Protein AF-0000000068500311 (afdb_homodimer)

Secondary structure (DSSP, 8-state):
-EEEEE-SPP---TTSEEEEEE-TT-----S-HHHHHHHTTS---TT-EEEEEEEETTEEEEEEEEE---GGG--HHHHHHHHHHHHHHHHHHHHSTT-S---EEEE-----HHHHHHHHHHHHHHT----TT-S-----------EEEEE-SS--HHHHHHHHHHHHHHHHHHHHHHS-TTTS-HHHHHHHHHHHHHHHT-EEEEE-HHHHHHTT-HHHHHHHTT-SS--EEEEEEEE--TT---EEEEEEEEEEEE--TTSPPPHHHHTTGGGGGHHHHHHHHHHHHHHHTT-SSEEEEEEEEEEE--STTS--TT-EE--TT---EE-S-TT--HHHHHHHHHHHHHHTS--SEEEEEE---THHHHHHTTT-EEEEES-HHHHHHHHHHHHHHT--EEEPP--HHHHHTTB-SSSSEES---STTHHHHHHHHHHTTSTTS-EEEEE-TTTSEESS-BTTBPSEE--TTHHHHHHHHH-/-EEEEE-SPP---TTSEEEEEE-TT-----S-HHHHHHHTTS---TT-EEEEEEEETTEEEEEEEEE---GGG--HHHHHHHHHHHHHHHHHHHHSTT-S---EEEE-----HHHHHHHHHHHHHHT----TT-S-----------EEEEE-SS--HHHHHHHHHHHHHHHHHHHHHHS-TTTS-HHHHHHHHHHHHHHHT-EEEEE-HHHHHHTT-HHHHHHHTT-SS--EEEEEEEE--TT----EEEEEEEEEEE--TTSPPPHHHHTTGGGGGHHHHHHHHHHHHHHHTT-SSEEEEEEEEEEE--STTS--TT-EE--TT---EE-S-TT--HHHHHHHHHHHHHHTS--SEEEEEE---THHHHHHTTT-EEEEES-HHHHHHHHHHHHHHT--EEEPP--HHHHHTTB-SSSSEES---STTHHHHHHHHHHTTTTTS-EEEEE-TTTSEESS-BTTBPSEE--TTHHHHHHHHH-

pLDDT: mean 94.52, std 7.65, range [44.53, 98.94]

Structure (mmCIF, N/CA/C/O backbone):
data_AF-0000000068500311-model_v1
#
loop_
_entity.id
_entity.type
_entity.pdbx_description
1 polymer 'Probable cytosol aminopeptidase'
#
loop_
_atom_site.group_PDB
_atom_site.id
_atom_site.type_symbol
_atom_site.label_atom_id
_atom_site.label_alt_id
_atom_site.label_comp_id
_atom_site.label_asym_id
_atom_site.label_entity_id
_atom_site.label_seq_id
_atom_site.pdbx_PDB_ins_code
_atom_site.Cartn_x
_atom_site.Cartn_y
_atom_site.Cartn_z
_atom_site.occupancy
_atom_site.B_iso_or_equiv
_atom_site.auth_seq_id
_atom_site.auth_comp_id
_atom_site.auth_asym_id
_atom_site.auth_atom_id
_atom_site.pdbx_PDB_model_num
ATOM 1 N N . MET A 1 1 ? 1.966 36.469 16.531 1 90.31 1 MET A N 1
ATOM 2 C CA . MET A 1 1 ? 2.945 36.781 15.484 1 90.31 1 MET A CA 1
ATOM 3 C C . MET A 1 1 ? 2.275 37.438 14.281 1 90.31 1 MET A C 1
ATOM 5 O O . MET A 1 1 ? 1.303 36.875 13.742 1 90.31 1 MET A O 1
ATOM 9 N N . ASN A 1 2 ? 2.715 38.625 13.992 1 93.12 2 ASN A N 1
ATOM 10 C CA . ASN A 1 2 ? 2.193 39.375 12.859 1 93.12 2 ASN A CA 1
ATOM 11 C C . ASN A 1 2 ? 3.1 39.219 11.633 1 93.12 2 ASN A C 1
ATOM 13 O O . ASN A 1 2 ? 4.32 39.344 11.75 1 93.12 2 ASN A O 1
ATOM 17 N N . ILE A 1 3 ? 2.557 38.906 10.484 1 96.5 3 ILE A N 1
ATOM 18 C CA . ILE A 1 3 ? 3.32 38.812 9.242 1 96.5 3 ILE A CA 1
ATOM 19 C C . ILE A 1 3 ? 2.859 39.875 8.258 1 96.5 3 ILE A C 1
ATOM 21 O O . ILE A 1 3 ? 1.663 40 7.977 1 96.5 3 ILE A O 1
ATOM 25 N N . LYS A 1 4 ? 3.697 40.625 7.809 1 95.19 4 LYS A N 1
ATOM 26 C CA . LYS A 1 4 ? 3.398 41.656 6.801 1 95.19 4 LYS A CA 1
ATOM 27 C C . LYS A 1 4 ? 4.453 41.656 5.699 1 95.19 4 LYS A C 1
ATOM 29 O O . LYS A 1 4 ? 5.438 40.938 5.77 1 95.19 4 LYS A O 1
ATOM 34 N N . TYR A 1 5 ? 4.148 42.344 4.566 1 95.38 5 TYR A N 1
ATOM 35 C CA . TYR A 1 5 ? 5.148 42.531 3.52 1 95.38 5 TYR A CA 1
ATOM 36 C C . TYR A 1 5 ? 5.34 44 3.186 1 95.38 5 TYR A C 1
ATOM 38 O O . TYR A 1 5 ? 4.496 44.812 3.52 1 95.38 5 TYR A O 1
ATOM 46 N N . SER A 1 6 ? 6.469 44.312 2.734 1 95.44 6 SER A N 1
ATOM 47 C CA . SER A 1 6 ? 6.812 45.688 2.322 1 95.44 6 SER A CA 1
ATOM 48 C C . SER A 1 6 ? 7.496 45.688 0.958 1 95.44 6 SER A C 1
ATOM 50 O O . SER A 1 6 ? 8.367 44.844 0.69 1 95.44 6 SER A O 1
ATOM 52 N N . LYS A 1 7 ? 7.074 46.625 0.109 1 94.31 7 LYS A N 1
ATOM 53 C CA . LYS A 1 7 ? 7.715 46.812 -1.188 1 94.31 7 LYS A CA 1
ATOM 54 C C . LYS A 1 7 ? 8.883 47.812 -1.084 1 94.31 7 LYS A C 1
ATOM 56 O O . LYS A 1 7 ? 9.664 47.938 -2.029 1 94.31 7 LYS A O 1
ATOM 61 N N . GLU A 1 8 ? 9 48.344 0.074 1 91.56 8 GLU A N 1
ATOM 62 C CA . GLU A 1 8 ? 10.07 49.312 0.271 1 91.56 8 GLU A CA 1
ATOM 63 C C . GLU A 1 8 ? 11.414 48.625 0.5 1 91.56 8 GLU A C 1
ATOM 65 O O . GLU A 1 8 ? 11.453 47.438 0.812 1 91.56 8 GLU A O 1
ATOM 70 N N . ILE A 1 9 ? 12.398 49.406 0.248 1 90.19 9 ILE A N 1
ATOM 71 C CA . ILE A 1 9 ? 13.742 48.938 0.519 1 90.19 9 ILE A CA 1
ATOM 72 C C . ILE A 1 9 ? 14.094 49.156 1.99 1 90.19 9 ILE A C 1
ATOM 74 O O . ILE A 1 9 ? 13.859 50.219 2.531 1 90.19 9 ILE A O 1
ATOM 78 N N . LEU A 1 10 ? 14.555 48.094 2.617 1 90.44 10 LEU A N 1
ATOM 79 C CA . LEU A 1 10 ? 14.977 48.219 4.008 1 90.44 10 LEU A CA 1
ATOM 80 C C . LEU A 1 10 ? 16.141 49.219 4.125 1 90.44 10 LEU A C 1
ATOM 82 O O . LEU A 1 10 ? 17.156 49.062 3.438 1 90.44 10 LEU A O 1
ATOM 86 N N . LYS A 1 11 ? 16.047 50.094 5.012 1 86.25 11 LYS A N 1
ATOM 87 C CA . LYS A 1 11 ? 17.016 51.188 5.066 1 86.25 11 LYS A CA 1
ATOM 88 C C . LYS A 1 11 ? 18.062 50.938 6.148 1 86.25 11 LYS A C 1
ATOM 90 O O . LYS A 1 11 ? 19.172 51.469 6.066 1 86.25 11 LYS A O 1
ATOM 95 N N . SER A 1 12 ? 17.672 50.312 7.191 1 86.62 12 SER A N 1
ATOM 96 C CA . SER A 1 12 ? 18.609 50.062 8.297 1 86.62 12 SER A CA 1
ATOM 97 C C . SER A 1 12 ? 18.422 48.656 8.883 1 86.62 12 SER A C 1
ATOM 99 O O . SER A 1 12 ? 17.312 48.125 8.898 1 86.62 12 SER A O 1
ATOM 101 N N . LEU A 1 13 ? 19.484 48.125 9.305 1 85.69 13 LEU A N 1
ATOM 102 C CA . LEU A 1 13 ? 19.469 46.781 9.906 1 85.69 13 LEU A CA 1
ATOM 103 C C . LEU A 1 13 ? 19.188 46.875 11.406 1 85.69 13 LEU A C 1
ATOM 105 O O . LEU A 1 13 ? 19.047 45.844 12.078 1 85.69 13 LEU A O 1
ATOM 109 N N . GLU A 1 14 ? 19.078 48.062 11.82 1 77.44 14 GLU A N 1
ATOM 110 C CA . GLU A 1 14 ? 18.984 48.25 13.266 1 77.44 14 GLU A CA 1
ATOM 111 C C . GLU A 1 14 ? 17.594 47.875 13.781 1 77.44 14 GLU A C 1
ATOM 113 O O . GLU A 1 14 ? 16.625 47.844 13.016 1 77.44 14 GLU A O 1
ATOM 118 N N . ASN A 1 15 ? 17.438 47.219 14.898 1 75.06 15 ASN A N 1
ATOM 119 C CA . ASN A 1 15 ? 16.203 47.031 15.664 1 75.06 15 ASN A CA 1
ATOM 120 C C . ASN A 1 15 ? 15.5 45.719 15.32 1 75.06 15 ASN A C 1
ATOM 122 O O . ASN A 1 15 ? 14.352 45.5 15.719 1 75.06 15 ASN A O 1
ATOM 126 N N . ALA A 1 16 ? 16.094 45 14.414 1 85.06 16 ALA A N 1
ATOM 127 C CA . ALA A 1 16 ? 15.43 43.719 14.078 1 85.06 16 ALA A CA 1
ATOM 128 C C . ALA A 1 16 ? 16.453 42.656 13.68 1 85.06 16 ALA A C 1
ATOM 130 O O . ALA A 1 16 ? 17.578 43 13.32 1 85.06 16 ALA A O 1
ATOM 131 N N . ILE A 1 17 ? 16.031 41.406 13.93 1 90.88 17 ILE A N 1
ATOM 132 C CA . ILE A 1 17 ? 16.797 40.344 13.32 1 90.88 17 ILE A CA 1
ATOM 133 C C . ILE A 1 17 ? 16.562 40.344 11.812 1 90.88 17 ILE A C 1
ATOM 135 O O . ILE A 1 17 ? 15.43 40.438 11.352 1 90.88 17 ILE A O 1
ATOM 139 N N . THR A 1 18 ? 17.641 40.312 11.078 1 93.38 18 THR A N 1
ATOM 140 C CA . THR A 1 18 ? 17.516 40.281 9.625 1 93.38 18 THR A CA 1
ATOM 141 C C . THR A 1 18 ? 17.766 38.875 9.086 1 93.38 18 THR A C 1
ATOM 143 O O . THR A 1 18 ? 18.812 38.281 9.352 1 93.38 18 THR A O 1
ATOM 146 N N . VAL A 1 19 ? 16.766 38.312 8.391 1 95.56 19 VAL A N 1
ATOM 147 C CA . VAL A 1 19 ? 16.859 37 7.746 1 95.56 19 VAL A CA 1
ATOM 148 C C . VAL A 1 19 ? 17.156 37.188 6.258 1 95.56 19 VAL A C 1
ATOM 150 O O . VAL A 1 19 ? 16.531 38 5.586 1 95.56 19 VAL A O 1
ATOM 153 N N . VAL A 1 20 ? 18.141 36.469 5.77 1 95.75 20 VAL A N 1
ATOM 154 C CA . VAL A 1 20 ? 18.5 36.531 4.352 1 95.75 20 VAL A CA 1
ATOM 155 C C . VAL A 1 20 ? 18.422 35.125 3.756 1 95.75 20 VAL A C 1
ATOM 157 O O . VAL A 1 20 ? 19.109 34.188 4.219 1 95.75 20 VAL A O 1
ATOM 160 N N . ALA A 1 21 ? 17.578 34.969 2.777 1 96.25 21 ALA A N 1
ATOM 161 C CA . ALA A 1 21 ? 17.438 33.688 2.082 1 96.25 21 ALA A CA 1
ATOM 162 C C . ALA A 1 21 ? 18.469 33.562 0.97 1 96.25 21 ALA A C 1
ATOM 164 O O . ALA A 1 21 ? 18.688 34.5 0.203 1 96.25 21 ALA A O 1
ATOM 165 N N . LEU A 1 22 ? 19.125 32.406 0.907 1 95.94 22 LEU A N 1
ATOM 166 C CA . LEU A 1 22 ? 20.188 32.219 -0.063 1 95.94 22 LEU A CA 1
ATOM 167 C C . LEU A 1 22 ? 19.984 30.891 -0.819 1 95.94 22 LEU A C 1
ATOM 169 O O . LEU A 1 22 ? 19.562 29.891 -0.234 1 95.94 22 LEU A O 1
ATOM 173 N N . PHE A 1 23 ? 20.234 30.906 -2.139 1 96.12 23 PHE A N 1
ATOM 174 C CA . PHE A 1 23 ? 20.188 29.734 -3.004 1 96.12 23 PHE A CA 1
ATOM 175 C C . PHE A 1 23 ? 21.594 29.312 -3.404 1 96.12 23 PHE A C 1
ATOM 177 O O . PHE A 1 23 ? 22.469 30.156 -3.6 1 96.12 23 PHE A O 1
ATOM 184 N N . GLU A 1 24 ? 21.75 28 -3.428 1 94.94 24 GLU A N 1
ATOM 185 C CA . GLU A 1 24 ? 23.047 27.516 -3.896 1 94.94 24 GLU A CA 1
ATOM 186 C C . GLU A 1 24 ? 23.344 28.016 -5.305 1 94.94 24 GLU A C 1
ATOM 188 O O . GLU A 1 24 ? 22.531 27.859 -6.215 1 94.94 24 GLU A O 1
ATOM 193 N N . GLY A 1 25 ? 24.484 28.594 -5.457 1 90.88 25 GLY A N 1
ATOM 194 C CA . GLY A 1 25 ? 24.953 29.016 -6.77 1 90.88 25 GLY A CA 1
ATOM 195 C C . GLY A 1 25 ? 24.406 30.375 -7.188 1 90.88 25 GLY A C 1
ATOM 196 O O . GLY A 1 25 ? 24.672 30.828 -8.305 1 90.88 25 GLY A O 1
ATOM 197 N N . GLU A 1 26 ? 23.594 31.062 -6.363 1 91.31 26 GLU A N 1
ATOM 198 C CA . GLU A 1 26 ? 23.047 32.375 -6.684 1 91.31 26 GLU A CA 1
ATOM 199 C C . GLU A 1 26 ? 23.656 33.438 -5.781 1 91.31 26 GLU A C 1
ATOM 201 O O . GLU A 1 26 ? 23.906 33.219 -4.598 1 91.31 26 GLU A O 1
ATOM 206 N N . ASP A 1 27 ? 23.906 34.531 -6.316 1 85.38 27 ASP A N 1
ATOM 207 C CA . ASP A 1 27 ? 24.438 35.656 -5.543 1 85.38 27 ASP A CA 1
ATOM 208 C C . ASP A 1 27 ? 23.328 36.406 -4.809 1 85.38 27 ASP A C 1
ATOM 210 O O . ASP A 1 27 ? 22.172 36.375 -5.238 1 85.38 27 ASP A O 1
ATOM 214 N N . VAL A 1 28 ? 23.734 36.938 -3.662 1 86.81 28 VAL A N 1
ATOM 215 C CA . VAL A 1 28 ? 22.844 37.812 -2.896 1 86.81 28 VAL A CA 1
ATOM 216 C C . VAL A 1 28 ? 23.094 39.281 -3.271 1 86.81 28 VAL A C 1
ATOM 218 O O . VAL A 1 28 ? 24.234 39.656 -3.506 1 86.81 28 VAL A O 1
ATOM 221 N N . SER A 1 29 ? 22.062 39.969 -3.594 1 79 29 SER A N 1
ATOM 222 C CA . SER A 1 29 ? 22.203 41.406 -3.822 1 79 29 SER A CA 1
ATOM 223 C C . SER A 1 29 ? 21.297 42.188 -2.889 1 79 29 SER A C 1
ATOM 225 O O . SER A 1 29 ? 20.078 42.25 -3.08 1 79 29 SER A O 1
ATOM 227 N N . THR A 1 30 ? 21.844 42.688 -1.804 1 84.69 30 THR A N 1
ATOM 228 C CA . THR A 1 30 ? 21.125 43.594 -0.904 1 84.69 30 THR A CA 1
ATOM 229 C C . THR A 1 30 ? 21.781 44.969 -0.875 1 84.69 30 THR A C 1
ATOM 231 O O . THR A 1 30 ? 22.844 45.156 -1.448 1 84.69 30 THR A O 1
ATOM 234 N N . THR A 1 31 ? 21.141 45.906 -0.277 1 85.69 31 THR A N 1
ATOM 235 C CA . THR A 1 31 ? 21.688 47.25 -0.12 1 85.69 31 THR A CA 1
ATOM 236 C C . THR A 1 31 ? 22.766 47.281 0.966 1 85.69 31 THR A C 1
ATOM 238 O O . THR A 1 31 ? 23.453 48.281 1.136 1 85.69 31 THR A O 1
ATOM 241 N N . PHE A 1 32 ? 22.922 46.219 1.647 1 90.5 32 PHE A N 1
ATOM 242 C CA . PHE A 1 32 ? 23.875 46.188 2.752 1 90.5 32 PHE A CA 1
ATOM 243 C C . PHE A 1 32 ? 25.125 45.406 2.35 1 90.5 32 PHE A C 1
ATOM 245 O O . PHE A 1 32 ? 25.109 44.156 2.281 1 90.5 32 PHE A O 1
ATOM 252 N N . ASP A 1 33 ? 26.188 46.062 2.283 1 89.56 33 ASP A N 1
ATOM 253 C CA . ASP A 1 33 ? 27.453 45.469 1.821 1 89.56 33 ASP A CA 1
ATOM 254 C C . ASP A 1 33 ? 27.922 44.375 2.764 1 89.56 33 ASP A C 1
ATOM 256 O O . ASP A 1 33 ? 28.453 43.344 2.316 1 89.56 33 ASP A O 1
ATOM 260 N N . LYS A 1 34 ? 27.719 44.562 3.98 1 90.06 34 LYS A N 1
ATOM 261 C CA . LYS A 1 34 ? 28.172 43.562 4.957 1 90.06 34 LYS A CA 1
ATOM 262 C C . LYS A 1 34 ? 27.422 42.25 4.797 1 90.06 34 LYS A C 1
ATOM 264 O O . LYS A 1 34 ? 28 41.188 4.969 1 90.06 34 LYS A O 1
ATOM 269 N N . ILE A 1 35 ? 26.141 42.344 4.465 1 91.62 35 ILE A N 1
ATOM 270 C CA . ILE A 1 35 ? 25.344 41.125 4.254 1 91.62 35 ILE A CA 1
ATOM 271 C C . ILE A 1 35 ? 25.828 40.406 3 1 91.62 35 ILE A C 1
ATOM 273 O O . ILE A 1 35 ? 25.922 39.188 2.984 1 91.62 35 ILE A O 1
ATOM 277 N N . ASN A 1 36 ? 26.188 41.219 1.966 1 92.06 36 ASN A N 1
ATOM 278 C CA . ASN A 1 36 ? 26.734 40.594 0.749 1 92.06 36 ASN A CA 1
ATOM 279 C C . ASN A 1 36 ? 28.031 39.844 1.022 1 92.06 36 ASN A C 1
ATOM 281 O O . ASN A 1 36 ? 28.25 38.781 0.475 1 92.06 36 ASN A O 1
ATOM 285 N N . MET A 1 37 ? 28.812 40.406 1.924 1 90.31 37 MET A N 1
ATOM 286 C CA . MET A 1 37 ? 30.109 39.812 2.232 1 90.31 37 MET A CA 1
ATOM 287 C C . MET A 1 37 ? 29.938 38.5 3.004 1 90.31 37 MET A C 1
ATOM 289 O O . MET A 1 37 ? 30.562 37.5 2.664 1 90.31 37 MET A O 1
ATOM 293 N N . ILE A 1 38 ? 29.062 38.5 3.986 1 90.81 38 ILE A N 1
ATOM 294 C CA . ILE A 1 38 ? 28.953 37.312 4.836 1 90.81 38 ILE A CA 1
ATOM 295 C C . ILE A 1 38 ? 28.219 36.219 4.09 1 90.81 38 ILE A C 1
ATOM 297 O O . ILE A 1 38 ? 28.422 35.031 4.355 1 90.81 38 ILE A O 1
ATOM 301 N N . SER A 1 39 ? 27.375 36.531 3.156 1 91.81 39 SER A N 1
ATOM 302 C CA . SER A 1 39 ? 26.594 35.594 2.391 1 91.81 39 SER A CA 1
ATOM 303 C C . SER A 1 39 ? 27.5 34.75 1.485 1 91.81 39 SER A C 1
ATOM 305 O O . SER A 1 39 ? 27.172 33.594 1.181 1 91.81 39 SER A O 1
ATOM 307 N N . ARG A 1 40 ? 28.609 35.281 1.081 1 89.75 40 ARG A N 1
ATOM 308 C CA . ARG A 1 40 ? 29.516 34.594 0.177 1 89.75 40 ARG A CA 1
ATOM 309 C C . ARG A 1 40 ? 30.172 33.406 0.861 1 89.75 40 ARG A C 1
ATOM 311 O O . ARG A 1 40 ? 30.547 32.438 0.2 1 89.75 40 ARG A O 1
ATOM 318 N N . ASN A 1 41 ? 30.281 33.438 2.162 1 88.75 41 ASN A N 1
ATOM 319 C CA . ASN A 1 41 ? 30.938 32.375 2.906 1 88.75 41 ASN A CA 1
ATOM 320 C C . ASN A 1 41 ? 29.938 31.375 3.488 1 88.75 41 ASN A C 1
ATOM 322 O O . ASN A 1 41 ? 30.328 30.453 4.219 1 88.75 41 ASN A O 1
ATOM 326 N N . PHE A 1 42 ? 28.688 31.594 3.199 1 93.44 42 PHE A N 1
ATOM 327 C CA . PHE A 1 42 ? 27.641 30.75 3.766 1 93.44 42 PHE A CA 1
ATOM 328 C C . PHE A 1 42 ? 27.328 29.578 2.836 1 93.44 42 PHE A C 1
ATOM 330 O O . PHE A 1 42 ? 27.172 29.766 1.626 1 93.44 42 PHE A O 1
ATOM 337 N N . ASN A 1 43 ? 27.375 28.359 3.43 1 92.81 43 ASN A N 1
ATOM 338 C CA . ASN A 1 43 ? 26.875 27.188 2.707 1 92.81 43 ASN A CA 1
ATOM 339 C C . ASN A 1 43 ? 25.344 27.188 2.605 1 92.81 43 ASN A C 1
ATOM 341 O O . ASN A 1 43 ? 24.656 26.844 3.564 1 92.81 43 ASN A O 1
ATOM 345 N N . SER A 1 44 ? 24.797 27.469 1.438 1 94.94 44 SER A N 1
ATOM 346 C CA . SER A 1 44 ? 23.359 27.734 1.264 1 94.94 44 SER A CA 1
ATOM 347 C C . SER A 1 44 ? 22.594 26.438 0.995 1 94.94 44 SER A C 1
ATOM 349 O O . SER A 1 44 ? 21.578 26.453 0.293 1 94.94 44 SER A O 1
ATOM 351 N N . LYS A 1 45 ? 23.109 25.297 1.553 1 95.25 45 LYS A N 1
ATOM 352 C CA . LYS A 1 45 ? 22.391 24.047 1.43 1 95.25 45 LYS A CA 1
ATOM 353 C C . LYS A 1 45 ? 21.016 24.125 2.062 1 95.25 45 LYS A C 1
ATOM 355 O O . LYS A 1 45 ? 20.797 24.922 2.988 1 95.25 45 LYS A O 1
ATOM 360 N N . GLU A 1 46 ? 20.094 23.328 1.531 1 94.94 46 GLU A N 1
ATOM 361 C CA . GLU A 1 46 ? 18.719 23.328 2.006 1 94.94 46 GLU A CA 1
ATOM 362 C C . GLU A 1 46 ? 18.656 23.156 3.521 1 94.94 46 GLU A C 1
ATOM 364 O O . GLU A 1 46 ? 19.266 22.25 4.078 1 94.94 46 GLU A O 1
ATOM 369 N N . ASN A 1 47 ? 18 24.078 4.195 1 94.38 47 ASN A N 1
ATOM 370 C CA . ASN A 1 47 ? 17.688 24.062 5.621 1 94.38 47 ASN A CA 1
ATOM 371 C C . ASN A 1 47 ? 18.906 24.391 6.465 1 94.38 47 ASN A C 1
ATOM 373 O O . ASN A 1 47 ? 18.891 24.219 7.688 1 94.38 47 ASN A O 1
ATOM 377 N N . SER A 1 48 ? 20.016 24.797 5.801 1 95.94 48 SER A N 1
ATOM 378 C CA . SER A 1 48 ? 21.109 25.375 6.574 1 95.94 48 SER A CA 1
ATOM 379 C C . SER A 1 48 ? 20.734 26.734 7.148 1 95.94 48 SER A C 1
ATOM 381 O O . SER A 1 48 ? 20.297 27.625 6.414 1 95.94 48 SER A O 1
ATOM 383 N N . ILE A 1 49 ? 20.797 26.891 8.445 1 95.5 49 ILE A N 1
ATOM 384 C CA . ILE A 1 49 ? 20.469 28.156 9.094 1 95.5 49 ILE A CA 1
ATOM 385 C C . ILE A 1 49 ? 21.594 28.547 10.047 1 95.5 49 ILE A C 1
ATOM 387 O O . ILE A 1 49 ? 21.953 27.781 10.945 1 95.5 49 ILE A O 1
ATOM 391 N N . ASP A 1 50 ? 22.172 29.641 9.758 1 93.31 50 ASP A N 1
ATOM 392 C CA . ASP A 1 50 ? 23.266 30.141 10.594 1 93.31 50 ASP A CA 1
ATOM 393 C C . ASP A 1 50 ? 23.016 31.594 11.008 1 93.31 50 ASP A C 1
ATOM 395 O O . ASP A 1 50 ? 22.344 32.344 10.289 1 93.31 50 ASP A O 1
ATOM 399 N N . THR A 1 51 ? 23.484 32.031 12.148 1 91.12 51 THR A N 1
ATOM 400 C CA . THR A 1 51 ? 23.344 33.375 12.648 1 91.12 51 THR A CA 1
ATOM 401 C C . THR A 1 51 ? 24.719 34.062 12.758 1 91.12 51 THR A C 1
ATOM 403 O O . THR A 1 51 ? 25.656 33.469 13.281 1 91.12 51 THR A O 1
ATOM 406 N N . VAL A 1 52 ? 24.781 35.219 12.195 1 90.25 52 VAL A N 1
ATOM 407 C CA . VAL A 1 52 ? 26 36 12.258 1 90.25 52 VAL A CA 1
ATOM 408 C C . VAL A 1 52 ? 25.703 37.344 12.922 1 90.25 52 VAL A C 1
ATOM 410 O O . VAL A 1 52 ? 24.703 38 12.586 1 90.25 52 VAL A O 1
ATOM 413 N N . THR A 1 53 ? 26.516 37.719 13.844 1 88.31 53 THR A N 1
ATOM 414 C CA . THR A 1 53 ? 26.375 39.062 14.469 1 88.31 53 THR A CA 1
ATOM 415 C C . THR A 1 53 ? 27.328 40.062 13.805 1 88.31 53 THR A C 1
ATOM 417 O O . THR A 1 53 ? 28.516 39.781 13.672 1 88.31 53 THR A O 1
ATOM 420 N N . LEU A 1 54 ? 26.703 41.094 13.367 1 87.44 54 LEU A N 1
ATOM 421 C CA . LEU A 1 54 ? 27.469 42.188 12.727 1 87.44 54 LEU A CA 1
ATOM 422 C C . LEU A 1 54 ? 27.406 43.469 13.555 1 87.44 54 LEU A C 1
ATOM 424 O O . LEU A 1 54 ? 26.5 43.625 14.383 1 87.44 54 LEU A O 1
ATOM 428 N N . ILE A 1 55 ? 28.391 44.312 13.359 1 85.44 55 ILE A N 1
ATOM 429 C CA . ILE A 1 55 ? 28.375 45.625 13.938 1 85.44 55 ILE A CA 1
ATOM 430 C C . ILE A 1 55 ? 27.953 46.656 12.883 1 85.44 55 ILE A C 1
ATOM 432 O O . ILE A 1 55 ? 28.594 46.781 11.828 1 85.44 55 ILE A O 1
ATOM 436 N N . GLU A 1 56 ? 26.906 47.25 13.078 1 81.56 56 GLU A N 1
ATOM 437 C CA . GLU A 1 56 ? 26.391 48.312 12.211 1 81.56 56 GLU A CA 1
ATOM 438 C C . GLU A 1 56 ? 26.109 49.594 13.016 1 81.56 56 GLU A C 1
ATOM 440 O O . GLU A 1 56 ? 25.312 49.562 13.953 1 81.56 56 GLU A O 1
ATOM 445 N N . ASN A 1 57 ? 26.703 50.75 12.68 1 81.69 57 ASN A N 1
ATOM 446 C CA . ASN A 1 57 ? 26.547 52 13.375 1 81.69 57 ASN A CA 1
ATOM 447 C C . ASN A 1 57 ? 26.719 51.844 14.883 1 81.69 57 ASN A C 1
ATOM 449 O O . ASN A 1 57 ? 25.875 52.281 15.664 1 81.69 57 ASN A O 1
ATOM 453 N N . ASN A 1 58 ? 27.594 51.062 15.289 1 79.81 58 ASN A N 1
ATOM 454 C CA . ASN A 1 58 ? 28 50.812 16.672 1 79.81 58 ASN A CA 1
ATOM 455 C C . ASN A 1 58 ? 26.969 50 17.422 1 79.81 58 ASN A C 1
ATOM 457 O O . ASN A 1 58 ? 26.906 50.031 18.656 1 79.81 58 ASN A O 1
ATOM 461 N N . ASN A 1 59 ? 26.156 49.375 16.625 1 81.75 59 ASN A N 1
ATOM 462 C CA . ASN A 1 59 ? 25.188 48.469 17.219 1 81.75 59 ASN A CA 1
ATOM 463 C C . ASN A 1 59 ? 25.391 47.031 16.734 1 81.75 59 ASN A C 1
ATOM 465 O O . ASN A 1 59 ? 25.844 46.812 15.609 1 81.75 59 ASN A O 1
ATOM 469 N N . LEU A 1 60 ? 25.109 46.125 17.594 1 82.06 60 LEU A N 1
ATOM 470 C CA . LEU A 1 60 ? 25.125 44.719 17.219 1 82.06 60 LEU A CA 1
ATOM 471 C C . LEU A 1 60 ? 23.828 44.344 16.484 1 82.06 60 LEU A C 1
ATOM 473 O O . LEU A 1 60 ? 22.734 44.656 16.953 1 82.06 60 LEU A O 1
ATOM 477 N N . VAL A 1 61 ? 24.047 43.844 15.336 1 85.25 61 VAL A N 1
ATOM 478 C CA . VAL A 1 61 ? 22.891 43.406 14.555 1 85.25 61 VAL A CA 1
ATOM 479 C C . VAL A 1 61 ? 23.047 41.906 14.227 1 85.25 61 VAL A C 1
ATOM 481 O O . VAL A 1 61 ? 24.141 41.438 13.922 1 85.25 61 VAL A O 1
ATOM 484 N N . ASN A 1 62 ? 21.969 41.125 14.406 1 87.12 62 ASN A N 1
ATOM 485 C CA . ASN A 1 62 ? 21.969 39.719 14.086 1 87.12 62 ASN A CA 1
ATOM 486 C C . ASN A 1 62 ? 21.391 39.438 12.703 1 87.12 62 ASN A C 1
ATOM 488 O O . ASN A 1 62 ? 20.312 39.906 12.375 1 87.12 62 ASN A O 1
ATOM 492 N N . VAL A 1 63 ? 22.141 38.75 11.961 1 91.44 63 VAL A N 1
ATOM 493 C CA . VAL A 1 63 ? 21.734 38.344 10.625 1 91.44 63 VAL A CA 1
ATOM 494 C C . VAL A 1 63 ? 21.625 36.812 10.57 1 91.44 63 VAL A C 1
ATOM 496 O O . VAL A 1 63 ? 22.562 36.094 10.922 1 91.44 63 VAL A O 1
ATOM 499 N N . CYS A 1 64 ? 20.453 36.375 10.266 1 94.12 64 CYS A N 1
ATOM 500 C CA . CYS A 1 64 ? 20.219 34.938 10.086 1 94.12 64 CYS A CA 1
ATOM 501 C C . CYS A 1 64 ? 20.25 34.562 8.617 1 94.12 64 CYS A C 1
ATOM 503 O O . CYS A 1 64 ? 19.438 35 7.824 1 94.12 64 CYS A O 1
ATOM 505 N N . LEU A 1 65 ? 21.219 33.75 8.25 1 95.75 65 LEU A N 1
ATOM 506 C CA . LEU A 1 65 ? 21.359 33.25 6.891 1 95.75 65 LEU A CA 1
ATOM 507 C C . LEU A 1 65 ? 20.641 31.922 6.73 1 95.75 65 LEU A C 1
ATOM 509 O O . LEU A 1 65 ? 20.844 31 7.531 1 95.75 65 LEU A O 1
ATOM 513 N N . VAL A 1 66 ? 19.75 31.844 5.773 1 97.56 66 VAL A N 1
ATOM 514 C CA . VAL A 1 66 ? 18.938 30.641 5.574 1 97.56 66 VAL A CA 1
ATOM 515 C C . VAL A 1 66 ? 19.188 30.078 4.18 1 97.56 66 VAL A C 1
ATOM 517 O O . VAL A 1 66 ? 18.969 30.766 3.176 1 97.56 66 VAL A O 1
ATOM 520 N N . GLY A 1 67 ? 19.594 28.797 4.117 1 97.5 67 GLY A N 1
ATOM 521 C CA . GLY A 1 67 ? 19.844 28.125 2.848 1 97.5 67 GLY A CA 1
ATOM 522 C C . GLY A 1 67 ? 18.609 27.453 2.279 1 97.5 67 GLY A C 1
ATOM 523 O O . GLY A 1 67 ? 17.953 26.656 2.959 1 97.5 67 GLY A O 1
ATOM 524 N N . PHE A 1 68 ? 18.281 27.734 1 1 97.5 68 PHE A N 1
ATOM 525 C CA . PHE A 1 68 ? 17.141 27.156 0.303 1 97.5 68 PHE A CA 1
ATOM 526 C C . PHE A 1 68 ? 17.578 26.047 -0.642 1 97.5 68 PHE A C 1
ATOM 528 O O . PHE A 1 68 ? 16.75 25.375 -1.243 1 97.5 68 PHE A O 1
ATOM 535 N N . GLY A 1 69 ? 18.906 25.828 -0.726 1 96.94 69 GLY A N 1
ATOM 536 C CA . GLY A 1 69 ? 19.453 24.812 -1.601 1 96.94 69 GLY A CA 1
ATOM 537 C C . GLY A 1 69 ? 19.375 25.172 -3.072 1 96.94 69 GLY A C 1
ATOM 538 O O . GLY A 1 69 ? 19.391 26.344 -3.428 1 96.94 69 GLY A O 1
ATOM 539 N N . LYS A 1 70 ? 19.406 24.156 -3.957 1 95.88 70 LYS A N 1
ATOM 540 C CA . LYS A 1 70 ? 19.312 24.359 -5.402 1 95.88 70 LYS A CA 1
ATOM 541 C C . LYS A 1 70 ? 17.891 24.688 -5.824 1 95.88 70 LYS A C 1
ATOM 543 O O . LYS A 1 70 ? 16.953 23.969 -5.477 1 95.88 70 LYS A O 1
ATOM 548 N N . ARG A 1 71 ? 17.75 25.719 -6.598 1 94.38 71 ARG A N 1
ATOM 549 C CA . ARG A 1 71 ? 16.438 26.203 -7.016 1 94.38 71 ARG A CA 1
ATOM 550 C C . ARG A 1 71 ? 15.664 25.109 -7.738 1 94.38 71 ARG A C 1
ATOM 552 O O . ARG A 1 71 ? 14.453 24.984 -7.555 1 94.38 71 ARG A O 1
ATOM 559 N N . GLU A 1 72 ? 16.344 24.266 -8.516 1 93.69 72 GLU A N 1
ATOM 560 C CA . GLU A 1 72 ? 15.688 23.266 -9.352 1 93.69 72 GLU A CA 1
ATOM 561 C C . GLU A 1 72 ? 15.109 22.141 -8.5 1 93.69 72 GLU A C 1
ATOM 563 O O . GLU A 1 72 ? 14.25 21.375 -8.961 1 93.69 72 GLU A O 1
ATOM 568 N N . LEU A 1 73 ? 15.547 22.031 -7.273 1 93.12 73 LEU A N 1
ATOM 569 C CA . LEU A 1 73 ? 15.109 20.938 -6.402 1 93.12 73 LEU A CA 1
ATOM 570 C C . LEU A 1 73 ? 14.094 21.438 -5.383 1 93.12 73 LEU A C 1
ATOM 572 O O . LEU A 1 73 ? 13.516 20.641 -4.633 1 93.12 73 LEU A O 1
ATOM 576 N N . LEU A 1 74 ? 13.859 22.719 -5.375 1 94.31 74 LEU A N 1
ATOM 577 C CA . LEU A 1 74 ? 12.961 23.328 -4.402 1 94.31 74 LEU A CA 1
ATOM 578 C C . LEU A 1 74 ? 11.5 23.078 -4.77 1 94.31 74 LEU A C 1
ATOM 580 O O . LEU A 1 74 ? 11.148 23.031 -5.949 1 94.31 74 LEU A O 1
ATOM 584 N N . ASN A 1 75 ? 10.648 22.75 -3.822 1 94.06 75 ASN A N 1
ATOM 585 C CA . ASN A 1 75 ? 9.203 22.656 -3.998 1 94.06 75 ASN A CA 1
ATOM 586 C C . ASN A 1 75 ? 8.453 23.281 -2.822 1 94.06 75 ASN A C 1
ATOM 588 O O . ASN A 1 75 ? 9.07 23.719 -1.855 1 94.06 75 ASN A O 1
ATOM 592 N N . ARG A 1 76 ? 7.207 23.328 -2.928 1 95.75 76 ARG A N 1
ATOM 593 C CA . ARG A 1 76 ? 6.359 24 -1.953 1 95.75 76 ARG A CA 1
ATOM 594 C C . ARG A 1 76 ? 6.547 23.422 -0.559 1 95.75 76 ARG A C 1
ATOM 596 O O . ARG A 1 76 ? 6.625 24.156 0.426 1 95.75 76 ARG A O 1
ATOM 603 N N . GLU A 1 77 ? 6.629 22.125 -0.47 1 96.12 77 GLU A N 1
ATOM 604 C CA . GLU A 1 77 ? 6.75 21.469 0.83 1 96.12 77 GLU A CA 1
ATOM 605 C C . GLU A 1 77 ? 8.109 21.75 1.463 1 96.12 77 GLU A C 1
ATOM 607 O O . GLU A 1 77 ? 8.203 21.984 2.67 1 96.12 77 GLU A O 1
ATOM 612 N N . LYS A 1 78 ? 9.172 21.734 0.692 1 96.06 78 LYS A N 1
ATOM 613 C CA . LYS A 1 78 ? 10.5 22.078 1.198 1 96.06 78 LYS A CA 1
ATOM 614 C C . LYS A 1 78 ? 10.531 23.5 1.743 1 96.06 78 LYS A C 1
ATOM 616 O O . LYS A 1 78 ? 11.141 23.766 2.781 1 96.06 78 LYS A O 1
ATOM 621 N N . ILE A 1 79 ? 9.867 24.375 1.032 1 97.5 79 ILE A N 1
ATOM 622 C CA . ILE A 1 79 ? 9.82 25.766 1.438 1 97.5 79 ILE A CA 1
ATOM 623 C C . ILE A 1 79 ? 9.102 25.891 2.779 1 97.5 79 ILE A C 1
ATOM 625 O O . ILE A 1 79 ? 9.547 26.625 3.664 1 97.5 79 ILE A O 1
ATOM 629 N N . ARG A 1 80 ? 7.977 25.172 2.945 1 97.81 80 ARG A N 1
ATOM 630 C CA . ARG A 1 80 ? 7.25 25.172 4.211 1 97.81 80 ARG A CA 1
ATOM 631 C C . ARG A 1 80 ? 8.133 24.672 5.352 1 97.81 80 ARG A C 1
ATOM 633 O O . ARG A 1 80 ? 8.133 25.25 6.441 1 97.81 80 ARG A O 1
ATOM 640 N N . ILE A 1 81 ? 8.82 23.609 5.062 1 97.38 81 ILE A N 1
ATOM 641 C CA . ILE A 1 81 ? 9.711 23.016 6.059 1 97.38 81 ILE A CA 1
ATOM 642 C C . ILE A 1 81 ? 10.773 24.031 6.469 1 97.38 81 ILE A C 1
ATOM 644 O O . ILE A 1 81 ? 11.055 24.203 7.656 1 97.38 81 ILE A O 1
ATOM 648 N N . ILE A 1 82 ? 11.391 24.719 5.52 1 97.81 82 ILE A N 1
ATOM 649 C CA . ILE A 1 82 ? 12.398 25.734 5.789 1 97.81 82 ILE A CA 1
ATOM 650 C C . ILE A 1 82 ? 11.797 26.844 6.656 1 97.81 82 ILE A C 1
ATOM 652 O O . ILE A 1 82 ? 12.422 27.297 7.621 1 97.81 82 ILE A O 1
ATOM 656 N N . GLY A 1 83 ? 10.586 27.266 6.301 1 98.06 83 GLY A N 1
ATOM 657 C CA . GLY A 1 83 ? 9.914 28.266 7.113 1 98.06 83 GLY A CA 1
ATOM 658 C C . GLY A 1 83 ? 9.727 27.828 8.555 1 98.06 83 GLY A C 1
ATOM 659 O O . GLY A 1 83 ? 9.969 28.609 9.477 1 98.06 83 GLY A O 1
ATOM 660 N N . GLY A 1 84 ? 9.227 26.609 8.719 1 97.69 84 GLY A N 1
ATOM 661 C CA . GLY A 1 84 ? 9.062 26.062 10.055 1 97.69 84 GLY A CA 1
ATOM 662 C C . GLY A 1 84 ? 10.367 26.016 10.836 1 97.69 84 GLY A C 1
ATOM 663 O O . GLY A 1 84 ? 10.406 26.406 12.008 1 97.69 84 GLY A O 1
ATOM 664 N N . ASN A 1 85 ? 11.453 25.531 10.211 1 96.88 85 ASN A N 1
ATOM 665 C CA . ASN A 1 85 ? 12.758 25.453 10.852 1 96.88 85 ASN A CA 1
ATOM 666 C C . ASN A 1 85 ? 13.289 26.844 11.219 1 96.88 85 ASN A C 1
ATOM 668 O O . ASN A 1 85 ? 13.906 27.016 12.266 1 96.88 85 ASN A O 1
ATOM 672 N N . LEU A 1 86 ? 13.102 27.797 10.336 1 96.69 86 LEU A N 1
ATOM 673 C CA . LEU A 1 86 ? 13.516 29.172 10.609 1 96.69 86 LEU A CA 1
ATOM 674 C C . LEU A 1 86 ? 12.812 29.703 11.859 1 96.69 86 LEU A C 1
ATOM 676 O O . LEU A 1 86 ? 13.445 30.328 12.711 1 96.69 86 LEU A O 1
ATOM 680 N N . CYS A 1 87 ? 11.5 29.484 11.922 1 95.5 87 CYS A N 1
ATOM 681 C CA . CYS A 1 87 ? 10.742 29.953 13.078 1 95.5 87 CYS A CA 1
ATOM 682 C C . CYS A 1 87 ? 11.32 29.375 14.367 1 95.5 87 CYS A C 1
ATOM 684 O O . CYS A 1 87 ? 11.492 30.109 15.344 1 95.5 87 CYS A O 1
ATOM 686 N N . LYS A 1 88 ? 11.609 28.141 14.383 1 92.25 88 LYS A N 1
ATOM 687 C CA . LYS A 1 88 ? 12.18 27.5 15.562 1 92.25 88 LYS A CA 1
ATOM 688 C C . LYS A 1 88 ? 13.531 28.109 15.914 1 92.25 88 LYS A C 1
ATOM 690 O O . LYS A 1 88 ? 13.828 28.344 17.094 1 92.25 88 LYS A O 1
ATOM 695 N N . LYS A 1 89 ? 14.359 28.344 14.906 1 91.38 89 LYS A N 1
ATOM 696 C CA . LYS A 1 89 ? 15.672 28.953 15.117 1 91.38 89 LYS A CA 1
ATOM 697 C C . LYS A 1 89 ? 15.531 30.359 15.695 1 91.38 89 LYS A C 1
ATOM 699 O O . LYS A 1 89 ? 16.281 30.75 16.609 1 91.38 89 LYS A O 1
ATOM 704 N N . LEU A 1 90 ? 14.609 31.125 15.133 1 92.31 90 LEU A N 1
ATOM 705 C CA . LEU A 1 90 ? 14.383 32.5 15.594 1 92.31 90 LEU A CA 1
ATOM 706 C C . LEU A 1 90 ? 13.953 32.5 17.062 1 92.31 90 LEU A C 1
ATOM 708 O O . LEU A 1 90 ? 14.406 33.344 17.828 1 92.31 90 LEU A O 1
ATOM 712 N N . LYS A 1 91 ? 13.078 31.578 17.406 1 88.12 91 LYS A N 1
ATOM 713 C CA . LYS A 1 91 ? 12.656 31.469 18.797 1 88.12 91 LYS A CA 1
ATOM 714 C C . LYS A 1 91 ? 13.852 31.203 19.719 1 88.12 91 LYS A C 1
ATOM 716 O O . LYS A 1 91 ? 13.938 31.75 20.812 1 88.12 91 LYS A O 1
ATOM 721 N N . ASN A 1 92 ? 14.711 30.359 19.25 1 84.44 92 ASN A N 1
ATOM 722 C CA . ASN A 1 92 ? 15.906 30.031 20.016 1 84.44 92 ASN A CA 1
ATOM 723 C C . ASN A 1 92 ? 16.828 31.234 20.172 1 84.44 92 ASN A C 1
ATOM 725 O O . ASN A 1 92 ? 17.469 31.406 21.203 1 84.44 92 ASN A O 1
ATOM 729 N N . ILE A 1 93 ? 16.969 32 19.062 1 82.75 93 ILE A N 1
ATOM 730 C CA . ILE A 1 93 ? 17.797 33.219 19.078 1 82.75 93 ILE A CA 1
ATOM 731 C C . ILE A 1 93 ? 17.234 34.219 20.078 1 82.75 93 ILE A C 1
ATOM 733 O O . ILE A 1 93 ? 17.984 34.812 20.844 1 82.75 93 ILE A O 1
ATOM 737 N N . LEU A 1 94 ? 15.969 34.375 20.062 1 83 94 LEU A N 1
ATOM 738 C CA . LEU A 1 94 ? 15.312 35.375 20.891 1 83 94 LEU A CA 1
ATOM 739 C C . LEU A 1 94 ? 15.289 34.969 22.359 1 83 94 LEU A C 1
ATOM 741 O O . LEU A 1 94 ? 15.094 35.812 23.234 1 83 94 LEU A O 1
ATOM 745 N N . LYS A 1 95 ? 15.398 33.719 22.578 1 76.31 95 LYS A N 1
ATOM 746 C CA . LYS A 1 95 ? 15.5 33.281 23.953 1 76.31 95 LYS A CA 1
ATOM 747 C C . LYS A 1 95 ? 16.75 33.844 24.625 1 76.31 95 LYS A C 1
ATOM 749 O O . LYS A 1 95 ? 16.781 34 25.844 1 76.31 95 LYS A O 1
ATOM 754 N N . ASN A 1 96 ? 17.688 34.031 23.75 1 67.5 96 ASN A N 1
ATOM 755 C CA . ASN A 1 96 ? 18.922 34.594 24.297 1 67.5 96 ASN A CA 1
ATOM 756 C C . ASN A 1 96 ? 18.781 36.094 24.578 1 67.5 96 ASN A C 1
ATOM 758 O O . ASN A 1 96 ? 18.219 36.812 23.766 1 67.5 96 ASN A O 1
ATOM 762 N N . GLU A 1 97 ? 18.547 36.562 25.797 1 59.69 97 GLU A N 1
ATOM 763 C CA . GLU A 1 97 ? 18.172 37.844 26.438 1 59.69 97 GLU A CA 1
ATOM 764 C C . GLU A 1 97 ? 18.828 39.031 25.75 1 59.69 97 GLU A C 1
ATOM 766 O O . GLU A 1 97 ? 18.484 40.156 26.016 1 59.69 97 GLU A O 1
ATOM 771 N N . ALA A 1 98 ? 19.594 38.844 24.859 1 58.84 98 ALA A N 1
ATOM 772 C CA . ALA A 1 98 ? 20.375 40 24.391 1 58.84 98 ALA A CA 1
ATOM 773 C C . ALA A 1 98 ? 19.609 40.781 23.344 1 58.84 98 ALA A C 1
ATOM 775 O O . ALA A 1 98 ? 20.016 41.906 22.984 1 58.84 98 ALA A O 1
ATOM 776 N N . TYR A 1 99 ? 18.297 40.281 23.031 1 62.56 99 TYR A N 1
ATOM 777 C CA . TYR A 1 99 ? 17.688 40.938 21.875 1 62.56 99 TYR A CA 1
ATOM 778 C C . TYR A 1 99 ? 16.625 41.938 22.312 1 62.56 99 TYR A C 1
ATOM 780 O O . TYR A 1 99 ? 15.773 41.625 23.156 1 62.56 99 TYR A O 1
ATOM 788 N N . LYS A 1 100 ? 16.891 43.156 22.031 1 60.88 100 LYS A N 1
ATOM 789 C CA . LYS A 1 100 ? 16 44.25 22.375 1 60.88 100 LYS A CA 1
ATOM 790 C C . LYS A 1 100 ? 14.703 44.156 21.578 1 60.88 100 LYS A C 1
ATOM 792 O O . LYS A 1 100 ? 13.641 44.531 22.062 1 60.88 100 LYS A O 1
ATOM 797 N N . SER A 1 101 ? 14.844 43.75 20.266 1 69.38 101 SER A N 1
ATOM 798 C CA . SER A 1 101 ? 13.664 43.719 19.422 1 69.38 101 SER A CA 1
ATOM 799 C C . SER A 1 101 ? 13.336 42.281 19 1 69.38 101 SER A C 1
ATOM 801 O O . SER A 1 101 ? 14.242 41.469 18.812 1 69.38 101 SER A O 1
ATOM 803 N N . SER A 1 102 ? 11.984 42.031 18.984 1 86.06 102 SER A N 1
ATOM 804 C CA . SER A 1 102 ? 11.5 40.719 18.562 1 86.06 102 SER A CA 1
ATOM 805 C C . SER A 1 102 ? 10.969 40.75 17.141 1 86.06 102 SER A C 1
ATOM 807 O O . SER A 1 102 ? 10.273 39.812 16.703 1 86.06 102 SER A O 1
ATOM 809 N N . ASP A 1 103 ? 11.367 41.844 16.375 1 90.31 103 ASP A N 1
ATOM 810 C CA . ASP A 1 103 ? 10.969 41.969 14.984 1 90.31 103 ASP A CA 1
ATOM 811 C C . ASP A 1 103 ? 11.977 41.281 14.062 1 90.31 103 ASP A C 1
ATOM 813 O O . ASP A 1 103 ? 13.164 41.188 14.406 1 90.31 103 ASP A O 1
ATOM 817 N N . VAL A 1 104 ? 11.484 40.844 12.969 1 93.88 104 VAL A N 1
ATOM 818 C CA . VAL A 1 104 ? 12.32 40.125 12.008 1 93.88 104 VAL A CA 1
ATOM 819 C C . VAL A 1 104 ? 12.094 40.688 10.602 1 93.88 104 VAL A C 1
ATOM 821 O O . VAL A 1 104 ? 10.953 40.875 10.188 1 93.88 104 VAL A O 1
ATOM 824 N N . ASN A 1 105 ? 13.117 41.062 9.922 1 94.62 105 ASN A N 1
ATOM 825 C CA . ASN A 1 105 ? 13.078 41.438 8.508 1 94.62 105 ASN A CA 1
ATOM 826 C C . ASN A 1 105 ? 13.602 40.312 7.621 1 94.62 105 ASN A C 1
ATOM 828 O O . ASN A 1 105 ? 14.672 39.75 7.871 1 94.62 105 ASN A O 1
ATOM 832 N N . VAL A 1 106 ? 12.812 39.969 6.637 1 95.62 106 VAL A N 1
ATOM 833 C CA . VAL A 1 106 ? 13.219 38.906 5.715 1 95.62 106 VAL A CA 1
ATOM 834 C C . VAL A 1 106 ? 13.578 39.5 4.359 1 95.62 106 VAL A C 1
ATOM 836 O O . VAL A 1 106 ? 12.742 40.156 3.715 1 95.62 106 VAL A O 1
ATOM 839 N N . LEU A 1 107 ? 14.812 39.281 3.975 1 94.12 107 LEU A N 1
ATOM 840 C CA . LEU A 1 107 ? 15.336 39.812 2.727 1 94.12 107 LEU A CA 1
ATOM 841 C C . LEU A 1 107 ? 15.68 38.719 1.743 1 94.12 107 LEU A C 1
ATOM 843 O O . LEU A 1 107 ? 15.914 37.562 2.146 1 94.12 107 LEU A O 1
ATOM 847 N N 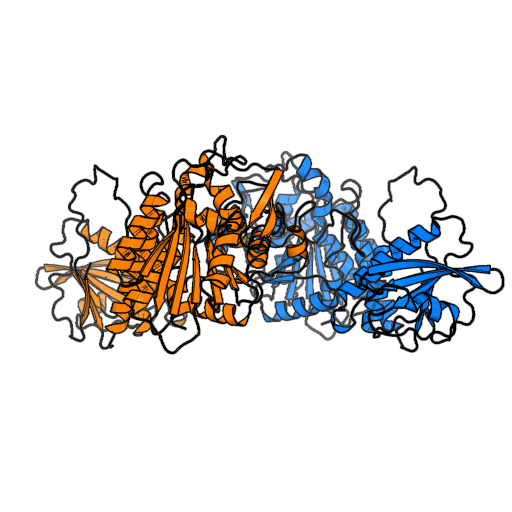. ASN A 1 108 ? 15.625 39 0.452 1 92.69 108 ASN A N 1
ATOM 848 C CA . ASN A 1 108 ? 16.141 38.188 -0.643 1 92.69 108 ASN A CA 1
ATOM 849 C C . ASN A 1 108 ? 15.461 36.844 -0.699 1 92.69 108 ASN A C 1
ATOM 851 O O . ASN A 1 108 ? 16.125 35.812 -0.898 1 92.69 108 ASN A O 1
ATOM 855 N N . LEU A 1 109 ? 14.203 36.781 -0.398 1 91.88 109 LEU A N 1
ATOM 856 C CA . LEU A 1 109 ? 13.5 35.5 -0.455 1 91.88 109 LEU A CA 1
ATOM 857 C C . LEU A 1 109 ? 13.484 34.938 -1.877 1 91.88 109 LEU A C 1
ATOM 859 O O . LEU A 1 109 ? 13.555 33.719 -2.078 1 91.88 109 LEU A O 1
ATOM 863 N N . ASN A 1 110 ? 13.406 35.75 -2.928 1 92.88 110 ASN A N 1
ATOM 864 C CA . ASN A 1 110 ? 13.469 35.406 -4.348 1 92.88 110 ASN A CA 1
ATOM 865 C C . ASN A 1 110 ? 12.578 34.219 -4.68 1 92.88 110 ASN A C 1
ATOM 867 O O . ASN A 1 110 ? 13.023 33.25 -5.32 1 92.88 110 ASN A O 1
ATOM 871 N N . LEU A 1 111 ? 11.406 34.094 -4.07 1 95.81 111 LEU A N 1
ATOM 872 C CA . LEU A 1 111 ? 10.359 33.094 -4.328 1 95.81 111 LEU A CA 1
ATOM 873 C C . LEU A 1 111 ? 9.195 33.75 -5.082 1 95.81 111 LEU A C 1
ATOM 875 O O . LEU A 1 111 ? 9.039 34.969 -5.078 1 95.81 111 LEU A O 1
ATOM 879 N N . ASN A 1 112 ? 8.445 32.938 -5.852 1 95.88 112 ASN A N 1
ATOM 880 C CA . ASN A 1 112 ? 7.211 33.469 -6.43 1 95.88 112 ASN A CA 1
ATOM 881 C C . ASN A 1 112 ? 6.133 33.656 -5.367 1 95.88 112 ASN A C 1
ATOM 883 O O . ASN A 1 112 ? 6.324 33.281 -4.207 1 95.88 112 ASN A O 1
ATOM 887 N N . SER A 1 113 ? 5.051 34.312 -5.727 1 96.56 113 SER A N 1
ATOM 888 C CA . SER A 1 113 ? 4.027 34.719 -4.766 1 96.56 113 SER A CA 1
ATOM 889 C C . SER A 1 113 ? 3.471 33.5 -4.02 1 96.56 113 SER A C 1
ATOM 891 O O . SER A 1 113 ? 3.318 33.531 -2.797 1 96.56 113 SER A O 1
ATOM 893 N N . ASP A 1 114 ? 3.176 32.375 -4.746 1 95.94 114 ASP A N 1
ATOM 894 C CA . ASP A 1 114 ? 2.646 31.188 -4.125 1 95.94 114 ASP A CA 1
ATOM 895 C C . ASP A 1 114 ? 3.658 30.578 -3.156 1 95.94 114 ASP A C 1
ATOM 897 O O . ASP A 1 114 ? 3.287 30.094 -2.08 1 95.94 114 ASP A O 1
ATOM 901 N N . GLU A 1 115 ? 4.883 30.594 -3.564 1 97.19 115 GLU A N 1
ATOM 902 C CA . GLU A 1 115 ? 5.957 30.047 -2.74 1 97.19 115 GLU A CA 1
ATOM 903 C C . GLU A 1 115 ? 6.137 30.859 -1.46 1 97.19 115 GLU A C 1
ATOM 905 O O . GLU A 1 115 ? 6.441 30.297 -0.403 1 97.19 115 GLU A O 1
ATOM 910 N N . ILE A 1 116 ? 5.973 32.188 -1.548 1 97.62 116 ILE A N 1
ATOM 911 C CA . ILE A 1 116 ? 6.059 33.031 -0.366 1 97.62 116 ILE A CA 1
ATOM 912 C C . ILE A 1 116 ? 4.945 32.656 0.612 1 97.62 116 ILE A C 1
ATOM 914 O O . ILE A 1 116 ? 5.16 32.625 1.826 1 97.62 116 ILE A O 1
ATOM 918 N N . GLY A 1 117 ? 3.773 32.375 0.054 1 97.75 117 GLY A N 1
ATOM 919 C CA . GLY A 1 117 ? 2.697 31.859 0.895 1 97.75 117 GLY A CA 1
ATOM 920 C C . GLY A 1 117 ? 3.066 30.609 1.653 1 97.75 117 GLY A C 1
ATOM 921 O O . GLY A 1 117 ? 2.779 30.484 2.846 1 97.75 117 GLY A O 1
ATOM 922 N N . CYS A 1 118 ? 3.717 29.703 0.986 1 98.06 118 CYS A N 1
ATOM 923 C CA . CYS A 1 118 ? 4.156 28.453 1.604 1 98.06 118 CYS A CA 1
ATOM 924 C C . CYS A 1 118 ? 5.176 28.734 2.707 1 98.06 118 CYS A C 1
ATOM 926 O O . CYS A 1 118 ? 5.145 28.078 3.754 1 98.06 118 CYS A O 1
ATOM 928 N N . PHE A 1 119 ? 6.098 29.656 2.457 1 98 119 PHE A N 1
ATOM 929 C CA . PHE A 1 119 ? 7.109 30.062 3.43 1 98 119 PHE A CA 1
ATOM 930 C C . PHE A 1 119 ? 6.461 30.609 4.695 1 98 119 PHE A C 1
ATOM 932 O O . PHE A 1 119 ? 6.824 30.219 5.805 1 98 119 PHE A O 1
ATOM 939 N N . VAL A 1 120 ? 5.461 31.422 4.508 1 98.25 120 VAL A N 1
ATOM 940 C CA . VAL A 1 120 ? 4.738 32.031 5.613 1 98.25 120 VAL A CA 1
ATOM 941 C C . VAL A 1 120 ? 3.969 30.969 6.391 1 98.25 120 VAL A C 1
ATOM 943 O O . VAL A 1 120 ? 3.977 30.969 7.625 1 98.25 120 VAL A O 1
ATOM 946 N N . GLU A 1 121 ? 3.285 30.094 5.652 1 98.19 121 GLU A N 1
ATOM 947 C CA . GLU A 1 121 ? 2.584 28.984 6.289 1 98.19 121 GLU A CA 1
ATOM 948 C C . GLU A 1 121 ? 3.518 28.188 7.203 1 98.19 121 GLU A C 1
ATOM 950 O O . GLU A 1 121 ? 3.16 27.875 8.336 1 98.19 121 GLU A O 1
ATOM 955 N N . GLY A 1 122 ? 4.715 27.906 6.652 1 98.38 122 GLY A N 1
ATOM 956 C CA . GLY A 1 122 ? 5.715 27.188 7.434 1 98.38 122 GLY A CA 1
ATOM 957 C C . GLY A 1 122 ? 6.105 27.906 8.703 1 98.38 122 GLY A C 1
ATOM 958 O O . GLY A 1 122 ? 6.211 27.297 9.766 1 98.38 122 GLY A O 1
ATOM 959 N N . ILE A 1 123 ? 6.305 29.188 8.625 1 97.94 123 ILE A N 1
ATOM 960 C CA . ILE A 1 123 ? 6.688 30 9.773 1 97.94 123 ILE A CA 1
ATOM 961 C C . ILE A 1 123 ? 5.586 29.953 10.828 1 97.94 123 ILE A C 1
ATOM 963 O O . ILE A 1 123 ? 5.855 29.703 12.008 1 97.94 123 ILE A O 1
ATOM 967 N N . LEU A 1 124 ? 4.363 30.172 10.391 1 97.88 124 LEU A N 1
ATOM 968 C CA . LEU A 1 124 ? 3.236 30.234 11.312 1 97.88 124 LEU A CA 1
ATOM 969 C C . LEU A 1 124 ? 3.016 28.891 11.992 1 97.88 124 LEU A C 1
ATOM 971 O O . LEU A 1 124 ? 2.83 28.828 13.211 1 97.88 124 LEU A O 1
ATOM 975 N N . LEU A 1 125 ? 3.033 27.828 11.266 1 98 125 LEU A N 1
ATOM 976 C CA . LEU A 1 125 ? 2.836 26.484 11.812 1 98 125 LEU A CA 1
ATOM 977 C C . LEU A 1 125 ? 4.012 26.078 12.695 1 98 125 LEU A C 1
ATOM 979 O O . LEU A 1 125 ? 3.838 25.375 13.688 1 98 125 LEU A O 1
ATOM 983 N N . GLY A 1 126 ? 5.215 26.5 12.281 1 96.62 126 GLY A N 1
ATOM 984 C CA . GLY A 1 126 ? 6.398 26.219 13.07 1 96.62 126 GLY A CA 1
ATOM 985 C C . GLY A 1 126 ? 6.391 26.891 14.43 1 96.62 126 GLY A C 1
ATOM 986 O O . GLY A 1 126 ? 7.109 26.469 15.336 1 96.62 126 GLY A O 1
ATOM 987 N N . ASN A 1 127 ? 5.633 27.922 14.578 1 95 127 ASN A N 1
ATOM 988 C CA . ASN A 1 127 ? 5.52 28.672 15.828 1 95 127 ASN A CA 1
ATOM 989 C C . ASN A 1 127 ? 4.633 27.938 16.844 1 95 127 ASN A C 1
ATOM 991 O O . ASN A 1 127 ? 4.613 28.297 18.016 1 95 127 ASN A O 1
ATOM 995 N N . TYR A 1 128 ? 3.934 26.938 16.422 1 94.88 128 TYR A N 1
ATOM 996 C CA . TYR A 1 128 ? 2.93 26.25 17.234 1 94.88 128 TYR A CA 1
ATOM 997 C C . TYR A 1 128 ? 3.578 25.5 18.391 1 94.88 128 TYR A C 1
ATOM 999 O O . TYR A 1 128 ? 4.629 24.875 18.219 1 94.88 128 TYR A O 1
ATOM 1007 N N . LYS A 1 129 ? 2.969 25.578 19.453 1 91 129 LYS A N 1
ATOM 1008 C CA . LYS A 1 129 ? 3.299 24.812 20.641 1 91 129 LYS A CA 1
ATOM 1009 C C . LYS A 1 129 ? 2.049 24.5 21.469 1 91 129 LYS A C 1
ATOM 1011 O O . LYS A 1 129 ? 1.17 25.359 21.609 1 91 129 LYS A O 1
ATOM 1016 N N . PHE A 1 130 ? 1.905 23.297 21.969 1 93.31 130 PHE A N 1
ATOM 1017 C CA . PHE A 1 130 ? 0.82 22.938 22.875 1 93.31 130 PHE A CA 1
ATOM 1018 C C . PHE A 1 130 ? 1.334 22.766 24.297 1 93.31 130 PHE A C 1
ATOM 1020 O O . PHE A 1 130 ? 1.861 21.703 24.641 1 93.31 130 PHE A O 1
ATOM 1027 N N . ASP A 1 131 ? 1.221 23.734 25.078 1 90.06 131 ASP A N 1
ATOM 1028 C CA . ASP A 1 131 ? 1.716 23.703 26.453 1 90.06 131 ASP A CA 1
ATOM 1029 C C . ASP A 1 131 ? 0.678 24.266 27.422 1 90.06 131 ASP A C 1
ATOM 1031 O O . ASP A 1 131 ? 1.031 24.812 28.469 1 90.06 131 ASP A O 1
ATOM 1035 N N . LYS A 1 132 ? -0.523 24.094 27.047 1 89.38 132 LYS A N 1
ATOM 1036 C CA . LYS A 1 132 ? -1.666 24.656 27.766 1 89.38 132 LYS A CA 1
ATOM 1037 C C . LYS A 1 132 ? -1.684 24.219 29.219 1 89.38 132 LYS A C 1
ATOM 1039 O O . LYS A 1 132 ? -2.143 24.953 30.094 1 89.38 132 LYS A O 1
ATOM 1044 N N . TYR A 1 133 ? -1.237 23.078 29.578 1 90.81 133 TYR A N 1
ATOM 1045 C CA . TYR A 1 133 ? -1.42 22.5 30.906 1 90.81 133 TYR A CA 1
ATOM 1046 C C . TYR A 1 133 ? -0.122 22.547 31.703 1 90.81 133 TYR A C 1
ATOM 1048 O O . TYR A 1 133 ? -0.061 22.031 32.844 1 90.81 133 TYR A O 1
ATOM 1056 N N . LYS A 1 134 ? 0.939 23.016 31.141 1 86.25 134 LYS A N 1
ATOM 1057 C CA . LYS A 1 134 ? 2.186 23.203 31.875 1 86.25 134 LYS A CA 1
ATOM 1058 C C . LYS A 1 134 ? 2.117 24.438 32.75 1 86.25 134 LYS A C 1
ATOM 1060 O O . LYS A 1 134 ? 1.695 25.516 32.312 1 86.25 134 LYS A O 1
ATOM 1065 N N . THR A 1 135 ? 2.172 24.172 34.219 1 80.25 135 THR A N 1
ATOM 1066 C CA . THR A 1 135 ? 2.137 25.281 35.188 1 80.25 135 THR A CA 1
ATOM 1067 C C . THR A 1 135 ? 3.395 26.141 35.062 1 80.25 135 THR A C 1
ATOM 1069 O O . THR A 1 135 ? 3.336 27.359 35.219 1 80.25 135 THR A O 1
ATOM 1072 N N . LYS A 1 136 ? 4.656 25.281 35.469 1 61.84 136 LYS A N 1
ATOM 1073 C CA . LYS A 1 136 ? 5.918 26 35.562 1 61.84 136 LYS A CA 1
ATOM 1074 C C . LYS A 1 136 ? 6.328 26.578 34.188 1 61.84 136 LYS A C 1
ATOM 1076 O O . LYS A 1 136 ? 6.977 25.891 33.406 1 61.84 136 LYS A O 1
ATOM 1081 N N . SER A 1 137 ? 5.445 26.812 33.469 1 54.84 137 SER A N 1
ATOM 1082 C CA . SER A 1 137 ? 6.133 27.531 32.375 1 54.84 137 SER A CA 1
ATOM 1083 C C . SER A 1 137 ? 7.016 28.641 32.938 1 54.84 137 SER A C 1
ATOM 1085 O O . SER A 1 137 ? 6.539 29.516 33.656 1 54.84 137 SER A O 1
ATOM 1087 N N . LYS A 1 138 ? 8.148 28.328 33.531 1 47.66 138 LYS A N 1
ATOM 1088 C CA . LYS A 1 138 ? 9.047 29.391 33.969 1 47.66 138 LYS A CA 1
ATOM 1089 C C . LYS A 1 138 ? 8.828 30.656 33.125 1 47.66 138 LYS A C 1
ATOM 1091 O O . LYS A 1 138 ? 8.688 30.562 31.891 1 47.66 138 LYS A O 1
ATOM 1096 N N . ASP A 1 139 ? 8.297 31.547 33.75 1 44.53 139 ASP A N 1
ATOM 1097 C CA . ASP A 1 139 ? 8.234 32.969 33.406 1 44.53 139 ASP A CA 1
ATOM 1098 C C . ASP A 1 139 ? 9.375 33.375 32.469 1 44.53 139 ASP A C 1
ATOM 1100 O O . ASP A 1 139 ? 9.695 34.562 32.344 1 44.53 139 ASP A O 1
ATOM 1104 N N . PHE A 1 140 ? 10.266 32.469 32.219 1 48.28 140 PHE A N 1
ATOM 1105 C CA . PHE A 1 140 ? 11.172 33.188 31.344 1 48.28 140 PHE A CA 1
ATOM 1106 C C . PHE A 1 140 ? 10.43 33.719 30.125 1 48.28 140 PHE A C 1
ATOM 1108 O O . PHE A 1 140 ? 9.672 33 29.484 1 48.28 140 PHE A O 1
ATOM 1115 N N . GLU A 1 141 ? 10.062 34.969 30.219 1 52 141 GLU A N 1
ATOM 1116 C CA . GLU A 1 141 ? 9.57 35.844 29.172 1 52 141 GLU A CA 1
ATOM 1117 C C . GLU A 1 141 ? 10 35.344 27.797 1 52 141 GLU A C 1
ATOM 1119 O O . GLU A 1 141 ? 11.117 35.625 27.344 1 52 141 GLU A O 1
ATOM 1124 N N . ARG A 1 142 ? 9.594 34.156 27.469 1 57.16 142 ARG A N 1
ATOM 1125 C CA . ARG A 1 142 ? 9.906 33.688 26.125 1 57.16 142 ARG A CA 1
ATOM 1126 C C . ARG A 1 142 ? 9.617 34.781 25.094 1 57.16 142 ARG A C 1
ATOM 1128 O O . ARG A 1 142 ? 8.477 35.219 24.953 1 57.16 142 ARG A O 1
ATOM 1135 N N . LYS A 1 143 ? 10.602 35.531 24.719 1 67.81 143 LYS A N 1
ATOM 1136 C CA . LYS A 1 143 ? 10.438 36.5 23.641 1 67.81 143 LYS A CA 1
ATOM 1137 C C . LYS A 1 143 ? 10.016 35.812 22.344 1 67.81 143 LYS A C 1
ATOM 1139 O O . LYS A 1 143 ? 10.602 34.812 21.953 1 67.81 143 LYS A O 1
ATOM 1144 N N . GLU A 1 144 ? 8.719 35.938 21.938 1 79.44 144 GLU A N 1
ATOM 1145 C CA . GLU A 1 144 ? 8.18 35.469 20.656 1 79.44 144 GLU A CA 1
ATOM 1146 C C . GLU A 1 144 ? 8.414 36.5 19.562 1 79.44 144 GLU A C 1
ATOM 1148 O O . GLU A 1 144 ? 8.633 37.688 19.844 1 79.44 144 GLU A O 1
ATOM 1153 N N . VAL A 1 145 ? 8.602 35.969 18.422 1 87.94 145 VAL A N 1
ATOM 1154 C CA . VAL A 1 145 ? 8.68 36.844 17.266 1 87.94 145 VAL A CA 1
ATOM 1155 C C . VAL A 1 145 ? 7.414 37.688 17.188 1 87.94 145 VAL A C 1
ATOM 1157 O O . VAL A 1 145 ? 6.301 37.156 17.188 1 87.94 145 VAL A O 1
ATOM 1160 N N . ASP A 1 146 ? 7.555 38.938 17.234 1 88.69 146 ASP A N 1
ATOM 1161 C CA . ASP A 1 146 ? 6.395 39.844 17.203 1 88.69 146 ASP A CA 1
ATOM 1162 C C . ASP A 1 146 ? 5.902 40.031 15.781 1 88.69 146 ASP A C 1
ATOM 1164 O O . ASP A 1 146 ? 4.754 39.719 15.461 1 88.69 146 ASP A O 1
ATOM 1168 N N . THR A 1 147 ? 6.812 40.656 15.016 1 93.5 147 THR A N 1
ATOM 1169 C CA . THR A 1 147 ? 6.441 40.938 13.641 1 93.5 147 THR A CA 1
ATOM 1170 C C . THR A 1 147 ? 7.512 40.469 12.672 1 93.5 147 THR A C 1
ATOM 1172 O O . THR A 1 147 ? 8.703 40.656 12.906 1 93.5 147 THR A O 1
ATOM 1175 N N . ILE A 1 148 ? 7.113 39.812 11.688 1 95.62 148 ILE A N 1
ATOM 1176 C CA . ILE A 1 148 ? 7.977 39.438 10.562 1 95.62 148 ILE A CA 1
ATOM 1177 C C . ILE A 1 148 ? 7.578 40.25 9.328 1 95.62 148 ILE A C 1
ATOM 1179 O O . ILE A 1 148 ? 6.426 40.219 8.898 1 95.62 148 ILE A O 1
ATOM 1183 N N . THR A 1 149 ? 8.477 41 8.812 1 96.06 149 THR A N 1
ATOM 1184 C CA . THR A 1 149 ? 8.25 41.781 7.598 1 96.06 149 THR A CA 1
ATOM 1185 C C . THR A 1 149 ? 9.023 41.188 6.426 1 96.06 149 THR A C 1
ATOM 1187 O O . THR A 1 149 ? 10.25 41.094 6.461 1 96.06 149 THR A O 1
ATOM 1190 N N . ILE A 1 150 ? 8.344 40.781 5.41 1 96.5 150 ILE A N 1
ATOM 1191 C CA . ILE A 1 150 ? 8.945 40.219 4.199 1 96.5 150 ILE A CA 1
ATOM 1192 C C . ILE A 1 150 ? 9.141 41.344 3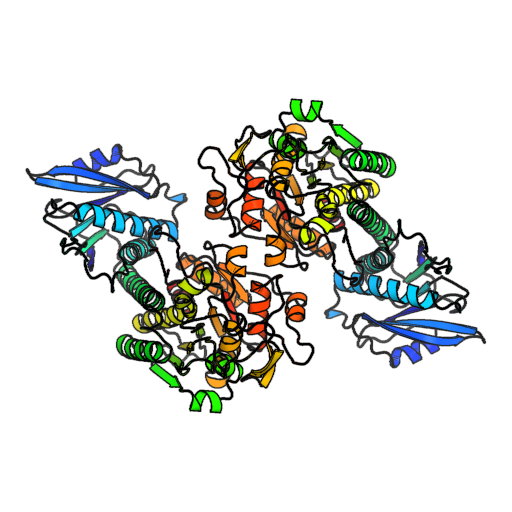.168 1 96.5 150 ILE A C 1
ATOM 1194 O O . ILE A 1 150 ? 8.172 41.938 2.688 1 96.5 150 ILE A O 1
ATOM 1198 N N . PHE A 1 151 ? 10.367 41.625 2.842 1 95.12 151 PHE A N 1
ATOM 1199 C CA . PHE A 1 151 ? 10.656 42.625 1.825 1 95.12 151 PHE A CA 1
ATOM 1200 C C . PHE A 1 151 ? 10.703 41.969 0.439 1 95.12 151 PHE A C 1
ATOM 1202 O O . PHE A 1 151 ? 11.555 41.125 0.165 1 95.12 151 PHE A O 1
ATOM 1209 N N . THR A 1 152 ? 9.766 42.344 -0.424 1 94.38 152 THR A N 1
ATOM 1210 C CA . THR A 1 152 ? 9.68 41.812 -1.775 1 94.38 152 THR A CA 1
ATOM 1211 C C . THR A 1 152 ? 8.93 42.781 -2.693 1 94.38 152 THR A C 1
ATOM 1213 O O . THR A 1 152 ? 8.039 43.5 -2.248 1 94.38 152 THR A O 1
ATOM 1216 N N . GLU A 1 153 ? 9.297 42.781 -3.973 1 93.06 153 GLU A N 1
ATOM 1217 C CA . GLU A 1 153 ? 8.625 43.625 -4.961 1 93.06 153 GLU A CA 1
ATOM 1218 C C . GLU A 1 153 ? 7.309 43 -5.41 1 93.06 153 GLU A C 1
ATOM 1220 O O . GLU A 1 153 ? 6.461 43.656 -5.996 1 93.06 153 GLU A O 1
ATOM 1225 N N . LYS A 1 154 ? 7.129 41.75 -5.117 1 93.81 154 LYS A N 1
ATOM 1226 C CA . LYS A 1 154 ? 5.945 41.031 -5.555 1 93.81 154 LYS A CA 1
ATOM 1227 C C . LYS A 1 154 ? 4.746 41.344 -4.668 1 93.81 154 LYS A C 1
ATOM 1229 O O . LYS A 1 154 ? 4.906 41.656 -3.482 1 93.81 154 LYS A O 1
ATOM 1234 N N . GLU A 1 155 ? 3.584 41.375 -5.379 1 94.75 155 GLU A N 1
ATOM 1235 C CA . GLU A 1 155 ? 2.35 41.469 -4.605 1 94.75 155 GLU A CA 1
ATOM 1236 C C . GLU A 1 155 ? 2.01 40.125 -3.957 1 94.75 155 GLU A C 1
ATOM 1238 O O . GLU A 1 155 ? 1.658 39.156 -4.648 1 94.75 155 GLU A O 1
ATOM 1243 N N . VAL A 1 156 ? 2.15 40.062 -2.592 1 96.94 156 VAL A N 1
ATOM 1244 C CA . VAL A 1 156 ? 2.023 38.75 -1.943 1 96.94 156 VAL A CA 1
ATOM 1245 C C . VAL A 1 156 ? 0.986 38.844 -0.826 1 96.94 156 VAL A C 1
ATOM 1247 O O . VAL A 1 156 ? 0.89 37.938 0.006 1 96.94 156 VAL A O 1
ATOM 1250 N N . GLU A 1 157 ? 0.19 39.938 -0.768 1 96 157 GLU A N 1
ATOM 1251 C CA . GLU A 1 157 ? -0.775 40.125 0.31 1 96 157 GLU A CA 1
ATOM 1252 C C . GLU A 1 157 ? -1.796 39 0.352 1 96 157 GLU A C 1
ATOM 1254 O O . GLU A 1 157 ? -2.086 38.469 1.421 1 96 157 GLU A O 1
ATOM 1259 N N . CYS A 1 158 ? -2.299 38.656 -0.82 1 96.56 158 CYS A N 1
ATOM 1260 C CA . CYS A 1 158 ? -3.311 37.625 -0.896 1 96.56 158 CYS A CA 1
ATOM 1261 C C . CYS A 1 158 ? -2.742 36.281 -0.448 1 96.56 158 CYS A C 1
ATOM 1263 O O . CYS A 1 158 ? -3.42 35.5 0.239 1 96.56 158 CYS A O 1
ATOM 1265 N N . GLN A 1 159 ? -1.49 35.969 -0.838 1 97.12 159 GLN A N 1
ATOM 1266 C CA . GLN A 1 159 ? -0.847 34.719 -0.475 1 97.12 159 GLN A CA 1
ATOM 1267 C C . GLN A 1 159 ? -0.557 34.656 1.021 1 97.12 159 GLN A C 1
ATOM 1269 O O . GLN A 1 159 ? -0.669 33.594 1.641 1 97.12 159 GLN A O 1
ATOM 1274 N N . ILE A 1 160 ? -0.238 35.781 1.608 1 97.81 160 ILE A N 1
ATOM 1275 C CA . ILE A 1 160 ? 0.041 35.844 3.037 1 97.81 160 ILE A CA 1
ATOM 1276 C C . ILE A 1 160 ? -1.249 35.656 3.828 1 97.81 160 ILE A C 1
ATOM 1278 O O . ILE A 1 160 ? -1.265 34.906 4.816 1 97.81 160 ILE A O 1
ATOM 1282 N N . GLU A 1 161 ? -2.285 36.312 3.393 1 97.75 161 GLU A N 1
ATOM 1283 C CA . GLU A 1 161 ? -3.566 36.125 4.074 1 97.75 161 GLU A CA 1
ATOM 1284 C C . GLU A 1 161 ? -4.055 34.688 3.992 1 97.75 161 GLU A C 1
ATOM 1286 O O . GLU A 1 161 ? -4.566 34.156 4.973 1 97.75 161 GLU A O 1
ATOM 1291 N N . LYS A 1 162 ? -3.943 34.125 2.859 1 98.06 162 LYS A N 1
ATOM 1292 C CA . LYS A 1 162 ? -4.312 32.719 2.701 1 98.06 162 LYS A CA 1
ATOM 1293 C C . LYS A 1 162 ? -3.482 31.812 3.619 1 98.06 162 LYS A C 1
ATOM 1295 O O . LYS A 1 162 ? -4.016 30.906 4.246 1 98.06 162 LYS A O 1
ATOM 1300 N N . ALA A 1 163 ? -2.211 32.062 3.668 1 98.38 163 ALA A N 1
ATOM 1301 C CA . ALA A 1 163 ? -1.32 31.312 4.543 1 98.38 163 ALA A CA 1
ATOM 1302 C C . ALA A 1 163 ? -1.758 31.422 6.004 1 98.38 163 ALA A C 1
ATOM 1304 O O . ALA A 1 163 ? -1.707 30.453 6.75 1 98.38 163 ALA A O 1
ATOM 1305 N N . LYS A 1 164 ? -2.162 32.625 6.402 1 98.44 164 LYS A N 1
ATOM 1306 C CA . LYS A 1 164 ? -2.645 32.844 7.762 1 98.44 164 LYS A CA 1
ATOM 1307 C C . LYS A 1 164 ? -3.896 32 8.039 1 98.44 164 LYS A C 1
ATOM 1309 O O . LYS A 1 164 ? -4.004 31.375 9.094 1 98.44 164 LYS A O 1
ATOM 1314 N N . ILE A 1 165 ? -4.809 32 7.109 1 98.62 165 ILE A N 1
ATOM 1315 C CA . ILE A 1 165 ? -6.062 31.266 7.258 1 98.62 165 ILE A CA 1
ATOM 1316 C C . ILE A 1 165 ? -5.773 29.781 7.371 1 98.62 165 ILE A C 1
ATOM 1318 O O . ILE A 1 165 ? -6.266 29.109 8.289 1 98.62 165 ILE A O 1
ATOM 1322 N N . LEU A 1 166 ? -4.949 29.266 6.512 1 98.75 166 LEU A N 1
ATOM 1323 C CA . LEU A 1 166 ? -4.648 27.844 6.48 1 98.75 166 LEU A CA 1
ATOM 1324 C C . LEU A 1 166 ? -3.867 27.422 7.723 1 98.75 166 LEU A C 1
ATOM 1326 O O . LEU A 1 166 ? -4.133 26.359 8.297 1 98.75 166 LEU A O 1
ATOM 1330 N N . ALA A 1 167 ? -2.918 28.234 8.102 1 98.69 167 ALA A N 1
ATOM 1331 C CA . ALA A 1 167 ? -2.146 27.922 9.305 1 98.69 167 ALA A CA 1
ATOM 1332 C C . ALA A 1 167 ? -3.039 27.938 10.547 1 98.69 167 ALA A C 1
ATOM 1334 O O . ALA A 1 167 ? -2.984 27.016 11.359 1 98.69 167 ALA A O 1
ATOM 1335 N N . ASN A 1 168 ? -3.836 28.969 10.656 1 98.62 168 ASN A N 1
ATOM 1336 C CA . ASN A 1 168 ? -4.723 29.078 11.812 1 98.62 168 ASN A CA 1
ATOM 1337 C C . ASN A 1 168 ? -5.699 27.906 11.867 1 98.62 168 ASN A C 1
ATOM 1339 O O . ASN A 1 168 ? -5.941 27.344 12.945 1 98.62 168 ASN A O 1
ATOM 1343 N N . SER A 1 169 ? -6.309 27.562 10.758 1 98.81 169 SER A N 1
ATOM 1344 C CA . SER A 1 169 ? -7.258 26.453 10.695 1 98.81 169 SER A CA 1
ATOM 1345 C C . SER A 1 169 ? -6.578 25.125 11.031 1 98.81 169 SER A C 1
ATOM 1347 O O . SER A 1 169 ? -7.172 24.266 11.672 1 98.81 169 SER A O 1
ATOM 1349 N N . THR A 1 170 ? -5.344 24.953 10.578 1 98.81 170 THR A N 1
ATOM 1350 C CA . THR A 1 170 ? -4.555 23.781 10.914 1 98.81 170 THR A CA 1
ATOM 1351 C C . THR A 1 170 ? -4.273 23.719 12.414 1 98.81 170 THR A C 1
ATOM 1353 O O . THR A 1 170 ? -4.359 22.656 13.023 1 98.81 170 THR A O 1
ATOM 1356 N N . ILE A 1 171 ? -3.967 24.844 12.992 1 98.69 171 ILE A N 1
ATOM 1357 C CA . ILE A 1 171 ? -3.674 24.953 14.422 1 98.69 171 ILE A CA 1
ATOM 1358 C C . ILE A 1 171 ? -4.93 24.641 15.227 1 98.69 171 ILE A C 1
ATOM 1360 O O . ILE A 1 171 ? -4.859 23.984 16.281 1 98.69 171 ILE A O 1
ATOM 1364 N N . ILE A 1 172 ? -6.098 25.094 14.758 1 98.81 172 ILE A N 1
ATOM 1365 C CA . ILE A 1 172 ? -7.359 24.766 15.406 1 98.81 172 ILE A CA 1
ATOM 1366 C C . ILE A 1 172 ? -7.512 23.25 15.492 1 98.81 172 ILE A C 1
ATOM 1368 O O . ILE A 1 172 ? -7.828 22.703 16.547 1 98.81 172 ILE A O 1
ATOM 1372 N N . ALA A 1 173 ? -7.258 22.562 14.391 1 98.88 173 ALA A N 1
ATOM 1373 C CA . ALA A 1 173 ? -7.336 21.109 14.367 1 98.88 173 ALA A CA 1
ATOM 1374 C C . ALA A 1 173 ? -6.328 20.484 15.328 1 98.88 173 ALA A C 1
ATOM 1376 O O . ALA A 1 173 ? -6.652 19.547 16.062 1 98.88 173 ALA A O 1
ATOM 1377 N N . ARG A 1 174 ? -5.051 21 15.312 1 98.75 174 ARG A N 1
ATOM 1378 C CA . ARG A 1 174 ? -4.023 20.516 16.219 1 98.75 174 ARG A CA 1
ATOM 1379 C C . ARG A 1 174 ? -4.477 20.641 17.672 1 98.75 174 ARG A C 1
ATOM 1381 O O . ARG A 1 174 ? -4.312 19.703 18.469 1 98.75 174 ARG A O 1
ATOM 1388 N N . ASN A 1 175 ? -5.039 21.766 17.984 1 98.5 175 ASN A N 1
ATOM 1389 C CA . ASN A 1 175 ? -5.469 22.016 19.359 1 98.5 175 ASN A CA 1
ATOM 1390 C C . ASN A 1 175 ? -6.566 21.047 19.797 1 98.5 175 ASN A C 1
ATOM 1392 O O . ASN A 1 175 ? -6.523 20.516 20.906 1 98.5 175 ASN A O 1
ATOM 1396 N N . LEU A 1 176 ? -7.559 20.859 18.938 1 98.62 176 LEU A N 1
ATOM 1397 C CA . LEU A 1 176 ? -8.633 19.938 19.266 1 98.62 176 LEU A CA 1
ATOM 1398 C C . LEU A 1 176 ? -8.086 18.547 19.562 1 98.62 176 LEU A C 1
ATOM 1400 O O . LEU A 1 176 ? -8.477 17.922 20.562 1 98.62 176 LEU A O 1
ATOM 1404 N N . VAL A 1 177 ? -7.148 18.047 18.797 1 98.62 177 VAL A N 1
ATOM 1405 C CA . VAL A 1 177 ? -6.621 16.688 18.891 1 98.62 177 VAL A CA 1
ATOM 1406 C C . VAL A 1 177 ? -5.711 16.578 20.109 1 98.62 177 VAL A C 1
ATOM 1408 O O . VAL A 1 177 ? -5.684 15.539 20.766 1 98.62 177 VAL A O 1
ATOM 1411 N N . ASN A 1 178 ? -4.934 17.641 20.344 1 97.62 178 ASN A N 1
ATOM 1412 C CA . ASN A 1 178 ? -3.943 17.594 21.422 1 97.62 178 ASN A CA 1
ATOM 1413 C C . ASN A 1 178 ? -4.598 17.734 22.797 1 97.62 178 ASN A C 1
ATOM 1415 O O . ASN A 1 178 ? -3.973 17.438 23.812 1 97.62 178 ASN A O 1
ATOM 1419 N N . GLU A 1 179 ? -5.828 18.219 22.875 1 97.06 179 GLU A N 1
ATOM 1420 C CA . GLU A 1 179 ? -6.527 18.281 24.156 1 97.06 179 GLU A CA 1
ATOM 1421 C C . GLU A 1 179 ? -6.727 16.891 24.75 1 97.06 179 GLU A C 1
ATOM 1423 O O . GLU A 1 179 ? -7.016 15.945 24.031 1 97.06 179 GLU A O 1
ATOM 1428 N N . PRO A 1 180 ? -6.57 16.75 26.062 1 94.62 180 PRO A N 1
ATOM 1429 C CA . PRO A 1 180 ? -6.855 15.438 26.672 1 94.62 180 PRO A CA 1
ATOM 1430 C C . PRO A 1 180 ? -8.336 15.07 26.594 1 94.62 180 PRO A C 1
ATOM 1432 O O . PRO A 1 180 ? -9.188 15.953 26.5 1 94.62 180 PRO A O 1
ATOM 1435 N N . SER A 1 181 ? -8.633 13.797 26.688 1 94.19 181 SER A N 1
ATOM 1436 C CA . SER A 1 181 ? -9.977 13.281 26.453 1 94.19 181 SER A CA 1
ATOM 1437 C C . SER A 1 181 ? -10.945 13.719 27.547 1 94.19 181 SER A C 1
ATOM 1439 O O . SER A 1 181 ? -12.164 13.664 27.375 1 94.19 181 SER A O 1
ATOM 1441 N N . ASN A 1 182 ? -10.438 14.094 28.703 1 95.19 182 ASN A N 1
ATOM 1442 C CA . ASN A 1 182 ? -11.305 14.602 29.766 1 95.19 182 ASN A CA 1
ATOM 1443 C C . ASN A 1 182 ? -11.711 16.047 29.516 1 95.19 182 ASN A C 1
ATOM 1445 O O . ASN A 1 182 ? -12.609 16.578 30.172 1 95.19 182 ASN A O 1
ATOM 1449 N N . VAL A 1 183 ? -11.055 16.719 28.531 1 96.12 183 VAL A N 1
ATOM 1450 C CA . VAL A 1 183 ? -11.398 18.094 28.156 1 96.12 183 VAL A CA 1
ATOM 1451 C C . VAL A 1 183 ? -12.211 18.078 26.859 1 96.12 183 VAL A C 1
ATOM 1453 O O . VAL A 1 183 ? -13.242 18.75 26.766 1 96.12 183 VAL A O 1
ATOM 1456 N N . ILE A 1 184 ? -11.742 17.359 25.875 1 98 184 ILE A N 1
ATOM 1457 C CA . ILE A 1 184 ? -12.508 17.203 24.641 1 98 184 ILE A CA 1
ATOM 1458 C C . ILE A 1 184 ? -13.141 15.812 24.609 1 98 184 ILE A C 1
ATOM 1460 O O . ILE A 1 184 ? -12.453 14.812 24.391 1 98 184 ILE A O 1
ATOM 1464 N N . TYR A 1 185 ? -14.32 15.711 24.906 1 97.69 185 TYR A N 1
ATOM 1465 C CA . TYR A 1 185 ? -15.227 14.57 24.781 1 97.69 185 TYR A CA 1
ATOM 1466 C C . TYR A 1 185 ? -16.438 14.93 23.922 1 97.69 185 TYR A C 1
ATOM 1468 O O . TYR A 1 185 ? -16.547 16.062 23.438 1 97.69 185 TYR A O 1
ATOM 1476 N N . PRO A 1 186 ? -17.344 14.008 23.578 1 98.56 186 PRO A N 1
ATOM 1477 C CA . PRO A 1 186 ? -18.328 14.281 22.531 1 98.56 186 PRO A CA 1
ATOM 1478 C C . PRO A 1 186 ? -19.078 15.594 22.75 1 98.56 186 PRO A C 1
ATOM 1480 O O . PRO A 1 186 ? -19.172 16.422 21.844 1 98.56 186 PRO A O 1
ATOM 1483 N N . LYS A 1 187 ? -19.531 15.828 23.906 1 98.62 187 LYS A N 1
ATOM 1484 C CA . LYS A 1 187 ? -20.281 17.047 24.203 1 98.62 187 LYS A CA 1
ATOM 1485 C C . LYS A 1 187 ? -19.406 18.281 24 1 98.62 187 LYS A C 1
ATOM 1487 O O . LYS A 1 187 ? -19.828 19.234 23.344 1 98.62 187 LYS A O 1
ATOM 1492 N N . THR A 1 188 ? -18.203 18.281 24.562 1 98.69 188 THR A N 1
ATOM 1493 C CA . THR A 1 188 ? -17.375 19.484 24.5 1 98.69 188 THR A CA 1
ATOM 1494 C C . THR A 1 188 ? -16.828 19.688 23.094 1 98.69 188 THR A C 1
ATOM 1496 O O . THR A 1 188 ? -16.594 20.812 22.656 1 98.69 188 THR A O 1
ATOM 1499 N N . LEU A 1 189 ? -16.625 18.609 22.328 1 98.81 189 LEU A N 1
ATOM 1500 C CA . LEU A 1 189 ? -16.266 18.766 20.922 1 98.81 189 LEU A CA 1
ATOM 1501 C C . LEU A 1 189 ? -17.359 19.484 20.156 1 98.81 189 LEU A C 1
ATOM 1503 O O . LEU A 1 189 ? -17.078 20.359 19.328 1 98.81 189 LEU A O 1
ATOM 1507 N N . ALA A 1 190 ? -18.625 19.109 20.422 1 98.88 190 ALA A N 1
ATOM 1508 C CA . ALA A 1 190 ? -19.766 19.766 19.797 1 98.88 190 ALA A CA 1
ATOM 1509 C C . ALA A 1 190 ? -19.812 21.25 20.172 1 98.88 190 ALA A C 1
ATOM 1511 O O . ALA A 1 190 ? -20.016 22.109 19.312 1 98.88 190 ALA A O 1
ATOM 1512 N N . VAL A 1 191 ? -19.594 21.516 21.406 1 98.88 191 VAL A N 1
ATOM 1513 C CA . VAL A 1 191 ? -19.609 22.891 21.906 1 98.88 191 VAL A CA 1
ATOM 1514 C C . VAL A 1 191 ? -18.531 23.719 21.203 1 98.88 191 VAL A C 1
ATOM 1516 O O . VAL A 1 191 ? -18.797 24.828 20.734 1 98.88 191 VAL A O 1
ATOM 1519 N N . GLU A 1 192 ? -17.328 23.156 21.156 1 98.81 192 GLU A N 1
ATOM 1520 C CA . GLU A 1 192 ? -16.234 23.844 20.469 1 98.81 192 GLU A CA 1
ATOM 1521 C C . GLU A 1 192 ? -16.578 24.078 19 1 98.81 192 GLU A C 1
ATOM 1523 O O . GLU A 1 192 ? -16.25 25.141 18.438 1 98.81 192 GLU A O 1
ATOM 1528 N N . THR A 1 193 ? -17.203 23.094 18.359 1 98.94 193 THR A N 1
ATOM 1529 C CA . THR A 1 193 ? -17.547 23.219 16.953 1 98.94 193 THR A CA 1
ATOM 1530 C C . THR A 1 193 ? -18.578 24.328 16.734 1 98.94 193 THR A C 1
ATOM 1532 O O . THR A 1 193 ? -18.484 25.094 15.766 1 98.94 193 THR A O 1
ATOM 1535 N N . VAL A 1 194 ? -19.562 24.391 17.609 1 98.88 194 VAL A N 1
ATOM 1536 C CA . VAL A 1 194 ? -20.562 25.453 17.531 1 98.88 194 VAL A CA 1
ATOM 1537 C C . VAL A 1 194 ? -19.891 26.812 17.656 1 98.88 194 VAL A C 1
ATOM 1539 O O . VAL A 1 194 ? -20.203 27.734 16.906 1 98.88 194 VAL A O 1
ATOM 1542 N N . LYS A 1 195 ? -18.984 26.953 18.625 1 98.81 195 LYS A N 1
ATOM 1543 C CA . LYS A 1 195 ? -18.25 28.203 18.797 1 98.81 195 LYS A CA 1
ATOM 1544 C C . LYS A 1 195 ? -17.5 28.578 17.531 1 98.81 195 LYS A C 1
ATOM 1546 O O . LYS A 1 195 ? -17.516 29.734 17.109 1 98.81 195 LYS A O 1
ATOM 1551 N N . LEU A 1 196 ? -16.828 27.625 16.953 1 98.88 196 LEU A N 1
ATOM 1552 C CA . LEU A 1 196 ? -16.062 27.859 15.734 1 98.88 196 LEU A CA 1
ATOM 1553 C C . LEU A 1 196 ? -16.984 28.234 14.578 1 98.88 196 LEU A C 1
ATOM 1555 O O . LEU A 1 196 ? -16.641 29.078 13.75 1 98.88 196 LEU A O 1
ATOM 1559 N N . GLY A 1 197 ? -18.172 27.547 14.508 1 98.81 197 GLY A N 1
ATOM 1560 C CA . GLY A 1 197 ? -19.141 27.938 13.492 1 98.81 197 GLY A CA 1
ATOM 1561 C C . GLY A 1 197 ? -19.547 29.391 13.562 1 98.81 197 GLY A C 1
ATOM 1562 O O . GLY A 1 197 ? -19.609 30.078 12.539 1 98.81 197 GLY A O 1
ATOM 1563 N N . ALA A 1 198 ? -19.75 29.844 14.766 1 98.62 198 ALA A N 1
ATOM 1564 C CA . ALA A 1 198 ? -20.125 31.234 14.984 1 98.62 198 ALA A CA 1
ATOM 1565 C C . ALA A 1 198 ? -18.984 32.188 14.625 1 98.62 198 ALA A C 1
ATOM 1567 O O . ALA A 1 198 ? -19.203 33.219 14.031 1 98.62 198 ALA A O 1
ATOM 1568 N N . GLU A 1 199 ? -17.844 31.781 14.984 1 98.56 199 GLU A N 1
ATOM 1569 C CA . GLU A 1 199 ? -16.672 32.625 14.789 1 98.56 199 GLU A CA 1
ATOM 1570 C C . GLU A 1 199 ? -16.297 32.719 13.312 1 98.56 199 GLU A C 1
ATOM 1572 O O . GLU A 1 199 ? -15.898 33.781 12.828 1 98.56 199 GLU A O 1
ATOM 1577 N N . PHE A 1 200 ? -16.391 31.656 12.57 1 98.56 200 PHE A N 1
ATOM 1578 C CA . PHE A 1 200 ? -15.812 31.609 11.234 1 98.56 200 PHE A CA 1
ATOM 1579 C C . PHE A 1 200 ? -16.906 31.656 10.164 1 98.56 200 PHE A C 1
ATOM 1581 O O . PHE A 1 200 ? -16.609 31.828 8.984 1 98.56 200 PHE A O 1
ATOM 1588 N N . GLY A 1 201 ? -18.156 31.438 10.539 1 98.12 201 GLY A N 1
ATOM 1589 C CA . GLY A 1 201 ? -19.234 31.75 9.617 1 98.12 201 GLY A CA 1
ATOM 1590 C C . GLY A 1 201 ? -19.797 30.516 8.938 1 98.12 201 GLY A C 1
ATOM 1591 O O . GLY A 1 201 ? -20.031 30.516 7.727 1 98.12 201 GLY A O 1
ATOM 1592 N N . PHE A 1 202 ? -19.969 29.391 9.562 1 98.56 202 PHE A N 1
ATOM 1593 C CA . PHE A 1 202 ? -20.719 28.25 9.062 1 98.56 202 PHE A CA 1
ATOM 1594 C C . PHE A 1 202 ? -21.734 27.766 10.094 1 98.56 202 PHE A C 1
ATOM 1596 O O . PHE A 1 202 ? -21.562 28.016 11.289 1 98.56 202 PHE A O 1
ATOM 1603 N N . ASN A 1 203 ? -22.797 27.156 9.648 1 98.75 203 ASN A N 1
ATOM 1604 C CA . ASN A 1 203 ? -23.875 26.688 10.523 1 98.75 203 ASN A CA 1
ATOM 1605 C C . ASN A 1 203 ? -23.547 25.344 11.148 1 98.75 203 ASN A C 1
ATOM 1607 O O . ASN A 1 203 ? -23.016 24.453 10.477 1 98.75 203 ASN A O 1
ATOM 1611 N N . VAL A 1 204 ? -23.938 25.172 12.438 1 98.94 204 VAL A N 1
ATOM 1612 C CA . VAL A 1 204 ? -23.688 23.906 13.133 1 98.94 204 VAL A CA 1
ATOM 1613 C C . VAL A 1 204 ? -24.969 23.422 13.797 1 98.94 204 VAL A C 1
ATOM 1615 O O . VAL A 1 204 ? -25.594 24.156 14.578 1 98.94 204 VAL A O 1
ATOM 1618 N N . ASP A 1 205 ? -25.406 22.25 13.438 1 98.88 205 ASP A N 1
ATOM 1619 C CA . ASP A 1 205 ? -26.469 21.531 14.141 1 98.88 205 ASP A CA 1
ATOM 1620 C C . ASP A 1 205 ? -25.891 20.344 14.914 1 98.88 205 ASP A C 1
ATOM 1622 O O . ASP A 1 205 ? -25.016 19.625 14.414 1 98.88 205 ASP A O 1
ATOM 1626 N N . VAL A 1 206 ? -26.328 20.234 16.125 1 98.88 206 VAL A N 1
ATOM 1627 C CA . VAL A 1 206 ? -25.875 19.125 16.953 1 98.88 206 VAL A CA 1
ATOM 1628 C C . VAL A 1 206 ? -27.062 18.219 17.297 1 98.88 206 VAL A C 1
ATOM 1630 O O . VAL A 1 206 ? -28.047 18.672 17.891 1 98.88 206 VAL A O 1
ATOM 1633 N N . TYR A 1 207 ? -27 16.984 16.828 1 98.81 207 TYR A N 1
ATOM 1634 C CA . TYR A 1 207 ? -27.984 15.984 17.203 1 98.81 207 TYR A CA 1
ATOM 1635 C C . TYR A 1 207 ? -27.531 15.188 18.406 1 98.81 207 TYR A C 1
ATOM 1637 O O . TYR A 1 207 ? -26.406 14.68 18.438 1 98.81 207 TYR A O 1
ATOM 1645 N N . GLU A 1 208 ? -28.422 15.133 19.391 1 98.19 208 GLU A N 1
ATOM 1646 C CA . GLU A 1 208 ? -28.141 14.359 20.594 1 98.19 208 GLU A CA 1
ATOM 1647 C C . GLU A 1 208 ? -28.688 12.938 20.484 1 98.19 208 GLU A C 1
ATOM 1649 O O . GLU A 1 208 ? -29.125 12.516 19.422 1 98.19 208 GLU A O 1
ATOM 1654 N N . GLU A 1 209 ? -28.516 12.203 21.531 1 97.5 209 GLU A N 1
ATOM 1655 C CA . GLU A 1 209 ? -28.734 10.758 21.562 1 97.5 209 GLU A CA 1
ATOM 1656 C C . GLU A 1 209 ? -30.125 10.406 21.016 1 97.5 209 GLU A C 1
ATOM 1658 O O . GLU A 1 209 ? -30.25 9.492 20.188 1 97.5 209 GLU A O 1
ATOM 1663 N N . GLU A 1 210 ? -31.188 11.078 21.406 1 97.5 210 GLU A N 1
ATOM 1664 C CA . GLU A 1 210 ? -32.531 10.773 20.984 1 97.5 210 GLU A CA 1
ATOM 1665 C C . GLU A 1 210 ? -32.719 10.93 19.484 1 97.5 210 GLU A C 1
ATOM 1667 O O . GLU A 1 210 ? -33.312 10.078 18.828 1 97.5 210 GLU A O 1
ATOM 1672 N N . LYS A 1 211 ? -32.219 11.977 18.984 1 98.38 211 LYS A N 1
ATOM 1673 C CA . LYS A 1 211 ? -32.281 12.211 17.531 1 98.38 211 LYS A CA 1
ATOM 1674 C C . LYS A 1 211 ? -31.453 11.195 16.766 1 98.38 211 LYS A C 1
ATOM 1676 O O . LYS A 1 211 ? -31.844 10.758 15.68 1 98.38 211 LYS A O 1
ATOM 1681 N N . ILE A 1 212 ? -30.312 10.844 17.266 1 98.5 212 ILE A N 1
ATOM 1682 C CA . ILE A 1 212 ? -29.438 9.844 16.656 1 98.5 212 ILE A CA 1
ATOM 1683 C C . ILE A 1 212 ? -30.188 8.516 16.547 1 98.5 212 ILE A C 1
ATOM 1685 O O . ILE A 1 212 ? -30.188 7.879 15.484 1 98.5 212 ILE A O 1
ATOM 1689 N N . LYS A 1 213 ? -30.875 8.133 17.594 1 97.62 213 LYS A N 1
ATOM 1690 C CA . LYS A 1 213 ? -31.672 6.906 17.609 1 97.62 213 LYS A CA 1
ATOM 1691 C C . LYS A 1 213 ? -32.844 7 16.641 1 97.62 213 LYS A C 1
ATOM 1693 O O . LYS A 1 213 ? -33.125 6.051 15.906 1 97.62 213 LYS A O 1
ATOM 1698 N N . ALA A 1 214 ? -33.438 8.141 16.625 1 98.5 214 ALA A N 1
ATOM 1699 C CA . ALA A 1 214 ? -34.594 8.352 15.758 1 98.5 214 ALA A CA 1
ATOM 1700 C C . ALA A 1 214 ? -34.219 8.266 14.289 1 98.5 214 ALA A C 1
ATOM 1702 O O . ALA A 1 214 ? -35 7.809 13.453 1 98.5 214 ALA A O 1
ATOM 1703 N N . LEU A 1 215 ? -33.031 8.625 13.984 1 98.5 215 LEU A N 1
ATOM 1704 C CA . LEU A 1 215 ? -32.5 8.586 12.625 1 98.5 215 LEU A CA 1
ATOM 1705 C C . LEU A 1 215 ? -32.094 7.176 12.234 1 98.5 215 LEU A C 1
ATOM 1707 O O . LEU A 1 215 ? -31.812 6.902 11.062 1 98.5 215 LEU A O 1
ATOM 1711 N N . GLY A 1 216 ? -32.062 6.277 13.203 1 98.5 216 GLY A N 1
ATOM 1712 C CA . GLY A 1 216 ? -31.703 4.895 12.938 1 98.5 216 GLY A CA 1
ATOM 1713 C C . GLY A 1 216 ? -30.203 4.699 12.734 1 98.5 216 GLY A C 1
ATOM 1714 O O . GLY A 1 216 ? -29.781 3.795 12.008 1 98.5 216 GLY A O 1
ATOM 1715 N N . MET A 1 217 ? -29.406 5.594 13.32 1 98.69 217 MET A N 1
ATOM 1716 C CA . MET A 1 217 ? -27.953 5.457 13.219 1 98.69 217 MET A CA 1
ATOM 1717 C C . MET A 1 217 ? -27.438 4.379 14.164 1 98.69 217 MET A C 1
ATOM 1719 O O . MET A 1 217 ? -26.625 4.656 15.047 1 98.69 217 MET A O 1
ATOM 1723 N N . ASP A 1 218 ? -27.797 3.154 13.875 1 98.38 218 ASP A N 1
ATOM 1724 C CA . ASP A 1 218 ? -27.641 2.043 14.812 1 98.38 218 ASP A CA 1
ATOM 1725 C C . ASP A 1 218 ? -26.172 1.665 14.977 1 98.38 218 ASP A C 1
ATOM 1727 O O . ASP A 1 218 ? -25.75 1.276 16.062 1 98.38 218 ASP A O 1
ATOM 1731 N N . ALA A 1 219 ? -25.438 1.719 13.922 1 98.69 219 ALA A N 1
ATOM 1732 C CA . ALA A 1 219 ? -24.016 1.371 14.016 1 98.69 219 ALA A CA 1
ATOM 1733 C C . ALA A 1 219 ? -23.25 2.385 14.867 1 98.69 219 ALA A C 1
ATOM 1735 O O . ALA A 1 219 ? -22.469 2.006 15.742 1 98.69 219 ALA A O 1
ATOM 1736 N N . PHE A 1 220 ? -23.562 3.658 14.625 1 98.69 220 PHE A N 1
ATOM 1737 C CA . PHE A 1 220 ? -22.984 4.742 15.398 1 98.69 220 PHE A CA 1
ATOM 1738 C C . PHE A 1 220 ? -23.375 4.633 16.859 1 98.69 220 PHE A C 1
ATOM 1740 O O . PHE A 1 220 ? -22.531 4.695 17.75 1 98.69 220 PHE A O 1
ATOM 1747 N N . PHE A 1 221 ? -24.578 4.395 17.062 1 98.38 221 PHE A N 1
ATOM 1748 C CA . PHE A 1 221 ? -25.094 4.332 18.422 1 98.38 221 PHE A CA 1
ATOM 1749 C C . PHE A 1 221 ? -24.516 3.135 19.172 1 98.38 221 PHE A C 1
ATOM 1751 O O . PHE A 1 221 ? -24.219 3.225 20.359 1 98.38 221 PHE A O 1
ATOM 1758 N N . ALA A 1 222 ? -24.375 2.008 18.5 1 97.81 222 ALA A N 1
ATOM 1759 C CA . ALA A 1 222 ? -23.812 0.811 19.125 1 97.81 222 ALA A CA 1
ATOM 1760 C C . ALA A 1 222 ? -22.438 1.09 19.703 1 97.81 222 ALA A C 1
ATOM 1762 O O . ALA A 1 222 ? -22.125 0.64 20.812 1 97.81 222 ALA A O 1
ATOM 1763 N N . VAL A 1 223 ? -21.609 1.844 19 1 98.31 223 VAL A N 1
ATOM 1764 C CA . VAL A 1 223 ? -20.266 2.17 19.438 1 98.31 223 VAL A CA 1
ATOM 1765 C C . VAL A 1 223 ? -20.328 3.078 20.672 1 98.31 223 VAL A C 1
ATOM 1767 O O . VAL A 1 223 ? -19.516 2.941 21.594 1 98.31 223 VAL A O 1
ATOM 1770 N N . SER A 1 224 ? -2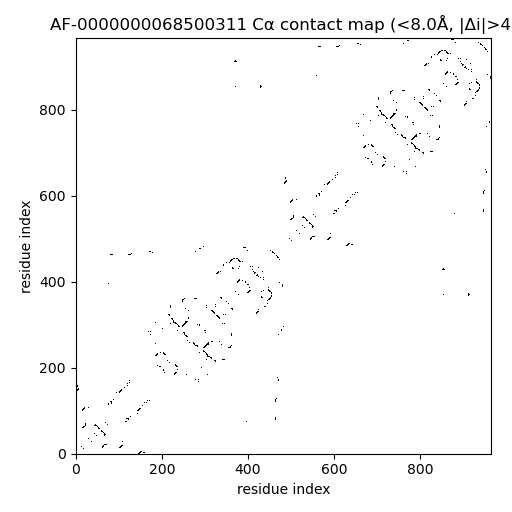1.297 3.941 20.734 1 97.81 224 SER A N 1
ATOM 1771 C CA . SER A 1 224 ? -21.328 5.031 21.719 1 97.81 224 SER A CA 1
ATOM 1772 C C . SER A 1 224 ? -21.953 4.574 23.031 1 97.81 224 SER A C 1
ATOM 1774 O O . SER A 1 224 ? -21.781 5.23 24.062 1 97.81 224 SER A O 1
ATOM 1776 N N . ARG A 1 225 ? -22.594 3.477 23.016 1 94.38 225 ARG A N 1
ATOM 1777 C CA . ARG A 1 225 ? -23.516 3.121 24.109 1 94.38 225 ARG A CA 1
ATOM 1778 C C . ARG A 1 225 ? -22.734 2.795 25.391 1 94.38 225 ARG A C 1
ATOM 1780 O O . ARG A 1 225 ? -23.281 2.891 26.484 1 94.38 225 ARG A O 1
ATOM 1787 N N . GLY A 1 226 ? -21.484 2.494 25.234 1 93.75 226 GLY A N 1
ATOM 1788 C CA . GLY A 1 226 ? -20.719 2.088 26.406 1 93.75 226 GLY A CA 1
ATOM 1789 C C . GLY A 1 226 ? -20.234 3.26 27.234 1 93.75 226 GLY A C 1
ATOM 1790 O O . GLY A 1 226 ? -19.812 3.084 28.391 1 93.75 226 GLY A O 1
ATOM 1791 N N . SER A 1 227 ? -20.297 4.422 26.734 1 95.56 227 SER A N 1
ATOM 1792 C CA . SER A 1 227 ? -19.719 5.586 27.406 1 95.56 227 SER A CA 1
ATOM 1793 C C . SER A 1 227 ? -20.766 6.375 28.156 1 95.56 227 SER A C 1
ATOM 1795 O O . SER A 1 227 ? -21.922 6.441 27.734 1 95.56 227 SER A O 1
ATOM 1797 N N . ILE A 1 228 ? -20.391 6.984 29.266 1 94.81 228 ILE A N 1
ATOM 1798 C CA . ILE A 1 228 ? -21.25 7.91 30 1 94.81 228 ILE A CA 1
ATOM 1799 C C . ILE A 1 228 ? -21.344 9.234 29.25 1 94.81 228 ILE A C 1
ATOM 1801 O O . ILE A 1 228 ? -22.297 9.992 29.422 1 94.81 228 ILE A O 1
ATOM 1805 N N . ASN A 1 229 ? -20.266 9.562 28.531 1 96.88 229 ASN A N 1
ATOM 1806 C CA . ASN A 1 229 ? -20.312 10.727 27.641 1 96.88 229 ASN A CA 1
ATOM 1807 C C . ASN A 1 229 ? -21.156 10.445 26.406 1 96.88 229 ASN A C 1
ATOM 1809 O O . ASN A 1 229 ? -20.672 9.859 25.438 1 96.88 229 ASN A O 1
ATOM 1813 N N . LYS A 1 230 ? -22.375 10.93 26.359 1 97.81 230 LYS A N 1
ATOM 1814 C CA . LYS A 1 230 ? -23.344 10.625 25.328 1 97.81 230 LYS A CA 1
ATOM 1815 C C . LYS A 1 230 ? -22.859 11.109 23.953 1 97.81 230 LYS A C 1
ATOM 1817 O O . LYS A 1 230 ? -22.141 12.102 23.859 1 97.81 230 LYS A O 1
ATOM 1822 N N . PRO A 1 231 ? -23.234 10.367 22.891 1 98.56 231 PRO A N 1
ATOM 1823 C CA . PRO A 1 231 ? -22.781 10.742 21.547 1 98.56 231 PRO A CA 1
ATOM 1824 C C . PRO A 1 231 ? -23.375 12.062 21.078 1 98.56 231 PRO A C 1
ATOM 1826 O O . PRO A 1 231 ? -24.422 12.492 21.578 1 98.56 231 PRO A O 1
ATOM 1829 N N . ARG A 1 232 ? -22.719 12.797 20.25 1 98.88 232 ARG A N 1
ATOM 1830 C CA . ARG A 1 232 ? -23.156 13.969 19.516 1 98.88 232 ARG A CA 1
ATOM 1831 C C . ARG A 1 232 ? -22.938 13.797 18.016 1 98.88 232 ARG A C 1
ATOM 1833 O O . ARG A 1 232 ? -21.844 13.398 17.594 1 98.88 232 ARG A O 1
ATOM 1840 N N . PHE A 1 233 ? -23.953 13.914 17.219 1 98.94 233 PHE A N 1
ATOM 1841 C CA . PHE A 1 233 ? -23.797 14 15.773 1 98.94 233 PHE A CA 1
ATOM 1842 C C . PHE A 1 233 ? -23.781 15.453 15.32 1 98.94 233 PHE A C 1
ATOM 1844 O O . PHE A 1 233 ? -24.766 16.172 15.461 1 98.94 233 PHE A O 1
ATOM 1851 N N . ILE A 1 234 ? -22.625 15.938 14.844 1 98.94 234 ILE A N 1
ATOM 1852 C CA . ILE A 1 234 ? -22.406 17.344 14.531 1 98.94 234 ILE A CA 1
ATOM 1853 C C . ILE A 1 234 ? -22.516 17.547 13.016 1 98.94 234 ILE A C 1
ATOM 1855 O O . ILE A 1 234 ? -21.797 16.922 12.25 1 98.94 234 ILE A O 1
ATOM 1859 N N . VAL A 1 235 ? -23.375 18.375 12.555 1 98.94 235 VAL A N 1
ATOM 1860 C CA . VAL A 1 235 ? -23.562 18.703 11.148 1 98.94 235 VAL A CA 1
ATOM 1861 C C . VAL A 1 235 ? -23.172 20.156 10.906 1 98.94 235 VAL A C 1
ATOM 1863 O O . VAL A 1 235 ? -23.703 21.078 11.539 1 98.94 235 VAL A O 1
ATOM 1866 N N . MET A 1 236 ? -22.203 20.375 10.039 1 98.94 236 MET A N 1
ATOM 1867 C CA . MET A 1 236 ? -21.719 21.703 9.672 1 98.94 236 MET A CA 1
ATOM 1868 C C . MET A 1 236 ? -22.062 22.031 8.219 1 98.94 236 MET A C 1
ATOM 1870 O O . MET A 1 236 ? -21.891 21.188 7.336 1 98.94 236 MET A O 1
ATOM 1874 N N . ARG A 1 237 ? -22.578 23.234 7.984 1 98.88 237 ARG A N 1
ATOM 1875 C CA . ARG A 1 237 ? -22.984 23.609 6.637 1 98.88 237 ARG A CA 1
ATOM 1876 C C . ARG A 1 237 ? -22.422 24.969 6.242 1 98.88 237 ARG A C 1
ATOM 1878 O O . ARG A 1 237 ? -22.5 25.922 7.02 1 98.88 237 ARG A O 1
ATOM 1885 N N . TYR A 1 238 ? -21.812 25.047 5.129 1 98.81 238 TYR A N 1
ATOM 1886 C CA . TYR A 1 238 ? -21.359 26.281 4.48 1 98.81 238 TYR A CA 1
ATOM 1887 C C . TYR A 1 238 ? -21.828 26.344 3.035 1 98.81 238 TYR A C 1
ATOM 1889 O O . TYR A 1 238 ? -21.484 25.484 2.223 1 98.81 238 TYR A O 1
ATOM 1897 N N . PHE A 1 239 ? -22.641 27.328 2.709 1 98.44 239 PHE A N 1
ATOM 1898 C CA . PHE A 1 239 ? -23.156 27.531 1.355 1 98.44 239 PHE A CA 1
ATOM 1899 C C . PHE A 1 239 ? -22.641 28.828 0.77 1 98.44 239 PHE A C 1
ATOM 1901 O O . PHE A 1 239 ? -23.281 29.875 0.919 1 98.44 239 PHE A O 1
ATOM 1908 N N . GLY A 1 240 ? -21.531 28.656 0.001 1 98.12 240 GLY A N 1
ATOM 1909 C CA . GLY A 1 240 ? -20.906 29.828 -0.591 1 98.12 240 GLY A CA 1
ATOM 1910 C C . GLY A 1 240 ? -21.328 30.062 -2.031 1 98.12 240 GLY A C 1
ATOM 1911 O O . GLY A 1 240 ? -21.078 31.141 -2.59 1 98.12 240 GLY A O 1
ATOM 1912 N N . ASP A 1 241 ? -21.953 29.078 -2.631 1 97.31 241 ASP A N 1
ATOM 1913 C CA . ASP A 1 241 ? -22.406 29.172 -4.016 1 97.31 241 ASP A CA 1
ATOM 1914 C C . ASP A 1 241 ? -23.859 28.766 -4.141 1 97.31 241 ASP A C 1
ATOM 1916 O O . ASP A 1 241 ? -24.172 27.625 -4.477 1 97.31 241 ASP A O 1
ATOM 1920 N N . LYS A 1 242 ? -24.734 29.641 -4.09 1 93.44 242 LYS A N 1
ATOM 1921 C CA . LYS A 1 242 ? -26.172 29.391 -4.059 1 93.44 242 LYS A CA 1
ATOM 1922 C C . LYS A 1 242 ? -26.672 28.875 -5.41 1 93.44 242 LYS A C 1
ATOM 1924 O O . LYS A 1 242 ? -27.719 28.234 -5.488 1 93.44 242 LYS A O 1
ATOM 1929 N N . GLU A 1 243 ? -25.906 29.109 -6.395 1 95.62 243 GLU A N 1
ATOM 1930 C CA . GLU A 1 243 ? -26.344 28.734 -7.738 1 95.62 243 GLU A CA 1
ATOM 1931 C C . GLU A 1 243 ? -25.875 27.328 -8.102 1 95.62 243 GLU A C 1
ATOM 1933 O O . GLU A 1 243 ? -26.344 26.75 -9.086 1 95.62 243 GLU A O 1
ATOM 1938 N N . SER A 1 244 ? -25.031 26.828 -7.375 1 96.56 244 SER A N 1
ATOM 1939 C CA . SER A 1 244 ? -24.5 25.5 -7.68 1 96.56 244 SER A CA 1
ATOM 1940 C C . SER A 1 244 ? -25.266 24.406 -6.938 1 96.56 244 SER A C 1
ATOM 1942 O O . SER A 1 244 ? -25.641 24.578 -5.773 1 96.56 244 SER A O 1
ATOM 1944 N N . THR A 1 245 ? -25.5 23.297 -7.637 1 96.69 245 THR A N 1
ATOM 1945 C CA . THR A 1 245 ? -26.109 22.125 -7 1 96.69 245 THR A CA 1
ATOM 1946 C C . THR A 1 245 ? -25.031 21.172 -6.477 1 96.69 245 THR A C 1
ATOM 1948 O O . THR A 1 245 ? -25.344 20.188 -5.805 1 96.69 245 THR A O 1
ATOM 1951 N N . ASP A 1 246 ? -23.781 21.516 -6.777 1 97.62 246 ASP A N 1
ATOM 1952 C CA . ASP A 1 246 ? -22.688 20.688 -6.309 1 97.62 246 ASP A CA 1
ATOM 1953 C C . ASP A 1 246 ? -22.391 20.953 -4.832 1 97.62 246 ASP A C 1
ATOM 1955 O O . ASP A 1 246 ? -22.219 22.094 -4.422 1 97.62 246 ASP A O 1
ATOM 1959 N N . ILE A 1 247 ? -22.391 19.938 -4.012 1 98.75 247 ILE A N 1
ATOM 1960 C CA . ILE A 1 247 ? -22.094 20.031 -2.59 1 98.75 247 ILE A CA 1
ATOM 1961 C C . ILE A 1 247 ? -21 19.031 -2.232 1 98.75 247 ILE A C 1
ATOM 1963 O O . ILE A 1 247 ? -21.188 17.812 -2.391 1 98.75 247 ILE A O 1
ATOM 1967 N N . LEU A 1 248 ? -19.844 19.5 -1.77 1 98.88 248 LEU A N 1
ATOM 1968 C CA . LEU A 1 248 ? -18.781 18.641 -1.259 1 98.88 248 LEU A CA 1
ATOM 1969 C C . LEU A 1 248 ? -19.078 18.203 0.172 1 98.88 248 LEU A C 1
ATOM 1971 O O . LEU A 1 248 ? -19.328 19.047 1.043 1 98.88 248 LEU A O 1
ATOM 1975 N N . GLY A 1 249 ? -19.141 16.938 0.353 1 98.94 249 GLY A N 1
ATOM 1976 C CA . GLY A 1 249 ? -19.297 16.391 1.69 1 98.94 249 GLY A CA 1
ATOM 1977 C C . GLY A 1 249 ? -17.969 16.047 2.344 1 98.94 249 GLY A C 1
ATOM 1978 O O . GLY A 1 249 ? -17.078 15.5 1.69 1 98.94 249 GLY A O 1
ATOM 1979 N N . LEU A 1 250 ? -17.766 16.406 3.588 1 98.94 250 LEU A N 1
ATOM 1980 C CA . LEU A 1 250 ? -16.641 16 4.414 1 98.94 250 LEU A CA 1
ATOM 1981 C C . LEU A 1 250 ? -17.109 15.258 5.66 1 98.94 250 LEU A C 1
ATOM 1983 O O . LEU A 1 250 ? -17.984 15.742 6.375 1 98.94 250 LEU A O 1
ATOM 1987 N N . VAL A 1 251 ? -16.578 14.055 5.879 1 98.94 251 VAL A N 1
ATOM 1988 C CA . VAL A 1 251 ? -16.922 13.273 7.055 1 98.94 251 VAL A CA 1
ATOM 1989 C C . VAL A 1 251 ? -15.68 12.977 7.879 1 98.94 251 VAL A C 1
ATOM 1991 O O . VAL A 1 251 ? -14.664 12.516 7.348 1 98.94 251 VAL A O 1
ATOM 1994 N N . GLY A 1 252 ? -15.688 13.352 9.141 1 98.94 252 GLY A N 1
ATOM 1995 C CA . GLY A 1 252 ? -14.547 13.102 10.008 1 98.94 252 GLY A CA 1
ATOM 1996 C C . GLY A 1 252 ? -14.852 12.102 11.109 1 98.94 252 GLY A C 1
ATOM 1997 O O . GLY A 1 252 ? -15.898 12.18 11.758 1 98.94 252 GLY A O 1
ATOM 1998 N N . LYS A 1 253 ? -13.906 11.047 11.281 1 98.69 253 LYS A N 1
ATOM 1999 C CA . LYS A 1 253 ? -14.016 10.148 12.43 1 98.69 253 LYS A CA 1
ATOM 2000 C C . LYS A 1 253 ? -13.922 10.922 13.742 1 98.69 253 LYS A C 1
ATOM 2002 O O . LYS A 1 253 ? -12.977 11.688 13.953 1 98.69 253 LYS A O 1
ATOM 2007 N N . GLY A 1 254 ? -14.922 10.734 14.656 1 98.69 254 GLY A N 1
ATOM 2008 C CA . GLY A 1 254 ? -15.039 11.609 15.812 1 98.69 254 GLY A CA 1
ATOM 2009 C C . GLY A 1 254 ? -14.891 10.867 17.125 1 98.69 254 GLY A C 1
ATOM 2010 O O . GLY A 1 254 ? -15.539 11.227 18.125 1 98.69 254 GLY A O 1
ATOM 2011 N N . LEU A 1 255 ? -14.086 9.773 17.203 1 98.69 255 LEU A N 1
ATOM 2012 C CA . LEU A 1 255 ? -13.812 9.102 18.469 1 98.69 255 LEU A CA 1
ATOM 2013 C C . LEU A 1 255 ? -12.922 9.953 19.359 1 98.69 255 LEU A C 1
ATOM 2015 O O . LEU A 1 255 ? -11.711 10.008 19.172 1 98.69 255 LEU A O 1
ATOM 2019 N N . THR A 1 256 ? -13.562 10.531 20.359 1 98.38 256 THR A N 1
ATOM 2020 C CA . THR A 1 256 ? -12.789 11.391 21.25 1 98.38 256 THR A CA 1
ATOM 2021 C C . THR A 1 256 ? -11.914 10.562 22.188 1 98.38 256 THR A C 1
ATOM 2023 O O . THR A 1 256 ? -10.961 11.078 22.781 1 98.38 256 THR A O 1
ATOM 2026 N N . TYR A 1 257 ? -12.234 9.352 22.359 1 97 257 TYR A N 1
ATOM 2027 C CA . TYR A 1 257 ? -11.367 8.383 23.016 1 97 257 TYR A CA 1
ATOM 2028 C C . TYR A 1 257 ? -11.758 6.957 22.641 1 97 257 TYR A C 1
ATOM 2030 O O . TYR A 1 257 ? -12.938 6.602 22.641 1 97 257 TYR A O 1
ATOM 2038 N N . ASP A 1 258 ? -10.789 6.121 22.344 1 97.31 258 ASP A N 1
ATOM 2039 C CA . ASP A 1 258 ? -11.023 4.746 21.922 1 97.31 258 ASP A CA 1
ATOM 2040 C C . ASP A 1 258 ? -10.266 3.758 22.797 1 97.31 258 ASP A C 1
ATOM 2042 O O . ASP A 1 258 ? -9.047 3.625 22.672 1 97.31 258 ASP A O 1
ATOM 2046 N N . THR A 1 259 ? -10.977 3.025 23.594 1 94.94 259 THR A N 1
ATOM 2047 C CA . THR A 1 259 ? -10.344 2.016 24.438 1 94.94 259 THR A CA 1
ATOM 2048 C C . THR A 1 259 ? -10.227 0.688 23.703 1 94.94 259 THR A C 1
ATOM 2050 O O . THR A 1 259 ? -9.492 -0.204 24.125 1 94.94 259 THR A O 1
ATOM 2053 N N . GLY A 1 260 ? -10.914 0.551 22.609 1 95.38 260 GLY A N 1
ATOM 2054 C CA . GLY A 1 260 ? -11.047 -0.718 21.922 1 95.38 260 GLY A CA 1
ATOM 2055 C C . GLY A 1 260 ? -12.297 -1.48 22.297 1 95.38 260 GLY A C 1
ATOM 2056 O O . GLY A 1 260 ? -12.641 -2.479 21.672 1 95.38 260 GLY A O 1
ATOM 2057 N N . GLY A 1 261 ? -13.047 -0.995 23.297 1 94.44 261 GLY A N 1
ATOM 2058 C CA . GLY A 1 261 ? -14.18 -1.746 23.812 1 94.44 261 GLY A CA 1
ATOM 2059 C C . GLY A 1 261 ? -13.789 -3.09 24.391 1 94.44 261 GLY A C 1
ATOM 2060 O O . GLY A 1 261 ? -12.82 -3.186 25.156 1 94.44 261 GLY A O 1
ATOM 2061 N N . TYR A 1 262 ? -14.594 -4.102 24.094 1 93.31 262 TYR A N 1
ATOM 2062 C CA . TYR A 1 262 ? -14.312 -5.426 24.641 1 93.31 262 TYR A CA 1
ATOM 2063 C C . TYR A 1 262 ? -13.102 -6.055 23.953 1 93.31 262 TYR A C 1
ATOM 2065 O O . TYR A 1 262 ? -12.57 -7.062 24.422 1 93.31 262 TYR A O 1
ATOM 2073 N N . SER A 1 263 ? -12.719 -5.559 22.844 1 94.12 263 SER A N 1
ATOM 2074 C CA . SER A 1 263 ? -11.391 -5.797 22.297 1 94.12 263 SER A CA 1
ATOM 2075 C C . SER A 1 263 ? -10.398 -4.746 22.781 1 94.12 263 SER A C 1
ATOM 2077 O O . SER A 1 263 ? -9.844 -3.986 21.984 1 94.12 263 SER A O 1
ATOM 2079 N N . LEU A 1 264 ? -10.07 -4.816 24 1 90.88 264 LEU A N 1
ATOM 2080 C CA . LEU A 1 264 ? -9.406 -3.756 24.75 1 90.88 264 LEU A CA 1
ATOM 2081 C C . LEU A 1 264 ? -7.973 -3.572 24.266 1 90.88 264 LEU A C 1
ATOM 2083 O O . LEU A 1 264 ? -7.246 -4.551 24.078 1 90.88 264 LEU A O 1
ATOM 2087 N N . LYS A 1 265 ? -7.59 -2.256 24.094 1 92.12 265 LYS A N 1
ATOM 2088 C CA . LYS A 1 265 ? -6.207 -1.944 23.75 1 92.12 265 LYS A CA 1
ATOM 2089 C C . LYS A 1 265 ? -5.285 -2.123 24.953 1 92.12 265 LYS A C 1
ATOM 2091 O O . LYS A 1 265 ? -5.73 -2.047 26.094 1 92.12 265 LYS A O 1
ATOM 2096 N N . SER A 1 266 ? -3.949 -2.373 24.703 1 90.44 266 SER A N 1
ATOM 2097 C CA . SER A 1 266 ? -2.955 -2.359 25.781 1 90.44 266 SER A CA 1
ATOM 2098 C C . SER A 1 266 ? -2.822 -0.968 26.391 1 90.44 266 SER A C 1
ATOM 2100 O O . SER A 1 266 ? -3.27 0.019 25.797 1 90.44 266 SER A O 1
ATOM 2102 N N . ASN A 1 267 ? -2.291 -0.901 27.578 1 87.75 267 ASN A N 1
ATOM 2103 C CA . ASN A 1 267 ? -2.066 0.384 28.234 1 87.75 267 ASN A CA 1
ATOM 2104 C C . ASN A 1 267 ? -1.263 1.331 27.344 1 87.75 267 ASN A C 1
ATOM 2106 O O . ASN A 1 267 ? -1.613 2.504 27.219 1 87.75 267 ASN A O 1
ATOM 2110 N N . ALA A 1 268 ? -0.176 0.783 26.766 1 88.19 268 ALA A N 1
ATOM 2111 C CA . ALA A 1 268 ? 0.705 1.59 25.922 1 88.19 268 ALA A CA 1
ATOM 2112 C C . ALA A 1 268 ? -0.039 2.127 24.703 1 88.19 268 ALA A C 1
ATOM 2114 O O . ALA A 1 268 ? 0.177 3.268 24.297 1 88.19 268 ALA A O 1
ATOM 2115 N N . SER A 1 269 ? -0.988 1.354 24.172 1 89.56 269 SER A N 1
ATOM 2116 C CA . SER A 1 269 ? -1.714 1.724 22.969 1 89.56 269 SER A CA 1
ATOM 2117 C C . SER A 1 269 ? -2.852 2.689 23.281 1 89.56 269 SER A C 1
ATOM 2119 O O . SER A 1 269 ? -3.348 3.381 22.391 1 89.56 269 SER A O 1
ATOM 2121 N N . MET A 1 270 ? -3.26 2.791 24.5 1 90.81 270 MET A N 1
ATOM 2122 C CA . MET A 1 270 ? -4.402 3.615 24.875 1 90.81 270 MET A CA 1
ATOM 2123 C C . MET A 1 270 ? -3.975 5.051 25.156 1 90.81 270 MET A C 1
ATOM 2125 O O . MET A 1 270 ? -4.793 5.973 25.094 1 90.81 270 MET A O 1
ATOM 2129 N N . LEU A 1 271 ? -2.699 5.234 25.438 1 87.81 271 LEU A N 1
ATOM 2130 C CA . LEU A 1 271 ? -2.197 6.527 25.891 1 87.81 271 LEU A CA 1
ATOM 2131 C C . LEU A 1 271 ? -2.533 7.625 24.875 1 87.81 271 LEU A C 1
ATOM 2133 O O . LEU A 1 271 ? -2.91 8.734 25.266 1 87.81 271 LEU A O 1
ATOM 2137 N N . ASP A 1 272 ? -2.506 7.316 23.594 1 90.88 272 ASP A N 1
ATOM 2138 C CA . ASP A 1 272 ? -2.643 8.359 22.578 1 90.88 272 ASP A CA 1
ATOM 2139 C C . ASP A 1 272 ? -3.994 8.266 21.875 1 90.88 272 ASP A C 1
ATOM 2141 O O . ASP A 1 272 ? -4.195 8.875 20.828 1 90.88 272 ASP A O 1
ATOM 2145 N N . MET A 1 273 ? -4.945 7.59 22.422 1 94.56 273 MET A N 1
ATOM 2146 C CA . MET A 1 273 ? -6.203 7.348 21.719 1 94.56 273 MET A CA 1
ATOM 2147 C C . MET A 1 273 ? -7.098 8.578 21.781 1 94.56 273 MET A C 1
ATOM 2149 O O . MET A 1 273 ? -8.133 8.625 21.109 1 94.56 273 MET A O 1
ATOM 2153 N N . LYS A 1 274 ? -6.703 9.648 22.547 1 93.12 274 LYS A N 1
ATOM 2154 C CA . LYS A 1 274 ? -7.359 10.953 22.406 1 93.12 274 LYS A CA 1
ATOM 2155 C C . LYS A 1 274 ? -7.234 11.477 20.984 1 93.12 274 LYS A C 1
ATOM 2157 O O . LYS A 1 274 ? -8.031 12.312 20.547 1 93.12 274 LYS A O 1
ATOM 2162 N N . THR A 1 275 ? -6.191 10.969 20.219 1 96.31 275 THR A N 1
ATOM 2163 C CA . THR A 1 275 ? -5.922 11.461 18.875 1 96.31 275 THR A CA 1
ATOM 2164 C C . THR A 1 275 ? -6.836 10.789 17.859 1 96.31 275 THR A C 1
ATOM 2166 O O . THR A 1 275 ? -6.816 11.133 16.672 1 96.31 275 THR A O 1
ATOM 2169 N N . ASP A 1 276 ? -7.723 9.867 18.375 1 97.75 276 ASP A N 1
ATOM 2170 C CA . ASP A 1 276 ? -8.586 9.086 17.5 1 97.75 276 ASP A CA 1
ATOM 2171 C C . ASP A 1 276 ? -9.703 9.945 16.922 1 97.75 276 ASP A C 1
ATOM 2173 O O . ASP A 1 276 ? -10.516 9.477 16.125 1 97.75 276 ASP A O 1
ATOM 2177 N N . MET A 1 277 ? -9.758 11.25 17.203 1 98.44 277 MET A N 1
ATOM 2178 C CA . MET A 1 277 ? -10.703 12.211 16.656 1 98.44 277 MET A CA 1
ATOM 2179 C C . MET A 1 277 ? -10.016 13.148 15.664 1 98.44 277 MET A C 1
ATOM 2181 O O . MET A 1 277 ? -10.57 14.188 15.297 1 98.44 277 MET A O 1
ATOM 2185 N N . ALA A 1 278 ? -8.805 12.82 15.188 1 98.81 278 ALA A N 1
ATOM 2186 C CA . ALA A 1 278 ? -8.062 13.68 14.266 1 98.81 278 ALA A CA 1
ATOM 2187 C C . ALA A 1 278 ? -8.844 13.898 12.969 1 98.81 278 ALA A C 1
ATOM 2189 O O . ALA A 1 278 ? -8.773 14.977 12.367 1 98.81 278 ALA A O 1
ATOM 2190 N N . GLY A 1 279 ? -9.586 12.883 12.492 1 98.88 279 GLY A N 1
ATOM 2191 C CA . GLY A 1 279 ? -10.453 13.07 11.344 1 98.88 279 GLY A CA 1
ATOM 2192 C C . GLY A 1 279 ? -11.492 14.156 11.547 1 98.88 279 GLY A C 1
ATOM 2193 O O . GLY A 1 279 ? -11.68 15.016 10.688 1 98.88 279 GLY A O 1
ATOM 2194 N N . ALA A 1 280 ? -12.148 14.117 12.695 1 98.94 280 ALA A N 1
ATOM 2195 C CA . ALA A 1 280 ? -13.125 15.141 13.047 1 98.94 280 ALA A CA 1
ATOM 2196 C C . ALA A 1 280 ? -12.477 16.531 13.102 1 98.94 280 ALA A C 1
ATOM 2198 O O . ALA A 1 280 ? -13.008 17.484 12.547 1 98.94 280 ALA A O 1
ATOM 2199 N N . ALA A 1 281 ? -11.336 16.594 13.773 1 98.94 281 ALA A N 1
ATOM 2200 C CA . ALA A 1 281 ? -10.633 17.859 13.898 1 98.94 281 ALA A CA 1
ATOM 2201 C C . ALA A 1 281 ? -10.258 18.422 12.531 1 98.94 281 ALA A C 1
ATOM 2203 O O . ALA A 1 281 ? -10.344 19.625 12.305 1 98.94 281 ALA A O 1
ATOM 2204 N N . SER A 1 282 ? -9.852 17.547 11.633 1 98.81 282 SER A N 1
ATOM 2205 C CA . SER A 1 282 ? -9.422 18 10.312 1 98.81 282 SER A CA 1
ATOM 2206 C C . SER A 1 282 ? -10.586 18.578 9.516 1 98.81 282 SER A C 1
ATOM 2208 O O . SER A 1 282 ? -10.438 19.594 8.852 1 98.81 282 SER A O 1
ATOM 2210 N N . VAL A 1 283 ? -11.766 17.922 9.539 1 98.94 283 VAL A N 1
ATOM 2211 C CA . VAL A 1 283 ? -12.875 18.453 8.75 1 98.94 283 VAL A CA 1
ATOM 2212 C C . VAL A 1 283 ? -13.406 19.734 9.398 1 98.94 283 VAL A C 1
ATOM 2214 O O . VAL A 1 283 ? -13.852 20.656 8.703 1 98.94 283 VAL A O 1
ATOM 2217 N N . ILE A 1 284 ? -13.391 19.797 10.766 1 98.94 284 ILE A N 1
ATOM 2218 C CA . ILE A 1 284 ? -13.766 21.031 11.453 1 98.94 284 ILE A CA 1
ATOM 2219 C C . ILE A 1 284 ? -12.82 22.156 11.055 1 98.94 284 ILE A C 1
ATOM 2221 O O . ILE A 1 284 ? -13.266 23.25 10.688 1 98.94 284 ILE A O 1
ATOM 2225 N N . GLY A 1 285 ? -11.508 21.875 11.117 1 98.94 285 GLY A N 1
ATOM 2226 C CA . GLY A 1 285 ? -10.531 22.859 10.672 1 98.94 285 GLY A CA 1
ATOM 2227 C C . GLY A 1 285 ? -10.719 23.281 9.227 1 98.94 285 GLY A C 1
ATOM 2228 O O . GLY A 1 285 ? -10.617 24.469 8.898 1 98.94 285 GLY A O 1
ATOM 2229 N N . ALA A 1 286 ? -11 22.328 8.367 1 98.94 286 ALA A N 1
ATOM 2230 C CA . ALA A 1 286 ? -11.227 22.641 6.961 1 98.94 286 ALA A CA 1
ATOM 2231 C C . ALA A 1 286 ? -12.43 23.562 6.789 1 98.94 286 ALA A C 1
ATOM 2233 O O . ALA A 1 286 ? -12.398 24.5 5.98 1 98.94 286 ALA A O 1
ATOM 2234 N N . MET A 1 287 ? -13.508 23.312 7.535 1 98.94 287 MET A N 1
ATOM 2235 C CA . MET A 1 287 ? -14.695 24.156 7.469 1 98.94 287 MET A CA 1
ATOM 2236 C C . MET A 1 287 ? -14.359 25.594 7.875 1 98.94 287 MET A C 1
ATOM 2238 O O . MET A 1 287 ? -14.852 26.547 7.266 1 98.94 287 MET A O 1
ATOM 2242 N N . CYS A 1 288 ? -13.523 25.75 8.938 1 98.94 288 CYS A N 1
ATOM 2243 C CA . CYS A 1 288 ? -13.086 27.078 9.352 1 98.94 288 CYS A CA 1
ATOM 2244 C C . CYS A 1 288 ? -12.383 27.797 8.211 1 98.94 288 CYS A C 1
ATOM 2246 O O . CYS A 1 288 ? -12.703 28.953 7.906 1 98.94 288 CYS A O 1
ATOM 2248 N N . ALA A 1 289 ? -11.453 27.141 7.539 1 98.88 289 ALA A N 1
ATOM 2249 C CA . ALA A 1 289 ? -10.68 27.75 6.457 1 98.88 289 ALA A CA 1
ATOM 2250 C C . ALA A 1 289 ? -11.57 28.094 5.266 1 98.88 289 ALA A C 1
ATOM 2252 O O . ALA A 1 289 ? -11.469 29.172 4.691 1 98.88 289 ALA A O 1
ATOM 2253 N N . ILE A 1 290 ? -12.43 27.141 4.887 1 98.88 290 ILE A N 1
ATOM 2254 C CA . ILE A 1 290 ? -13.297 27.281 3.719 1 98.88 290 ILE A CA 1
ATOM 2255 C C . ILE A 1 290 ? -14.234 28.469 3.912 1 98.88 290 ILE A C 1
ATOM 2257 O O . ILE A 1 290 ? -14.352 29.328 3.035 1 98.88 290 ILE A O 1
ATOM 2261 N N . SER A 1 291 ? -14.852 28.516 5.066 1 98.81 291 SER A N 1
ATOM 2262 C CA . SER A 1 291 ? -15.82 29.578 5.352 1 98.81 291 SER A CA 1
ATOM 2263 C C . SER A 1 291 ? -15.133 30.922 5.508 1 98.81 291 SER A C 1
ATOM 2265 O O . SER A 1 291 ? -15.594 31.938 4.961 1 98.81 291 SER A O 1
ATOM 2267 N N . GLN A 1 292 ? -14.055 30.953 6.242 1 98.56 292 GLN A N 1
ATOM 2268 C CA . GLN A 1 292 ? -13.32 32.188 6.438 1 98.56 292 GLN A CA 1
ATOM 2269 C C . GLN A 1 292 ? -12.852 32.781 5.102 1 98.56 292 GLN A C 1
ATOM 2271 O O . GLN A 1 292 ? -12.812 34 4.93 1 98.56 292 GLN A O 1
ATOM 2276 N N . SER A 1 293 ? -12.508 31.938 4.148 1 98.44 293 SER A N 1
ATOM 2277 C CA . SER A 1 293 ? -12.016 32.344 2.84 1 98.44 293 SER A CA 1
ATOM 2278 C C . SER A 1 293 ? -13.172 32.719 1.904 1 98.44 293 SER A C 1
ATOM 2280 O O . SER A 1 293 ? -12.945 33.156 0.776 1 98.44 293 SER A O 1
ATOM 2282 N N . LYS A 1 294 ? -14.383 32.438 2.316 1 98.12 294 LYS A N 1
ATOM 2283 C CA . LYS A 1 294 ? -15.586 32.719 1.529 1 98.12 294 LYS A CA 1
ATOM 2284 C C . LYS A 1 294 ? -15.5 32.062 0.156 1 98.12 294 LYS A C 1
ATOM 2286 O O . LYS A 1 294 ? -15.766 32.719 -0.863 1 98.12 294 LYS A O 1
ATOM 2291 N N . LEU A 1 295 ? -15.008 30.812 0.145 1 98.31 295 LEU A N 1
ATOM 2292 C CA . LEU A 1 295 ? -14.93 30.078 -1.116 1 98.31 295 LEU A CA 1
ATOM 2293 C C . LEU A 1 295 ? -16.312 30 -1.772 1 98.31 295 LEU A C 1
ATOM 2295 O O . LEU A 1 295 ? -17.312 29.812 -1.088 1 98.31 295 LEU A O 1
ATOM 2299 N N . LYS A 1 296 ? -16.344 30.156 -3.082 1 98.25 296 LYS A N 1
ATOM 2300 C CA . LYS A 1 296 ? -17.578 29.984 -3.83 1 98.25 296 LYS A CA 1
ATOM 2301 C C . LYS A 1 296 ? -17.906 28.516 -4.043 1 98.25 296 LYS A C 1
ATOM 2303 O O . LYS A 1 296 ? -17.969 28.047 -5.184 1 98.25 296 LYS A O 1
ATOM 2308 N N . LYS A 1 297 ? -18.109 27.781 -2.957 1 98.44 297 LYS A N 1
ATOM 2309 C CA . LYS A 1 297 ? -18.391 26.344 -2.918 1 98.44 297 LYS A CA 1
ATOM 2310 C C . LYS A 1 297 ? -19.422 26.016 -1.832 1 98.44 297 LYS A C 1
ATOM 2312 O O . LYS A 1 297 ? -19.562 26.766 -0.869 1 98.44 297 LYS A O 1
ATOM 2317 N N . ASN A 1 298 ? -20.188 25.016 -2.09 1 98.81 298 ASN A N 1
ATOM 2318 C CA . ASN A 1 298 ? -21.031 24.453 -1.048 1 98.81 298 ASN A CA 1
ATOM 2319 C C . ASN A 1 298 ? -20.391 23.219 -0.397 1 98.81 298 ASN A C 1
ATOM 2321 O O . ASN A 1 298 ? -19.969 22.297 -1.088 1 98.81 298 ASN A O 1
ATOM 2325 N N . VAL A 1 299 ? -20.234 23.312 0.955 1 98.94 299 VAL A N 1
ATOM 2326 C CA . VAL A 1 299 ? -19.578 22.234 1.683 1 98.94 299 VAL A CA 1
ATOM 2327 C C . VAL A 1 299 ? -20.406 21.875 2.92 1 98.94 299 VAL A C 1
ATOM 2329 O O . VAL A 1 299 ? -20.859 22.75 3.652 1 98.94 299 VAL A O 1
ATOM 2332 N N . ILE A 1 300 ? -20.688 20.609 3.094 1 98.94 300 ILE A N 1
ATOM 2333 C CA . ILE A 1 300 ? -21.297 20.078 4.309 1 98.94 300 ILE A CA 1
ATOM 2334 C C . ILE A 1 300 ? -20.359 19.078 4.969 1 98.94 300 ILE A C 1
ATOM 2336 O O . ILE A 1 300 ? -19.797 18.203 4.293 1 98.94 300 ILE A O 1
ATOM 2340 N N . ALA A 1 301 ? -20.125 19.234 6.25 1 98.94 301 ALA A N 1
ATOM 2341 C CA . ALA A 1 301 ? -19.266 18.312 7.004 1 98.94 301 ALA A CA 1
ATOM 2342 C C . ALA A 1 301 ? -20.031 17.703 8.172 1 98.94 301 ALA A C 1
ATOM 2344 O O . ALA A 1 301 ? -20.891 18.359 8.781 1 98.94 301 ALA A O 1
ATOM 2345 N N . VAL A 1 302 ? -19.75 16.453 8.469 1 98.94 302 VAL A N 1
ATOM 2346 C CA . VAL A 1 302 ? -20.391 15.82 9.625 1 98.94 302 VAL A CA 1
ATOM 2347 C C . VAL A 1 302 ? -19.359 15.062 10.445 1 98.94 302 VAL A C 1
ATOM 2349 O O . VAL A 1 302 ? -18.344 14.617 9.914 1 98.94 302 VAL A O 1
ATOM 2352 N N . VAL A 1 303 ? -19.578 15 11.734 1 98.94 303 VAL A N 1
ATOM 2353 C CA . VAL A 1 303 ? -18.766 14.273 12.703 1 98.94 303 VAL A CA 1
ATOM 2354 C C . VAL A 1 303 ? -19.672 13.438 13.609 1 98.94 303 VAL A C 1
ATOM 2356 O O . VAL A 1 303 ? -20.594 13.969 14.242 1 98.94 303 VAL A O 1
ATOM 2359 N N . ALA A 1 304 ? -19.469 12.156 13.586 1 98.81 304 ALA A N 1
ATOM 2360 C CA . ALA A 1 304 ? -20.094 11.289 14.578 1 98.81 304 ALA A CA 1
ATOM 2361 C C . ALA A 1 304 ? -19.234 11.172 15.828 1 98.81 304 ALA A C 1
ATOM 2363 O O . ALA A 1 304 ? -18.422 10.25 15.953 1 98.81 304 ALA A O 1
ATOM 2364 N N . ALA A 1 305 ? -19.453 12.078 16.766 1 98.88 305 ALA A N 1
ATOM 2365 C CA . ALA A 1 305 ? -18.594 12.18 17.938 1 98.88 305 ALA A CA 1
ATOM 2366 C C . ALA A 1 305 ? -19.062 11.227 19.047 1 98.88 305 ALA A C 1
ATOM 2368 O O . ALA A 1 305 ? -20.234 11.25 19.438 1 98.88 305 ALA A O 1
ATOM 2369 N N . CYS A 1 306 ? -18.188 10.375 19.516 1 98.62 306 CYS A N 1
ATOM 2370 C CA . CYS A 1 306 ? -18.484 9.469 20.609 1 98.62 306 CYS A CA 1
ATOM 2371 C C . CYS A 1 306 ? -17.203 8.914 21.219 1 98.62 306 CYS A C 1
ATOM 2373 O O . CYS A 1 306 ? -16.109 9.297 20.828 1 98.62 306 CYS A O 1
ATOM 2375 N N . GLU A 1 307 ? -17.328 8.141 22.25 1 97.88 307 GLU A N 1
ATOM 2376 C CA . GLU A 1 307 ? -16.266 7.352 22.859 1 97.88 307 GLU A CA 1
ATOM 2377 C C . GLU A 1 307 ? -16.547 5.859 22.75 1 97.88 307 GLU A C 1
ATOM 2379 O O . GLU A 1 307 ? -17.703 5.43 22.859 1 97.88 307 GLU A O 1
ATOM 2384 N N . ASN A 1 308 ? -15.516 5.137 22.375 1 97.88 308 ASN A N 1
ATOM 2385 C CA . ASN A 1 308 ? -15.578 3.682 22.5 1 97.88 308 ASN A CA 1
ATOM 2386 C C . ASN A 1 308 ? -15.062 3.207 23.859 1 97.88 308 ASN A C 1
ATOM 2388 O O . ASN A 1 308 ? -13.867 2.936 24.016 1 97.88 308 ASN A O 1
ATOM 2392 N N . ALA A 1 309 ? -15.984 3.127 24.734 1 94.94 309 ALA A N 1
ATOM 2393 C CA . ALA A 1 309 ? -15.648 2.789 26.125 1 94.94 309 ALA A CA 1
ATOM 2394 C C . ALA A 1 309 ? -16.25 1.44 26.516 1 94.94 309 ALA A C 1
ATOM 2396 O O . ALA A 1 309 ? -17.172 0.949 25.859 1 94.94 309 ALA A O 1
ATOM 2397 N N . LEU A 1 310 ? -15.664 0.877 27.516 1 92.44 310 LEU A N 1
ATOM 2398 C CA . LEU A 1 310 ? -16.125 -0.41 28.016 1 92.44 310 LEU A CA 1
ATOM 2399 C C . LEU A 1 310 ? -17.141 -0.221 29.141 1 92.44 310 LEU A C 1
ATOM 2401 O O . LEU A 1 310 ? -16.922 0.596 30.047 1 92.44 310 LEU A O 1
ATOM 2405 N N . SER A 1 311 ? -18.25 -0.849 29.031 1 93 311 SER A N 1
ATOM 2406 C CA . SER A 1 311 ? -19.266 -0.911 30.078 1 93 311 SER A CA 1
ATOM 2407 C C . SER A 1 311 ? -20.219 -2.076 29.844 1 93 311 SER A C 1
ATOM 2409 O O . SER A 1 311 ? -20.016 -2.881 28.938 1 93 311 SER A O 1
ATOM 2411 N N . GLY A 1 312 ? -21.203 -2.236 30.75 1 88.25 312 GLY A N 1
ATOM 2412 C CA . GLY A 1 312 ? -22.219 -3.27 30.594 1 88.25 312 GLY A CA 1
ATOM 2413 C C . GLY A 1 312 ? -23.078 -3.078 29.359 1 88.25 312 GLY A C 1
ATOM 2414 O O . GLY A 1 312 ? -23.672 -4.035 28.859 1 88.25 312 GLY A O 1
ATOM 2415 N N . GLY A 1 313 ? -23.109 -1.9 28.828 1 91 313 GLY A N 1
ATOM 2416 C CA . GLY A 1 313 ? -23.938 -1.591 27.672 1 91 313 GLY A CA 1
ATOM 2417 C C . GLY A 1 313 ? -23.172 -1.592 26.375 1 91 313 GLY A C 1
ATOM 2418 O O . GLY A 1 313 ? -23.75 -1.406 25.297 1 91 313 GLY A O 1
ATOM 2419 N N . SER A 1 314 ? -21.906 -1.904 26.453 1 93.88 314 SER A N 1
ATOM 2420 C CA . SER A 1 314 ? -21.047 -1.872 25.281 1 93.88 314 SER A CA 1
ATOM 2421 C C . SER A 1 314 ? -21.391 -3.01 24.312 1 93.88 314 SER A C 1
ATOM 2423 O O . SER A 1 314 ? -21.828 -4.074 24.734 1 93.88 314 SER A O 1
ATOM 2425 N N . TYR A 1 315 ? -21.281 -2.742 23 1 94 315 TYR A N 1
ATOM 2426 C CA . TYR A 1 315 ? -21.375 -3.836 22.047 1 94 315 TYR A CA 1
ATOM 2427 C C . TYR A 1 315 ? -20.188 -4.789 22.188 1 94 315 TYR A C 1
ATOM 2429 O O . TYR A 1 315 ? -19.156 -4.43 22.766 1 94 315 TYR A O 1
ATOM 2437 N N . LYS A 1 316 ? -20.438 -6.062 21.766 1 94.5 316 LYS A N 1
ATOM 2438 C CA . LYS A 1 316 ? -19.469 -7.137 21.984 1 94.5 316 LYS A CA 1
ATOM 2439 C C . LYS A 1 316 ? -19.156 -7.867 20.688 1 94.5 316 LYS A C 1
ATOM 2441 O O . LYS A 1 316 ? -19.984 -7.926 19.781 1 94.5 316 LYS A O 1
ATOM 2446 N N . PRO A 1 317 ? -17.875 -8.367 20.688 1 94.12 317 PRO A N 1
ATOM 2447 C CA . PRO A 1 317 ? -17.656 -9.312 19.594 1 94.12 317 PRO A CA 1
ATOM 2448 C C . PRO A 1 317 ? -18.719 -10.414 19.547 1 94.12 317 PRO A C 1
ATOM 2450 O O . PRO A 1 317 ? -19.062 -10.977 20.594 1 94.12 317 PRO A O 1
ATOM 2453 N N . GLY A 1 318 ? -19.281 -10.617 18.359 1 93.81 318 GLY A N 1
ATOM 2454 C CA . GLY A 1 318 ? -20.344 -11.609 18.203 1 93.81 318 GLY A CA 1
ATOM 2455 C C . GLY A 1 318 ? -21.703 -10.992 18.016 1 93.81 318 GLY A C 1
ATOM 2456 O O . GLY A 1 318 ? -22.641 -11.656 17.547 1 93.81 318 GLY A O 1
ATOM 2457 N N . ASP A 1 319 ? -21.828 -9.727 18.391 1 95.06 319 ASP A N 1
ATOM 2458 C CA . ASP A 1 319 ? -23.094 -9.023 18.172 1 95.06 319 ASP A CA 1
ATOM 2459 C C . ASP A 1 319 ? -23.359 -8.844 16.672 1 95.06 319 ASP A C 1
ATOM 2461 O O . ASP A 1 319 ? -22.438 -8.859 15.867 1 95.06 319 ASP A O 1
ATOM 2465 N N . ILE A 1 320 ? -24.562 -8.883 16.281 1 97.31 320 ILE A N 1
ATOM 2466 C CA . ILE A 1 320 ? -25.016 -8.391 14.984 1 97.31 320 ILE A CA 1
ATOM 2467 C C . ILE A 1 320 ? -25.797 -7.098 15.172 1 97.31 320 ILE A C 1
ATOM 2469 O O . ILE A 1 320 ? -26.781 -7.059 15.906 1 97.31 320 ILE A O 1
ATOM 2473 N N . ILE A 1 321 ? -25.328 -6.047 14.594 1 97.81 321 ILE A N 1
ATOM 2474 C CA . ILE A 1 321 ? -25.984 -4.75 14.75 1 97.81 321 ILE A CA 1
ATOM 2475 C C . ILE A 1 321 ? -26.516 -4.277 13.398 1 97.81 321 ILE A C 1
ATOM 2477 O O . ILE A 1 321 ? -26.156 -4.82 12.352 1 97.81 321 ILE A O 1
ATOM 2481 N N . SER A 1 322 ? -27.375 -3.334 13.445 1 98 322 SER A N 1
ATOM 2482 C CA . SER A 1 322 ? -27.906 -2.705 12.234 1 98 322 SER A CA 1
ATOM 2483 C C . SER A 1 322 ? -27.156 -1.418 11.906 1 98 322 SER A C 1
ATOM 2485 O O . SER A 1 322 ? -26.141 -1.118 12.523 1 98 322 SER A O 1
ATOM 2487 N N . SER A 1 323 ? -27.531 -0.707 10.867 1 98.5 323 SER A N 1
ATOM 2488 C CA . SER A 1 323 ? -27.016 0.583 10.43 1 98.5 323 SER A CA 1
ATOM 2489 C C . SER A 1 323 ? -28.125 1.478 9.898 1 98.5 323 SER A C 1
ATOM 2491 O O . SER A 1 323 ? -29.266 1.024 9.719 1 98.5 323 SER A O 1
ATOM 2493 N N . MET A 1 324 ? -27.766 2.691 9.734 1 98.62 324 MET A N 1
ATOM 2494 C CA . MET A 1 324 ? -28.75 3.619 9.164 1 98.62 324 MET A CA 1
ATOM 2495 C C . MET A 1 324 ? -29.188 3.16 7.781 1 98.62 324 MET A C 1
ATOM 2497 O O . MET A 1 324 ? -30.344 3.393 7.391 1 98.62 324 MET A O 1
ATOM 2501 N N . ALA A 1 325 ? -28.359 2.523 7.031 1 98.31 325 ALA A N 1
ATOM 2502 C CA . ALA A 1 325 ? -28.656 2.012 5.695 1 98.31 325 ALA A CA 1
ATOM 2503 C C . ALA A 1 325 ? -29.422 0.69 5.77 1 98.31 325 ALA A C 1
ATOM 2505 O O . ALA A 1 325 ? -29.719 0.085 4.738 1 98.31 325 ALA A O 1
ATOM 2506 N N . LYS A 1 326 ? -29.672 0.179 6.938 1 97.75 326 LYS A N 1
ATOM 2507 C CA . LYS A 1 326 ? -30.422 -1.051 7.211 1 97.75 326 LYS A CA 1
ATOM 2508 C C . LYS A 1 326 ? -29.594 -2.279 6.848 1 97.75 326 LYS A C 1
ATOM 2510 O O . LYS A 1 326 ? -30.109 -3.391 6.773 1 97.75 326 LYS A O 1
ATOM 2515 N N . LYS A 1 327 ? -28.297 -2.143 6.598 1 97.88 327 LYS A N 1
ATOM 2516 C CA . LYS A 1 327 ? -27.391 -3.273 6.477 1 97.88 327 LYS A CA 1
ATOM 2517 C C . LYS A 1 327 ? -27 -3.818 7.848 1 97.88 327 LYS A C 1
ATOM 2519 O O . LYS A 1 327 ? -26.719 -3.051 8.773 1 97.88 327 LYS A O 1
ATOM 2524 N N . THR A 1 328 ? -27.047 -5.121 7.941 1 97.88 328 THR A N 1
ATOM 2525 C CA . THR A 1 328 ? -26.656 -5.762 9.195 1 97.88 328 THR A CA 1
ATOM 2526 C C . THR A 1 328 ? -25.156 -6.078 9.203 1 97.88 328 THR A C 1
ATOM 2528 O O . THR A 1 328 ? -24.578 -6.379 8.156 1 97.88 328 THR A O 1
ATOM 2531 N N . ILE A 1 329 ? -24.578 -5.934 10.422 1 98.38 329 ILE A N 1
ATOM 2532 C CA . ILE A 1 329 ? -23.125 -6.031 10.531 1 98.38 329 ILE A CA 1
ATOM 2533 C C . ILE A 1 329 ? -22.75 -6.98 11.672 1 98.38 329 ILE A C 1
ATOM 2535 O O . ILE A 1 329 ? -23.156 -6.77 12.82 1 98.38 329 ILE A O 1
ATOM 2539 N N . GLU A 1 330 ? -22.016 -8.031 11.359 1 98 330 GLU A N 1
ATOM 2540 C CA . GLU A 1 330 ? -21.375 -8.828 12.398 1 98 330 GLU A CA 1
ATOM 2541 C C . GLU A 1 330 ? -20.188 -8.086 13.023 1 98 330 GLU A C 1
ATOM 2543 O O . GLU A 1 330 ? -19.281 -7.652 12.32 1 98 330 GLU A O 1
ATOM 2548 N N . VAL A 1 331 ? -20.25 -7.961 14.336 1 97 331 VAL A N 1
ATOM 2549 C CA . VAL A 1 331 ? -19.141 -7.34 15.047 1 97 331 VAL A CA 1
ATOM 2550 C C . VAL A 1 331 ? -18.125 -8.406 15.43 1 97 331 VAL A C 1
ATOM 2552 O O . VAL A 1 331 ? -18.344 -9.188 16.359 1 97 331 VAL A O 1
ATOM 2555 N N . LEU A 1 332 ? -16.984 -8.375 14.797 1 96.62 332 LEU A N 1
ATOM 2556 C CA . LEU A 1 332 ? -15.938 -9.344 15.109 1 96.62 332 LEU A CA 1
ATOM 2557 C C . LEU A 1 332 ? -14.859 -8.719 15.984 1 96.62 332 LEU A C 1
ATOM 2559 O O . LEU A 1 332 ? -14.133 -9.438 16.688 1 96.62 332 LEU A O 1
ATOM 2563 N N . ASN A 1 333 ? -14.703 -7.426 15.945 1 96.94 333 ASN A N 1
ATOM 2564 C CA . ASN A 1 333 ? -13.695 -6.672 16.688 1 96.94 333 ASN A CA 1
ATOM 2565 C C . ASN A 1 333 ? -14.219 -5.297 17.094 1 96.94 333 ASN A C 1
ATOM 2567 O O . ASN A 1 333 ? -14.461 -4.438 16.25 1 96.94 333 ASN A O 1
ATOM 2571 N N . THR A 1 334 ? -14.383 -5.027 18.375 1 96.94 334 THR A N 1
ATOM 2572 C CA . THR A 1 334 ? -14.953 -3.777 18.859 1 96.94 334 THR A CA 1
ATOM 2573 C C . THR A 1 334 ? -13.93 -2.65 18.797 1 96.94 334 THR A C 1
ATOM 2575 O O . THR A 1 334 ? -14.266 -1.483 19.016 1 96.94 334 THR A O 1
ATOM 2578 N N . ASP A 1 335 ? -12.602 -3.006 18.469 1 96 335 ASP A N 1
ATOM 2579 C CA . ASP A 1 335 ? -11.57 -2.006 18.219 1 96 335 ASP A CA 1
ATOM 2580 C C . ASP A 1 335 ? -11.586 -1.553 16.766 1 96 335 ASP A C 1
ATOM 2582 O O . ASP A 1 335 ? -10.75 -0.75 16.344 1 96 335 ASP A O 1
ATOM 2586 N N . ALA A 1 336 ? -12.461 -2.098 15.984 1 97.19 336 ALA A N 1
ATOM 2587 C CA . ALA A 1 336 ? -12.773 -1.6 14.648 1 97.19 336 ALA A CA 1
ATOM 2588 C C . ALA A 1 336 ? -14.039 -0.742 14.656 1 97.19 336 ALA A C 1
ATOM 2590 O O . ALA A 1 336 ? -14.953 -0.963 13.859 1 97.19 336 ALA A O 1
ATOM 2591 N N . GLU A 1 337 ? -14.094 0.234 15.547 1 97.06 337 GLU A N 1
ATOM 2592 C CA . GLU A 1 337 ? -15.273 1.035 15.867 1 97.06 337 GLU A CA 1
ATOM 2593 C C . GLU A 1 337 ? -15.453 2.174 14.867 1 97.06 337 GLU A C 1
ATOM 2595 O O . GLU A 1 337 ? -16.578 2.586 14.578 1 97.06 337 GLU A O 1
ATOM 2600 N N . GLY A 1 338 ? -14.344 2.793 14.352 1 98.06 338 GLY A N 1
ATOM 2601 C CA . GLY A 1 338 ? -14.398 3.963 13.484 1 98.06 338 GLY A CA 1
ATOM 2602 C C . GLY A 1 338 ? -15.219 3.742 12.227 1 98.06 338 GLY A C 1
ATOM 2603 O O . GLY A 1 338 ? -16 4.609 11.836 1 98.06 338 GLY A O 1
ATOM 2604 N N . ARG A 1 339 ? -14.977 2.561 11.586 1 98.12 339 ARG A N 1
ATOM 2605 C CA . ARG A 1 339 ? -15.688 2.297 10.344 1 98.12 339 ARG A CA 1
ATOM 2606 C C . ARG A 1 339 ? -17.188 2.152 10.586 1 98.12 339 ARG A C 1
ATOM 2608 O O . ARG A 1 339 ? -18 2.453 9.703 1 98.12 339 ARG A O 1
ATOM 2615 N N . LEU A 1 340 ? -17.641 1.75 11.805 1 98.56 340 LEU A N 1
ATOM 2616 C CA . LEU A 1 340 ? -19.062 1.665 12.148 1 98.56 340 LEU A CA 1
ATOM 2617 C C . LEU A 1 340 ? -19.672 3.055 12.266 1 98.56 340 LEU A C 1
ATOM 2619 O O . LEU A 1 340 ? -20.766 3.303 11.75 1 98.56 340 LEU A O 1
ATOM 2623 N N . THR A 1 341 ? -18.953 3.975 12.953 1 98.81 341 THR A N 1
ATOM 2624 C CA . THR A 1 341 ? -19.453 5.336 13.07 1 98.81 341 THR A CA 1
ATOM 2625 C C . THR A 1 341 ? -19.5 6.02 11.711 1 98.81 341 THR A C 1
ATOM 2627 O O . THR A 1 341 ? -20.453 6.734 11.391 1 98.81 341 THR A O 1
ATOM 2630 N N . LEU A 1 342 ? -18.484 5.785 10.898 1 98.88 342 LEU A N 1
ATOM 2631 C CA . LEU A 1 342 ? -18.406 6.398 9.586 1 98.88 342 LEU A CA 1
ATOM 2632 C C . LEU A 1 342 ? -19.484 5.859 8.664 1 98.88 342 LEU A C 1
ATOM 2634 O O . LEU A 1 342 ? -20 6.582 7.801 1 98.88 342 LEU A O 1
ATOM 2638 N N . ALA A 1 343 ? -19.891 4.559 8.844 1 98.69 343 ALA A N 1
ATOM 2639 C CA . ALA A 1 343 ? -20.938 3.967 8.031 1 98.69 343 ALA A CA 1
ATOM 2640 C C . ALA A 1 343 ? -22.219 4.805 8.094 1 98.69 343 ALA A C 1
ATOM 2642 O O . ALA A 1 343 ? -22.766 5.188 7.059 1 98.69 343 ALA A O 1
ATOM 2643 N N . ASP A 1 344 ? -22.641 5.117 9.289 1 98.88 344 ASP A N 1
ATOM 2644 C CA . ASP A 1 344 ? -23.875 5.879 9.461 1 98.88 344 ASP A CA 1
ATOM 2645 C C . ASP A 1 344 ? -23.672 7.34 9.062 1 98.88 344 ASP A C 1
ATOM 2647 O O . ASP A 1 344 ? -24.562 7.957 8.469 1 98.88 344 ASP A O 1
ATOM 2651 N N . ALA A 1 345 ? -22.516 7.93 9.391 1 98.94 345 ALA A N 1
ATOM 2652 C CA . ALA A 1 345 ? -22.25 9.328 9.055 1 98.94 345 ALA A CA 1
ATOM 2653 C C . ALA A 1 345 ? -22.234 9.531 7.543 1 98.94 345 ALA A C 1
ATOM 2655 O O . ALA A 1 345 ? -22.812 10.508 7.039 1 98.94 345 ALA A O 1
ATOM 2656 N N . ILE A 1 346 ? -21.609 8.625 6.836 1 98.88 346 ILE A N 1
ATOM 2657 C CA . ILE A 1 346 ? -21.5 8.719 5.383 1 98.88 346 ILE A CA 1
ATOM 2658 C C . ILE A 1 346 ? -22.875 8.539 4.758 1 98.88 346 ILE A C 1
ATOM 2660 O O . ILE A 1 346 ? -23.25 9.273 3.84 1 98.88 346 ILE A O 1
ATOM 2664 N N . TYR A 1 347 ? -23.578 7.551 5.227 1 98.88 347 TYR A N 1
ATOM 2665 C CA . TYR A 1 347 ? -24.922 7.336 4.711 1 98.88 347 TYR A CA 1
ATOM 2666 C C . TYR A 1 347 ? -25.797 8.57 4.922 1 98.88 347 TYR A C 1
ATOM 2668 O O . TYR A 1 347 ? -26.516 8.992 4.016 1 98.88 347 TYR A O 1
ATOM 2676 N N . TYR A 1 348 ? -25.766 9.18 6.09 1 98.88 348 TYR A N 1
ATOM 2677 C CA . TYR A 1 348 ? -26.547 10.367 6.418 1 98.88 348 TYR A CA 1
ATOM 2678 C C . TYR A 1 348 ? -26.219 11.516 5.469 1 98.88 348 TYR A C 1
ATOM 2680 O O . TYR A 1 348 ? -27.125 12.133 4.91 1 98.88 348 TYR A O 1
ATOM 2688 N N . ILE A 1 349 ? -24.891 11.773 5.32 1 98.94 349 ILE A N 1
ATOM 2689 C CA . ILE A 1 349 ? -24.531 12.992 4.605 1 98.94 349 ILE A CA 1
ATOM 2690 C C . ILE A 1 349 ? -24.922 12.875 3.137 1 98.94 349 ILE A C 1
ATOM 2692 O O . ILE A 1 349 ? -25.281 13.867 2.5 1 98.94 349 ILE A O 1
ATOM 2696 N N . ILE A 1 350 ? -24.891 11.68 2.613 1 98.88 350 ILE A N 1
ATOM 2697 C CA . ILE A 1 350 ? -25.266 11.445 1.224 1 98.88 350 ILE A CA 1
ATOM 2698 C C . ILE A 1 350 ? -26.797 11.492 1.082 1 98.88 350 ILE A C 1
ATOM 2700 O O . ILE A 1 350 ? -27.312 12.18 0.198 1 98.88 350 ILE A O 1
ATOM 2704 N N . ASN A 1 351 ? -27.531 10.859 1.968 1 98.69 351 ASN A N 1
ATOM 2705 C CA . ASN A 1 351 ? -28.953 10.641 1.753 1 98.69 351 ASN A CA 1
ATOM 2706 C C . ASN A 1 351 ? -29.781 11.742 2.391 1 98.69 351 ASN A C 1
ATOM 2708 O O . ASN A 1 351 ? -30.875 12.062 1.907 1 98.69 351 ASN A O 1
ATOM 2712 N N . ASN A 1 352 ? -29.344 12.273 3.486 1 98.69 352 ASN A N 1
ATOM 2713 C CA . ASN A 1 352 ? -30.109 13.312 4.172 1 98.69 352 ASN A CA 1
ATOM 2714 C C . ASN A 1 352 ? -29.672 14.703 3.73 1 98.69 352 ASN A C 1
ATOM 2716 O O . ASN A 1 352 ? -30.516 15.602 3.57 1 98.69 352 ASN A O 1
ATOM 2720 N N . GLU A 1 353 ? -28.344 14.906 3.496 1 98.69 353 GLU A N 1
ATOM 2721 C CA . GLU A 1 353 ? -27.828 16.219 3.129 1 98.69 353 GLU A CA 1
ATOM 2722 C C . GLU A 1 353 ? -27.609 16.328 1.622 1 98.69 353 GLU A C 1
ATOM 2724 O O . GLU A 1 353 ? -27.344 17.422 1.105 1 98.69 353 GLU A O 1
ATOM 2729 N N . LYS A 1 354 ? -27.688 15.258 0.898 1 98.31 354 LYS A N 1
ATOM 2730 C CA . LYS A 1 354 ? -27.688 15.18 -0.56 1 98.31 354 LYS A CA 1
ATOM 2731 C C . LYS A 1 354 ? -26.391 15.719 -1.139 1 98.31 354 LYS A C 1
ATOM 2733 O O . LYS A 1 354 ? -26.406 16.484 -2.113 1 98.31 354 LYS A O 1
ATOM 2738 N N . VAL A 1 355 ? -25.234 15.453 -0.492 1 98.81 355 VAL A N 1
ATOM 2739 C CA . VAL A 1 355 ? -23.953 15.844 -1.048 1 98.81 355 VAL A CA 1
ATOM 2740 C C . VAL A 1 355 ? -23.703 15.109 -2.363 1 98.81 355 VAL A C 1
ATOM 2742 O O . VAL A 1 355 ? -24.188 13.984 -2.549 1 98.81 355 VAL A O 1
ATOM 2745 N N . THR A 1 356 ? -22.953 15.711 -3.252 1 98.69 356 THR A N 1
ATOM 2746 C CA . THR A 1 356 ? -22.781 15.156 -4.59 1 98.69 356 THR A CA 1
ATOM 2747 C C . THR A 1 356 ? -21.469 14.383 -4.688 1 98.69 356 THR A C 1
ATOM 2749 O O . THR A 1 356 ? -21.281 13.578 -5.605 1 98.69 356 THR A O 1
ATOM 2752 N N . LYS A 1 357 ? -20.516 14.602 -3.861 1 98.69 357 LYS A N 1
ATOM 2753 C CA . LYS A 1 357 ? -19.281 13.859 -3.631 1 98.69 357 LYS A CA 1
ATOM 2754 C C . LYS A 1 357 ? -18.859 13.93 -2.166 1 98.69 357 LYS A C 1
ATOM 2756 O O . LYS A 1 357 ? -19.188 14.891 -1.466 1 98.69 357 LYS A O 1
ATOM 2761 N N . VAL A 1 358 ? -18.156 12.93 -1.714 1 98.88 358 VAL A N 1
ATOM 2762 C CA . VAL A 1 358 ? -17.891 12.906 -0.278 1 98.88 358 VAL A CA 1
ATOM 2763 C C . VAL A 1 358 ? -16.484 12.375 -0.014 1 98.88 358 VAL A C 1
ATOM 2765 O O . VAL A 1 358 ? -16.016 11.469 -0.708 1 98.88 358 VAL A O 1
ATOM 2768 N N . VAL A 1 359 ? -15.758 13.023 0.924 1 98.94 359 VAL A N 1
ATOM 2769 C CA . VAL A 1 359 ? -14.477 12.578 1.467 1 98.94 359 VAL A CA 1
ATOM 2770 C C . VAL A 1 359 ? -14.633 12.25 2.949 1 98.94 359 VAL A C 1
ATOM 2772 O O . VAL A 1 359 ? -15.164 13.055 3.719 1 98.94 359 VAL A O 1
ATOM 2775 N N . ASP A 1 360 ? -14.266 11.086 3.322 1 98.88 360 ASP A N 1
ATOM 2776 C CA . ASP A 1 360 ? -14.156 10.844 4.758 1 98.88 360 ASP A CA 1
ATOM 2777 C C . ASP A 1 360 ? -12.695 10.711 5.184 1 98.88 360 ASP A C 1
ATOM 2779 O O . ASP A 1 360 ? -11.867 10.211 4.43 1 98.88 360 ASP A O 1
ATOM 2783 N N . VAL A 1 361 ? -12.391 11.266 6.336 1 98.88 361 VAL A N 1
ATOM 2784 C CA . VAL A 1 361 ? -11.062 11.32 6.93 1 98.88 361 VAL A CA 1
ATOM 2785 C C . VAL A 1 361 ? -11.07 10.625 8.289 1 98.88 361 VAL A C 1
ATOM 2787 O O . VAL A 1 361 ? -11.906 10.938 9.148 1 98.88 361 VAL A O 1
ATOM 2790 N N . ALA A 1 362 ? -10.117 9.656 8.453 1 98.81 362 ALA A N 1
ATOM 2791 C CA . ALA A 1 362 ? -10.188 8.898 9.703 1 98.81 362 ALA A CA 1
ATOM 2792 C C . ALA A 1 362 ? -8.82 8.336 10.078 1 98.81 362 ALA A C 1
ATOM 2794 O O . ALA A 1 362 ? -8.07 7.887 9.211 1 98.81 362 ALA A O 1
ATOM 2795 N N . THR A 1 363 ? -8.477 8.461 11.359 1 98.31 363 THR A N 1
ATOM 2796 C CA . THR A 1 363 ? -7.48 7.543 11.898 1 98.31 363 THR A CA 1
ATOM 2797 C C . THR A 1 363 ? -8.062 6.133 12.016 1 98.31 363 THR A C 1
ATOM 2799 O O . THR A 1 363 ? -8.516 5.734 13.094 1 98.31 363 THR A O 1
ATOM 2802 N N . LEU A 1 364 ? -7.984 5.383 10.961 1 97.62 364 LEU A N 1
ATOM 2803 C CA . LEU A 1 364 ? -8.859 4.223 10.867 1 97.62 364 LEU A CA 1
ATOM 2804 C C . LEU A 1 364 ? -8.102 2.941 11.188 1 97.62 364 LEU A C 1
ATOM 2806 O O . LEU A 1 364 ? -8.633 2.061 11.875 1 97.62 364 LEU A O 1
ATOM 2810 N N . THR A 1 365 ? -6.91 2.812 10.672 1 96 365 THR A N 1
ATOM 2811 C CA . THR A 1 365 ? -6.277 1.506 10.812 1 96 365 THR A CA 1
ATOM 2812 C C . THR A 1 365 ? -4.793 1.655 11.125 1 96 365 THR A C 1
ATOM 2814 O O . THR A 1 365 ? -4.121 2.529 10.57 1 96 365 THR A O 1
ATOM 2817 N N . GLY A 1 366 ? -4.316 0.811 12.086 1 93.75 366 GLY A N 1
ATOM 2818 C CA . GLY A 1 366 ? -2.879 0.673 12.242 1 93.75 366 GLY A CA 1
ATOM 2819 C C . GLY A 1 366 ? -2.18 0.219 10.977 1 93.75 366 GLY A C 1
ATOM 2820 O O . GLY A 1 366 ? -1.015 0.554 10.75 1 93.75 366 GLY A O 1
ATOM 2821 N N . ALA A 1 367 ? -2.883 -0.444 10.141 1 94.12 367 ALA A N 1
ATOM 2822 C CA . ALA A 1 367 ? -2.354 -0.942 8.875 1 94.12 367 ALA A CA 1
ATOM 2823 C C . ALA A 1 367 ? -1.866 0.206 7.996 1 94.12 367 ALA A C 1
ATOM 2825 O O . ALA A 1 367 ? -0.954 0.031 7.188 1 94.12 367 ALA A O 1
ATOM 2826 N N . ALA A 1 368 ? -2.443 1.369 8.109 1 96.06 368 ALA A N 1
ATOM 2827 C CA . ALA A 1 368 ? -2.002 2.529 7.336 1 96.06 368 ALA A CA 1
ATOM 2828 C C . ALA A 1 368 ? -0.54 2.855 7.625 1 96.06 368 ALA A C 1
ATOM 2830 O O . ALA A 1 368 ? 0.2 3.268 6.73 1 96.06 368 ALA A O 1
ATOM 2831 N N . LEU A 1 369 ? -0.115 2.721 8.859 1 94.88 369 LEU A N 1
ATOM 2832 C CA . LEU A 1 369 ? 1.273 2.961 9.234 1 94.88 369 LEU A CA 1
ATOM 2833 C C . LEU A 1 369 ? 2.191 1.908 8.617 1 94.88 369 LEU A C 1
ATOM 2835 O O . LEU A 1 369 ? 3.297 2.227 8.172 1 94.88 369 LEU A O 1
ATOM 2839 N N . THR A 1 370 ? 1.732 0.682 8.656 1 93.5 370 THR A N 1
ATOM 2840 C CA . THR A 1 370 ? 2.514 -0.397 8.055 1 93.5 370 THR A CA 1
ATOM 2841 C C . THR A 1 370 ? 2.672 -0.182 6.555 1 93.5 370 THR A C 1
ATOM 2843 O O . THR A 1 370 ? 3.688 -0.569 5.973 1 93.5 370 THR A O 1
ATOM 2846 N N . LEU A 1 371 ? 1.704 0.443 5.973 1 94 371 LEU A N 1
ATOM 2847 C CA . LEU A 1 371 ? 1.685 0.681 4.535 1 94 371 LEU A CA 1
ATOM 2848 C C . LEU A 1 371 ? 2.648 1.801 4.156 1 94 371 LEU A C 1
ATOM 2850 O O . LEU A 1 371 ? 3.551 1.601 3.34 1 94 371 LEU A O 1
ATOM 2854 N N . LEU A 1 372 ? 2.385 3.014 4.766 1 96.44 372 LEU A N 1
ATOM 2855 C CA . LEU A 1 372 ? 3.059 4.199 4.246 1 96.44 372 LEU A CA 1
ATOM 2856 C C . LEU A 1 372 ? 3.715 4.988 5.375 1 96.44 372 LEU A C 1
ATOM 2858 O O . LEU A 1 372 ? 4.246 6.078 5.145 1 96.44 372 LEU A O 1
ATOM 2862 N N . GLY A 1 373 ? 3.711 4.445 6.598 1 95.69 373 GLY A N 1
ATOM 2863 C CA . GLY A 1 373 ? 4.258 5.195 7.715 1 95.69 373 GLY A CA 1
ATOM 2864 C C . GLY A 1 373 ? 3.594 6.543 7.91 1 95.69 373 GLY A C 1
ATOM 2865 O O . GLY A 1 373 ? 2.373 6.664 7.793 1 95.69 373 GLY A O 1
ATOM 2866 N N . ASN A 1 374 ? 4.383 7.516 8.312 1 95.5 374 ASN A N 1
ATOM 2867 C CA . ASN A 1 374 ? 3.881 8.875 8.484 1 95.5 374 ASN A CA 1
ATOM 2868 C C . ASN A 1 374 ? 4.188 9.742 7.266 1 95.5 374 ASN A C 1
ATOM 2870 O O . ASN A 1 374 ? 4.16 10.969 7.352 1 95.5 374 ASN A O 1
ATOM 2874 N N . VAL A 1 375 ? 4.5 9.102 6.164 1 95.44 375 VAL A N 1
ATOM 2875 C CA . VAL A 1 375 ? 5.043 9.805 5 1 95.44 375 VAL A CA 1
ATOM 2876 C C . VAL A 1 375 ? 3.904 10.203 4.066 1 95.44 375 VAL A C 1
ATOM 2878 O O . VAL A 1 375 ? 3.941 11.281 3.461 1 95.44 375 VAL A O 1
ATOM 2881 N N . ALA A 1 376 ? 2.916 9.328 3.936 1 97.56 376 ALA A N 1
ATOM 2882 C CA . ALA A 1 376 ? 1.799 9.578 3.029 1 97.56 376 ALA A CA 1
ATOM 2883 C C . ALA A 1 376 ? 0.505 8.984 3.574 1 97.56 376 ALA A C 1
ATOM 2885 O O . ALA A 1 376 ? 0.534 8.141 4.477 1 97.56 376 ALA A O 1
ATOM 2886 N N . THR A 1 377 ? -0.591 9.477 3.061 1 98.62 377 THR A N 1
ATOM 2887 C CA . THR A 1 377 ? -1.913 9 3.449 1 98.62 377 THR A CA 1
ATOM 2888 C C . THR A 1 377 ? -2.471 8.039 2.402 1 98.62 377 THR A C 1
ATOM 2890 O O . THR A 1 377 ? -2.633 8.406 1.237 1 98.62 377 THR A O 1
ATOM 2893 N N . PRO A 1 378 ? -2.707 6.746 2.805 1 98.56 378 PRO A N 1
ATOM 2894 C CA . PRO A 1 378 ? -3.352 5.848 1.843 1 98.56 378 PRO A CA 1
ATOM 2895 C C . PRO A 1 378 ? -4.797 6.242 1.545 1 98.56 378 PRO A C 1
ATOM 2897 O O . PRO A 1 378 ? -5.523 6.664 2.447 1 98.56 378 PRO A O 1
ATOM 2900 N N . ILE A 1 379 ? -5.215 6.074 0.235 1 98.75 379 ILE A N 1
ATOM 2901 C CA . ILE A 1 379 ? -6.531 6.48 -0.251 1 98.75 379 ILE A CA 1
ATOM 2902 C C . ILE A 1 379 ? -7.262 5.273 -0.838 1 98.75 379 ILE A C 1
ATOM 2904 O O . ILE A 1 379 ? -6.691 4.523 -1.635 1 98.75 379 ILE A O 1
ATOM 2908 N N . VAL A 1 380 ? -8.445 5.043 -0.404 1 98.56 380 VAL A N 1
ATOM 2909 C CA . VAL A 1 380 ? -9.375 4.133 -1.066 1 98.56 380 VAL A CA 1
ATOM 2910 C C . VAL A 1 380 ? -10.516 4.926 -1.698 1 98.56 380 VAL A C 1
ATOM 2912 O O . VAL A 1 380 ? -11.102 5.797 -1.055 1 98.56 380 VAL A O 1
ATOM 2915 N N . THR A 1 381 ? -10.812 4.695 -2.996 1 98.69 381 THR A N 1
ATOM 2916 C CA . THR A 1 381 ? -11.805 5.512 -3.691 1 98.69 381 THR A CA 1
ATOM 2917 C C . THR A 1 381 ? -12.555 4.684 -4.73 1 98.69 381 THR A C 1
ATOM 2919 O O . THR A 1 381 ? -12.078 3.627 -5.152 1 98.69 381 THR A O 1
ATOM 2922 N N . ASN A 1 382 ? -13.773 5.078 -5.043 1 98.06 382 ASN A N 1
ATOM 2923 C CA . ASN A 1 382 ? -14.531 4.461 -6.125 1 98.06 382 ASN A CA 1
ATOM 2924 C C . ASN A 1 382 ? -14.547 5.332 -7.375 1 98.06 382 ASN A C 1
ATOM 2926 O O . ASN A 1 382 ? -15.289 5.062 -8.32 1 98.06 382 ASN A O 1
ATOM 2930 N N . ASN A 1 383 ? -13.75 6.453 -7.32 1 98.5 383 ASN A N 1
ATOM 2931 C CA . ASN A 1 383 ? -13.844 7.422 -8.406 1 98.5 383 ASN A CA 1
ATOM 2932 C C . ASN A 1 383 ? -12.477 8.016 -8.75 1 98.5 383 ASN A C 1
ATOM 2934 O O . ASN A 1 383 ? -11.953 8.844 -8.008 1 98.5 383 ASN A O 1
ATOM 2938 N N . ASP A 1 384 ? -11.914 7.676 -9.945 1 97.56 384 ASP A N 1
ATOM 2939 C CA . ASP A 1 384 ? -10.57 8.078 -10.352 1 97.56 384 ASP A CA 1
ATOM 2940 C C . ASP A 1 384 ? -10.492 9.578 -10.594 1 97.56 384 ASP A C 1
ATOM 2942 O O . ASP A 1 384 ? -9.477 10.211 -10.297 1 97.56 384 ASP A O 1
ATOM 2946 N N . ASP A 1 385 ? -11.547 10.141 -11.164 1 98.25 385 ASP A N 1
ATOM 2947 C CA . ASP A 1 385 ? -11.547 11.578 -11.43 1 98.25 385 ASP A CA 1
ATOM 2948 C C . ASP A 1 385 ? -11.516 12.375 -10.125 1 98.25 385 ASP A C 1
ATOM 2950 O O . ASP A 1 385 ? -10.789 13.375 -10.023 1 98.25 385 ASP A O 1
ATOM 2954 N N . PHE A 1 386 ? -12.367 11.984 -9.203 1 98.62 386 PHE A N 1
ATOM 2955 C CA . PHE A 1 386 ? -12.383 12.641 -7.906 1 98.62 386 PHE A CA 1
ATOM 2956 C C . PHE A 1 386 ? -11.031 12.508 -7.215 1 98.62 386 PHE A C 1
ATOM 2958 O O . PHE A 1 386 ? -10.555 13.453 -6.578 1 98.62 386 PHE A O 1
ATOM 2965 N N . TYR A 1 387 ? -10.352 11.344 -7.375 1 98.56 387 TYR A N 1
ATOM 2966 C CA . TYR A 1 387 ? -9.008 11.156 -6.836 1 98.56 387 TYR A CA 1
ATOM 2967 C C . TYR A 1 387 ? -8.016 12.117 -7.48 1 98.56 387 TYR A C 1
ATOM 2969 O O . TYR A 1 387 ? -7.129 12.648 -6.809 1 98.56 387 TYR A O 1
ATOM 2977 N N . CYS A 1 388 ? -8.102 12.305 -8.766 1 98.56 388 CYS A N 1
ATOM 2978 C CA . CYS A 1 388 ? -7.211 13.242 -9.445 1 98.56 388 CYS A CA 1
ATOM 2979 C C . CYS A 1 388 ? -7.328 14.641 -8.859 1 98.56 388 CYS A C 1
ATOM 2981 O O . CYS A 1 388 ? -6.324 15.336 -8.703 1 98.56 388 CYS A O 1
ATOM 2983 N N . GLU A 1 389 ? -8.539 15.055 -8.516 1 98.62 389 GLU A N 1
ATOM 2984 C CA . GLU A 1 389 ? -8.742 16.328 -7.848 1 98.62 389 GLU A CA 1
ATOM 2985 C C . GLU A 1 389 ? -8.047 16.359 -6.488 1 98.62 389 GLU A C 1
ATOM 2987 O O . GLU A 1 389 ? -7.41 17.359 -6.129 1 98.62 389 GLU A O 1
ATOM 2992 N N . LEU A 1 390 ? -8.203 15.234 -5.754 1 98.75 390 LEU A N 1
ATOM 2993 C CA . LEU A 1 390 ? -7.559 15.148 -4.449 1 98.75 390 LEU A CA 1
ATOM 2994 C C . LEU A 1 390 ? -6.039 15.211 -4.582 1 98.75 390 LEU A C 1
ATOM 2996 O O . LEU A 1 390 ? -5.367 15.844 -3.771 1 98.75 390 LEU A O 1
ATOM 3000 N N . GLU A 1 391 ? -5.512 14.508 -5.523 1 98.12 391 GLU A N 1
ATOM 3001 C CA . GLU A 1 391 ? -4.066 14.492 -5.738 1 98.12 391 GLU A CA 1
ATOM 3002 C C . GLU A 1 391 ? -3.541 15.891 -6.039 1 98.12 391 GLU A C 1
ATOM 3004 O O . GLU A 1 391 ? -2.471 16.281 -5.559 1 98.12 391 GLU A O 1
ATOM 3009 N N . LYS A 1 392 ? -4.27 16.625 -6.871 1 97.94 392 LYS A N 1
ATOM 3010 C CA . LYS A 1 392 ? -3.91 18.016 -7.141 1 97.94 392 LYS A CA 1
ATOM 3011 C C . LYS A 1 392 ? -3.928 18.844 -5.863 1 97.94 392 LYS A C 1
ATOM 3013 O O . LYS A 1 392 ? -3.012 19.641 -5.613 1 97.94 392 LYS A O 1
ATOM 3018 N N . ALA A 1 393 ? -4.949 18.672 -5.07 1 98.62 393 ALA A N 1
ATOM 3019 C CA . ALA A 1 393 ? -5.066 19.391 -3.801 1 98.62 393 ALA A CA 1
ATOM 3020 C C . ALA A 1 393 ? -3.912 19.047 -2.867 1 98.62 393 ALA A C 1
ATOM 3022 O O . ALA A 1 393 ? -3.35 19.922 -2.211 1 98.62 393 ALA A O 1
ATOM 3023 N N . ALA A 1 394 ? -3.582 17.766 -2.803 1 98.25 394 ALA A N 1
ATOM 3024 C CA . ALA A 1 394 ? -2.492 17.281 -1.958 1 98.25 394 ALA A CA 1
ATOM 3025 C C . ALA A 1 394 ? -1.154 17.859 -2.404 1 98.25 394 ALA A C 1
ATOM 3027 O O . ALA A 1 394 ? -0.297 18.172 -1.574 1 98.25 394 ALA A O 1
ATOM 3028 N N . THR A 1 395 ? -0.987 18.016 -3.705 1 96.56 395 THR A N 1
ATOM 3029 C CA . THR A 1 395 ? 0.228 18.609 -4.242 1 96.56 395 THR A CA 1
ATOM 3030 C C . THR A 1 395 ? 0.353 20.062 -3.799 1 96.56 395 THR A C 1
ATOM 3032 O O . THR A 1 395 ? 1.439 20.516 -3.434 1 96.56 395 THR A O 1
ATOM 3035 N N . LEU A 1 396 ? -0.727 20.766 -3.768 1 96.5 396 LEU A N 1
ATOM 3036 C CA . LEU A 1 396 ? -0.729 22.156 -3.365 1 96.5 396 LEU A CA 1
ATOM 3037 C C . LEU A 1 396 ? -0.433 22.297 -1.876 1 96.5 396 LEU A C 1
ATOM 3039 O O . LEU A 1 396 ? 0.267 23.234 -1.462 1 96.5 396 LEU A O 1
ATOM 3043 N N . SER A 1 397 ? -0.928 21.391 -1.102 1 97.31 397 SER A N 1
ATOM 3044 C CA . SER A 1 397 ? -0.76 21.469 0.346 1 97.31 397 SER A CA 1
ATOM 3045 C C . SER A 1 397 ? 0.578 20.891 0.78 1 97.31 397 SER A C 1
ATOM 3047 O O . SER A 1 397 ? 1.068 21.188 1.871 1 97.31 397 SER A O 1
ATOM 3049 N N . GLY A 1 398 ? 1.146 20.031 -0.028 1 95.88 398 GLY A N 1
ATOM 3050 C CA . GLY A 1 398 ? 2.361 19.312 0.341 1 95.88 398 GLY A CA 1
ATOM 3051 C C . GLY A 1 398 ? 2.102 18.078 1.168 1 95.88 398 GLY A C 1
ATOM 3052 O O . GLY A 1 398 ? 3.037 17.453 1.677 1 95.88 398 GLY A O 1
ATOM 3053 N N . GLU A 1 399 ? 0.822 17.672 1.401 1 97.38 399 GLU A N 1
ATOM 3054 C CA . GLU A 1 399 ? 0.424 16.484 2.152 1 97.38 399 GLU A CA 1
ATOM 3055 C C . GLU A 1 399 ? 0.187 15.297 1.225 1 97.38 399 GLU A C 1
ATOM 3057 O O . GLU A 1 399 ? -0.874 15.188 0.604 1 97.38 399 GLU A O 1
ATOM 3062 N N . ARG A 1 400 ? 1.096 14.336 1.21 1 96.94 400 ARG A N 1
ATOM 3063 C CA . ARG A 1 400 ? 1.146 13.289 0.191 1 96.94 400 ARG A CA 1
ATOM 3064 C C . ARG A 1 400 ? 0.023 12.281 0.389 1 96.94 400 ARG A C 1
ATOM 3066 O O . ARG A 1 400 ? -0.287 11.898 1.521 1 96.94 400 ARG A O 1
ATOM 3073 N N . VAL A 1 401 ? -0.588 11.883 -0.71 1 98.44 401 VAL A N 1
ATOM 3074 C CA . VAL A 1 401 ? -1.601 10.828 -0.732 1 98.44 401 VAL A CA 1
ATOM 3075 C C . VAL A 1 401 ? -1.176 9.719 -1.695 1 98.44 401 VAL A C 1
ATOM 3077 O O . VAL A 1 401 ? -0.396 9.961 -2.621 1 98.44 401 VAL A O 1
ATOM 3080 N N . TRP A 1 402 ? -1.593 8.516 -1.455 1 98.19 402 TRP A N 1
ATOM 3081 C CA . TRP A 1 402 ? -1.283 7.395 -2.338 1 98.19 402 TRP A CA 1
ATOM 3082 C C . TRP A 1 402 ? -2.492 6.48 -2.502 1 98.19 402 TRP A C 1
ATOM 3084 O O . TRP A 1 402 ? -3.004 5.934 -1.521 1 98.19 402 TRP A O 1
ATOM 3094 N N . LYS A 1 403 ? -2.943 6.27 -3.764 1 97.94 403 LYS A N 1
ATOM 3095 C CA . LYS A 1 403 ? -4.141 5.484 -4.055 1 97.94 403 LYS A CA 1
ATOM 3096 C C . LYS A 1 403 ? -3.865 3.992 -3.906 1 97.94 403 LYS A C 1
ATOM 3098 O O . LYS A 1 403 ? -2.875 3.48 -4.434 1 97.94 403 LYS A O 1
ATOM 3103 N N . MET A 1 404 ? -4.703 3.307 -3.141 1 97.88 404 MET A N 1
ATOM 3104 C CA . MET A 1 404 ? -4.664 1.854 -2.99 1 97.88 404 MET A CA 1
ATOM 3105 C C . MET A 1 404 ? -5.691 1.188 -3.9 1 97.88 404 MET A C 1
ATOM 3107 O O . MET A 1 404 ? -6.719 1.784 -4.227 1 97.88 404 MET A O 1
ATOM 3111 N N . PRO A 1 405 ? -5.426 -0.099 -4.293 1 94.88 405 PRO A N 1
ATOM 3112 C CA . PRO A 1 405 ? -6.414 -0.803 -5.113 1 94.88 405 PRO A CA 1
ATOM 3113 C C . PRO A 1 405 ? -7.621 -1.276 -4.309 1 94.88 405 PRO A C 1
ATOM 3115 O O . PRO A 1 405 ? -7.504 -1.527 -3.105 1 94.88 405 PRO A O 1
ATOM 3118 N N . ILE A 1 406 ? -8.719 -1.36 -4.914 1 94 406 ILE A N 1
ATOM 3119 C CA . ILE A 1 406 ? -9.898 -1.969 -4.309 1 94 406 ILE A CA 1
ATOM 3120 C C . ILE A 1 406 ? -10.492 -3 -5.266 1 94 406 ILE A C 1
ATOM 3122 O O . ILE A 1 406 ? -11.43 -2.699 -6.008 1 94 406 ILE A O 1
ATOM 3126 N N . TYR A 1 407 ? -10.031 -4.266 -5.199 1 93.75 407 TYR A N 1
ATOM 3127 C CA . TYR A 1 407 ? -10.516 -5.379 -6.012 1 93.75 407 TYR A CA 1
ATOM 3128 C C . TYR A 1 407 ? -11.688 -6.078 -5.332 1 93.75 407 TYR A C 1
ATOM 3130 O O . TYR A 1 407 ? -11.914 -5.906 -4.133 1 93.75 407 TYR A O 1
ATOM 3138 N N . ASP A 1 408 ? -12.438 -6.875 -6.09 1 92.56 408 ASP A N 1
ATOM 3139 C CA . ASP A 1 408 ? -13.602 -7.586 -5.574 1 92.56 408 ASP A CA 1
ATOM 3140 C C . ASP A 1 408 ? -13.211 -8.539 -4.445 1 92.56 408 ASP A C 1
ATOM 3142 O O . ASP A 1 408 ? -13.984 -8.742 -3.508 1 92.56 408 ASP A O 1
ATOM 3146 N N . GLU A 1 409 ? -12.055 -9.07 -4.551 1 93.12 409 GLU A N 1
ATOM 3147 C CA . GLU A 1 409 ? -11.578 -9.992 -3.527 1 93.12 409 GLU A CA 1
ATOM 3148 C C . GLU A 1 409 ? -11.523 -9.32 -2.158 1 93.12 409 GLU A C 1
ATOM 3150 O O . GLU A 1 409 ? -11.805 -9.953 -1.139 1 93.12 409 GLU A O 1
ATOM 3155 N N . PHE A 1 410 ? -11.172 -8.047 -2.113 1 95.75 410 PHE A N 1
ATOM 3156 C CA . PHE A 1 410 ? -11.117 -7.32 -0.848 1 95.75 410 PHE A CA 1
ATOM 3157 C C . PHE A 1 410 ? -12.523 -7.125 -0.283 1 95.75 410 PHE A C 1
ATOM 3159 O O . PHE A 1 410 ? -12.727 -7.195 0.931 1 95.75 410 PHE A O 1
ATOM 3166 N N . LYS A 1 411 ? -13.492 -6.859 -1.17 1 94.88 411 LYS A N 1
ATOM 3167 C CA . LYS A 1 411 ? -14.883 -6.734 -0.743 1 94.88 411 LYS A CA 1
ATOM 3168 C C . LYS A 1 411 ? -15.398 -8.055 -0.176 1 94.88 411 LYS A C 1
ATOM 3170 O O . LYS A 1 411 ? -16.156 -8.062 0.798 1 94.88 411 LYS A O 1
ATOM 3175 N N . ASP A 1 412 ? -14.945 -9.133 -0.733 1 94.25 412 ASP A N 1
ATOM 3176 C CA . ASP A 1 412 ? -15.359 -10.461 -0.275 1 94.25 412 ASP A CA 1
ATOM 3177 C C . ASP A 1 412 ? -14.875 -10.727 1.149 1 94.25 412 ASP A C 1
ATOM 3179 O O . ASP A 1 412 ? -15.523 -11.453 1.903 1 94.25 412 ASP A O 1
ATOM 3183 N N . MET A 1 413 ? -13.812 -10.133 1.506 1 95.44 413 MET A N 1
ATOM 3184 C CA . MET A 1 413 ? -13.219 -10.352 2.82 1 95.44 413 MET A CA 1
ATOM 3185 C C . MET A 1 413 ? -14.094 -9.773 3.922 1 95.44 413 MET A C 1
ATOM 3187 O O . MET A 1 413 ? -13.961 -10.133 5.09 1 95.44 413 MET A O 1
ATOM 3191 N N . ILE A 1 414 ? -15.039 -8.844 3.588 1 96.81 414 ILE A N 1
ATOM 3192 C CA . ILE A 1 414 ? -15.852 -8.211 4.621 1 96.81 414 ILE A CA 1
ATOM 3193 C C . ILE A 1 414 ? -17.297 -8.672 4.496 1 96.81 414 ILE A C 1
ATOM 3195 O O . ILE A 1 414 ? -18.203 -8.125 5.141 1 96.81 414 ILE A O 1
ATOM 3199 N N . LYS A 1 415 ? -17.547 -9.648 3.635 1 96.06 415 LYS A N 1
ATOM 3200 C CA . LYS A 1 415 ? -18.875 -10.234 3.559 1 96.06 415 LYS A CA 1
ATOM 3201 C C . LYS A 1 415 ? -19.203 -11.039 4.816 1 96.06 415 LYS A C 1
ATOM 3203 O O . LYS A 1 415 ? -18.359 -11.789 5.309 1 96.06 415 LYS A O 1
ATOM 3208 N N . GLY A 1 416 ? -20.469 -10.773 5.285 1 93.88 416 GLY A N 1
ATOM 3209 C CA . GLY A 1 416 ? -20.875 -11.469 6.492 1 93.88 416 GLY A CA 1
ATOM 3210 C C . GLY A 1 416 ? -21.219 -12.93 6.246 1 93.88 416 GLY A C 1
ATOM 3211 O O . GLY A 1 416 ? -21.484 -13.328 5.105 1 93.88 416 GLY A O 1
ATOM 3212 N N . GLU A 1 417 ? -21.125 -13.695 7.273 1 90.81 417 GLU A N 1
ATOM 3213 C CA . GLU A 1 417 ? -21.594 -15.07 7.238 1 90.81 417 GLU A CA 1
ATOM 3214 C C . GLU A 1 417 ? -23.062 -15.164 7.645 1 90.81 417 GLU A C 1
ATOM 3216 O O . GLU A 1 417 ? -23.844 -15.883 7.008 1 90.81 417 GLU A O 1
ATOM 3221 N N . GLU A 1 418 ? -23.391 -14.445 8.703 1 93.56 418 GLU A N 1
ATOM 3222 C CA . GLU A 1 418 ? -24.75 -14.461 9.242 1 93.56 418 GLU A CA 1
ATOM 3223 C C . GLU A 1 418 ? -25.438 -13.117 9.031 1 93.56 418 GLU A C 1
ATOM 3225 O O . GLU A 1 418 ? -26.609 -12.945 9.391 1 93.56 418 GLU A O 1
ATOM 3230 N N . ALA A 1 419 ? -24.734 -12.094 8.648 1 95.12 419 ALA A N 1
ATOM 3231 C CA . ALA A 1 419 ? -25.219 -10.742 8.367 1 95.12 419 ALA A CA 1
ATOM 3232 C C . ALA A 1 419 ? -24.719 -10.266 7 1 95.12 419 ALA A C 1
ATOM 3234 O O . ALA A 1 419 ? -24.062 -11.008 6.273 1 95.12 419 ALA A O 1
ATOM 3235 N N . ASP A 1 420 ? -25.109 -9.062 6.672 1 96.88 420 ASP A N 1
ATOM 3236 C CA . ASP A 1 420 ? -24.688 -8.539 5.371 1 96.88 420 ASP A CA 1
ATOM 3237 C C . ASP A 1 420 ? -23.188 -8.336 5.32 1 96.88 420 ASP A C 1
ATOM 3239 O O . ASP A 1 420 ? -22.547 -8.648 4.312 1 96.88 420 ASP A O 1
ATOM 3243 N N . LEU A 1 421 ? -22.641 -7.824 6.375 1 98.12 421 LEU A N 1
ATOM 3244 C CA . LEU A 1 421 ? -21.219 -7.473 6.434 1 98.12 421 LEU A CA 1
ATOM 3245 C C . LEU A 1 421 ? -20.594 -7.926 7.75 1 98.12 421 LEU A C 1
ATOM 3247 O O . LEU A 1 421 ? -21.312 -8.242 8.703 1 98.12 421 LEU A O 1
ATOM 3251 N N . LYS A 1 422 ? -19.375 -8.055 7.812 1 97.19 422 LYS A N 1
ATOM 3252 C CA . LYS A 1 422 ? -18.609 -8.078 9.055 1 97.19 422 LYS A CA 1
ATOM 3253 C C . LYS A 1 422 ? -17.672 -6.875 9.148 1 97.19 422 LYS A C 1
ATOM 3255 O O . LYS A 1 422 ? -17.172 -6.398 8.133 1 97.19 422 LYS A O 1
ATOM 3260 N N . ASN A 1 423 ? -17.406 -6.371 10.336 1 96.88 423 ASN A N 1
ATOM 3261 C CA . ASN A 1 423 ? -16.766 -5.066 10.469 1 96.88 423 ASN A CA 1
ATOM 3262 C C . ASN A 1 423 ? -15.242 -5.172 10.352 1 96.88 423 ASN A C 1
ATOM 3264 O O . ASN A 1 423 ? -14.531 -4.184 10.523 1 96.88 423 ASN A O 1
ATOM 3268 N N . THR A 1 424 ? -14.711 -6.352 10.102 1 95.56 424 THR A N 1
ATOM 3269 C CA . THR A 1 424 ? -13.289 -6.504 9.812 1 95.56 424 THR A CA 1
ATOM 3270 C C . THR A 1 424 ? -13.055 -7.691 8.883 1 95.56 424 THR A C 1
ATOM 3272 O O . THR A 1 424 ? -13.719 -8.719 9 1 95.56 424 THR A O 1
ATOM 3275 N N . GLY A 1 425 ? -12.141 -7.473 7.973 1 92.75 425 GLY A N 1
ATOM 3276 C CA . GLY A 1 425 ? -11.773 -8.523 7.043 1 92.75 425 GLY A CA 1
ATOM 3277 C C . GLY A 1 425 ? -10.617 -9.383 7.531 1 92.75 425 GLY A C 1
ATOM 3278 O O . GLY A 1 425 ? -10.141 -10.258 6.809 1 92.75 425 GLY A O 1
ATOM 3279 N N . GLY A 1 426 ? -10.156 -9.148 8.766 1 90.94 426 GLY A N 1
ATOM 3280 C CA . GLY A 1 426 ? -9.008 -9.891 9.273 1 90.94 426 GLY A CA 1
ATOM 3281 C C . GLY A 1 426 ? -7.711 -9.102 9.203 1 90.94 426 GLY A C 1
ATOM 3282 O O . GLY A 1 426 ? -7.73 -7.879 9.07 1 90.94 426 GLY A O 1
ATOM 3283 N N . LYS A 1 427 ? -6.559 -9.82 9.328 1 88.38 427 LYS A N 1
ATOM 3284 C CA . LYS A 1 427 ? -5.246 -9.203 9.492 1 88.38 427 LYS A CA 1
ATOM 3285 C C . LYS A 1 427 ? -4.699 -8.711 8.156 1 88.38 427 LYS A C 1
ATOM 3287 O O . LYS A 1 427 ? -3.904 -7.773 8.109 1 88.38 427 LYS A O 1
ATOM 3292 N N . ASN A 1 428 ? -5.098 -9.305 7.156 1 93.19 428 ASN A N 1
ATOM 3293 C CA . ASN A 1 428 ? -4.531 -8.992 5.852 1 93.19 428 ASN A CA 1
ATOM 3294 C C . ASN A 1 428 ? -5.293 -7.863 5.16 1 93.19 428 ASN A C 1
ATOM 3296 O O . ASN A 1 428 ? -6.516 -7.777 5.277 1 93.19 428 ASN A O 1
ATOM 3300 N N . ALA A 1 429 ? -4.562 -6.988 4.406 1 95.81 429 ALA A N 1
ATOM 3301 C CA . ALA A 1 429 ? -5.125 -5.887 3.625 1 95.81 429 ALA A CA 1
ATOM 3302 C C . ALA A 1 429 ? -6.043 -5.02 4.48 1 95.81 429 ALA A C 1
ATOM 3304 O O . ALA A 1 429 ? -7.105 -4.59 4.023 1 95.81 429 ALA A O 1
ATOM 3305 N N . GLY A 1 430 ? -5.641 -4.781 5.727 1 96 430 GLY A N 1
ATOM 3306 C CA . GLY A 1 430 ? -6.496 -4.145 6.715 1 96 430 GLY A CA 1
ATOM 3307 C C . GLY A 1 430 ? -6.961 -2.76 6.301 1 96 430 GLY A C 1
ATOM 3308 O O . GLY A 1 430 ? -8.125 -2.408 6.48 1 96 430 GLY A O 1
ATOM 3309 N N . CYS A 1 431 ? -6.074 -1.947 5.777 1 96.75 431 CYS A N 1
ATOM 3310 C CA . CYS A 1 431 ? -6.41 -0.59 5.363 1 96.75 431 CYS A CA 1
ATOM 3311 C C . CYS A 1 431 ? -7.422 -0.603 4.223 1 96.75 431 CYS A C 1
ATOM 3313 O O . CYS A 1 431 ? -8.398 0.152 4.242 1 96.75 431 CYS A O 1
ATOM 3315 N N . ILE A 1 432 ? -7.23 -1.489 3.279 1 98 432 ILE A N 1
ATOM 3316 C CA . ILE A 1 432 ? -8.07 -1.562 2.088 1 98 432 ILE A CA 1
ATOM 3317 C C . ILE A 1 432 ? -9.453 -2.088 2.465 1 98 432 ILE A C 1
ATOM 3319 O O . ILE A 1 432 ? -10.469 -1.542 2.031 1 98 432 ILE A O 1
ATOM 3323 N N . THR A 1 433 ? -9.508 -3.141 3.277 1 97.75 433 THR A N 1
ATOM 3324 C CA . THR A 1 433 ? -10.789 -3.734 3.639 1 97.75 433 THR A CA 1
ATOM 3325 C C . THR A 1 433 ? -11.602 -2.783 4.52 1 97.75 433 THR A C 1
ATOM 3327 O O . THR A 1 433 ? -12.828 -2.756 4.449 1 97.75 433 THR A O 1
ATOM 3330 N N . ALA A 1 434 ? -10.906 -2.018 5.363 1 98.12 434 ALA A N 1
ATOM 3331 C CA . ALA A 1 434 ? -11.602 -1.005 6.152 1 98.12 434 ALA A CA 1
ATOM 3332 C C . ALA A 1 434 ? -12.258 0.036 5.246 1 98.12 434 ALA A C 1
ATOM 3334 O O . ALA A 1 434 ? -13.414 0.413 5.457 1 98.12 434 ALA A O 1
ATOM 3335 N N . GLY A 1 435 ? -11.516 0.516 4.27 1 98.12 435 GLY A N 1
ATOM 3336 C CA . GLY A 1 435 ? -12.094 1.417 3.285 1 98.12 435 GLY A CA 1
ATOM 3337 C C . GLY A 1 435 ? -13.242 0.799 2.512 1 98.12 435 GLY A C 1
ATOM 3338 O O . GLY A 1 435 ? -14.258 1.45 2.277 1 98.12 435 GLY A O 1
ATOM 3339 N N . ALA A 1 436 ? -13.047 -0.481 2.125 1 97.88 436 ALA A N 1
ATOM 3340 C CA . ALA A 1 436 ? -14.102 -1.186 1.396 1 97.88 436 ALA A CA 1
ATOM 3341 C C . ALA A 1 436 ? -15.383 -1.253 2.215 1 97.88 436 ALA A C 1
ATOM 3343 O O . ALA A 1 436 ? -16.484 -1.146 1.666 1 97.88 436 ALA A O 1
ATOM 3344 N N . PHE A 1 437 ? -15.266 -1.488 3.486 1 98.5 437 PHE A N 1
ATOM 3345 C CA . PHE A 1 437 ? -16.422 -1.518 4.383 1 98.5 437 PHE A CA 1
ATOM 3346 C C . PHE A 1 437 ? -17.188 -0.207 4.309 1 98.5 437 PHE A C 1
ATOM 3348 O O . PHE A 1 437 ? -18.406 -0.21 4.152 1 98.5 437 PHE A O 1
ATOM 3355 N N . ILE A 1 438 ? -16.469 0.941 4.438 1 98.62 438 ILE A N 1
ATOM 3356 C CA . ILE A 1 438 ? -17.109 2.25 4.359 1 98.62 438 ILE A CA 1
ATOM 3357 C C . ILE A 1 438 ? -17.766 2.42 2.998 1 98.62 438 ILE A C 1
ATOM 3359 O O . ILE A 1 438 ? -18.875 2.951 2.904 1 98.62 438 ILE A O 1
ATOM 3363 N N . GLY A 1 439 ? -17.109 1.924 1.977 1 98.31 439 GLY A N 1
ATOM 3364 C CA . GLY A 1 439 ? -17.609 2.023 0.615 1 98.31 439 GLY A CA 1
ATOM 3365 C C . GLY A 1 439 ? -18.984 1.399 0.438 1 98.31 439 GLY A C 1
ATOM 3366 O O . GLY A 1 439 ? -19.734 1.796 -0.449 1 98.31 439 GLY A O 1
ATOM 3367 N N . GLU A 1 440 ? -19.328 0.449 1.276 1 97.88 440 GLU A N 1
ATOM 3368 C CA . GLU A 1 440 ? -20.609 -0.239 1.197 1 97.88 440 GLU A CA 1
ATOM 3369 C C . GLU A 1 440 ? -21.766 0.708 1.517 1 97.88 440 GLU A C 1
ATOM 3371 O O . GLU A 1 440 ? -22.922 0.4 1.231 1 97.88 440 GLU A O 1
ATOM 3376 N N . PHE A 1 441 ? -21.469 1.857 2.018 1 98.62 441 PHE A N 1
ATOM 3377 C CA . PHE A 1 441 ? -22.531 2.75 2.49 1 98.62 441 PHE A CA 1
ATOM 3378 C C . PHE A 1 441 ? -22.578 4.02 1.649 1 98.62 441 PHE A C 1
ATOM 3380 O O . PHE A 1 441 ? -23.281 4.969 1.988 1 98.62 441 PHE A O 1
ATOM 3387 N N . VAL A 1 442 ? -21.828 4.117 0.534 1 98.38 442 VAL A N 1
ATOM 3388 C CA . VAL A 1 442 ? -21.688 5.344 -0.247 1 98.38 442 VAL A CA 1
ATOM 3389 C C . VAL A 1 442 ? -22.609 5.293 -1.463 1 98.38 442 VAL A C 1
ATOM 3391 O O . VAL A 1 442 ? -22.906 6.328 -2.062 1 98.38 442 VAL A O 1
ATOM 3394 N N . GLY A 1 443 ? -23.109 4.055 -1.869 1 96.75 443 GLY A N 1
ATOM 3395 C CA . GLY A 1 443 ? -23.859 3.914 -3.107 1 96.75 443 GLY A CA 1
ATOM 3396 C C . GLY A 1 443 ? -23.047 4.277 -4.34 1 96.75 443 GLY A C 1
ATOM 3397 O O . GLY A 1 443 ? -21.938 3.793 -4.52 1 96.75 443 GLY A O 1
ATOM 3398 N N . ASN A 1 444 ? -23.547 5.086 -5.199 1 96.81 444 ASN A N 1
ATOM 3399 C CA . ASN A 1 444 ? -22.875 5.465 -6.438 1 96.81 444 ASN A CA 1
ATOM 3400 C C . ASN A 1 444 ? -22.234 6.844 -6.328 1 96.81 444 ASN A C 1
ATOM 3402 O O . ASN A 1 444 ? -21.703 7.367 -7.309 1 96.81 444 ASN A O 1
ATOM 3406 N N . THR A 1 445 ? -22.25 7.461 -5.18 1 98.62 445 THR A N 1
ATOM 3407 C CA . THR A 1 445 ? -21.688 8.789 -4.977 1 98.62 445 THR A CA 1
ATOM 3408 C C . THR A 1 445 ? -20.172 8.758 -5.066 1 98.62 445 THR A C 1
ATOM 3410 O O . THR A 1 445 ? -19.516 7.891 -4.469 1 98.62 445 THR A O 1
ATOM 3413 N N . PRO A 1 446 ? -19.531 9.68 -5.871 1 98.81 446 PRO A N 1
ATOM 3414 C CA . PRO A 1 446 ? -18.062 9.758 -5.828 1 98.81 446 PRO A CA 1
ATOM 3415 C C . PRO A 1 446 ? -17.531 9.898 -4.406 1 98.81 446 PRO A C 1
ATOM 3417 O O . PRO A 1 446 ? -18 10.75 -3.648 1 98.81 446 PRO A O 1
ATOM 3420 N N . TRP A 1 447 ? -16.578 9.023 -4.129 1 98.81 447 TRP A N 1
ATOM 3421 C CA . TRP A 1 447 ? -16.188 8.883 -2.73 1 98.81 447 TRP A CA 1
ATOM 3422 C C . TRP A 1 447 ? -14.68 8.672 -2.604 1 98.81 447 TRP A C 1
ATOM 3424 O O . TRP A 1 447 ? -14.07 8.008 -3.445 1 98.81 447 TRP A O 1
ATOM 3434 N N . ILE A 1 448 ? -14.07 9.305 -1.543 1 98.88 448 ILE A N 1
ATOM 3435 C CA . ILE A 1 448 ? -12.672 9.117 -1.16 1 98.88 448 ILE A CA 1
ATOM 3436 C C . ILE A 1 448 ? -12.586 8.844 0.339 1 98.88 448 ILE A C 1
ATOM 3438 O O . ILE A 1 448 ? -13.172 9.57 1.145 1 98.88 448 ILE A O 1
ATOM 3442 N N . HIS A 1 449 ? -11.945 7.777 0.677 1 98.88 449 HIS A N 1
ATOM 3443 C CA . HIS A 1 449 ? -11.562 7.527 2.061 1 98.88 449 HIS A CA 1
ATOM 3444 C C . HIS A 1 449 ? -10.078 7.816 2.279 1 98.88 449 HIS A C 1
ATOM 3446 O O . HIS A 1 449 ? -9.227 7.266 1.585 1 98.88 449 HIS A O 1
ATOM 3452 N N . MET A 1 450 ? -9.797 8.695 3.246 1 98.88 450 MET A N 1
ATOM 3453 C CA . MET A 1 450 ? -8.438 9.016 3.656 1 98.88 450 MET A CA 1
ATOM 3454 C C . MET A 1 450 ? -8.117 8.398 5.016 1 98.88 450 MET A C 1
ATOM 3456 O O . MET A 1 450 ? -8.664 8.82 6.035 1 98.88 450 MET A O 1
ATOM 3460 N N . ASP A 1 451 ? -7.262 7.449 5.074 1 98.75 451 ASP A N 1
ATOM 3461 C CA . ASP A 1 451 ? -6.789 6.914 6.348 1 98.75 451 ASP A CA 1
ATOM 3462 C C . ASP A 1 451 ? -5.562 7.676 6.84 1 98.75 451 ASP A C 1
ATOM 3464 O O . ASP A 1 451 ? -4.434 7.355 6.461 1 98.75 451 ASP A O 1
ATOM 3468 N N . ILE A 1 452 ? -5.758 8.562 7.801 1 98.75 452 ILE A N 1
ATOM 3469 C CA . ILE A 1 452 ? -4.691 9.477 8.195 1 98.75 452 ILE A CA 1
ATOM 3470 C C . ILE A 1 452 ? -4.031 8.977 9.477 1 98.75 452 ILE A C 1
ATOM 3472 O O . ILE A 1 452 ? -3.396 9.758 10.195 1 98.75 452 ILE A O 1
ATOM 3476 N N . ALA A 1 453 ? -4.207 7.684 9.812 1 97.88 453 ALA A N 1
ATOM 3477 C CA . ALA A 1 453 ? -3.627 7.141 11.031 1 97.88 453 ALA A CA 1
ATOM 3478 C C . ALA A 1 453 ? -2.131 7.426 11.109 1 97.88 453 ALA A C 1
ATOM 3480 O O . ALA A 1 453 ? -1.597 7.707 12.18 1 97.88 453 ALA A O 1
ATOM 3481 N N . GLY A 1 454 ? -1.46 7.391 10.039 1 97.06 454 GLY A N 1
ATOM 3482 C CA . GLY A 1 454 ? -0.024 7.617 10.008 1 97.06 454 GLY A CA 1
ATOM 3483 C C . GLY A 1 454 ? 0.347 9.086 9.969 1 97.06 454 GLY A C 1
ATOM 3484 O O . GLY A 1 454 ? 1.345 9.5 10.57 1 97.06 454 GLY A O 1
ATOM 3485 N N . THR A 1 455 ? -0.455 9.93 9.352 1 97.81 455 THR A N 1
ATOM 3486 C CA . THR A 1 455 ? -0.041 11.289 9.031 1 97.81 455 THR A CA 1
ATOM 3487 C C . THR A 1 455 ? -0.673 12.297 9.992 1 97.81 455 THR A C 1
ATOM 3489 O O . THR A 1 455 ? -0.306 13.469 10 1 97.81 455 THR A O 1
ATOM 3492 N N . SER A 1 456 ? -1.531 11.859 10.859 1 98.06 456 SER A N 1
ATOM 3493 C CA . SER A 1 456 ? -2.285 12.773 11.711 1 98.06 456 SER A CA 1
ATOM 3494 C C . SER A 1 456 ? -1.484 13.164 12.945 1 98.06 456 SER A C 1
ATOM 3496 O O . SER A 1 456 ? -1.84 14.117 13.641 1 98.06 456 SER A O 1
ATOM 3498 N N . THR A 1 457 ? -0.375 12.484 13.242 1 96.81 457 THR A N 1
ATOM 3499 C CA . THR A 1 457 ? 0.476 12.805 14.375 1 96.81 457 THR A CA 1
ATOM 3500 C C . THR A 1 457 ? 1.95 12.672 14.008 1 96.81 457 THR A C 1
ATOM 3502 O O . THR A 1 457 ? 2.295 11.977 13.047 1 96.81 457 THR A O 1
ATOM 3505 N N . SER A 1 458 ? 2.709 13.422 14.672 1 95.25 458 SER A N 1
ATOM 3506 C CA . SER A 1 458 ? 4.16 13.312 14.555 1 95.25 458 SER A CA 1
ATOM 3507 C C . SER A 1 458 ? 4.797 12.953 15.891 1 95.25 458 SER A C 1
ATOM 3509 O O . SER A 1 458 ? 4.438 13.508 16.922 1 95.25 458 SER A O 1
ATOM 3511 N N . SER A 1 459 ? 5.738 12.039 15.875 1 91.5 459 SER A N 1
ATOM 3512 C CA . SER A 1 459 ? 6.375 11.586 17.109 1 91.5 459 SER A CA 1
ATOM 3513 C C . SER A 1 459 ? 7.465 12.562 17.547 1 91.5 459 SER A C 1
ATOM 3515 O O . SER A 1 459 ? 7.898 12.531 18.703 1 91.5 459 SER A O 1
ATOM 3517 N N . LYS A 1 460 ? 7.965 13.367 16.641 1 91.06 460 LYS A N 1
ATOM 3518 C CA . LYS A 1 460 ? 8.977 14.383 16.922 1 91.06 460 LYS A CA 1
ATOM 3519 C C . LYS A 1 460 ? 8.711 15.664 16.141 1 91.06 460 LYS A C 1
ATOM 3521 O O . LYS A 1 460 ? 7.832 15.695 15.273 1 91.06 460 LYS A O 1
ATOM 3526 N N . SER A 1 461 ? 9.352 16.703 16.578 1 91.94 461 SER A N 1
ATOM 3527 C CA . SER A 1 461 ? 9.266 17.969 15.859 1 91.94 461 SER A CA 1
ATOM 3528 C C . SER A 1 461 ? 10.102 17.938 14.586 1 91.94 461 SER A C 1
ATOM 3530 O O . SER A 1 461 ? 11.305 17.656 14.625 1 91.94 461 SER A O 1
ATOM 3532 N N . ILE A 1 462 ? 9.422 18.172 13.461 1 90.25 462 ILE A N 1
ATOM 3533 C CA . ILE A 1 462 ? 10.102 18.188 12.172 1 90.25 462 ILE A CA 1
ATOM 3534 C C . ILE A 1 462 ? 9.547 19.312 11.305 1 90.25 462 ILE A C 1
ATOM 3536 O O . ILE A 1 462 ? 8.367 19.297 10.938 1 90.25 462 ILE A O 1
ATOM 3540 N N . GLY A 1 463 ? 10.453 20.266 10.93 1 94.56 463 GLY A N 1
ATOM 3541 C CA . GLY A 1 463 ? 9.984 21.391 10.133 1 94.56 463 GLY A CA 1
ATOM 3542 C C . GLY A 1 463 ? 8.914 22.203 10.836 1 94.56 463 GLY A C 1
ATOM 3543 O O . GLY A 1 463 ? 9.141 22.719 11.938 1 94.56 463 GLY A O 1
ATOM 3544 N N . TYR A 1 464 ? 7.746 22.219 10.141 1 96.94 464 TYR A N 1
ATOM 3545 C CA . TYR A 1 464 ? 6.66 23 10.711 1 96.94 464 TYR A CA 1
ATOM 3546 C C . TYR A 1 464 ? 5.719 22.125 11.523 1 96.94 464 TYR A C 1
ATOM 3548 O O . TYR A 1 464 ? 4.727 22.609 12.078 1 96.94 464 TYR A O 1
ATOM 3556 N N . LYS A 1 465 ? 6.012 20.828 11.617 1 95.5 465 LYS A N 1
ATOM 3557 C CA . LYS A 1 465 ? 5.219 19.906 12.414 1 95.5 465 LYS A CA 1
ATOM 3558 C C . LYS A 1 465 ? 5.777 19.781 13.836 1 95.5 465 LYS A C 1
ATOM 3560 O O . LYS A 1 465 ? 6.98 19.594 14.016 1 95.5 465 LYS A O 1
ATOM 3565 N N . ALA A 1 466 ? 4.957 20 14.797 1 93.56 466 ALA A N 1
ATOM 3566 C CA . ALA A 1 466 ? 5.309 19.781 16.203 1 93.56 466 ALA A CA 1
ATOM 3567 C C . ALA A 1 466 ? 4.953 18.359 16.641 1 93.56 466 ALA A C 1
ATOM 3569 O O . ALA A 1 466 ? 4.145 17.688 16 1 93.56 466 ALA A O 1
ATOM 3570 N N . LYS A 1 467 ? 5.648 17.938 17.719 1 94.5 467 LYS A N 1
ATOM 3571 C CA . LYS A 1 467 ? 5.211 16.672 18.312 1 94.5 467 LYS A CA 1
ATOM 3572 C C . LYS A 1 467 ? 3.729 16.719 18.672 1 94.5 467 LYS A C 1
ATOM 3574 O O . LYS A 1 467 ? 3.242 17.719 19.203 1 94.5 467 LYS A O 1
ATOM 3579 N N . GLY A 1 468 ? 3.012 15.625 18.328 1 96.25 468 GLY A N 1
ATOM 3580 C CA . GLY A 1 468 ? 1.572 15.602 18.531 1 96.25 468 GLY A CA 1
ATOM 3581 C C . GLY A 1 468 ? 0.787 15.719 17.234 1 96.25 468 GLY A C 1
ATOM 3582 O O . GLY A 1 468 ? 1.212 15.219 16.188 1 96.25 468 GLY A O 1
ATOM 3583 N N . ALA A 1 469 ? -0.322 16.328 17.297 1 98.06 469 ALA A N 1
ATOM 3584 C CA . ALA A 1 469 ? -1.235 16.422 16.172 1 98.06 469 ALA A CA 1
ATOM 3585 C C . ALA A 1 469 ? -0.626 17.25 15.039 1 98.06 469 ALA A C 1
ATOM 3587 O O . ALA A 1 469 ? -0.062 18.328 15.289 1 98.06 469 ALA A O 1
ATOM 3588 N N . THR A 1 470 ? -0.765 16.797 13.812 1 98 470 THR A N 1
ATOM 3589 C CA . THR A 1 470 ? -0.195 17.5 12.672 1 98 470 THR A CA 1
ATOM 3590 C C . THR A 1 470 ? -1.209 18.484 12.07 1 98 470 THR A C 1
ATOM 3592 O O . THR A 1 470 ? -0.831 19.453 11.414 1 98 470 THR A O 1
ATOM 3595 N N . GLY A 1 471 ? -2.477 18.172 12.258 1 98.38 471 GLY A N 1
ATOM 3596 C CA . GLY A 1 471 ? -3.527 18.953 11.625 1 98.38 471 GLY A CA 1
ATOM 3597 C C . GLY A 1 471 ? -3.854 18.484 10.219 1 98.38 471 GLY A C 1
ATOM 3598 O O . GLY A 1 471 ? -4.773 19 9.578 1 98.38 471 GLY A O 1
ATOM 3599 N N . GLU A 1 472 ? -3.076 17.5 9.68 1 97.94 472 GLU A N 1
ATOM 3600 C CA . GLU A 1 472 ? -3.43 16.922 8.391 1 97.94 472 GLU A CA 1
ATOM 3601 C C . GLU A 1 472 ? -4.785 16.219 8.461 1 97.94 472 GLU A C 1
ATOM 3603 O O . GLU A 1 472 ? -5.148 15.656 9.492 1 97.94 472 GLU A O 1
ATOM 3608 N N . PRO A 1 473 ? -5.656 16.391 7.383 1 98.75 473 PRO A N 1
ATOM 3609 C CA . PRO A 1 473 ? -5.371 17.047 6.105 1 98.75 473 PRO A CA 1
ATOM 3610 C C . PRO A 1 473 ? -6.184 18.312 5.906 1 98.75 473 PRO A C 1
ATOM 3612 O O . PRO A 1 473 ? -6.738 18.531 4.828 1 98.75 473 PRO A O 1
ATOM 3615 N N . VAL A 1 474 ? -6.199 19.219 6.898 1 98.88 474 VAL A N 1
ATOM 3616 C CA . VAL A 1 474 ? -6.965 20.469 6.836 1 98.88 474 VAL A CA 1
ATOM 3617 C C . VAL A 1 474 ? -6.66 21.188 5.527 1 98.88 474 VAL A C 1
ATOM 3619 O O . VAL A 1 474 ? -7.578 21.562 4.793 1 98.88 474 VAL A O 1
ATOM 3622 N N . ARG A 1 475 ? -5.418 21.422 5.199 1 98.75 475 ARG A N 1
ATOM 3623 C CA . ARG A 1 475 ? -5.023 22.219 4.035 1 98.75 475 ARG A CA 1
ATOM 3624 C C . ARG A 1 475 ? -5.395 21.5 2.742 1 98.75 475 ARG A C 1
ATOM 3626 O O . ARG A 1 475 ? -5.852 22.125 1.784 1 98.75 475 ARG A O 1
ATOM 3633 N N . THR A 1 476 ? -5.176 20.172 2.74 1 98.88 476 THR A N 1
ATOM 3634 C CA . THR A 1 476 ? -5.57 19.391 1.568 1 98.88 476 THR A CA 1
ATOM 3635 C C . THR A 1 476 ? -7.074 19.516 1.323 1 98.88 476 THR A C 1
ATOM 3637 O O . THR A 1 476 ? -7.508 19.688 0.182 1 98.88 476 THR A O 1
ATOM 3640 N N . LEU A 1 477 ? -7.871 19.406 2.352 1 98.94 477 LEU A N 1
ATOM 3641 C CA . LEU A 1 477 ? -9.32 19.516 2.217 1 98.94 477 LEU A CA 1
ATOM 3642 C C . LEU A 1 477 ? -9.727 20.906 1.737 1 98.94 477 LEU A C 1
ATOM 3644 O O . LEU A 1 477 ? -10.656 21.047 0.934 1 98.94 477 LEU A O 1
ATOM 3648 N N . TYR A 1 478 ? -9.078 21.938 2.188 1 98.88 478 TYR A N 1
ATOM 3649 C CA . TYR A 1 478 ? -9.328 23.297 1.719 1 98.88 478 TYR A CA 1
ATOM 3650 C C . TYR A 1 478 ? -9.094 23.406 0.217 1 98.88 478 TYR A C 1
ATOM 3652 O O . TYR A 1 478 ? -9.938 23.922 -0.515 1 98.88 478 TYR A O 1
ATOM 3660 N N . TYR A 1 479 ? -7.891 22.922 -0.211 1 98.75 479 TYR A N 1
ATOM 3661 C CA . TYR A 1 479 ? -7.555 23.031 -1.627 1 98.75 479 TYR A CA 1
ATOM 3662 C C . TYR A 1 479 ? -8.508 22.203 -2.479 1 98.75 479 TYR A C 1
ATOM 3664 O O . TYR A 1 479 ? -8.828 22.578 -3.607 1 98.75 479 TYR A O 1
ATOM 3672 N N . LEU A 1 480 ? -8.906 21.062 -1.912 1 98.81 480 LEU A N 1
ATOM 3673 C CA . LEU A 1 480 ? -9.875 20.25 -2.635 1 98.81 480 LEU A CA 1
ATOM 3674 C C . LEU A 1 480 ? -11.172 21.016 -2.854 1 98.81 480 LEU A C 1
ATOM 3676 O O . LEU A 1 480 ? -11.766 20.953 -3.936 1 98.81 480 LEU A O 1
ATOM 3680 N N . ALA A 1 481 ? -11.648 21.719 -1.831 1 98.69 481 ALA A N 1
ATOM 3681 C CA . ALA A 1 481 ? -12.852 22.547 -1.955 1 98.69 481 ALA A CA 1
ATOM 3682 C C . ALA A 1 481 ? -12.633 23.672 -2.961 1 98.69 481 ALA A C 1
ATOM 3684 O O . ALA A 1 481 ? -13.555 24.031 -3.703 1 98.69 481 ALA A O 1
ATOM 3685 N N . GLU A 1 482 ? -11.445 24.188 -2.971 1 97.38 482 GLU A N 1
ATOM 3686 C CA . GLU A 1 482 ? -11.133 25.312 -3.846 1 97.38 482 GLU A CA 1
ATOM 3687 C C . GLU A 1 482 ? -11.125 24.891 -5.312 1 97.38 482 GLU A C 1
ATOM 3689 O O . GLU A 1 482 ? -11.477 25.672 -6.191 1 97.38 482 GLU A O 1
ATOM 3694 N N . ILE A 1 483 ? -10.719 23.672 -5.625 1 95.06 483 ILE A N 1
ATOM 3695 C CA . ILE A 1 483 ? -10.648 23.125 -6.977 1 95.06 483 ILE A CA 1
ATOM 3696 C C . ILE A 1 483 ? -12.062 22.906 -7.516 1 95.06 483 ILE A C 1
ATOM 3698 O O . ILE A 1 483 ? -12.344 23.203 -8.68 1 95.06 483 ILE A O 1
ATOM 3702 N N . MET B 1 1 ? -1.751 -35.969 -18.016 1 90.31 1 MET B N 1
ATOM 3703 C CA . MET B 1 1 ? -2.91 -35.438 -18.719 1 90.31 1 MET B CA 1
ATOM 3704 C C . MET B 1 1 ? -2.508 -34.844 -20.062 1 90.31 1 MET B C 1
ATOM 3706 O O . MET B 1 1 ? -1.598 -34 -20.141 1 90.31 1 MET B O 1
ATOM 3710 N N . ASN B 1 2 ? -3.074 -35.375 -21.094 1 93.06 2 ASN B N 1
ATOM 3711 C CA . ASN B 1 2 ? -2.814 -34.938 -22.453 1 93.06 2 ASN B CA 1
ATOM 37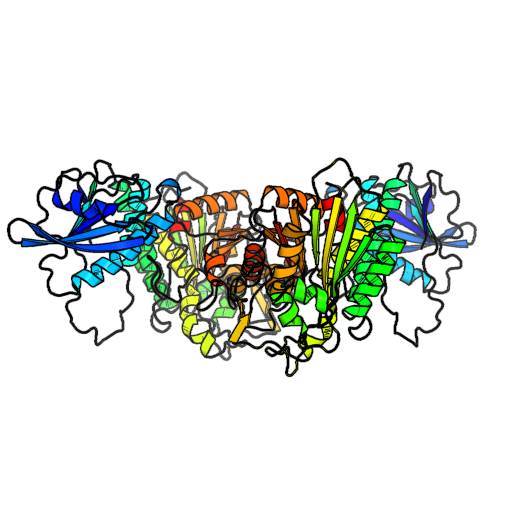12 C C . ASN B 1 2 ? -3.904 -33.969 -22.938 1 93.06 2 ASN B C 1
ATOM 3714 O O . ASN B 1 2 ? -5.094 -34.25 -22.75 1 93.06 2 ASN B O 1
ATOM 3718 N N . ILE B 1 3 ? -3.553 -32.844 -23.484 1 96.56 3 ILE B N 1
ATOM 3719 C CA . ILE B 1 3 ? -4.508 -31.891 -24.031 1 96.56 3 ILE B CA 1
ATOM 3720 C C . ILE B 1 3 ? -4.301 -31.734 -25.531 1 96.56 3 ILE B C 1
ATOM 3722 O O . ILE B 1 3 ? -3.18 -31.484 -25.984 1 96.56 3 ILE B O 1
ATOM 3726 N N . LYS B 1 4 ? -5.254 -31.938 -26.266 1 95.25 4 LYS B N 1
ATOM 3727 C CA . LYS B 1 4 ? -5.203 -31.75 -27.719 1 95.25 4 LYS B CA 1
ATOM 3728 C C . LYS B 1 4 ? -6.434 -30.984 -28.219 1 95.25 4 LYS B C 1
ATOM 3730 O O . LYS B 1 4 ? -7.34 -30.688 -27.438 1 95.25 4 LYS B O 1
ATOM 3735 N N . TYR B 1 5 ? -6.383 -30.516 -29.484 1 95.62 5 TYR B N 1
ATOM 3736 C CA . TYR B 1 5 ? -7.559 -29.906 -30.094 1 95.62 5 TYR B CA 1
ATOM 3737 C C . TYR B 1 5 ? -7.914 -30.594 -31.406 1 95.62 5 TYR B C 1
ATOM 3739 O O . TYR B 1 5 ? -7.09 -31.297 -31.984 1 95.62 5 TYR B O 1
ATOM 3747 N N . SER B 1 6 ? -9.133 -30.531 -31.75 1 95.62 6 SER B N 1
ATOM 3748 C CA . SER B 1 6 ? -9.633 -31.094 -33 1 95.62 6 SER B CA 1
ATOM 3749 C C . SER B 1 6 ? -10.539 -30.109 -33.719 1 95.62 6 SER B C 1
ATOM 3751 O O . SER B 1 6 ? -11.383 -29.453 -33.094 1 95.62 6 SER B O 1
ATOM 3753 N N . LYS B 1 7 ? -10.344 -30 -35.031 1 94.38 7 LYS B N 1
ATOM 3754 C CA . LYS B 1 7 ? -11.211 -29.172 -35.875 1 94.38 7 LYS B CA 1
ATOM 3755 C C . LYS B 1 7 ? -12.414 -29.969 -36.375 1 94.38 7 LYS B C 1
ATOM 3757 O O . LYS B 1 7 ? -13.344 -29.406 -36.938 1 94.38 7 LYS B O 1
ATOM 3762 N N . GLU B 1 8 ? -12.359 -31.219 -36.094 1 92.06 8 GLU B N 1
ATOM 3763 C CA . GLU B 1 8 ? -13.453 -32.094 -36.531 1 92.06 8 GLU B CA 1
ATOM 3764 C C . GLU B 1 8 ? -14.68 -31.938 -35.656 1 92.06 8 GLU B C 1
ATOM 3766 O O . GLU B 1 8 ? -14.586 -31.422 -34.531 1 92.06 8 GLU B O 1
ATOM 3771 N N . ILE B 1 9 ? -15.758 -32.312 -36.25 1 90.62 9 ILE B N 1
ATOM 3772 C CA . ILE B 1 9 ? -17 -32.344 -35.469 1 90.62 9 ILE B CA 1
ATOM 3773 C C . ILE B 1 9 ? -17.109 -33.656 -34.688 1 90.62 9 ILE B C 1
ATOM 3775 O O . ILE B 1 9 ? -16.875 -34.719 -35.219 1 90.62 9 ILE B O 1
ATOM 3779 N N . LEU B 1 10 ? -17.375 -33.531 -33.406 1 90.75 10 LEU B N 1
ATOM 3780 C CA . LEU B 1 10 ? -17.578 -34.719 -32.594 1 90.75 10 LEU B CA 1
ATOM 3781 C C . LEU B 1 10 ? -18.766 -35.531 -33.094 1 90.75 10 LEU B C 1
ATOM 3783 O O . LEU B 1 10 ? -19.875 -35 -33.25 1 90.75 10 LEU B O 1
ATOM 3787 N N . LYS B 1 11 ? -18.609 -36.781 -33.25 1 87.06 11 LYS B N 1
ATOM 3788 C CA . LYS B 1 11 ? -19.625 -37.594 -33.906 1 87.06 11 LYS B CA 1
ATOM 3789 C C . LYS B 1 11 ? -20.453 -38.375 -32.875 1 87.06 11 LYS B C 1
ATOM 3791 O O . LYS B 1 11 ? -21.609 -38.719 -33.156 1 87.06 11 LYS B O 1
ATOM 3796 N N . SER B 1 12 ? -19.859 -38.719 -31.797 1 87.25 12 SER B N 1
ATOM 3797 C CA . SER B 1 12 ? -20.562 -39.5 -30.797 1 87.25 12 SER B CA 1
ATOM 3798 C C . SER B 1 12 ? -20.188 -39.062 -29.391 1 87.25 12 SER B C 1
ATOM 3800 O O . SER B 1 12 ? -19.047 -38.625 -29.141 1 87.25 12 SER B O 1
ATOM 3802 N N . LEU B 1 13 ? -21.094 -39.125 -28.531 1 86.31 13 LEU B N 1
ATOM 3803 C CA . LEU B 1 13 ? -20.891 -38.781 -27.125 1 86.31 13 LEU B CA 1
ATOM 3804 C C . LEU B 1 13 ? -20.375 -39.969 -26.328 1 86.31 13 LEU B C 1
ATOM 3806 O O . LEU B 1 13 ? -20.047 -39.812 -25.156 1 86.31 13 LEU B O 1
ATOM 3810 N N . GLU B 1 14 ? -20.266 -41.031 -27.047 1 77.5 14 GLU B N 1
ATOM 3811 C CA . GLU B 1 14 ? -19.953 -42.25 -26.328 1 77.5 14 GLU B CA 1
ATOM 3812 C C . GLU B 1 14 ? -18.469 -42.312 -25.953 1 77.5 14 GLU B C 1
ATOM 3814 O O . GLU B 1 14 ? -17.656 -41.594 -26.531 1 77.5 14 GLU B O 1
ATOM 3819 N N . ASN B 1 15 ? -18.078 -42.719 -24.75 1 75.5 15 ASN B N 1
ATOM 3820 C CA . ASN B 1 15 ? -16.719 -43.094 -24.375 1 75.5 15 ASN B CA 1
ATOM 3821 C C . ASN B 1 15 ? -15.984 -41.938 -23.688 1 75.5 15 ASN B C 1
ATOM 3823 O O . ASN B 1 15 ? -14.773 -42 -23.5 1 75.5 15 ASN B O 1
ATOM 3827 N N . ALA B 1 16 ? -16.672 -40.812 -23.547 1 85.62 16 ALA B N 1
ATOM 3828 C CA . ALA B 1 16 ? -15.977 -39.719 -22.891 1 85.62 16 ALA B CA 1
ATOM 3829 C C . ALA B 1 16 ? -16.969 -38.812 -22.125 1 85.62 16 ALA B C 1
ATOM 3831 O O . ALA B 1 16 ? -18.172 -38.844 -22.406 1 85.62 16 ALA B O 1
ATOM 3832 N N . ILE B 1 17 ? -16.406 -38.219 -21.078 1 90.88 17 ILE B N 1
ATOM 3833 C CA . ILE B 1 17 ? -17.188 -37.125 -20.484 1 90.88 17 ILE B CA 1
ATOM 3834 C C . ILE B 1 17 ? -17.219 -35.938 -21.438 1 90.88 17 ILE B C 1
ATOM 3836 O O . ILE B 1 17 ? -16.172 -35.531 -22 1 90.88 17 ILE B O 1
ATOM 3840 N N . THR B 1 18 ? -18.391 -35.438 -21.688 1 93.56 18 THR B N 1
ATOM 3841 C CA . THR B 1 18 ? -18.516 -34.281 -22.578 1 93.56 18 THR B CA 1
ATOM 3842 C C . THR B 1 18 ? -18.734 -33 -21.766 1 93.56 18 THR B C 1
ATOM 3844 O O . THR B 1 18 ? -19.672 -32.906 -20.969 1 93.56 18 THR B O 1
ATOM 3847 N N . VAL B 1 19 ? -17.812 -32.031 -21.922 1 95.69 19 VAL B N 1
ATOM 3848 C CA . VAL B 1 19 ? -17.922 -30.719 -21.297 1 95.69 19 VAL B CA 1
ATOM 3849 C C . VAL B 1 19 ? -18.484 -29.703 -22.297 1 95.69 19 VAL B C 1
ATOM 3851 O O . VAL B 1 19 ? -18.031 -29.656 -23.438 1 95.69 19 VAL B O 1
ATOM 3854 N N . VAL B 1 20 ? -19.469 -28.938 -21.859 1 96.06 20 VAL B N 1
ATOM 3855 C CA . VAL B 1 20 ? -20.047 -27.906 -22.703 1 96.06 20 VAL B CA 1
ATOM 3856 C C . VAL B 1 20 ? -19.969 -26.547 -21.984 1 96.06 20 VAL B C 1
ATOM 3858 O O . VAL B 1 20 ? -20.484 -26.406 -20.875 1 96.06 20 VAL B O 1
ATOM 3861 N N . ALA B 1 21 ? -19.281 -25.641 -22.594 1 96.5 21 ALA B N 1
ATOM 3862 C CA . ALA B 1 21 ? -19.156 -24.281 -22.047 1 96.5 21 ALA B CA 1
ATOM 3863 C C . ALA B 1 21 ? -20.344 -23.422 -22.453 1 96.5 21 ALA B C 1
ATOM 3865 O O . ALA B 1 21 ? -20.766 -23.438 -23.625 1 96.5 21 ALA B O 1
ATOM 3866 N N . LEU B 1 22 ? -20.906 -22.703 -21.516 1 96.19 22 LEU B N 1
ATOM 3867 C CA . LEU B 1 22 ? -22.094 -21.906 -21.766 1 96.19 22 LEU B CA 1
ATOM 3868 C C . LEU B 1 22 ? -21.906 -20.484 -21.25 1 96.19 22 LEU B C 1
ATOM 3870 O O . LEU B 1 22 ? -21.328 -20.266 -20.188 1 96.19 22 LEU B O 1
ATOM 3874 N N . PHE B 1 23 ? -22.375 -19.484 -22.031 1 96.31 23 PHE B N 1
ATOM 3875 C CA . PHE B 1 23 ? -22.391 -18.078 -21.641 1 96.31 23 PHE B CA 1
ATOM 3876 C C . PHE B 1 23 ? -23.797 -17.609 -21.328 1 96.31 23 PHE B C 1
ATOM 3878 O O . PHE B 1 23 ? -24.766 -18.062 -21.938 1 96.31 23 PHE B O 1
ATOM 3885 N N . GLU B 1 24 ? -23.859 -16.797 -20.281 1 95.06 24 GLU B N 1
ATOM 3886 C CA . GLU B 1 24 ? -25.156 -16.219 -19.969 1 95.06 24 GLU B CA 1
ATOM 3887 C C . GLU B 1 24 ? -25.734 -15.469 -21.156 1 95.06 24 GLU B C 1
ATOM 3889 O O . GLU B 1 24 ? -25.078 -14.594 -21.734 1 95.06 24 GLU B O 1
ATOM 3894 N N . GLY B 1 25 ? -26.922 -15.812 -21.516 1 91.19 25 GLY B N 1
ATOM 3895 C CA . GLY B 1 25 ? -27.641 -15.086 -22.562 1 91.19 25 GLY B CA 1
ATOM 3896 C C . GLY B 1 25 ? -27.281 -15.555 -23.969 1 91.19 25 GLY B C 1
ATOM 3897 O O . GLY B 1 25 ? -27.75 -14.992 -24.953 1 91.19 25 GLY B O 1
ATOM 3898 N N . GLU B 1 26 ? -26.391 -16.562 -24.156 1 91.81 26 GLU B N 1
ATOM 3899 C CA . GLU B 1 26 ? -26.016 -17.078 -25.453 1 91.81 26 GLU B CA 1
ATOM 3900 C C . GLU B 1 26 ? -26.547 -18.5 -25.672 1 91.81 26 GLU B C 1
ATOM 3902 O O . GLU B 1 26 ? -26.578 -19.297 -24.719 1 91.81 26 GLU B O 1
ATOM 3907 N N . ASP B 1 27 ? -26.938 -18.781 -26.797 1 86.62 27 ASP B N 1
ATOM 3908 C CA . ASP B 1 27 ? -27.438 -20.125 -27.125 1 86.62 27 ASP B CA 1
ATOM 3909 C C . ASP B 1 27 ? -26.281 -21.078 -27.391 1 86.62 27 ASP B C 1
ATOM 3911 O O . ASP B 1 27 ? -25.188 -20.656 -27.797 1 86.62 27 ASP B O 1
ATOM 3915 N N . VAL B 1 28 ? -26.562 -22.328 -27.047 1 88.31 28 VAL B N 1
ATOM 3916 C CA . VAL B 1 28 ? -25.625 -23.406 -27.359 1 88.31 28 VAL B CA 1
ATOM 3917 C C . VAL B 1 28 ? -26.016 -24.062 -28.688 1 88.31 28 VAL B C 1
ATOM 3919 O O . VAL B 1 28 ? -27.203 -24.234 -28.984 1 88.31 28 VAL B O 1
ATOM 3922 N N . SER B 1 29 ? -25.078 -24.203 -29.547 1 80.5 29 SER B N 1
ATOM 3923 C CA . SER B 1 29 ? -25.328 -24.922 -30.797 1 80.5 29 SER B CA 1
ATOM 3924 C C . SER B 1 29 ? -24.359 -26.078 -30.984 1 80.5 29 SER B C 1
ATOM 3926 O O . SER B 1 29 ? -23.203 -25.859 -31.359 1 80.5 29 SER B O 1
ATOM 3928 N N . THR B 1 30 ? -24.766 -27.281 -30.625 1 86.75 30 THR B N 1
ATOM 3929 C CA . THR B 1 30 ? -23.984 -28.484 -30.875 1 86.75 30 THR B CA 1
ATOM 3930 C C . THR B 1 30 ? -24.719 -29.422 -31.844 1 86.75 30 THR B C 1
ATOM 3932 O O . THR B 1 30 ? -25.859 -29.172 -32.219 1 86.75 30 THR B O 1
ATOM 3935 N N . THR B 1 31 ? -24.062 -30.438 -32.312 1 86.69 31 THR B N 1
ATOM 3936 C CA . THR B 1 31 ? -24.672 -31.438 -33.188 1 86.69 31 THR B CA 1
ATOM 3937 C C . THR B 1 31 ? -25.562 -32.375 -32.375 1 86.69 31 THR B C 1
ATOM 3939 O O . THR B 1 31 ? -26.281 -33.188 -32.969 1 86.69 31 THR B O 1
ATOM 3942 N N . PHE B 1 32 ? -25.578 -32.281 -31.141 1 91.38 32 PHE B N 1
ATOM 3943 C CA . PHE B 1 32 ? -26.344 -33.156 -30.281 1 91.38 32 PHE B CA 1
ATOM 3944 C C . PHE B 1 32 ? -27.578 -32.438 -29.719 1 91.38 32 PHE B C 1
ATOM 3946 O O . PHE B 1 32 ? -27.469 -31.641 -28.797 1 91.38 32 PHE B O 1
ATOM 3953 N N . ASP B 1 33 ? -28.672 -32.875 -30.109 1 90.31 33 ASP B N 1
ATOM 3954 C CA . ASP B 1 33 ? -29.938 -32.219 -29.75 1 90.31 33 ASP B CA 1
ATOM 3955 C C . ASP B 1 33 ? -30.172 -32.312 -28.234 1 90.31 33 ASP B C 1
ATOM 3957 O O . ASP B 1 33 ? -30.672 -31.375 -27.625 1 90.31 33 ASP B O 1
ATOM 3961 N N . LYS B 1 34 ? -29.797 -33.375 -27.672 1 90.69 34 LYS B N 1
ATOM 3962 C CA . LYS B 1 34 ? -30.031 -33.562 -26.234 1 90.69 34 LYS B CA 1
ATOM 3963 C C . LYS B 1 34 ? -29.203 -32.562 -25.422 1 90.69 34 LYS B C 1
ATOM 3965 O O . LYS B 1 34 ? -29.672 -32.062 -24.391 1 90.69 34 LYS B O 1
ATOM 3970 N N . ILE B 1 35 ? -28 -32.281 -25.891 1 92.12 35 ILE B N 1
ATOM 3971 C CA . ILE B 1 35 ? -27.141 -31.297 -25.219 1 92.12 35 ILE B CA 1
ATOM 3972 C C . ILE B 1 35 ? -27.75 -29.906 -25.344 1 92.12 35 ILE B C 1
ATOM 3974 O O . ILE B 1 35 ? -27.766 -29.141 -24.375 1 92.12 35 ILE B O 1
ATOM 3978 N N . ASN B 1 36 ? -28.328 -29.609 -26.516 1 92.75 36 ASN B N 1
ATOM 3979 C CA . ASN B 1 36 ? -28.984 -28.328 -26.719 1 92.75 36 ASN B CA 1
ATOM 3980 C C . ASN B 1 36 ? -30.172 -28.156 -25.781 1 92.75 36 ASN B C 1
ATOM 3982 O O . ASN B 1 36 ? -30.406 -27.062 -25.25 1 92.75 36 ASN B O 1
ATOM 3986 N N . MET B 1 37 ? -30.844 -29.266 -25.531 1 90.94 37 MET B N 1
ATOM 3987 C CA . MET B 1 37 ? -32.031 -29.219 -24.688 1 90.94 37 MET B CA 1
ATOM 3988 C C . MET B 1 37 ? -31.672 -29 -23.219 1 90.94 37 MET B C 1
ATOM 3990 O O . MET B 1 37 ? -32.25 -28.141 -22.547 1 90.94 37 MET B O 1
ATOM 3994 N N . ILE B 1 38 ? -30.672 -29.703 -22.734 1 91.44 38 ILE B N 1
ATOM 3995 C CA . ILE B 1 38 ? -30.344 -29.625 -21.312 1 91.44 38 ILE B CA 1
ATOM 3996 C C . ILE B 1 38 ? -29.641 -28.297 -21.031 1 91.44 38 ILE B C 1
ATOM 3998 O O . ILE B 1 38 ? -29.719 -27.781 -19.906 1 91.44 38 ILE B O 1
ATOM 4002 N N . SER B 1 39 ? -28.984 -27.719 -21.984 1 92.19 39 SER B N 1
ATOM 4003 C CA . SER B 1 39 ? -28.266 -26.453 -21.812 1 92.19 39 SER B CA 1
ATOM 4004 C C . SER B 1 39 ? -29.219 -25.297 -21.578 1 92.19 39 SER B C 1
ATOM 4006 O O . SER B 1 39 ? -28.859 -24.312 -20.922 1 92.19 39 SER B O 1
ATOM 4008 N N . ARG B 1 40 ? -30.422 -25.391 -22.047 1 90.31 40 ARG B N 1
ATOM 4009 C CA . ARG B 1 40 ? -31.406 -24.328 -21.922 1 90.31 40 ARG B CA 1
ATOM 4010 C C . ARG B 1 40 ? -31.844 -24.156 -20.469 1 90.31 40 ARG B C 1
ATOM 4012 O O . ARG B 1 40 ? -32.219 -23.062 -20.062 1 90.31 40 ARG B O 1
ATOM 4019 N N . ASN B 1 41 ? -31.734 -25.188 -19.688 1 89 41 ASN B N 1
ATOM 4020 C CA . ASN B 1 41 ? -32.188 -25.141 -18.297 1 89 41 ASN B CA 1
ATOM 4021 C C . ASN B 1 41 ? -31.031 -24.906 -17.344 1 89 41 ASN B C 1
ATOM 4023 O O . ASN B 1 41 ? -31.219 -24.906 -16.125 1 89 41 ASN B O 1
ATOM 4027 N N . PHE B 1 42 ? -29.859 -24.719 -17.891 1 93.62 42 PHE B N 1
ATOM 4028 C CA . PHE B 1 42 ? -28.672 -24.562 -17.062 1 93.62 42 PHE B CA 1
ATOM 4029 C C . PHE B 1 42 ? -28.406 -23.078 -16.781 1 93.62 42 PHE B C 1
ATOM 4031 O O . PHE B 1 42 ? -28.484 -22.25 -17.672 1 93.62 42 PHE B O 1
ATOM 4038 N N . ASN B 1 43 ? -28.25 -22.797 -15.453 1 92.94 43 ASN B N 1
ATOM 4039 C CA . ASN B 1 43 ? -27.797 -21.453 -15.062 1 92.94 43 ASN B CA 1
ATOM 4040 C C . ASN B 1 43 ? -26.312 -21.266 -15.391 1 92.94 43 ASN B C 1
ATOM 4042 O O . ASN B 1 43 ? -25.438 -21.734 -14.656 1 92.94 43 ASN B O 1
ATOM 4046 N N . SER B 1 44 ? -26 -20.5 -16.422 1 95.06 44 SER B N 1
ATOM 4047 C CA . SER B 1 44 ? -24.641 -20.406 -16.969 1 95.06 44 SER B CA 1
ATOM 4048 C C . SER B 1 44 ? -23.844 -19.312 -16.25 1 95.06 44 SER B C 1
ATOM 4050 O O . SER B 1 44 ? -22.953 -18.703 -16.859 1 95.06 44 SER B O 1
ATOM 4052 N N . LYS B 1 45 ? -24.156 -19.078 -14.945 1 95.31 45 LYS B N 1
ATOM 4053 C CA . LYS B 1 45 ? -23.375 -18.125 -14.164 1 95.31 45 LYS B CA 1
ATOM 4054 C C . LYS B 1 45 ? -21.922 -18.562 -14.078 1 95.31 45 LYS B C 1
ATOM 4056 O O . LYS B 1 45 ? -21.609 -19.75 -14.156 1 95.31 45 LYS B O 1
ATOM 4061 N N . GLU B 1 46 ? -21.047 -17.578 -13.93 1 95.06 46 GLU B N 1
ATOM 4062 C CA . GLU B 1 46 ? -19.609 -17.828 -13.867 1 95.06 46 GLU B CA 1
ATOM 4063 C C . GLU B 1 46 ? -19.266 -18.891 -12.828 1 95.06 46 GLU B C 1
ATOM 4065 O O . GLU B 1 46 ? -19.719 -18.797 -11.68 1 95.06 46 GLU B O 1
ATOM 4070 N N . ASN B 1 47 ? -18.578 -19.938 -13.234 1 94.44 47 ASN B N 1
ATOM 4071 C CA . ASN B 1 47 ? -18.031 -21 -12.398 1 94.44 47 ASN B CA 1
ATOM 4072 C C . ASN B 1 47 ? -19.125 -21.969 -11.945 1 94.44 47 ASN B C 1
ATOM 4074 O O . ASN B 1 47 ? -18.891 -22.797 -11.07 1 94.44 47 ASN B O 1
ATOM 4078 N N . SER B 1 48 ? -20.359 -21.797 -12.469 1 96 48 SER B N 1
ATOM 4079 C CA . SER B 1 48 ? -21.359 -22.844 -12.258 1 96 48 SER B CA 1
ATOM 4080 C C . SER B 1 48 ? -20.984 -24.109 -13.031 1 96 48 SER B C 1
ATOM 4082 O O . SER B 1 48 ? -20.766 -24.062 -14.242 1 96 48 SER B O 1
ATOM 4084 N N . ILE B 1 49 ? -20.844 -25.219 -12.367 1 95.5 49 ILE B N 1
ATOM 4085 C CA . ILE B 1 49 ? -20.516 -26.5 -13 1 95.5 49 ILE B CA 1
ATOM 4086 C C . ILE B 1 49 ? -21.5 -27.562 -12.531 1 95.5 49 ILE B C 1
ATOM 4088 O O . ILE B 1 49 ? -21.625 -27.828 -11.336 1 95.5 49 ILE B O 1
ATOM 4092 N N . ASP B 1 50 ? -22.203 -28.078 -13.453 1 93.44 50 ASP B N 1
ATOM 4093 C CA . ASP B 1 50 ? -23.172 -29.125 -13.148 1 93.44 50 ASP B CA 1
ATOM 4094 C C . ASP B 1 50 ? -22.984 -30.328 -14.07 1 93.44 50 ASP B C 1
ATOM 4096 O O . ASP B 1 50 ? -22.5 -30.188 -15.195 1 93.44 50 ASP B O 1
ATOM 4100 N N . THR B 1 51 ? -23.297 -31.516 -13.625 1 91.25 51 THR B N 1
ATOM 4101 C CA . THR B 1 51 ? -23.188 -32.75 -14.406 1 91.25 51 THR B CA 1
ATOM 4102 C C . THR B 1 51 ? -24.578 -33.375 -14.633 1 91.25 51 THR B C 1
ATOM 4104 O O . THR B 1 51 ? -25.375 -33.469 -13.703 1 91.25 51 THR B O 1
ATOM 4107 N N . VAL B 1 52 ? -24.828 -33.656 -15.859 1 90.31 52 VAL B N 1
ATOM 4108 C CA . VAL B 1 52 ? -26.078 -34.312 -16.25 1 90.31 52 VAL B CA 1
ATOM 4109 C C . VAL B 1 52 ? -25.781 -35.656 -16.938 1 90.31 52 VAL B C 1
ATOM 4111 O O . VAL B 1 52 ? -24.891 -35.719 -17.797 1 90.31 52 VAL B O 1
ATOM 4114 N N . THR B 1 53 ? -26.469 -36.656 -16.531 1 88.31 53 THR B N 1
ATOM 4115 C CA . THR B 1 53 ? -26.344 -37.938 -17.203 1 88.31 53 THR B CA 1
ATOM 4116 C C . THR B 1 53 ? -27.453 -38.156 -18.234 1 88.31 53 THR B C 1
ATOM 4118 O O . THR B 1 53 ? -28.625 -37.969 -17.922 1 88.31 53 THR B O 1
ATOM 4121 N N . LEU B 1 54 ? -27 -38.406 -19.422 1 87.44 54 LEU B N 1
ATOM 4122 C CA . LEU B 1 54 ? -27.938 -38.656 -20.516 1 87.44 54 LEU B CA 1
ATOM 4123 C C . LEU B 1 54 ? -27.844 -40.094 -21 1 87.44 54 LEU B C 1
ATOM 4125 O O . LEU B 1 54 ? -26.844 -40.781 -20.766 1 87.44 54 LEU B O 1
ATOM 4129 N N . ILE B 1 55 ? -28.891 -40.562 -21.625 1 85.56 55 ILE B N 1
ATOM 4130 C CA . ILE B 1 55 ? -28.891 -41.844 -22.297 1 85.56 55 ILE B CA 1
ATOM 4131 C C . ILE B 1 55 ? -28.734 -41.625 -23.797 1 85.56 55 ILE B C 1
ATOM 4133 O O . ILE B 1 55 ? -29.547 -40.938 -24.422 1 85.56 55 ILE B O 1
ATOM 4137 N N . GLU B 1 56 ? -27.734 -42.094 -24.328 1 81.75 56 GLU B N 1
ATOM 4138 C CA . GLU B 1 56 ? -27.469 -42.062 -25.766 1 81.75 56 GLU B CA 1
ATOM 4139 C C . GLU B 1 56 ? -27.156 -43.469 -26.297 1 81.75 56 GLU B C 1
ATOM 4141 O O . GLU B 1 56 ? -26.219 -44.094 -25.844 1 81.75 56 GLU B O 1
ATOM 4146 N N . ASN B 1 57 ? -27.875 -43.969 -27.297 1 81.88 57 ASN B N 1
ATOM 4147 C CA . ASN B 1 57 ? -27.719 -45.312 -27.875 1 81.88 57 ASN B CA 1
ATOM 4148 C C . ASN B 1 57 ? -27.609 -46.375 -26.781 1 81.88 57 ASN B C 1
ATOM 4150 O O . ASN B 1 57 ? -26.688 -47.188 -26.797 1 81.88 57 ASN B O 1
ATOM 4154 N N . ASN B 1 58 ? -28.344 -46.25 -25.781 1 80.25 58 ASN B N 1
ATOM 4155 C CA . ASN B 1 58 ? -28.5 -47.219 -24.688 1 80.25 58 ASN B CA 1
ATOM 4156 C C . ASN B 1 58 ? -27.281 -47.188 -23.75 1 80.25 58 ASN B C 1
ATOM 4158 O O . ASN B 1 58 ? -27.031 -48.156 -23.031 1 80.25 58 ASN B O 1
ATOM 4162 N N . ASN B 1 59 ? -26.562 -46.094 -23.922 1 82.06 59 ASN B N 1
ATOM 4163 C CA . ASN B 1 59 ? -25.453 -45.906 -23 1 82.06 59 ASN B CA 1
ATOM 4164 C C . ASN B 1 59 ? -25.609 -44.656 -22.156 1 82.06 59 ASN B C 1
ATOM 4166 O O . ASN B 1 59 ? -26.219 -43.688 -22.609 1 82.06 59 ASN B O 1
ATOM 4170 N N . LEU B 1 60 ? -25.109 -44.719 -20.969 1 82.44 60 LEU B N 1
ATOM 4171 C CA . LEU B 1 60 ? -25.078 -43.531 -20.125 1 82.44 60 LEU B CA 1
ATOM 4172 C C . LEU B 1 60 ? -23.906 -42.656 -20.484 1 82.44 60 LEU B C 1
ATOM 4174 O O . LEU B 1 60 ? -22.781 -43.125 -20.641 1 82.44 60 LEU B O 1
ATOM 4178 N N . VAL B 1 61 ? -24.266 -41.438 -20.781 1 85.19 61 VAL B N 1
ATOM 4179 C CA . VAL B 1 61 ? -23.25 -40.469 -21.109 1 85.19 61 VAL B CA 1
ATOM 4180 C C . VAL B 1 61 ? -23.312 -39.281 -20.125 1 85.19 61 VAL B C 1
ATOM 4182 O O . VAL B 1 61 ? -24.406 -38.844 -19.75 1 85.19 61 VAL B O 1
ATOM 4185 N N . ASN B 1 62 ? -22.188 -38.875 -19.594 1 87.12 62 ASN B N 1
ATOM 4186 C CA . ASN B 1 62 ? -22.109 -37.75 -18.688 1 87.12 62 ASN B CA 1
ATOM 4187 C C . ASN B 1 62 ? -21.75 -36.438 -19.406 1 87.12 62 ASN B C 1
ATOM 4189 O O . ASN B 1 62 ? -20.781 -36.406 -20.172 1 87.12 62 ASN B O 1
ATOM 4193 N N . VAL B 1 63 ? -22.547 -35.5 -19.188 1 91.62 63 VAL B N 1
ATOM 4194 C CA . VAL B 1 63 ? -22.328 -34.156 -19.75 1 91.62 63 VAL B CA 1
ATOM 4195 C C . VAL B 1 63 ? -22.094 -33.156 -18.625 1 91.62 63 VAL B C 1
ATOM 4197 O O . VAL B 1 63 ? -22.906 -33.062 -17.703 1 91.62 63 VAL B O 1
ATOM 4200 N N . CYS B 1 64 ? -20.953 -32.531 -18.656 1 94.31 64 CYS B N 1
ATOM 4201 C CA . CYS B 1 64 ? -20.641 -31.484 -17.688 1 94.31 64 CYS B CA 1
ATOM 4202 C C . CYS B 1 64 ? -20.906 -30.109 -18.281 1 94.31 64 CYS B C 1
ATOM 4204 O O . CYS B 1 64 ? -20.266 -29.719 -19.266 1 94.31 64 CYS B O 1
ATOM 4206 N N . LEU B 1 65 ? -21.844 -29.406 -17.734 1 96 65 LEU B N 1
ATOM 4207 C CA . LEU B 1 65 ? -22.172 -28.047 -18.156 1 96 65 LEU B CA 1
ATOM 4208 C C . LEU B 1 65 ? -21.391 -27.031 -17.328 1 96 65 LEU B C 1
ATOM 4210 O O . LEU B 1 65 ? -21.375 -27.094 -16.094 1 96 65 LEU B O 1
ATOM 4214 N N . VAL B 1 66 ? -20.656 -26.172 -17.984 1 97.69 66 VAL B N 1
ATOM 4215 C CA . VAL B 1 66 ? -19.797 -25.203 -17.312 1 97.69 66 VAL B CA 1
ATOM 4216 C C . VAL B 1 66 ? -20.234 -23.781 -17.688 1 97.69 66 VAL B C 1
ATOM 4218 O O . VAL B 1 66 ? -20.234 -23.422 -18.859 1 97.69 66 VAL B O 1
ATOM 4221 N N . GLY B 1 67 ? -20.547 -22.969 -16.672 1 97.56 67 GLY B N 1
ATOM 4222 C CA . GLY B 1 67 ? -20.938 -21.578 -16.891 1 97.56 67 GLY B CA 1
ATOM 4223 C C . GLY B 1 67 ? -19.766 -20.625 -16.922 1 97.56 67 GLY B C 1
ATOM 4224 O O . GLY B 1 67 ? -18.969 -20.594 -15.992 1 97.56 67 GLY B O 1
ATOM 4225 N N . PHE B 1 68 ? -19.672 -19.797 -17.984 1 97.56 68 PHE B N 1
ATOM 4226 C CA . PHE B 1 68 ? -18.625 -18.797 -18.141 1 97.56 68 PHE B CA 1
ATOM 4227 C C . PHE B 1 68 ? -19.141 -17.406 -17.781 1 97.56 68 PHE B C 1
ATOM 4229 O O . PHE B 1 68 ? -18.359 -16.453 -17.766 1 97.56 68 PHE B O 1
ATOM 4236 N N . GLY B 1 69 ? -20.438 -17.312 -17.453 1 97.06 69 GLY B N 1
ATOM 4237 C CA . GLY B 1 69 ? -21.031 -16.031 -17.094 1 97.06 69 GLY B CA 1
ATOM 4238 C C . GLY B 1 69 ? -21.219 -15.117 -18.281 1 97.06 69 GLY B C 1
ATOM 4239 O O . GLY B 1 69 ? -21.406 -15.586 -19.406 1 97.06 69 GLY B O 1
ATOM 4240 N N . LYS B 1 70 ? -21.328 -13.805 -18.031 1 96 70 LYS B N 1
ATOM 4241 C CA . LYS B 1 70 ? -21.5 -12.797 -19.078 1 96 70 LYS B CA 1
ATOM 4242 C C . LYS B 1 70 ? -20.203 -12.562 -19.828 1 96 70 LYS B C 1
ATOM 4244 O O . LYS B 1 70 ? -19.156 -12.297 -19.219 1 96 70 LYS B O 1
ATOM 4249 N N . ARG B 1 71 ? -20.281 -12.602 -21.141 1 94.44 71 ARG B N 1
ATOM 4250 C CA . ARG B 1 71 ? -19.094 -12.477 -21.984 1 94.44 71 ARG B CA 1
ATOM 4251 C C . ARG B 1 71 ? -18.359 -11.164 -21.703 1 94.44 71 ARG B C 1
ATOM 4253 O O . ARG B 1 71 ? -17.125 -11.133 -21.688 1 94.44 71 ARG B O 1
ATOM 4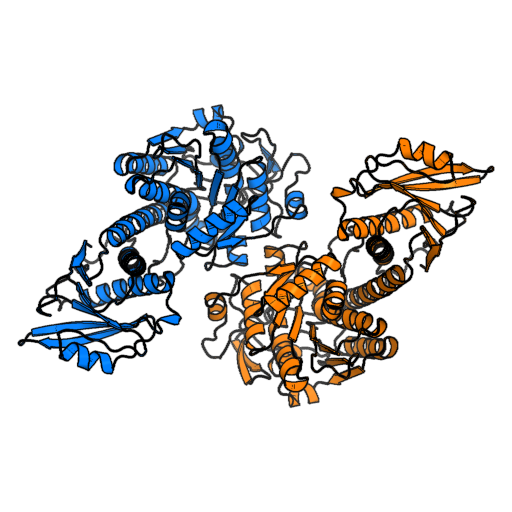260 N N . GLU B 1 72 ? -19.094 -10.086 -21.406 1 93.88 72 GLU B N 1
ATOM 4261 C CA . GLU B 1 72 ? -18.5 -8.758 -21.25 1 93.88 72 GLU B CA 1
ATOM 4262 C C . GLU B 1 72 ? -17.719 -8.656 -19.953 1 93.88 72 GLU B C 1
ATOM 4264 O O . GLU B 1 72 ? -16.891 -7.754 -19.781 1 93.88 72 GLU B O 1
ATOM 4269 N N . LEU B 1 73 ? -17.938 -9.578 -19.047 1 93.12 73 LEU B N 1
ATOM 4270 C CA . LEU B 1 73 ? -17.281 -9.531 -17.75 1 93.12 73 LEU B CA 1
ATOM 4271 C C . LEU B 1 73 ? -16.141 -10.555 -17.672 1 93.12 73 LEU B C 1
ATOM 4273 O O . LEU B 1 73 ? -15.398 -10.586 -16.688 1 93.12 73 LEU B O 1
ATOM 4277 N N . LEU B 1 74 ? -16.016 -11.352 -18.703 1 94.38 74 LEU B N 1
ATOM 4278 C CA . LEU B 1 74 ? -15.016 -12.414 -18.734 1 94.38 74 LEU B CA 1
ATOM 4279 C C . LEU B 1 74 ? -13.625 -11.844 -19 1 94.38 74 LEU B C 1
ATOM 4281 O O . LEU B 1 74 ? -13.469 -10.883 -19.75 1 94.38 74 LEU B O 1
ATOM 4285 N N . ASN B 1 75 ? -12.602 -12.297 -18.312 1 94.06 75 ASN B N 1
ATOM 4286 C CA . ASN B 1 75 ? -11.203 -11.984 -18.578 1 94.06 75 ASN B CA 1
ATOM 4287 C C . ASN B 1 75 ? -10.32 -13.227 -18.469 1 94.06 75 ASN B C 1
ATOM 4289 O O . ASN B 1 75 ? -10.797 -14.305 -18.125 1 94.06 75 ASN B O 1
ATOM 4293 N N . ARG B 1 76 ? -9.109 -13.078 -18.797 1 95.75 76 ARG B N 1
ATOM 4294 C CA . ARG B 1 76 ? -8.164 -14.195 -18.875 1 95.75 76 ARG B CA 1
ATOM 4295 C C . ARG B 1 76 ? -8.062 -14.922 -17.531 1 95.75 76 ARG B C 1
ATOM 4297 O O . ARG B 1 76 ? -8.031 -16.156 -17.5 1 95.75 76 ARG B O 1
ATOM 4304 N N . GLU B 1 77 ? -8.031 -14.188 -16.469 1 96.19 77 GLU B N 1
ATOM 4305 C CA . GLU B 1 77 ? -7.879 -14.797 -15.141 1 96.19 77 GLU B CA 1
ATOM 4306 C C . GLU B 1 77 ? -9.133 -15.57 -14.75 1 96.19 77 GLU B C 1
ATOM 4308 O O . GLU B 1 77 ? -9.039 -16.656 -14.18 1 96.19 77 GLU B O 1
ATOM 4313 N N . LYS B 1 78 ? -10.312 -15.039 -15.016 1 96.06 78 LYS B N 1
ATOM 4314 C CA . LYS B 1 78 ? -11.555 -15.758 -14.75 1 96.06 78 LYS B CA 1
ATOM 4315 C C . LYS B 1 78 ? -11.609 -17.078 -15.523 1 96.06 78 LYS B C 1
ATOM 4317 O O . LYS B 1 78 ? -12.055 -18.094 -14.992 1 96.06 78 LYS B O 1
ATOM 4322 N N . ILE B 1 79 ? -11.141 -17.016 -16.734 1 97.56 79 ILE B N 1
ATOM 4323 C CA . ILE B 1 79 ? -11.141 -18.203 -17.594 1 97.56 79 ILE B CA 1
ATOM 4324 C C . ILE B 1 79 ? -10.219 -19.266 -16.984 1 97.56 79 ILE B C 1
ATOM 4326 O O . ILE B 1 79 ? -10.562 -20.453 -16.938 1 97.56 79 ILE B O 1
ATOM 4330 N N . ARG B 1 80 ? -9.023 -18.859 -16.516 1 97.88 80 ARG B N 1
ATOM 4331 C CA . ARG B 1 80 ? -8.094 -19.781 -15.875 1 97.88 80 ARG B CA 1
ATOM 4332 C C . ARG B 1 80 ? -8.734 -20.422 -14.648 1 97.88 80 ARG B C 1
ATOM 4334 O O . ARG B 1 80 ? -8.594 -21.625 -14.43 1 97.88 80 ARG B O 1
ATOM 4341 N N . ILE B 1 81 ? -9.375 -19.578 -13.875 1 97.38 81 ILE B N 1
ATOM 4342 C CA . ILE B 1 81 ? -10.031 -20.062 -12.656 1 97.38 81 ILE B CA 1
ATOM 4343 C C . ILE B 1 81 ? -11.094 -21.094 -13.016 1 97.38 81 ILE B C 1
ATOM 4345 O O . ILE B 1 81 ? -11.18 -22.156 -12.383 1 97.38 81 ILE B O 1
ATOM 4349 N N . ILE B 1 82 ? -11.914 -20.844 -14.031 1 97.81 82 ILE B N 1
ATOM 4350 C CA . ILE B 1 82 ? -12.938 -21.766 -14.484 1 97.81 82 ILE B CA 1
ATOM 4351 C C . ILE B 1 82 ? -12.297 -23.078 -14.922 1 97.81 82 ILE B C 1
ATOM 4353 O O . ILE B 1 82 ? -12.781 -24.172 -14.57 1 97.81 82 ILE B O 1
ATOM 4357 N N . GLY B 1 83 ? -11.195 -22.984 -15.672 1 98.06 83 GLY B N 1
ATOM 4358 C CA . GLY B 1 83 ? -10.477 -24.172 -16.062 1 98.06 83 GLY B CA 1
ATOM 4359 C C . GLY B 1 83 ? -10.016 -25.016 -14.883 1 98.06 83 GLY B C 1
ATOM 4360 O O . GLY B 1 83 ? -10.164 -26.234 -14.883 1 98.06 83 GLY B O 1
ATOM 4361 N N . GLY B 1 84 ? -9.406 -24.312 -13.914 1 97.69 84 GLY B N 1
ATOM 4362 C CA . GLY B 1 84 ? -8.977 -25 -12.711 1 97.69 84 GLY B CA 1
ATOM 4363 C C . GLY B 1 84 ? -10.117 -25.688 -11.977 1 97.69 84 GLY B C 1
ATOM 4364 O O . GLY B 1 84 ? -9.992 -26.844 -11.555 1 97.69 84 GLY B O 1
ATOM 4365 N N . ASN B 1 85 ? -11.25 -24.984 -11.797 1 96.88 85 ASN B N 1
ATOM 4366 C CA . ASN B 1 85 ? -12.422 -25.547 -11.125 1 96.88 85 ASN B CA 1
ATOM 4367 C C . ASN B 1 85 ? -12.992 -26.734 -11.891 1 96.88 85 ASN B C 1
ATOM 4369 O O . ASN B 1 85 ? -13.43 -27.719 -11.281 1 96.88 85 ASN B O 1
ATOM 4373 N N . LEU B 1 86 ? -13.039 -26.641 -13.195 1 96.69 86 LEU B N 1
ATOM 4374 C CA . LEU B 1 86 ? -13.508 -27.75 -14.031 1 96.69 86 LEU B CA 1
ATOM 4375 C C . LEU B 1 86 ? -12.648 -29 -13.805 1 96.69 86 LEU B C 1
ATOM 4377 O O . LEU B 1 86 ? -13.18 -30.094 -13.656 1 96.69 86 LEU B O 1
ATOM 4381 N N . CYS B 1 87 ? -11.328 -28.797 -13.812 1 95.44 87 CYS B N 1
ATOM 4382 C CA . CYS B 1 87 ? -10.43 -29.922 -13.602 1 95.44 87 CYS B CA 1
ATOM 4383 C C . CYS B 1 87 ? -10.727 -30.625 -12.281 1 95.44 87 CYS B C 1
ATOM 4385 O O . CYS B 1 87 ? -10.789 -31.859 -12.227 1 95.44 87 CYS B O 1
ATOM 4387 N N . LYS B 1 88 ? -10.906 -29.875 -11.258 1 92.19 88 LYS B N 1
ATOM 4388 C CA . LYS B 1 88 ? -11.219 -30.422 -9.945 1 92.19 88 LYS B CA 1
ATOM 4389 C C . LYS B 1 88 ? -12.539 -31.188 -9.977 1 92.19 88 LYS B C 1
ATOM 4391 O O . LYS B 1 88 ? -12.648 -32.281 -9.391 1 92.19 88 LYS B O 1
ATOM 4396 N N . LYS B 1 89 ? -13.547 -30.625 -10.633 1 91.38 89 LYS B N 1
ATOM 4397 C CA . LYS B 1 89 ? -14.844 -31.281 -10.758 1 91.38 89 LYS B CA 1
ATOM 4398 C C . LYS B 1 89 ? -14.719 -32.594 -11.523 1 91.38 89 LYS B C 1
ATOM 4400 O O . LYS B 1 89 ? -15.328 -33.594 -11.141 1 91.38 89 LYS B O 1
ATOM 4405 N N . LEU B 1 90 ? -13.977 -32.562 -12.617 1 92.19 90 LEU B N 1
ATOM 4406 C CA . LEU B 1 90 ? -13.789 -33.781 -13.43 1 92.19 90 LEU B CA 1
ATOM 4407 C C . LEU B 1 90 ? -13.117 -34.875 -12.625 1 92.19 90 LEU B C 1
ATOM 4409 O O . LEU B 1 90 ? -13.5 -36.031 -12.734 1 92.19 90 LEU B O 1
ATOM 4413 N N . LYS B 1 91 ? -12.125 -34.5 -11.844 1 88 91 LYS B N 1
ATOM 4414 C CA . LYS B 1 91 ? -11.469 -35.469 -10.984 1 88 91 LYS B CA 1
ATOM 4415 C C . LYS B 1 91 ? -12.469 -36.125 -10.016 1 88 91 LYS B C 1
ATOM 4417 O O . LYS B 1 91 ? -12.406 -37.312 -9.766 1 88 91 LYS B O 1
ATOM 4422 N N . ASN B 1 92 ? -13.336 -35.281 -9.516 1 84.38 92 ASN B N 1
ATOM 4423 C CA . ASN B 1 92 ? -14.344 -35.781 -8.586 1 84.38 92 ASN B CA 1
ATOM 4424 C C . ASN B 1 92 ? -15.328 -36.719 -9.273 1 84.38 92 ASN B C 1
ATOM 4426 O O . ASN B 1 92 ? -15.789 -37.719 -8.68 1 84.38 92 ASN B O 1
ATOM 4430 N N . ILE B 1 93 ? -15.703 -36.375 -10.516 1 82.75 93 ILE B N 1
ATOM 4431 C CA . ILE B 1 93 ? -16.609 -37.188 -11.297 1 82.75 93 ILE B CA 1
ATOM 4432 C C . ILE B 1 93 ? -15.969 -38.562 -11.562 1 82.75 93 ILE B C 1
ATOM 4434 O O . ILE B 1 93 ? -16.625 -39.594 -11.445 1 82.75 93 ILE B O 1
ATOM 4438 N N . LEU B 1 94 ? -14.75 -38.562 -11.922 1 82.62 94 LEU B N 1
ATOM 4439 C CA . LEU B 1 94 ? -14.047 -39.75 -12.32 1 82.62 94 LEU B CA 1
ATOM 4440 C C . LEU B 1 94 ? -13.75 -40.625 -11.109 1 82.62 94 LEU B C 1
ATOM 4442 O O . LEU B 1 94 ? -13.477 -41.844 -11.25 1 82.62 94 LEU B O 1
ATOM 4446 N N . LYS B 1 95 ? -13.703 -40.031 -9.992 1 76 95 LYS B N 1
ATOM 4447 C CA . LYS B 1 95 ? -13.539 -40.844 -8.781 1 76 95 LYS B CA 1
ATOM 4448 C C . LYS B 1 95 ? -14.711 -41.781 -8.586 1 76 95 LYS B C 1
ATOM 4450 O O . LYS B 1 95 ? -14.555 -42.844 -7.977 1 76 95 LYS B O 1
ATOM 4455 N N . ASN B 1 96 ? -15.797 -41.281 -9.117 1 67.62 96 ASN B N 1
ATOM 4456 C CA . ASN B 1 96 ? -16.969 -42.156 -8.977 1 67.62 96 ASN B CA 1
ATOM 4457 C C . ASN B 1 96 ? -16.953 -43.281 -9.984 1 67.62 96 ASN B C 1
ATOM 4459 O O . ASN B 1 96 ? -16.594 -43.094 -11.148 1 67.62 96 ASN B O 1
ATOM 4463 N N . GLU B 1 97 ? -16.5 -44.5 -9.672 1 59.72 97 GLU B N 1
ATOM 4464 C CA . GLU B 1 97 ? -16.141 -45.781 -10.305 1 59.72 97 GLU B CA 1
ATOM 4465 C C . GLU B 1 97 ? -17.016 -46.031 -11.531 1 59.72 97 GLU B C 1
ATOM 4467 O O . GLU B 1 97 ? -16.719 -46.938 -12.32 1 59.72 97 GLU B O 1
ATOM 4472 N N . ALA B 1 98 ? -17.875 -45.281 -11.844 1 58.59 98 ALA B N 1
ATOM 4473 C CA . ALA B 1 98 ? -18.812 -45.719 -12.875 1 58.59 98 ALA B CA 1
ATOM 4474 C C . ALA B 1 98 ? -18.297 -45.344 -14.266 1 58.59 98 ALA B C 1
ATOM 4476 O O . ALA B 1 98 ? -18.859 -45.781 -15.273 1 58.59 98 ALA B O 1
ATOM 4477 N N . TYR B 1 99 ? -17.031 -44.688 -14.273 1 62.41 99 TYR B N 1
ATOM 4478 C CA . TYR B 1 99 ? -16.688 -44.156 -15.586 1 62.41 99 TYR B CA 1
ATOM 4479 C C . TYR B 1 99 ? -15.648 -45.031 -16.266 1 62.41 99 TYR B C 1
ATOM 4481 O O . TYR B 1 99 ? -14.648 -45.406 -15.664 1 62.41 99 TYR B O 1
ATOM 4489 N N . LYS B 1 100 ? -16.062 -45.594 -17.344 1 60.75 100 LYS B N 1
ATOM 4490 C CA . LYS B 1 100 ? -15.227 -46.469 -18.141 1 60.75 100 LYS B CA 1
ATOM 4491 C C . LYS B 1 100 ? -14.078 -45.719 -18.797 1 60.75 100 LYS B C 1
ATOM 4493 O O . LYS B 1 100 ? -12.984 -46.25 -18.984 1 60.75 100 LYS B O 1
ATOM 4498 N N . SER B 1 101 ? -14.398 -44.438 -19.219 1 69.12 101 SER B N 1
ATOM 4499 C CA . SER B 1 101 ? -13.367 -43.656 -19.906 1 69.12 101 SER B CA 1
ATOM 4500 C C . SER B 1 101 ? -12.984 -42.406 -19.109 1 69.12 101 SER B C 1
ATOM 4502 O O . SER B 1 101 ? -13.82 -41.812 -18.438 1 69.12 101 SER B O 1
ATOM 4504 N N . SER B 1 102 ? -11.633 -42.156 -19.172 1 85.88 102 SER B N 1
ATOM 4505 C CA . SER B 1 102 ? -11.094 -41 -18.484 1 85.88 102 SER B CA 1
ATOM 4506 C C . SER B 1 102 ? -10.82 -39.844 -19.469 1 85.88 102 SER B C 1
ATOM 4508 O O . SER B 1 102 ? -10.141 -38.875 -19.141 1 85.88 102 SER B O 1
ATOM 4510 N N . ASP B 1 103 ? -11.453 -40 -20.719 1 90.38 103 ASP B N 1
ATOM 4511 C CA . ASP B 1 103 ? -11.305 -38.969 -21.719 1 90.38 103 ASP B CA 1
ATOM 4512 C C . ASP B 1 103 ? -12.406 -37.906 -21.578 1 90.38 103 ASP B C 1
ATOM 4514 O O . ASP B 1 103 ? -13.5 -38.188 -21.109 1 90.38 103 ASP B O 1
ATOM 4518 N N . VAL B 1 104 ? -12.062 -36.719 -21.984 1 94 104 VAL B N 1
ATOM 4519 C CA . VAL B 1 104 ? -12.992 -35.594 -21.875 1 94 104 VAL B CA 1
ATOM 4520 C C . VAL B 1 104 ? -13.047 -34.844 -23.203 1 94 104 VAL B C 1
ATOM 4522 O O . VAL B 1 104 ? -12.008 -34.531 -23.797 1 94 104 VAL B O 1
ATOM 4525 N N . ASN B 1 105 ? -14.203 -34.625 -23.75 1 94.75 105 ASN B N 1
ATOM 4526 C CA . ASN B 1 105 ? -14.43 -33.781 -24.906 1 94.75 105 ASN B CA 1
ATOM 4527 C C . ASN B 1 105 ? -15 -32.406 -24.484 1 94.75 105 ASN B C 1
ATOM 4529 O O . ASN B 1 105 ? -15.977 -32.344 -23.734 1 94.75 105 ASN B O 1
ATOM 4533 N N . VAL B 1 106 ? -14.375 -31.359 -24.938 1 95.88 106 VAL B N 1
ATOM 4534 C CA . VAL B 1 106 ? -14.852 -30.031 -24.609 1 95.88 106 VAL B CA 1
ATOM 4535 C C . VAL B 1 106 ? -15.484 -29.391 -25.859 1 95.88 106 VAL B C 1
ATOM 4537 O O . VAL B 1 106 ? -14.82 -29.219 -26.875 1 95.88 106 VAL B O 1
ATOM 4540 N N . LEU B 1 107 ? -16.734 -29.047 -25.703 1 94.56 107 LEU B N 1
ATOM 4541 C CA . LEU B 1 107 ? -17.516 -28.469 -26.812 1 94.56 107 LEU B CA 1
ATOM 4542 C C . LEU B 1 107 ? -17.938 -27.047 -26.484 1 94.56 107 LEU B C 1
ATOM 4544 O O . LEU B 1 107 ? -18 -26.656 -25.312 1 94.56 107 LEU B O 1
ATOM 4548 N N . ASN B 1 108 ? -18.109 -26.219 -27.516 1 93.56 108 ASN B N 1
ATOM 4549 C CA . ASN B 1 108 ? -18.734 -24.906 -27.453 1 93.56 108 ASN B CA 1
ATOM 4550 C C . ASN B 1 108 ? -17.969 -23.953 -26.547 1 93.56 108 ASN B C 1
ATOM 4552 O O . ASN B 1 108 ? -18.562 -23.203 -25.766 1 93.56 108 ASN B O 1
ATOM 4556 N N . LEU B 1 109 ? -16.672 -24.047 -26.531 1 92.75 109 LEU B N 1
ATOM 4557 C CA . LEU B 1 109 ? -15.883 -23.172 -25.688 1 92.75 109 LEU B CA 1
ATOM 4558 C C . LEU B 1 109 ? -16.062 -21.719 -26.109 1 92.75 109 LEU B C 1
ATOM 4560 O O . LEU B 1 109 ? -16.047 -20.812 -25.266 1 92.75 109 LEU B O 1
ATOM 4564 N N . ASN B 1 110 ? -16.203 -21.375 -27.375 1 93.25 110 ASN B N 1
ATOM 4565 C CA . ASN B 1 110 ? -16.469 -20.062 -27.969 1 93.25 110 ASN B CA 1
ATOM 4566 C C . ASN B 1 110 ? -15.555 -18.984 -27.375 1 93.25 110 ASN B C 1
ATOM 4568 O O . ASN B 1 110 ? -16.031 -17.938 -26.953 1 93.25 110 ASN B O 1
ATOM 4572 N N . LEU B 1 111 ? -14.305 -19.281 -27.125 1 95.94 111 LEU B N 1
ATOM 4573 C CA . LEU B 1 111 ? -13.242 -18.375 -26.688 1 95.94 111 LEU B CA 1
ATOM 4574 C C . LEU B 1 111 ? -12.273 -18.094 -27.828 1 95.94 111 LEU B C 1
ATOM 4576 O O . LEU B 1 111 ? -12.211 -18.844 -28.812 1 95.94 111 LEU B O 1
ATOM 4580 N N . ASN B 1 112 ? -11.602 -16.922 -27.812 1 95.94 112 ASN B N 1
ATOM 4581 C CA . ASN B 1 112 ? -10.531 -16.703 -28.781 1 95.94 112 ASN B CA 1
ATOM 4582 C C . ASN B 1 112 ? -9.312 -17.562 -28.469 1 95.94 112 ASN B C 1
ATOM 4584 O O . ASN B 1 112 ? -9.273 -18.25 -27.438 1 95.94 112 ASN B O 1
ATOM 4588 N N . SER B 1 113 ? -8.359 -17.609 -29.375 1 96.56 113 SER B N 1
ATOM 4589 C CA . SER B 1 113 ? -7.219 -18.516 -29.266 1 96.56 113 SER B CA 1
ATOM 4590 C C . SER B 1 113 ? -6.445 -18.281 -27.969 1 96.56 113 SER B C 1
ATOM 4592 O O . SER B 1 113 ? -6.09 -19.25 -27.281 1 96.56 113 SER B O 1
ATOM 4594 N N . ASP B 1 114 ? -6.188 -17 -27.594 1 95.94 114 ASP B N 1
ATOM 4595 C CA . ASP B 1 114 ? -5.465 -16.688 -26.375 1 95.94 114 ASP B CA 1
ATOM 4596 C C . ASP B 1 114 ? -6.246 -17.141 -25.141 1 95.94 114 ASP B C 1
ATOM 4598 O O . ASP B 1 114 ? -5.66 -17.656 -24.188 1 95.94 114 ASP B O 1
ATOM 4602 N N . GLU B 1 115 ? -7.523 -16.938 -25.203 1 97.19 115 GLU B N 1
ATOM 4603 C CA . GLU B 1 115 ? -8.391 -17.328 -24.094 1 97.19 115 GLU B CA 1
ATOM 4604 C C . GLU B 1 115 ? -8.422 -18.844 -23.922 1 97.19 115 GLU B C 1
ATOM 4606 O O . GLU B 1 115 ? -8.5 -19.344 -22.797 1 97.19 115 GLU B O 1
ATOM 4611 N N . ILE B 1 116 ? -8.375 -19.578 -25.016 1 97.62 116 ILE B N 1
ATOM 4612 C CA . ILE B 1 116 ? -8.328 -21.031 -24.938 1 97.62 116 ILE B CA 1
ATOM 4613 C C . ILE B 1 116 ? -7.039 -21.469 -24.25 1 97.62 116 ILE B C 1
ATOM 4615 O O . ILE B 1 116 ? -7.043 -22.422 -23.453 1 97.62 116 ILE B O 1
ATOM 4619 N N . GLY B 1 117 ? -5.957 -20.766 -24.562 1 97.75 117 GLY B N 1
ATOM 4620 C CA . GLY B 1 117 ? -4.719 -21.016 -23.844 1 97.75 117 GLY B CA 1
ATOM 4621 C C . GLY B 1 117 ? -4.855 -20.844 -22.344 1 97.75 117 GLY B C 1
ATOM 4622 O O . GLY B 1 117 ? -4.359 -21.672 -21.562 1 97.75 117 GLY B O 1
ATOM 4623 N N . CYS B 1 118 ? -5.535 -19.828 -21.938 1 98.12 118 CYS B N 1
ATOM 4624 C CA . CYS B 1 118 ? -5.766 -19.562 -20.516 1 98.12 118 CYS B CA 1
ATOM 4625 C C . CYS B 1 118 ? -6.602 -20.656 -19.891 1 98.12 118 CYS B C 1
ATOM 4627 O O . CYS B 1 118 ? -6.344 -21.078 -18.75 1 98.12 118 CYS B O 1
ATOM 4629 N N . PHE B 1 119 ? -7.621 -21.125 -20.609 1 98.06 119 PHE B N 1
ATOM 4630 C CA . PHE B 1 119 ? -8.484 -22.203 -20.156 1 98.06 119 PHE B CA 1
ATOM 4631 C C . PHE B 1 119 ? -7.68 -23.484 -19.922 1 98.06 119 PHE B C 1
ATOM 4633 O O . PHE B 1 119 ? -7.816 -24.125 -18.891 1 98.06 119 PHE B O 1
ATOM 4640 N N . VAL B 1 120 ? -6.801 -23.766 -20.828 1 98.25 120 VAL B N 1
ATOM 4641 C CA . VAL B 1 120 ? -5.953 -24.953 -20.766 1 98.25 120 VAL B CA 1
ATOM 4642 C C . VAL B 1 120 ? -4.98 -24.828 -19.594 1 98.25 120 VAL B C 1
ATOM 4644 O O . VAL B 1 120 ? -4.781 -25.781 -18.844 1 98.25 120 VAL B O 1
ATOM 4647 N N . GLU B 1 121 ? -4.363 -23.641 -19.469 1 98.25 121 GLU B N 1
ATOM 4648 C CA . GLU B 1 121 ? -3.48 -23.391 -18.344 1 98.25 121 GLU B CA 1
ATOM 4649 C C . GLU B 1 121 ? -4.18 -23.672 -17.016 1 98.25 121 GLU B C 1
ATOM 4651 O O . GLU B 1 121 ? -3.613 -24.328 -16.141 1 98.25 121 GLU B O 1
ATOM 4656 N N . GLY B 1 122 ? -5.422 -23.156 -16.922 1 98.38 122 GLY B N 1
ATOM 4657 C CA . GLY B 1 122 ? -6.215 -23.406 -15.727 1 98.38 122 GLY B CA 1
ATOM 4658 C C . GLY B 1 122 ? -6.441 -24.875 -15.453 1 98.38 122 GLY B C 1
ATOM 4659 O O . GLY B 1 122 ? -6.316 -25.328 -14.312 1 98.38 122 GLY B O 1
ATOM 4660 N N . ILE B 1 123 ? -6.758 -25.625 -16.453 1 97.94 123 ILE B N 1
ATOM 4661 C CA . ILE B 1 123 ? -7.004 -27.062 -16.328 1 97.94 123 ILE B CA 1
ATOM 4662 C C . ILE B 1 123 ? -5.742 -27.766 -15.844 1 97.94 123 ILE B C 1
ATOM 4664 O O . ILE B 1 123 ? -5.789 -28.547 -14.891 1 97.94 123 ILE B O 1
ATOM 4668 N N . LEU B 1 124 ? -4.633 -27.469 -16.484 1 97.88 124 LEU B N 1
ATOM 4669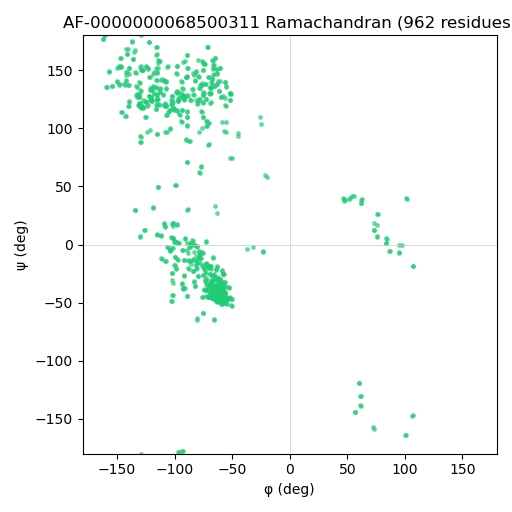 C CA . LEU B 1 124 ? -3.377 -28.125 -16.156 1 97.88 124 LEU B CA 1
ATOM 4670 C C . LEU B 1 124 ? -2.938 -27.797 -14.734 1 97.88 124 LEU B C 1
ATOM 4672 O O . LEU B 1 124 ? -2.551 -28.688 -13.977 1 97.88 124 LEU B O 1
ATOM 4676 N N . LEU B 1 125 ? -2.988 -26.562 -14.352 1 97.94 125 LEU B N 1
ATOM 4677 C CA . LEU B 1 125 ? -2.598 -26.141 -13.008 1 97.94 125 LEU B CA 1
ATOM 4678 C C . LEU B 1 125 ? -3.574 -26.672 -11.969 1 97.94 125 LEU B C 1
ATOM 4680 O O . LEU B 1 125 ? -3.178 -26.984 -10.836 1 97.94 125 LEU B O 1
ATOM 4684 N N . GLY B 1 126 ? -4.852 -26.703 -12.344 1 96.56 126 GLY B N 1
ATOM 4685 C CA . GLY B 1 126 ? -5.863 -27.234 -11.438 1 96.56 126 GLY B CA 1
ATOM 4686 C C . GLY B 1 126 ? -5.68 -28.703 -11.133 1 96.56 126 GLY B C 1
ATOM 4687 O O . GLY B 1 126 ? -6.211 -29.203 -10.141 1 96.56 126 GLY B O 1
ATOM 4688 N N . ASN B 1 127 ? -4.988 -29.391 -11.961 1 94.94 127 ASN B N 1
ATOM 4689 C CA . ASN B 1 127 ? -4.734 -30.828 -11.805 1 94.94 127 ASN B CA 1
ATOM 4690 C C . ASN B 1 127 ? -3.633 -31.094 -10.781 1 94.94 127 ASN B C 1
ATOM 4692 O O . ASN B 1 127 ? -3.441 -32.219 -10.352 1 94.94 127 ASN B O 1
ATOM 4696 N N . TYR B 1 128 ? -2.943 -30.078 -10.367 1 94.81 128 TYR B N 1
ATOM 4697 C CA . TYR B 1 128 ? -1.765 -30.203 -9.516 1 94.81 128 TYR B CA 1
ATOM 4698 C C . TYR B 1 128 ? -2.145 -30.688 -8.117 1 94.81 128 TYR B C 1
ATOM 4700 O O . TYR B 1 128 ? -3.154 -30.25 -7.559 1 94.81 128 TYR B O 1
ATOM 4708 N N . LYS B 1 129 ? -1.37 -31.516 -7.625 1 90.94 129 LYS B N 1
ATOM 4709 C CA . LYS B 1 129 ? -1.424 -31.984 -6.242 1 90.94 129 LYS B CA 1
ATOM 4710 C C . LYS B 1 129 ? -0.031 -32.312 -5.723 1 90.94 129 LYS B C 1
ATOM 4712 O O . LYS B 1 129 ? 0.783 -32.906 -6.449 1 90.94 129 LYS B O 1
ATOM 4717 N N . PHE B 1 130 ? 0.29 -31.953 -4.508 1 93.25 130 PHE B N 1
ATOM 4718 C CA . PHE B 1 130 ? 1.539 -32.344 -3.857 1 93.25 130 PHE B CA 1
ATOM 4719 C C . PHE B 1 130 ? 1.29 -33.375 -2.771 1 93.25 130 PHE B C 1
ATOM 4721 O O . PHE B 1 130 ? 0.92 -33.031 -1.646 1 93.25 130 PHE B O 1
ATOM 4728 N N . ASP B 1 131 ? 1.453 -34.562 -3.082 1 90.12 131 ASP B N 1
ATOM 4729 C CA . ASP B 1 131 ? 1.198 -35.656 -2.143 1 90.12 131 ASP B CA 1
ATOM 4730 C C . ASP B 1 131 ? 2.332 -36.688 -2.164 1 90.12 131 ASP B C 1
ATOM 4732 O O . ASP B 1 131 ? 2.115 -37.875 -1.899 1 90.12 131 ASP B O 1
ATOM 4736 N N . LYS B 1 132 ? 3.465 -36.219 -2.451 1 89.25 132 LYS B N 1
ATOM 4737 C CA . LYS B 1 132 ? 4.66 -37.031 -2.65 1 89.25 132 LYS B CA 1
ATOM 4738 C C . LYS B 1 132 ? 4.953 -37.875 -1.42 1 89.25 132 LYS B C 1
ATOM 4740 O O . LYS B 1 132 ? 5.488 -38.969 -1.538 1 89.25 132 LYS B O 1
ATOM 4745 N N . TYR B 1 133 ? 4.672 -37.469 -0.234 1 90.69 133 TYR B N 1
ATOM 4746 C CA . TYR B 1 133 ? 5.117 -38.125 0.99 1 90.69 133 TYR B CA 1
ATOM 4747 C C . TYR B 1 133 ? 3.969 -38.875 1.651 1 90.69 133 TYR B C 1
ATOM 4749 O O . TYR B 1 133 ? 4.137 -39.469 2.732 1 90.69 133 TYR B O 1
ATOM 4757 N N . LYS B 1 134 ? 2.797 -38.812 1.109 1 86.25 134 LYS B N 1
ATOM 4758 C CA . LYS B 1 134 ? 1.68 -39.625 1.616 1 86.25 134 LYS B CA 1
ATOM 4759 C C . LYS B 1 134 ? 1.801 -41.094 1.188 1 86.25 134 LYS B C 1
ATOM 4761 O O . LYS B 1 134 ? 2.062 -41.375 0.018 1 86.25 134 LYS B O 1
ATOM 4766 N N . THR B 1 135 ? 2.018 -42.031 2.301 1 80.19 135 THR B N 1
ATOM 4767 C CA . THR B 1 135 ? 2.127 -43.469 2.023 1 80.19 135 THR B CA 1
ATOM 4768 C C . THR B 1 135 ? 0.807 -44.031 1.492 1 80.19 135 THR B C 1
ATOM 4770 O O . THR B 1 135 ? 0.798 -44.906 0.629 1 80.19 135 THR B O 1
ATOM 4773 N N . LYS B 1 136 ? -0.3 -43.906 2.625 1 61.91 136 LYS B N 1
ATOM 4774 C CA . LYS B 1 136 ? -1.581 -44.562 2.322 1 61.91 136 LYS B CA 1
ATOM 4775 C C . LYS B 1 136 ? -2.262 -43.875 1.136 1 61.91 136 LYS B C 1
ATOM 4777 O O . LYS B 1 136 ? -2.953 -42.875 1.304 1 61.91 136 LYS B O 1
ATOM 4782 N N . SER B 1 137 ? -1.532 -43.438 0.308 1 54.78 137 SER B N 1
ATOM 4783 C CA . SER B 1 137 ? -2.443 -43.062 -0.775 1 54.78 137 SER B CA 1
ATOM 4784 C C . SER B 1 137 ? -3.361 -44.25 -1.128 1 54.78 137 SER B C 1
ATOM 4786 O O . SER B 1 137 ? -2.891 -45.344 -1.413 1 54.78 137 SER B O 1
ATOM 4788 N N . LYS B 1 138 ? -4.348 -44.562 -0.323 1 47.59 138 LYS B N 1
ATOM 4789 C CA . LYS B 1 138 ? -5.281 -45.594 -0.772 1 47.59 138 LYS B CA 1
ATOM 4790 C C . LYS B 1 138 ? -5.301 -45.688 -2.295 1 47.59 138 LYS B C 1
ATOM 4792 O O . LYS B 1 138 ? -5.363 -44.688 -2.986 1 47.59 138 LYS B O 1
ATOM 4797 N N . ASP B 1 139 ? -4.68 -46.656 -2.721 1 44.56 139 ASP B N 1
ATOM 4798 C CA . ASP B 1 139 ? -4.766 -47.25 -4.059 1 44.56 139 ASP B CA 1
ATOM 4799 C C . ASP B 1 139 ? -6.098 -46.906 -4.719 1 44.56 139 ASP B C 1
ATOM 4801 O O . ASP B 1 139 ? -6.516 -47.562 -5.668 1 44.56 139 ASP B O 1
ATOM 4805 N N . PHE B 1 140 ? -6.973 -46.281 -4 1 47.66 140 PHE B N 1
ATOM 4806 C CA . PHE B 1 140 ? -8.062 -46.156 -4.953 1 47.66 140 PHE B CA 1
ATOM 4807 C C . PHE B 1 140 ? -7.578 -45.469 -6.238 1 47.66 140 PHE B C 1
ATOM 4809 O O . PHE B 1 140 ? -6.855 -44.5 -6.191 1 47.66 140 PHE B O 1
ATOM 4816 N N . GLU B 1 141 ? -7.262 -46.281 -7.195 1 51.69 141 GLU B N 1
ATOM 4817 C CA . GLU B 1 141 ? -7.02 -45.969 -8.594 1 51.69 141 GLU B CA 1
ATOM 4818 C C . GLU B 1 141 ? -7.637 -44.625 -8.969 1 51.69 141 GLU B C 1
ATOM 4820 O O . GLU B 1 141 ? -8.82 -44.531 -9.297 1 51.69 141 GLU B O 1
ATOM 4825 N N . ARG B 1 142 ? -7.25 -43.594 -8.312 1 57.28 142 ARG B N 1
ATOM 4826 C CA . ARG B 1 142 ? -7.766 -42.281 -8.719 1 57.28 142 ARG B CA 1
ATOM 4827 C C . ARG B 1 142 ? -7.719 -42.125 -10.242 1 57.28 142 ARG B C 1
ATOM 4829 O O . ARG B 1 142 ? -6.645 -42.188 -10.844 1 57.28 142 ARG B O 1
ATOM 4836 N N . LYS B 1 143 ? -8.781 -42.438 -10.891 1 66.88 143 LYS B N 1
ATOM 4837 C CA . LYS B 1 143 ? -8.875 -42.188 -12.328 1 66.88 143 LYS B CA 1
ATOM 4838 C C . LYS B 1 143 ? -8.617 -40.719 -12.641 1 66.88 143 LYS B C 1
ATOM 4840 O O . LYS B 1 143 ? -9.164 -39.812 -11.977 1 66.88 143 LYS B O 1
ATOM 4845 N N . GLU B 1 144 ? -7.414 -40.375 -13.195 1 79.06 144 GLU B N 1
ATOM 4846 C CA . GLU B 1 144 ? -7.062 -39.062 -13.703 1 79.06 144 GLU B CA 1
ATOM 4847 C C . GLU B 1 144 ? -7.566 -38.875 -15.133 1 79.06 144 GLU B C 1
ATOM 4849 O O . GLU B 1 144 ? -7.824 -39.844 -15.844 1 79.06 144 GLU B O 1
ATOM 4854 N N . VAL B 1 145 ? -7.91 -37.656 -15.352 1 87.75 145 VAL B N 1
ATOM 4855 C CA . VAL B 1 145 ? -8.25 -37.312 -16.734 1 87.75 145 VAL B CA 1
ATOM 4856 C C . VAL B 1 145 ? -7.086 -37.688 -17.656 1 87.75 145 VAL B C 1
ATOM 4858 O O . VAL B 1 145 ? -5.953 -37.281 -17.422 1 87.75 145 VAL B O 1
ATOM 4861 N N . ASP B 1 146 ? -7.32 -38.531 -18.562 1 88.62 146 ASP B N 1
ATOM 4862 C CA . ASP B 1 146 ? -6.262 -38.938 -19.469 1 88.62 146 ASP B CA 1
ATOM 4863 C C . ASP B 1 146 ? -6.035 -37.938 -20.578 1 88.62 146 ASP B C 1
ATOM 4865 O O . ASP B 1 146 ? -4.941 -37.375 -20.703 1 88.62 146 ASP B O 1
ATOM 4869 N N . THR B 1 147 ? -7.109 -37.812 -21.375 1 93.5 147 THR B N 1
ATOM 4870 C CA . THR B 1 147 ? -7 -36.906 -22.5 1 93.5 147 THR B CA 1
ATOM 4871 C C . THR B 1 147 ? -8.18 -35.938 -22.531 1 93.5 147 THR B C 1
ATOM 4873 O O . THR B 1 147 ? -9.328 -36.312 -22.344 1 93.5 147 THR B O 1
ATOM 4876 N N . ILE B 1 148 ? -7.902 -34.719 -22.688 1 95.62 148 ILE B N 1
ATOM 4877 C CA . ILE B 1 148 ? -8.914 -33.688 -22.953 1 95.62 148 ILE B CA 1
ATOM 4878 C C . ILE B 1 148 ? -8.797 -33.188 -24.391 1 95.62 148 ILE B C 1
ATOM 4880 O O . ILE B 1 148 ? -7.73 -32.75 -24.812 1 95.62 148 ILE B O 1
ATOM 4884 N N . THR B 1 149 ? -9.82 -33.344 -25.141 1 96.12 149 THR B N 1
ATOM 4885 C CA . THR B 1 149 ? -9.859 -32.875 -26.516 1 96.12 149 THR B CA 1
ATOM 4886 C C . THR B 1 149 ? -10.766 -31.656 -26.641 1 96.12 149 THR B C 1
ATOM 4888 O O . THR B 1 149 ? -11.961 -31.734 -26.344 1 96.12 149 THR B O 1
ATOM 4891 N N . ILE B 1 150 ? -10.242 -30.562 -27.062 1 96.62 150 ILE B N 1
ATOM 4892 C CA . ILE B 1 150 ? -10.992 -29.328 -27.281 1 96.62 150 ILE B CA 1
ATOM 4893 C C . ILE B 1 150 ? -11.445 -29.234 -28.734 1 96.62 150 ILE B C 1
ATOM 4895 O O . ILE B 1 150 ? -10.617 -29.156 -29.641 1 96.62 150 ILE B O 1
ATOM 4899 N N . PHE B 1 151 ? -12.719 -29.25 -28.938 1 95.31 151 PHE B N 1
ATOM 4900 C CA . PHE B 1 151 ? -13.258 -29.125 -30.281 1 95.31 151 PHE B CA 1
ATOM 4901 C C . PHE B 1 151 ? -13.484 -27.656 -30.641 1 95.31 151 PHE B C 1
ATOM 4903 O O . PHE B 1 151 ? -14.297 -26.984 -30 1 95.31 151 PHE B O 1
ATOM 4910 N N . THR B 1 152 ? -12.742 -27.141 -31.609 1 94.5 152 THR B N 1
ATOM 4911 C CA . THR B 1 152 ? -12.836 -25.75 -32.031 1 94.5 152 THR B CA 1
ATOM 4912 C C . THR B 1 152 ? -12.328 -25.578 -33.438 1 94.5 152 THR B C 1
ATOM 4914 O O . THR B 1 152 ? -11.43 -26.312 -33.875 1 94.5 152 THR B O 1
ATOM 4917 N N . GLU B 1 153 ? -12.898 -24.625 -34.188 1 93.12 153 GLU B N 1
ATOM 4918 C CA . GLU B 1 153 ? -12.469 -24.328 -35.531 1 93.12 153 GLU B CA 1
ATOM 4919 C C . GLU B 1 153 ? -11.195 -23.484 -35.531 1 93.12 153 GLU B C 1
ATOM 4921 O O . GLU B 1 153 ? -10.516 -23.375 -36.562 1 93.12 153 GLU B O 1
ATOM 4926 N N . LYS B 1 154 ? -10.883 -22.922 -34.438 1 93.81 154 LYS B N 1
ATOM 4927 C CA . LYS B 1 154 ? -9.727 -22.031 -34.344 1 93.81 154 LYS B CA 1
ATOM 4928 C C . LYS B 1 154 ? -8.43 -22.828 -34.25 1 93.81 154 LYS B C 1
ATOM 4930 O O . LYS B 1 154 ? -8.406 -23.938 -33.688 1 93.81 154 LYS B O 1
ATOM 4935 N N . GLU B 1 155 ? -7.41 -22.203 -34.906 1 94.75 155 GLU B N 1
ATOM 4936 C CA . GLU B 1 155 ? -6.074 -22.766 -34.688 1 94.75 155 GLU B CA 1
ATOM 4937 C C . GLU B 1 155 ? -5.52 -22.391 -33.312 1 94.75 155 GLU B C 1
ATOM 4939 O O . GLU B 1 155 ? -5.203 -21.234 -33.062 1 94.75 155 GLU B O 1
ATOM 4944 N N . VAL B 1 156 ? -5.434 -23.406 -32.406 1 96.94 156 VAL B N 1
ATOM 4945 C CA . VAL B 1 156 ? -5.09 -23.078 -31.031 1 96.94 156 VAL B CA 1
ATOM 4946 C C . VAL B 1 156 ? -3.891 -23.906 -30.578 1 96.94 156 VAL B C 1
ATOM 4948 O O . VAL B 1 156 ? -3.59 -23.984 -29.391 1 96.94 156 VAL B O 1
ATOM 4951 N N . GLU B 1 157 ? -3.188 -24.594 -31.547 1 96.06 157 GLU B N 1
ATOM 4952 C CA . GLU B 1 157 ? -2.074 -25.469 -31.203 1 96.06 157 GLU B CA 1
ATOM 4953 C C . GLU B 1 157 ? -0.975 -24.703 -30.469 1 96.06 157 GLU B C 1
ATOM 4955 O O . GLU B 1 157 ? -0.47 -25.172 -29.438 1 96.06 157 GLU B O 1
ATOM 4960 N N . CYS B 1 158 ? -0.647 -23.547 -31 1 96.56 158 CYS B N 1
ATOM 4961 C CA . CYS B 1 158 ? 0.42 -22.75 -30.406 1 96.56 158 CYS B CA 1
ATOM 4962 C C . CYS B 1 158 ? 0.045 -22.297 -29 1 96.56 158 CYS B C 1
ATOM 4964 O O . CYS B 1 158 ? 0.888 -22.297 -28.094 1 96.56 158 CYS B O 1
ATOM 4966 N N . GLN B 1 159 ? -1.231 -21.922 -28.797 1 97.12 159 GLN B N 1
ATOM 4967 C CA . GLN B 1 159 ? -1.698 -21.469 -27.484 1 97.12 159 GLN B CA 1
ATOM 4968 C C . GLN B 1 159 ? -1.727 -22.609 -26.484 1 97.12 159 GLN B C 1
ATOM 4970 O O . GLN B 1 159 ? -1.425 -22.422 -25.297 1 97.12 159 GLN B O 1
ATOM 4975 N N . ILE B 1 160 ? -2.029 -23.781 -26.938 1 97.88 160 ILE B N 1
ATOM 4976 C CA . ILE B 1 160 ? -2.066 -24.969 -26.078 1 97.88 160 ILE B CA 1
ATOM 4977 C C . ILE B 1 160 ? -0.649 -25.344 -25.656 1 97.88 160 ILE B C 1
ATOM 4979 O O . ILE B 1 160 ? -0.407 -25.641 -24.484 1 97.88 160 ILE B O 1
ATOM 4983 N N . GLU B 1 161 ? 0.241 -25.328 -26.594 1 97.75 161 GLU B N 1
ATOM 4984 C CA . GLU B 1 161 ? 1.628 -25.656 -26.266 1 97.75 161 GLU B CA 1
ATOM 4985 C C . GLU B 1 161 ? 2.209 -24.641 -25.281 1 97.75 161 GLU B C 1
ATOM 4987 O O . GLU B 1 161 ? 2.92 -25.031 -24.344 1 97.75 161 GLU B O 1
ATOM 4992 N N . LYS B 1 162 ? 1.955 -23.406 -25.5 1 98.06 162 LYS B N 1
ATOM 4993 C CA . LYS B 1 162 ? 2.404 -22.375 -24.562 1 98.06 162 LYS B CA 1
ATOM 4994 C C . LYS B 1 162 ? 1.814 -22.594 -23.172 1 98.06 162 LYS B C 1
ATOM 4996 O O . LYS B 1 162 ? 2.516 -22.469 -22.172 1 98.06 162 LYS B O 1
ATOM 5001 N N . ALA B 1 163 ? 0.552 -22.906 -23.141 1 98.38 163 ALA B N 1
ATOM 5002 C CA . ALA B 1 163 ? -0.114 -23.172 -21.859 1 98.38 163 ALA B CA 1
ATOM 5003 C C . ALA B 1 163 ? 0.551 -24.344 -21.141 1 98.38 163 ALA B C 1
ATOM 5005 O O . ALA B 1 163 ? 0.708 -24.312 -19.922 1 98.38 163 ALA B O 1
ATOM 5006 N N . LYS B 1 164 ? 0.924 -25.375 -21.891 1 98.44 164 LYS B N 1
ATOM 5007 C CA . LYS B 1 164 ? 1.609 -26.531 -21.312 1 98.44 164 LYS B CA 1
ATOM 5008 C C . LYS B 1 164 ? 2.951 -26.125 -20.719 1 98.44 164 LYS B C 1
ATOM 5010 O O . LYS B 1 164 ? 3.287 -26.531 -19.594 1 98.44 164 LYS B O 1
ATOM 5015 N N . ILE B 1 165 ? 3.689 -25.328 -21.422 1 98.62 165 ILE B N 1
ATOM 5016 C CA . ILE B 1 165 ? 5.004 -24.875 -20.984 1 98.62 165 ILE B CA 1
ATOM 5017 C C . ILE B 1 165 ? 4.859 -24.047 -19.703 1 98.62 165 ILE B C 1
ATOM 5019 O O . ILE B 1 165 ? 5.551 -24.312 -18.703 1 98.62 165 ILE B O 1
ATOM 5023 N N . LEU B 1 166 ? 3.943 -23.125 -19.688 1 98.75 166 LEU B N 1
ATOM 5024 C CA . LEU B 1 166 ? 3.756 -22.234 -18.547 1 98.75 166 LEU B CA 1
ATOM 5025 C C . LEU B 1 166 ? 3.232 -23 -17.344 1 98.75 166 LEU B C 1
ATOM 5027 O O . LEU B 1 166 ? 3.674 -22.766 -16.219 1 98.75 166 LEU B O 1
ATOM 5031 N N . ALA B 1 167 ? 2.301 -23.891 -17.578 1 98.69 167 ALA B N 1
ATOM 5032 C CA . ALA B 1 167 ? 1.77 -24.688 -16.484 1 98.69 167 ALA B CA 1
ATOM 5033 C C . ALA B 1 167 ? 2.854 -25.578 -15.883 1 98.69 167 ALA B C 1
ATOM 5035 O O . ALA B 1 167 ? 3.012 -25.641 -14.656 1 98.69 167 ALA B O 1
ATOM 5036 N N . ASN B 1 168 ? 3.566 -26.25 -16.75 1 98.56 168 ASN B N 1
ATOM 5037 C CA . ASN B 1 168 ? 4.621 -27.141 -16.281 1 98.56 168 ASN B CA 1
ATOM 5038 C C . ASN B 1 168 ? 5.688 -26.375 -15.5 1 98.56 168 ASN B C 1
ATOM 5040 O O . ASN B 1 168 ? 6.148 -26.844 -14.453 1 98.56 168 ASN B O 1
ATOM 5044 N N . SER B 1 169 ? 6.133 -25.25 -16.016 1 98.81 169 SER B N 1
ATOM 5045 C CA . SER B 1 169 ? 7.141 -24.438 -15.352 1 98.81 169 SER B CA 1
ATOM 5046 C C . SER B 1 169 ? 6.637 -23.922 -14.008 1 98.81 169 SER B C 1
ATOM 5048 O O . SER B 1 169 ? 7.398 -23.828 -13.039 1 98.81 169 SER B O 1
ATOM 5050 N N . THR B 1 170 ? 5.355 -23.562 -13.938 1 98.81 170 THR B N 1
ATOM 5051 C CA . THR B 1 170 ? 4.734 -23.141 -12.688 1 98.81 170 THR B CA 1
ATOM 5052 C C . THR B 1 170 ? 4.715 -24.297 -11.688 1 98.81 170 THR B C 1
ATOM 5054 O O . THR B 1 170 ? 4.992 -24.094 -10.5 1 98.81 170 THR B O 1
ATOM 5057 N N . ILE B 1 171 ? 4.422 -25.469 -12.156 1 98.69 171 ILE B N 1
ATOM 5058 C CA . ILE B 1 171 ? 4.367 -26.672 -11.312 1 98.69 171 ILE B CA 1
ATOM 5059 C C . ILE B 1 171 ? 5.766 -27 -10.789 1 98.69 171 ILE B C 1
ATOM 5061 O O . ILE B 1 171 ? 5.922 -27.406 -9.641 1 98.69 171 ILE B O 1
ATOM 5065 N N . ILE B 1 172 ? 6.797 -26.828 -11.633 1 98.81 172 ILE B N 1
ATOM 5066 C CA . ILE B 1 172 ? 8.172 -27.016 -11.188 1 98.81 172 ILE B CA 1
ATOM 5067 C C . ILE B 1 172 ? 8.453 -26.125 -9.984 1 98.81 172 ILE B C 1
ATOM 5069 O O . ILE B 1 172 ? 8.992 -26.578 -8.969 1 98.81 172 ILE B O 1
ATOM 5073 N N . ALA B 1 173 ? 8.078 -24.859 -10.086 1 98.88 173 ALA B N 1
ATOM 5074 C CA . ALA B 1 173 ? 8.266 -23.922 -8.984 1 98.88 173 ALA B CA 1
ATOM 5075 C C . ALA B 1 173 ? 7.48 -24.359 -7.746 1 98.88 173 ALA B C 1
ATOM 5077 O O . ALA B 1 173 ? 8 -24.328 -6.629 1 98.88 173 ALA B O 1
ATOM 5078 N N . ARG B 1 174 ? 6.191 -24.766 -7.941 1 98.75 174 ARG B N 1
ATOM 5079 C CA . ARG B 1 174 ? 5.371 -25.266 -6.836 1 98.75 174 ARG B CA 1
ATOM 5080 C C . ARG B 1 174 ? 6.051 -26.422 -6.125 1 98.75 174 ARG B C 1
ATOM 5082 O O . ARG B 1 174 ? 6.094 -26.469 -4.895 1 98.75 174 ARG B O 1
ATOM 5089 N N . ASN B 1 175 ? 6.562 -27.328 -6.902 1 98.5 175 ASN B N 1
ATOM 5090 C CA . ASN B 1 175 ? 7.191 -28.516 -6.336 1 98.5 175 ASN B CA 1
ATOM 5091 C C . ASN B 1 175 ? 8.422 -28.156 -5.504 1 98.5 175 ASN B C 1
ATOM 5093 O O . ASN B 1 175 ? 8.602 -28.688 -4.402 1 98.5 175 ASN B O 1
ATOM 5097 N N . LEU B 1 176 ? 9.266 -27.297 -6.043 1 98.62 176 LEU B N 1
ATOM 5098 C CA . LEU B 1 176 ? 10.453 -26.891 -5.305 1 98.62 176 LEU B CA 1
ATOM 5099 C C . LEU B 1 176 ? 10.078 -26.297 -3.951 1 98.62 176 LEU B C 1
ATOM 5101 O O . LEU B 1 176 ? 10.68 -26.641 -2.93 1 98.62 176 LEU B O 1
ATOM 5105 N N . VAL B 1 177 ? 9.062 -25.469 -3.885 1 98.62 177 VAL B N 1
ATOM 5106 C CA . VAL B 1 177 ? 8.672 -24.734 -2.686 1 98.62 177 VAL B CA 1
ATOM 5107 C C . VAL B 1 177 ? 7.988 -25.672 -1.7 1 98.62 177 VAL B C 1
ATOM 5109 O O . VAL B 1 177 ? 8.156 -25.547 -0.485 1 98.62 177 VAL B O 1
ATOM 5112 N N . ASN B 1 178 ? 7.191 -26.594 -2.248 1 97.62 178 ASN B N 1
ATOM 5113 C CA . ASN B 1 178 ? 6.402 -27.469 -1.394 1 97.62 178 ASN B CA 1
ATOM 5114 C C . ASN B 1 178 ? 7.266 -28.562 -0.771 1 97.62 178 ASN B C 1
ATOM 5116 O O . ASN B 1 178 ? 6.848 -29.219 0.185 1 97.62 178 ASN B O 1
ATOM 5120 N N . GLU B 1 179 ? 8.445 -28.844 -1.305 1 97.06 179 GLU B N 1
ATOM 5121 C CA . GLU B 1 179 ? 9.344 -29.812 -0.695 1 97.06 179 GLU B CA 1
ATOM 5122 C C . GLU B 1 179 ? 9.75 -29.391 0.712 1 97.06 179 GLU B C 1
ATOM 5124 O O . GLU B 1 179 ? 9.984 -28.203 0.965 1 97.06 179 GLU B O 1
ATOM 5129 N N . PRO B 1 180 ? 9.836 -30.328 1.658 1 94.69 180 PRO B N 1
ATOM 5130 C CA . PRO B 1 180 ? 10.32 -29.953 2.99 1 94.69 180 PRO B CA 1
ATOM 5131 C C . PRO B 1 180 ? 11.797 -29.547 2.986 1 94.69 180 PRO B C 1
ATOM 5133 O O . PRO B 1 180 ? 12.547 -29.953 2.094 1 94.69 180 PRO B O 1
ATOM 5136 N N . SER B 1 181 ? 12.211 -28.812 3.975 1 94.25 181 SER B N 1
ATOM 5137 C CA . SER B 1 181 ? 13.531 -28.188 4.004 1 94.25 181 SER B CA 1
ATOM 5138 C C . SER B 1 181 ? 14.625 -29.234 4.172 1 94.25 181 SER B C 1
ATOM 5140 O O . SER B 1 181 ? 15.805 -28.969 3.906 1 94.25 181 SER B O 1
ATOM 5142 N N . ASN B 1 182 ? 14.297 -30.406 4.656 1 95.25 182 ASN B N 1
ATOM 5143 C CA . ASN B 1 182 ? 15.289 -31.469 4.758 1 95.25 182 ASN B CA 1
ATOM 5144 C C . ASN B 1 182 ? 15.523 -32.156 3.41 1 95.25 182 ASN B C 1
ATOM 5146 O O . ASN B 1 182 ? 16.469 -32.906 3.254 1 95.25 182 ASN B O 1
ATOM 5150 N N . VAL B 1 183 ? 14.664 -31.859 2.41 1 96.19 183 VAL B N 1
ATOM 5151 C CA . VAL B 1 183 ? 14.82 -32.406 1.061 1 96.19 183 VAL B CA 1
ATOM 5152 C C . VAL B 1 183 ? 15.398 -31.312 0.146 1 96.19 183 VAL B C 1
ATOM 5154 O O . VAL B 1 183 ? 16.344 -31.578 -0.608 1 96.19 183 VAL B O 1
ATOM 5157 N N . ILE B 1 184 ? 14.836 -30.156 0.195 1 98.06 184 ILE B N 1
ATOM 5158 C CA . ILE B 1 184 ? 15.391 -29.031 -0.561 1 98.06 184 ILE B CA 1
ATOM 5159 C C . ILE B 1 184 ? 16.125 -28.078 0.384 1 98.06 184 ILE B C 1
ATOM 5161 O O . ILE B 1 184 ? 15.492 -27.344 1.15 1 98.06 184 ILE B O 1
ATOM 5165 N N . TYR B 1 185 ? 17.344 -28.156 0.45 1 97.75 185 TYR B N 1
ATOM 5166 C CA . TYR B 1 185 ? 18.297 -27.266 1.102 1 97.75 185 TYR B CA 1
ATOM 5167 C C . TYR B 1 185 ? 19.312 -26.734 0.098 1 97.75 185 TYR B C 1
ATOM 5169 O O . TYR B 1 185 ? 19.25 -27.047 -1.091 1 97.75 185 TYR B O 1
ATOM 5177 N N . PRO B 1 186 ? 20.219 -25.812 0.451 1 98.56 186 PRO B N 1
ATOM 5178 C CA . PRO B 1 186 ? 21 -25.094 -0.56 1 98.56 186 PRO B CA 1
ATOM 5179 C C . PRO B 1 186 ? 21.656 -26.016 -1.57 1 98.56 186 PRO B C 1
ATOM 5181 O O . PRO B 1 186 ? 21.531 -25.812 -2.781 1 98.56 186 PRO B O 1
ATOM 5184 N N . LYS B 1 187 ? 22.266 -27.016 -1.125 1 98.62 187 LYS B N 1
ATOM 5185 C CA . LYS B 1 187 ? 22.953 -27.938 -2.018 1 98.62 187 LYS B CA 1
ATOM 5186 C C . LYS B 1 187 ? 21.984 -28.641 -2.955 1 98.62 187 LYS B C 1
ATOM 5188 O O . LYS B 1 187 ? 22.203 -28.688 -4.168 1 98.62 187 LYS B O 1
ATOM 5193 N N . THR B 1 188 ? 20.891 -29.188 -2.416 1 98.75 188 THR B N 1
ATOM 5194 C CA . THR B 1 188 ? 19.969 -29.938 -3.244 1 98.75 188 THR B CA 1
ATOM 5195 C C . THR B 1 188 ? 19.188 -29.016 -4.164 1 98.75 188 THR B C 1
ATOM 5197 O O . THR B 1 188 ? 18.781 -29.422 -5.262 1 98.75 188 THR B O 1
ATOM 5200 N N . LEU B 1 189 ? 18.922 -27.766 -3.764 1 98.81 189 LEU B N 1
ATOM 5201 C CA . LEU B 1 189 ? 18.328 -26.797 -4.676 1 98.81 189 LEU B CA 1
ATOM 5202 C C . LEU B 1 189 ? 19.219 -26.578 -5.891 1 98.81 189 LEU B C 1
ATOM 5204 O O . LEU B 1 189 ? 18.734 -26.516 -7.023 1 98.81 189 LEU B O 1
ATOM 5208 N N . ALA B 1 190 ? 20.531 -26.438 -5.637 1 98.88 190 ALA B N 1
ATOM 5209 C CA . ALA B 1 190 ? 21.484 -26.281 -6.727 1 98.88 190 ALA B CA 1
ATOM 5210 C C . ALA B 1 190 ? 21.484 -27.484 -7.652 1 98.88 190 ALA B C 1
ATOM 5212 O O . ALA B 1 190 ? 21.469 -27.344 -8.875 1 98.88 190 ALA B O 1
ATOM 5213 N N . VAL B 1 191 ? 21.469 -28.641 -7.066 1 98.88 191 VAL B N 1
ATOM 5214 C CA . VAL B 1 191 ? 21.453 -29.875 -7.84 1 98.88 191 VAL B CA 1
ATOM 5215 C C . VAL B 1 191 ? 20.219 -29.938 -8.719 1 98.88 191 VAL B C 1
ATOM 5217 O O . VAL B 1 191 ? 20.297 -30.25 -9.914 1 98.88 191 VAL B O 1
ATOM 5220 N N . GLU B 1 192 ? 19.062 -29.656 -8.117 1 98.81 192 GLU B N 1
ATOM 5221 C CA . GLU B 1 192 ? 17.828 -29.641 -8.883 1 98.81 192 GLU B CA 1
ATOM 5222 C C . GLU B 1 192 ? 17.891 -28.625 -10.016 1 98.81 192 GLU B C 1
ATOM 5224 O O . GLU B 1 192 ? 17.391 -28.875 -11.117 1 98.81 192 GLU B O 1
ATOM 5229 N N . THR B 1 193 ? 18.469 -27.469 -9.758 1 98.94 193 THR B N 1
ATOM 5230 C CA . THR B 1 193 ? 18.562 -26.422 -10.766 1 98.94 193 THR B CA 1
ATOM 5231 C C . THR B 1 193 ? 19.453 -26.859 -11.922 1 98.94 193 THR B C 1
ATOM 5233 O O . THR B 1 193 ? 19.141 -26.594 -13.086 1 98.94 193 THR B O 1
ATOM 5236 N N . VAL B 1 194 ? 20.562 -27.484 -11.609 1 98.88 194 VAL B N 1
ATOM 5237 C CA . VAL B 1 194 ? 21.453 -28.016 -12.641 1 98.88 194 VAL B CA 1
ATOM 5238 C C . VAL B 1 194 ? 20.703 -29.016 -13.508 1 98.88 194 VAL B C 1
ATOM 5240 O O . VAL B 1 194 ? 20.797 -28.984 -14.742 1 98.88 194 VAL B O 1
ATOM 5243 N N . LYS B 1 195 ? 19.969 -29.922 -12.883 1 98.81 195 LYS B N 1
ATOM 5244 C CA . LYS B 1 195 ? 19.172 -30.906 -13.617 1 98.81 195 LYS B CA 1
ATOM 5245 C C . LYS B 1 195 ? 18.188 -30.219 -14.555 1 98.81 195 LYS B C 1
ATOM 5247 O O . LYS B 1 195 ? 18.031 -30.609 -15.711 1 98.81 195 LYS B O 1
ATOM 5252 N N . LEU B 1 196 ? 17.516 -29.234 -14.047 1 98.88 196 LEU B N 1
ATOM 5253 C CA . LEU B 1 196 ? 16.531 -28.5 -14.844 1 98.88 196 LEU B CA 1
ATOM 5254 C C . LEU B 1 196 ? 17.219 -27.766 -16 1 98.88 196 LEU B C 1
ATOM 5256 O O . LEU B 1 196 ? 16.656 -27.688 -17.094 1 98.88 196 LEU B O 1
ATOM 5260 N N . GLY B 1 197 ? 18.422 -27.188 -15.719 1 98.81 197 GLY B N 1
ATOM 5261 C CA . GLY B 1 197 ? 19.172 -26.547 -16.797 1 98.81 197 GLY B CA 1
ATOM 5262 C C . GLY B 1 197 ? 19.453 -27.484 -17.953 1 98.81 197 GLY B C 1
ATOM 5263 O O . GLY B 1 197 ? 19.281 -27.109 -19.109 1 98.81 197 GLY B O 1
ATOM 5264 N N . ALA B 1 198 ? 19.828 -28.688 -17.594 1 98.69 198 ALA B N 1
ATOM 5265 C CA . ALA B 1 198 ? 20.125 -29.688 -18.609 1 98.69 198 ALA B CA 1
ATOM 5266 C C . ALA B 1 198 ? 18.859 -30.094 -19.359 1 98.69 198 ALA B C 1
ATOM 5268 O O . ALA B 1 198 ? 18.891 -30.281 -20.578 1 98.69 198 ALA B O 1
ATOM 5269 N N . GLU B 1 199 ? 17.844 -30.219 -18.641 1 98.56 199 GLU B N 1
ATOM 5270 C CA . GLU B 1 199 ? 16.578 -30.688 -19.219 1 98.56 199 GLU B CA 1
ATOM 5271 C C . GLU B 1 199 ? 15.953 -29.641 -20.125 1 98.56 199 GLU B C 1
ATOM 5273 O O . GLU B 1 199 ? 15.414 -29.953 -21.188 1 98.56 199 GLU B O 1
ATOM 5278 N N . PHE B 1 200 ? 16.016 -28.391 -19.781 1 98.56 200 PHE B N 1
ATOM 5279 C CA . PHE B 1 200 ? 15.219 -27.375 -20.453 1 98.56 200 PHE B CA 1
ATOM 5280 C C . PHE B 1 200 ? 16.109 -26.484 -21.328 1 98.56 200 PHE B C 1
ATOM 5282 O O . PHE B 1 200 ? 15.609 -25.703 -22.141 1 98.56 200 PHE B O 1
ATOM 5289 N N . GLY B 1 201 ? 17.422 -26.547 -21.141 1 98.12 201 GLY B N 1
ATOM 5290 C CA . GLY B 1 201 ? 18.312 -25.922 -22.109 1 98.12 201 GLY B CA 1
ATOM 5291 C C . GLY B 1 201 ? 18.844 -24.578 -21.672 1 98.12 201 GLY B C 1
ATOM 5292 O O . GLY B 1 201 ? 18.859 -23.625 -22.453 1 98.12 201 GLY B O 1
ATOM 5293 N N . PHE B 1 202 ? 19.203 -24.359 -20.453 1 98.62 202 PHE B N 1
ATOM 5294 C CA . PHE B 1 202 ? 19.938 -23.188 -20 1 98.62 202 PHE B CA 1
ATOM 5295 C C . PHE B 1 202 ? 21.156 -23.609 -19.156 1 98.62 202 PHE B C 1
ATOM 5297 O O . PHE B 1 202 ? 21.172 -24.703 -18.594 1 98.62 202 PHE B O 1
ATOM 5304 N N . ASN B 1 203 ? 22.172 -22.781 -19.141 1 98.75 203 ASN B N 1
ATOM 5305 C CA . ASN B 1 203 ? 23.406 -23.078 -18.422 1 98.75 203 ASN B CA 1
ATOM 5306 C C . ASN B 1 203 ? 23.312 -22.75 -16.938 1 98.75 203 ASN B C 1
ATOM 5308 O O . ASN B 1 203 ? 22.734 -21.719 -16.578 1 98.75 203 ASN B O 1
ATOM 5312 N N . VAL B 1 204 ? 23.906 -23.609 -16.078 1 98.94 204 VAL B N 1
ATOM 5313 C CA . VAL B 1 204 ? 23.875 -23.391 -14.641 1 98.94 204 VAL B CA 1
ATOM 5314 C C . VAL B 1 204 ? 25.297 -23.484 -14.078 1 98.94 204 VAL B C 1
ATOM 5316 O O . VAL B 1 204 ? 25.969 -24.5 -14.266 1 98.94 204 VAL B O 1
ATOM 5319 N N . ASP B 1 205 ? 25.766 -22.438 -13.461 1 98.88 205 ASP B N 1
ATOM 5320 C CA . ASP B 1 205 ? 26.984 -22.453 -12.648 1 98.88 205 ASP B CA 1
ATOM 5321 C C . ASP B 1 205 ? 26.641 -22.359 -11.164 1 98.88 205 ASP B C 1
ATOM 5323 O O . ASP B 1 205 ? 25.766 -21.594 -10.766 1 98.88 205 ASP B O 1
ATOM 5327 N N . VAL B 1 206 ? 27.281 -23.188 -10.414 1 98.88 206 VAL B N 1
ATOM 5328 C CA . VAL B 1 206 ? 27.062 -23.172 -8.969 1 98.88 206 VAL B CA 1
ATOM 5329 C C . VAL B 1 206 ? 28.359 -22.781 -8.266 1 98.88 206 VAL B C 1
ATOM 5331 O O . VAL B 1 206 ? 29.391 -23.453 -8.422 1 98.88 206 VAL B O 1
ATOM 5334 N N . TYR B 1 207 ? 28.328 -21.641 -7.578 1 98.81 207 TYR B N 1
ATOM 5335 C CA . TYR B 1 207 ? 29.438 -21.219 -6.742 1 98.81 207 TYR B CA 1
ATOM 5336 C C . TYR B 1 207 ? 29.25 -21.703 -5.309 1 98.81 207 TYR B C 1
ATOM 5338 O O . TYR B 1 207 ? 28.203 -21.5 -4.707 1 98.81 207 TYR B O 1
ATOM 5346 N N . GLU B 1 208 ? 30.297 -22.359 -4.824 1 98.25 208 GLU B N 1
ATOM 5347 C CA . GLU B 1 208 ? 30.281 -22.828 -3.445 1 98.25 208 GLU B CA 1
ATOM 5348 C C . GLU B 1 208 ? 30.922 -21.812 -2.502 1 98.25 208 GLU B C 1
ATOM 5350 O O . GLU B 1 208 ? 31.203 -20.688 -2.898 1 98.25 208 GLU B O 1
ATOM 5355 N N . GLU B 1 209 ? 30.984 -22.188 -1.257 1 97.5 209 GLU B N 1
ATOM 5356 C CA . GLU B 1 209 ? 31.328 -21.281 -0.163 1 97.5 209 GLU B CA 1
ATOM 5357 C C . GLU B 1 209 ? 32.625 -20.531 -0.453 1 97.5 209 GLU B C 1
ATOM 5359 O O . GLU B 1 209 ? 32.688 -19.312 -0.268 1 97.5 209 GLU B O 1
ATOM 5364 N N . GLU B 1 210 ? 33.688 -21.156 -0.925 1 97.5 210 GLU B N 1
ATOM 5365 C CA . GLU B 1 210 ? 34.969 -20.531 -1.17 1 97.5 210 GLU B CA 1
ATOM 5366 C C . GLU B 1 210 ? 34.875 -19.438 -2.234 1 97.5 210 GLU B C 1
ATOM 5368 O O . GLU B 1 210 ? 35.438 -18.344 -2.07 1 97.5 210 GLU B O 1
ATOM 5373 N N . LYS B 1 211 ? 34.219 -19.75 -3.27 1 98.38 211 LYS B N 1
ATOM 5374 C CA . LYS B 1 211 ? 34.031 -18.781 -4.34 1 98.38 211 LYS B CA 1
ATOM 5375 C C . LYS B 1 211 ? 33.156 -17.609 -3.879 1 98.38 211 LYS B C 1
ATOM 5377 O O . LYS B 1 211 ? 33.406 -16.469 -4.262 1 98.38 211 LYS B O 1
ATOM 5382 N N . ILE B 1 212 ? 32.156 -17.875 -3.117 1 98.56 212 ILE B N 1
ATOM 5383 C CA . ILE B 1 212 ? 31.266 -16.844 -2.564 1 98.56 212 ILE B CA 1
ATOM 5384 C C . ILE B 1 212 ? 32.094 -15.867 -1.724 1 98.56 212 ILE B C 1
ATOM 5386 O O . ILE B 1 212 ? 31.953 -14.648 -1.873 1 98.56 212 ILE B O 1
ATOM 5390 N N . LYS B 1 213 ? 32.969 -16.391 -0.899 1 97.62 213 LYS B N 1
ATOM 5391 C CA . LYS B 1 213 ? 33.844 -15.562 -0.076 1 97.62 213 LYS B CA 1
ATOM 5392 C C . LYS B 1 213 ? 34.812 -14.766 -0.939 1 97.62 213 LYS B C 1
ATOM 5394 O O . LYS B 1 213 ? 35.062 -13.578 -0.69 1 97.62 213 LYS B O 1
ATOM 5399 N N . ALA B 1 214 ? 35.344 -15.422 -1.933 1 98.5 214 ALA B N 1
ATOM 5400 C CA . ALA B 1 214 ? 36.312 -14.781 -2.816 1 98.5 214 ALA B CA 1
ATOM 5401 C C . ALA B 1 214 ? 35.656 -13.617 -3.576 1 98.5 214 ALA B C 1
ATOM 5403 O O . ALA B 1 214 ? 36.344 -12.625 -3.863 1 98.5 214 ALA B O 1
ATOM 5404 N N . LEU B 1 215 ? 34.438 -13.719 -3.838 1 98.5 215 LEU B N 1
ATOM 5405 C CA . LEU B 1 215 ? 33.688 -12.68 -4.551 1 98.5 215 LEU B CA 1
ATOM 5406 C C . LEU B 1 215 ? 33.344 -11.531 -3.613 1 98.5 215 LEU B C 1
ATOM 5408 O O . LEU B 1 215 ? 32.875 -10.469 -4.066 1 98.5 215 LEU B O 1
ATOM 5412 N N . GLY B 1 216 ? 33.531 -11.711 -2.334 1 98.5 216 GLY B N 1
ATOM 5413 C CA . GLY B 1 216 ? 33.25 -10.672 -1.358 1 98.5 216 GLY B CA 1
ATOM 5414 C C . GLY B 1 216 ? 31.766 -10.516 -1.078 1 98.5 216 GLY B C 1
ATOM 5415 O O . GLY B 1 216 ? 31.312 -9.43 -0.739 1 98.5 216 GLY B O 1
ATOM 5416 N N . MET B 1 217 ? 31.016 -11.594 -1.28 1 98.69 217 MET B N 1
ATOM 5417 C CA . MET B 1 217 ? 29.578 -11.547 -0.996 1 98.69 217 MET B CA 1
ATOM 5418 C C . MET B 1 217 ? 29.312 -11.648 0.503 1 98.69 217 MET B C 1
ATOM 5420 O O . MET B 1 217 ? 28.641 -12.57 0.958 1 98.69 217 MET B O 1
ATOM 5424 N N . ASP B 1 218 ? 29.719 -10.625 1.222 1 98.38 218 ASP B N 1
ATOM 5425 C CA . ASP B 1 218 ? 29.812 -10.664 2.678 1 98.38 218 ASP B CA 1
ATOM 5426 C C . ASP B 1 218 ? 28.438 -10.68 3.32 1 98.38 218 ASP B C 1
ATOM 5428 O O . ASP B 1 218 ? 28.234 -11.312 4.355 1 98.38 218 ASP B O 1
ATOM 5432 N N . ALA B 1 219 ? 27.516 -9.961 2.764 1 98.69 219 ALA B N 1
ATOM 5433 C CA . ALA B 1 219 ? 26.172 -9.93 3.328 1 98.69 219 ALA B CA 1
ATOM 5434 C C . ALA B 1 219 ? 25.484 -11.289 3.188 1 98.69 219 ALA B C 1
ATOM 5436 O O . ALA B 1 219 ? 24.906 -11.797 4.145 1 98.69 219 ALA B O 1
ATOM 5437 N N . PHE B 1 220 ? 25.656 -11.859 1.996 1 98.69 220 PHE B N 1
ATOM 5438 C CA . PHE B 1 220 ? 25.125 -13.195 1.728 1 98.69 220 PHE B CA 1
ATOM 5439 C C . PHE B 1 220 ? 25.766 -14.227 2.635 1 98.69 220 PHE B C 1
ATOM 5441 O O . PHE B 1 220 ? 25.078 -15.031 3.27 1 98.69 220 PHE B O 1
ATOM 5448 N N . PHE B 1 221 ? 27 -14.141 2.732 1 98.38 221 PHE B N 1
ATOM 5449 C CA . PHE B 1 221 ? 27.734 -15.109 3.521 1 98.38 221 PHE B CA 1
ATOM 5450 C C . PHE B 1 221 ? 27.391 -14.984 5 1 98.38 221 PHE B C 1
ATOM 5452 O O . PHE B 1 221 ? 27.297 -15.992 5.711 1 98.38 221 PHE B O 1
ATOM 5459 N N . ALA B 1 222 ? 27.234 -13.789 5.492 1 97.81 222 ALA B N 1
ATOM 5460 C CA . ALA B 1 222 ? 26.891 -13.562 6.895 1 97.81 222 ALA B CA 1
ATOM 5461 C C . ALA B 1 222 ? 25.609 -14.305 7.266 1 97.81 222 ALA B C 1
ATOM 5463 O O . ALA B 1 222 ? 25.531 -14.906 8.336 1 97.81 222 ALA B O 1
ATOM 5464 N N . VAL B 1 223 ? 24.625 -14.289 6.391 1 98.31 223 VAL B N 1
ATOM 5465 C CA . VAL B 1 223 ? 23.344 -14.945 6.637 1 98.31 223 VAL B CA 1
ATOM 5466 C C . VAL B 1 223 ? 23.531 -16.469 6.664 1 98.31 223 VAL B C 1
ATOM 5468 O O . VAL B 1 223 ? 22.922 -17.156 7.473 1 98.31 223 VAL B O 1
ATOM 5471 N N . SER B 1 224 ? 24.422 -16.984 5.875 1 97.75 224 SER B N 1
ATOM 5472 C CA . SER B 1 224 ? 24.547 -18.406 5.613 1 97.75 224 SER B CA 1
ATOM 5473 C C . SER B 1 224 ? 25.406 -19.094 6.664 1 97.75 224 SER B C 1
ATOM 5475 O O . SER B 1 224 ? 25.359 -20.328 6.809 1 97.75 224 SER B O 1
ATOM 5477 N N . ARG B 1 225 ? 26.141 -18.359 7.383 1 94.25 225 ARG B N 1
ATOM 5478 C CA . ARG B 1 225 ? 27.25 -18.906 8.156 1 94.25 225 ARG B CA 1
ATOM 5479 C C . ARG B 1 225 ? 26.734 -19.75 9.32 1 94.25 225 ARG B C 1
ATOM 5481 O O . ARG B 1 225 ? 27.453 -20.625 9.82 1 94.25 225 ARG B O 1
ATOM 5488 N N . GLY B 1 226 ? 25.516 -19.562 9.695 1 93.62 226 GLY B N 1
ATOM 5489 C CA . GLY B 1 226 ? 25 -20.281 10.844 1 93.62 226 GLY B CA 1
ATOM 5490 C C . GLY B 1 226 ? 24.562 -21.688 10.523 1 93.62 226 GLY B C 1
ATOM 5491 O O . GLY B 1 226 ? 24.359 -22.516 11.422 1 93.62 226 GLY B O 1
ATOM 5492 N N . SER B 1 227 ? 24.422 -22.031 9.32 1 95.44 227 SER B N 1
ATOM 5493 C CA . SER B 1 227 ? 23.875 -23.312 8.914 1 95.44 227 SER B CA 1
ATOM 5494 C C . SER B 1 227 ? 24.969 -24.312 8.586 1 95.44 227 SER B C 1
ATOM 5496 O O . SER B 1 227 ? 26.031 -23.938 8.086 1 95.44 227 SER B O 1
ATOM 5498 N N . ILE B 1 228 ? 24.734 -25.578 8.852 1 94.75 228 ILE B N 1
ATOM 5499 C CA . ILE B 1 228 ? 25.625 -26.656 8.43 1 94.75 228 ILE B CA 1
ATOM 5500 C C . ILE B 1 228 ? 25.484 -26.891 6.93 1 94.75 228 ILE B C 1
ATOM 5502 O O . ILE B 1 228 ? 26.391 -27.438 6.289 1 94.75 228 ILE B O 1
ATOM 5506 N N . ASN B 1 229 ? 24.281 -26.641 6.422 1 96.88 229 ASN B N 1
ATOM 5507 C CA . ASN B 1 229 ? 24.078 -26.672 4.977 1 96.88 229 ASN B CA 1
ATOM 5508 C C . ASN B 1 229 ? 24.734 -25.469 4.301 1 96.88 229 ASN B C 1
ATOM 5510 O O . ASN B 1 229 ? 24.141 -24.391 4.254 1 96.88 229 ASN B O 1
ATOM 5514 N N . LYS B 1 230 ? 25.875 -25.625 3.689 1 97.81 230 LYS B N 1
ATOM 5515 C CA . LYS B 1 230 ? 26.672 -24.547 3.133 1 97.81 230 LYS B CA 1
ATOM 5516 C C . LYS B 1 230 ? 25.938 -23.828 2.008 1 97.81 230 LYS B C 1
ATOM 5518 O O . LYS B 1 230 ? 25.141 -24.438 1.3 1 97.81 230 LYS B O 1
ATOM 5523 N N . PRO B 1 231 ? 26.172 -22.516 1.876 1 98.56 231 PRO B N 1
ATOM 5524 C CA . PRO B 1 231 ? 25.469 -21.75 0.842 1 98.56 231 PRO B CA 1
ATOM 5525 C C . PRO B 1 231 ? 25.875 -22.156 -0.572 1 98.56 231 PRO B C 1
ATOM 5527 O O . PRO B 1 231 ? 26.953 -22.734 -0.769 1 98.56 231 PRO B O 1
ATOM 5530 N N . ARG B 1 232 ? 25.031 -22.016 -1.53 1 98.94 232 ARG B N 1
ATOM 5531 C CA . ARG B 1 232 ? 25.25 -22.141 -2.967 1 98.94 232 ARG B CA 1
ATOM 5532 C C . ARG B 1 232 ? 24.781 -20.891 -3.705 1 98.94 232 ARG B C 1
ATOM 5534 O O . ARG B 1 232 ? 23.672 -20.406 -3.475 1 98.94 232 ARG B O 1
ATOM 5541 N N . PHE B 1 233 ? 25.641 -20.281 -4.441 1 98.94 233 PHE B N 1
ATOM 5542 C CA . PHE B 1 233 ? 25.234 -19.219 -5.367 1 98.94 233 PHE B CA 1
ATOM 5543 C C . PHE B 1 233 ? 25.031 -19.781 -6.77 1 98.94 233 PHE B C 1
ATOM 5545 O O . PHE B 1 233 ? 25.969 -20.25 -7.402 1 98.94 233 PHE B O 1
ATOM 5552 N N . ILE B 1 234 ? 23.797 -19.797 -7.238 1 98.94 234 ILE B N 1
ATOM 5553 C CA . ILE B 1 234 ? 23.406 -20.453 -8.484 1 98.94 234 ILE B CA 1
ATOM 5554 C C . ILE B 1 234 ? 23.234 -19.406 -9.586 1 98.94 234 ILE B C 1
ATOM 5556 O O . ILE B 1 234 ? 22.453 -18.469 -9.438 1 98.94 234 ILE B O 1
ATOM 5560 N N . VAL B 1 235 ? 23.938 -19.5 -10.648 1 98.94 235 VAL B N 1
ATOM 5561 C CA . VAL B 1 235 ? 23.859 -18.594 -11.797 1 98.94 235 VAL B CA 1
ATOM 5562 C C . VAL B 1 235 ? 23.312 -19.344 -13.008 1 98.94 235 VAL B C 1
ATOM 5564 O O . VAL B 1 235 ? 23.875 -20.375 -13.414 1 98.94 235 VAL B O 1
ATOM 5567 N N . MET B 1 236 ? 22.203 -18.891 -13.539 1 98.94 236 MET B N 1
ATOM 5568 C CA . MET B 1 236 ? 21.562 -19.469 -14.711 1 98.94 236 MET B CA 1
ATOM 5569 C C . MET B 1 236 ? 21.625 -18.516 -15.898 1 98.94 236 MET B C 1
ATOM 5571 O O . MET B 1 236 ? 21.375 -17.312 -15.758 1 98.94 236 MET B O 1
ATOM 5575 N N . ARG B 1 237 ? 21.984 -19.047 -17.062 1 98.88 237 ARG B N 1
ATOM 5576 C CA . ARG B 1 237 ? 22.141 -18.203 -18.25 1 98.88 237 ARG B CA 1
ATOM 5577 C C . ARG B 1 237 ? 21.406 -18.797 -19.438 1 98.88 237 ARG B C 1
ATOM 5579 O O . ARG B 1 237 ? 21.531 -20 -19.719 1 98.88 237 ARG B O 1
ATOM 5586 N N . TYR B 1 238 ? 20.609 -18.047 -20.078 1 98.81 238 TYR B N 1
ATOM 5587 C CA . TYR B 1 238 ? 19.953 -18.344 -21.359 1 98.81 238 TYR B CA 1
ATOM 5588 C C . TYR B 1 238 ? 20.188 -17.219 -22.359 1 98.81 238 TYR B C 1
ATOM 5590 O O . TYR B 1 238 ? 19.766 -16.078 -22.125 1 98.81 238 TYR B O 1
ATOM 5598 N N . PHE B 1 239 ? 20.844 -17.516 -23.469 1 98.44 239 PHE B N 1
ATOM 5599 C CA . PHE B 1 239 ? 21.109 -16.547 -24.531 1 98.44 239 PHE B CA 1
ATOM 5600 C C . PHE B 1 239 ? 20.391 -16.953 -25.812 1 98.44 239 PHE B C 1
ATOM 5602 O O . PHE B 1 239 ? 20.969 -17.656 -26.656 1 98.44 239 PHE B O 1
ATOM 5609 N N . GLY B 1 240 ? 19.172 -16.328 -25.953 1 98.12 240 GLY B N 1
ATOM 5610 C CA . GLY B 1 240 ? 18.375 -16.656 -27.125 1 98.12 240 GLY B CA 1
ATOM 5611 C C . GLY B 1 240 ? 18.516 -15.648 -28.25 1 98.12 240 GLY B C 1
ATOM 5612 O O . GLY B 1 240 ? 18.094 -15.906 -29.375 1 98.12 240 GLY B O 1
ATOM 5613 N N . ASP B 1 241 ? 19.109 -14.523 -27.953 1 97.31 241 ASP B N 1
ATOM 5614 C CA . ASP B 1 241 ? 19.328 -13.477 -28.938 1 97.31 241 ASP B CA 1
ATOM 5615 C C . ASP B 1 241 ? 20.781 -13 -28.953 1 97.31 241 ASP B C 1
ATOM 5617 O O . ASP B 1 241 ? 21.109 -12 -28.312 1 97.31 241 ASP B O 1
ATOM 5621 N N . LYS B 1 242 ? 21.578 -13.508 -29.719 1 93.44 242 LYS B N 1
ATOM 5622 C CA . LYS B 1 242 ? 23.016 -13.258 -29.75 1 93.44 242 LYS B CA 1
ATOM 5623 C C . LYS B 1 242 ? 23.312 -11.859 -30.266 1 93.44 242 LYS B C 1
ATOM 5625 O O . LYS B 1 242 ? 24.375 -11.305 -29.984 1 93.44 242 LYS B O 1
ATOM 5630 N N . GLU B 1 243 ? 22.391 -11.305 -30.906 1 95.56 243 GLU B N 1
ATOM 5631 C CA . GLU B 1 243 ? 22.625 -10 -31.516 1 95.56 243 GLU B CA 1
ATOM 5632 C C . GLU B 1 243 ? 22.219 -8.875 -30.578 1 95.56 243 GLU B C 1
ATOM 5634 O O . GLU B 1 243 ? 22.562 -7.711 -30.797 1 95.56 243 GLU B O 1
ATOM 5639 N N . SER B 1 244 ? 21.547 -9.18 -29.594 1 96.56 244 SER B N 1
ATOM 5640 C CA . SER B 1 244 ? 21.062 -8.156 -28.672 1 96.56 244 SER B CA 1
ATOM 5641 C C . SER B 1 244 ? 22.031 -7.98 -27.5 1 96.56 244 SER B C 1
ATOM 5643 O O . SER B 1 244 ? 22.578 -8.961 -26.984 1 96.56 244 SER B O 1
ATOM 5645 N N . THR B 1 245 ? 22.219 -6.727 -27.094 1 96.62 245 THR B N 1
ATOM 5646 C CA . THR B 1 245 ? 23.016 -6.438 -25.906 1 96.62 245 THR B CA 1
ATOM 5647 C C . THR B 1 245 ? 22.125 -6.34 -24.672 1 96.62 245 THR B C 1
ATOM 5649 O O . THR B 1 245 ? 22.625 -6.219 -23.547 1 96.62 245 THR B O 1
ATOM 5652 N N . ASP B 1 246 ? 20.828 -6.43 -24.906 1 97.62 246 ASP B N 1
ATOM 5653 C CA . ASP B 1 246 ? 19.891 -6.363 -23.797 1 97.62 246 ASP B CA 1
ATOM 5654 C C . ASP B 1 246 ? 19.828 -7.695 -23.062 1 97.62 246 ASP B C 1
ATOM 5656 O O . ASP B 1 246 ? 19.641 -8.75 -23.672 1 97.62 246 ASP B O 1
ATOM 5660 N N . ILE B 1 247 ? 20.047 -7.691 -21.781 1 98.75 247 ILE B N 1
ATOM 5661 C CA . ILE B 1 247 ? 19.984 -8.883 -20.938 1 98.75 247 ILE B CA 1
ATOM 5662 C C . ILE B 1 247 ? 19.047 -8.617 -19.75 1 98.75 247 ILE B C 1
ATOM 5664 O O . ILE B 1 247 ? 19.297 -7.723 -18.938 1 98.75 247 ILE B O 1
ATOM 5668 N N . LEU B 1 248 ? 17.953 -9.375 -19.641 1 98.88 248 LEU B N 1
ATOM 5669 C CA . LEU B 1 248 ? 17.062 -9.32 -18.5 1 98.88 248 LEU B CA 1
ATOM 5670 C C . LEU B 1 248 ? 17.625 -10.133 -17.328 1 98.88 248 LEU B C 1
ATOM 5672 O O . LEU B 1 248 ? 17.953 -11.305 -17.484 1 98.88 248 LEU B O 1
ATOM 5676 N N . GLY B 1 249 ? 17.828 -9.469 -16.25 1 98.94 249 GLY B N 1
ATOM 5677 C CA . GLY B 1 249 ? 18.25 -10.148 -15.031 1 98.94 249 GLY B CA 1
ATOM 5678 C C . GLY B 1 249 ? 17.094 -10.547 -14.141 1 98.94 249 GLY B C 1
ATOM 5679 O O . GLY B 1 249 ? 16.141 -9.773 -13.969 1 98.94 249 GLY B O 1
ATOM 5680 N N . LEU B 1 250 ? 17.078 -11.758 -13.633 1 98.94 250 LEU B N 1
ATOM 5681 C CA . LEU B 1 250 ? 16.141 -12.242 -12.633 1 98.94 250 LEU B CA 1
ATOM 5682 C C . LEU B 1 250 ? 16.875 -12.703 -11.375 1 98.94 250 LEU B C 1
ATOM 5684 O O . LEU B 1 250 ? 17.828 -13.484 -11.461 1 98.94 250 LEU B O 1
ATOM 5688 N N . VAL B 1 251 ? 16.469 -12.164 -10.219 1 98.94 251 VAL B N 1
ATOM 5689 C CA . VAL B 1 251 ? 17.094 -12.555 -8.953 1 98.94 251 VAL B CA 1
ATOM 5690 C C . VAL B 1 251 ? 16.016 -13.117 -8.016 1 98.94 251 VAL B C 1
ATOM 5692 O O . VAL B 1 251 ? 14.977 -12.492 -7.805 1 98.94 251 VAL B O 1
ATOM 5695 N N . GLY B 1 252 ? 16.219 -14.32 -7.539 1 98.94 252 GLY B N 1
ATOM 5696 C CA . GLY B 1 252 ? 15.273 -14.938 -6.621 1 98.94 252 GLY B CA 1
ATOM 5697 C C . GLY B 1 252 ? 15.836 -15.141 -5.23 1 98.94 252 GLY B C 1
ATOM 5698 O O . GLY B 1 252 ? 16.969 -15.609 -5.074 1 98.94 252 GLY B O 1
ATOM 5699 N N . LYS B 1 253 ? 15.023 -14.695 -4.148 1 98.69 253 LYS B N 1
ATOM 5700 C CA . LYS B 1 253 ? 15.391 -15.016 -2.773 1 98.69 253 LYS B CA 1
ATOM 5701 C C . LYS B 1 253 ? 15.453 -16.531 -2.562 1 98.69 253 LYS B C 1
ATOM 5703 O O . LYS B 1 253 ? 14.5 -17.25 -2.865 1 98.69 253 LYS B O 1
ATOM 5708 N N . GLY B 1 254 ? 16.594 -17.047 -2.027 1 98.69 254 GLY B N 1
ATOM 5709 C CA . GLY B 1 254 ? 16.828 -18.484 -2.02 1 98.69 254 GLY B CA 1
ATOM 5710 C C . GLY B 1 254 ? 16.969 -19.047 -0.621 1 98.69 254 GLY B C 1
ATOM 5711 O O . GLY B 1 254 ? 17.734 -19.984 -0.401 1 98.69 254 GLY B O 1
ATOM 5712 N N . LEU B 1 255 ? 16.281 -18.484 0.408 1 98.69 255 LEU B N 1
ATOM 5713 C CA . LEU B 1 255 ? 16.281 -19.062 1.75 1 98.69 255 LEU B CA 1
ATOM 5714 C C . LEU B 1 255 ? 15.492 -20.359 1.782 1 98.69 255 LEU B C 1
ATOM 5716 O O . LEU B 1 255 ? 14.258 -20.344 1.843 1 98.69 255 LEU B O 1
ATOM 5720 N N . THR B 1 256 ? 16.234 -21.453 1.835 1 98.44 256 THR B N 1
ATOM 5721 C CA . THR B 1 256 ? 15.562 -22.75 1.837 1 98.44 256 THR B CA 1
ATOM 5722 C C . THR B 1 256 ? 14.93 -23.016 3.197 1 98.44 256 THR B C 1
ATOM 5724 O O . THR B 1 256 ? 14.062 -23.891 3.318 1 98.44 256 THR B O 1
ATOM 5727 N N . TYR B 1 257 ? 15.367 -22.375 4.184 1 97 257 TYR B N 1
ATOM 5728 C CA . TYR B 1 257 ? 14.703 -22.359 5.484 1 97 257 TYR B CA 1
ATOM 5729 C C . TYR B 1 257 ? 15.133 -21.141 6.297 1 97 257 TYR B C 1
ATOM 5731 O O . TYR B 1 257 ? 16.328 -20.828 6.375 1 97 257 TYR B O 1
ATOM 5739 N N . ASP B 1 258 ? 14.211 -20.469 6.93 1 97.38 258 ASP B N 1
ATOM 5740 C CA . ASP B 1 258 ? 14.477 -19.25 7.695 1 97.38 258 ASP B CA 1
ATOM 5741 C C . ASP B 1 258 ? 13.953 -19.375 9.125 1 97.38 258 ASP B C 1
ATOM 5743 O O . ASP B 1 258 ? 12.75 -19.297 9.359 1 97.38 258 ASP B O 1
ATOM 5747 N N . THR B 1 259 ? 14.844 -19.469 10.055 1 95 259 THR B N 1
ATOM 5748 C CA . THR B 1 259 ? 14.445 -19.547 11.453 1 95 259 THR B CA 1
ATOM 5749 C C . THR B 1 259 ? 14.297 -18.141 12.055 1 95 259 THR B C 1
ATOM 5751 O O . THR B 1 259 ? 13.719 -17.984 13.133 1 95 259 THR B O 1
ATOM 5754 N N . GLY B 1 260 ? 14.789 -17.172 11.391 1 95.44 260 GLY B N 1
ATOM 5755 C CA . GLY B 1 260 ? 14.898 -15.82 11.93 1 95.44 260 GLY B CA 1
ATOM 5756 C C . GLY B 1 260 ? 16.25 -15.531 12.539 1 95.44 260 GLY B C 1
ATOM 5757 O O . GLY B 1 260 ? 16.562 -14.383 12.867 1 95.44 260 GLY B O 1
ATOM 5758 N N . GLY B 1 261 ? 17.125 -16.531 12.648 1 94.5 261 GLY B N 1
ATOM 5759 C CA . GLY B 1 261 ? 18.391 -16.359 13.336 1 94.5 261 GLY B CA 1
ATOM 5760 C C . GLY B 1 261 ? 18.219 -16.016 14.805 1 94.5 261 GLY B C 1
ATOM 5761 O O . GLY B 1 261 ? 17.406 -16.609 15.508 1 94.5 261 GLY B O 1
ATOM 5762 N N . TYR B 1 262 ? 19.047 -15.078 15.273 1 93.25 262 TYR B N 1
ATOM 5763 C CA . TYR B 1 262 ? 18.969 -14.695 16.672 1 93.25 262 TYR B CA 1
ATOM 5764 C C . TYR B 1 262 ? 17.719 -13.867 16.953 1 93.25 262 TYR B C 1
ATOM 5766 O O . TYR B 1 262 ? 17.359 -13.641 18.109 1 93.25 262 TYR B O 1
ATOM 5774 N N . SER B 1 263 ? 17.125 -13.352 15.969 1 94.06 263 SER B N 1
ATOM 5775 C CA . SER B 1 263 ? 15.734 -12.898 16.047 1 94.06 263 SER B CA 1
ATOM 5776 C C . SER B 1 263 ? 14.766 -14.016 15.695 1 94.06 263 SER B C 1
ATOM 5778 O O . SER B 1 263 ? 14.023 -13.914 14.711 1 94.06 263 SER B O 1
ATOM 5780 N N . LEU B 1 264 ? 14.656 -14.938 16.531 1 90.88 264 LEU B N 1
ATOM 5781 C CA . LEU B 1 264 ? 14.047 -16.234 16.281 1 90.88 264 LEU B CA 1
ATOM 5782 C C . LEU B 1 264 ? 12.539 -16.094 16.078 1 90.88 264 LEU B C 1
ATOM 5784 O O . LEU B 1 264 ? 11.875 -15.398 16.859 1 90.88 264 LEU B O 1
ATOM 5788 N N . LYS B 1 265 ? 12.016 -16.812 15.016 1 92.25 265 LYS B N 1
ATOM 5789 C CA . LYS B 1 265 ? 10.578 -16.859 14.797 1 92.25 265 LYS B CA 1
ATOM 5790 C C . LYS B 1 265 ? 9.891 -17.75 15.828 1 92.25 265 LYS B C 1
ATOM 5792 O O . LYS B 1 265 ? 10.516 -18.656 16.391 1 92.25 265 LYS B O 1
ATOM 5797 N N . SER B 1 266 ? 8.57 -17.516 16.094 1 90.69 266 SER B N 1
ATOM 5798 C CA . SER B 1 266 ? 7.777 -18.438 16.906 1 90.69 266 SER B CA 1
ATOM 5799 C C . SER B 1 266 ? 7.641 -19.781 16.219 1 90.69 266 SER B C 1
ATOM 5801 O O . SER B 1 266 ? 7.902 -19.922 15.023 1 90.69 266 SER B O 1
ATOM 5803 N N . ASN B 1 267 ? 7.312 -20.812 16.984 1 87.94 267 ASN B N 1
ATOM 5804 C CA . ASN B 1 267 ? 7.098 -22.141 16.422 1 87.94 267 ASN B CA 1
ATOM 5805 C C . ASN B 1 267 ? 6.082 -22.109 15.281 1 87.94 267 ASN B C 1
ATOM 5807 O O . ASN B 1 267 ? 6.309 -22.703 14.227 1 87.94 267 ASN B O 1
ATOM 5811 N N . ALA B 1 268 ? 4.965 -21.422 15.531 1 88.44 268 ALA B N 1
ATOM 5812 C CA . ALA B 1 268 ? 3.893 -21.344 14.539 1 88.44 268 ALA B CA 1
ATOM 5813 C C . ALA B 1 268 ? 4.375 -20.672 13.258 1 88.44 268 ALA B C 1
ATOM 5815 O O . ALA B 1 268 ? 4.004 -21.078 12.156 1 88.44 268 ALA B O 1
ATOM 5816 N N . SER B 1 269 ? 5.273 -19.703 13.391 1 89.75 269 SER B N 1
ATOM 5817 C CA . SER B 1 269 ? 5.754 -18.922 12.242 1 89.75 269 SER B CA 1
ATOM 5818 C C . SER B 1 269 ? 6.848 -19.672 11.492 1 89.75 269 SER B C 1
ATOM 5820 O O . SER B 1 269 ? 7.129 -19.375 10.328 1 89.75 269 SER B O 1
ATOM 5822 N N . MET B 1 270 ? 7.449 -20.656 12.086 1 91.12 270 MET B N 1
ATOM 5823 C CA . MET B 1 270 ? 8.57 -21.359 11.484 1 91.12 270 MET B CA 1
ATOM 5824 C C . MET B 1 270 ? 8.078 -22.516 10.609 1 91.12 270 MET B C 1
ATOM 5826 O O . MET B 1 270 ? 8.797 -22.984 9.727 1 91.12 270 MET B O 1
ATOM 5830 N N . LEU B 1 271 ? 6.855 -22.953 10.859 1 88.19 271 LEU B N 1
ATOM 5831 C CA . LEU B 1 271 ? 6.332 -24.141 10.219 1 88.19 271 LEU B CA 1
ATOM 5832 C C . LEU B 1 271 ? 6.406 -24.031 8.695 1 88.19 271 LEU B C 1
ATOM 5834 O O . LEU B 1 271 ? 6.75 -25 8.016 1 88.19 271 LEU B O 1
ATOM 5838 N N . ASP B 1 272 ? 6.184 -22.844 8.156 1 91.06 272 ASP B N 1
ATOM 5839 C CA . ASP B 1 272 ? 6.066 -22.703 6.707 1 91.06 272 ASP B CA 1
ATOM 5840 C C . ASP B 1 272 ? 7.281 -21.984 6.125 1 91.06 272 ASP B C 1
ATOM 5842 O O . ASP B 1 272 ? 7.254 -21.531 4.977 1 91.06 272 ASP B O 1
ATOM 5846 N N . MET B 1 273 ? 8.367 -21.922 6.82 1 94.69 273 MET B N 1
ATOM 5847 C CA . MET B 1 273 ? 9.5 -21.125 6.371 1 94.69 273 MET B CA 1
ATOM 5848 C C . MET B 1 273 ? 10.289 -21.859 5.293 1 94.69 273 MET B C 1
ATOM 5850 O O . MET B 1 273 ? 11.195 -21.281 4.68 1 94.69 273 MET B O 1
ATOM 5854 N N . LYS B 1 274 ? 9.953 -23.156 5 1 93.19 274 LYS B N 1
ATOM 5855 C CA . LYS B 1 274 ? 10.469 -23.812 3.799 1 93.19 274 LYS B CA 1
ATOM 5856 C C . LYS B 1 274 ? 10.062 -23.047 2.543 1 93.19 274 LYS B C 1
ATOM 5858 O O . LYS B 1 274 ? 10.703 -23.156 1.499 1 93.19 274 LYS B O 1
ATOM 5863 N N . THR B 1 275 ? 8.953 -22.219 2.646 1 96.44 275 THR B N 1
ATOM 5864 C CA . THR B 1 275 ? 8.414 -21.516 1.485 1 96.44 275 THR B CA 1
ATOM 5865 C C . THR B 1 275 ? 9.195 -20.219 1.233 1 96.44 275 THR B C 1
ATOM 5867 O O . THR B 1 275 ? 8.945 -19.531 0.245 1 96.44 275 THR B O 1
ATOM 5870 N N . ASP B 1 276 ? 10.219 -19.969 2.119 1 97.75 276 ASP B N 1
ATOM 5871 C CA . ASP B 1 276 ? 10.984 -18.734 2.041 1 97.75 276 ASP B CA 1
ATOM 5872 C C . ASP B 1 276 ? 11.922 -18.734 0.835 1 97.75 276 ASP B C 1
ATOM 5874 O O . ASP B 1 276 ? 12.625 -17.75 0.59 1 97.75 276 ASP B O 1
ATOM 5878 N N . MET B 1 277 ? 11.906 -19.766 -0.009 1 98.44 277 MET B N 1
ATOM 5879 C CA . MET B 1 277 ? 12.664 -19.859 -1.251 1 98.44 277 MET B CA 1
ATOM 5880 C C . MET B 1 277 ? 11.75 -19.734 -2.463 1 98.44 277 MET B C 1
ATOM 5882 O O . MET B 1 277 ? 12.148 -20.047 -3.584 1 98.44 277 MET B O 1
ATOM 5886 N N . ALA B 1 278 ? 10.516 -19.25 -2.295 1 98.81 278 ALA B N 1
ATOM 5887 C CA . ALA B 1 278 ? 9.562 -19.141 -3.4 1 98.81 278 ALA B CA 1
ATOM 5888 C C . ALA B 1 278 ? 10.094 -18.203 -4.488 1 98.81 278 ALA B C 1
ATOM 5890 O O . ALA B 1 278 ? 9.836 -18.422 -5.676 1 98.81 278 ALA B O 1
ATOM 5891 N N . GLY B 1 279 ? 10.82 -17.141 -4.105 1 98.88 279 GLY B N 1
ATOM 5892 C CA . GLY B 1 279 ? 11.461 -16.297 -5.098 1 98.88 279 GLY B CA 1
ATOM 5893 C C . GLY B 1 279 ? 12.43 -17.047 -5.988 1 98.88 279 GLY B C 1
ATOM 5894 O O . GLY B 1 279 ? 12.398 -16.906 -7.211 1 98.88 279 GLY B O 1
ATOM 5895 N N . ALA B 1 280 ? 13.273 -17.859 -5.379 1 98.94 280 ALA B N 1
ATOM 5896 C CA . ALA B 1 280 ? 14.211 -18.688 -6.117 1 98.94 280 ALA B CA 1
ATOM 5897 C C . ALA B 1 280 ? 13.477 -19.656 -7.047 1 98.94 280 ALA B C 1
ATOM 5899 O O . ALA B 1 280 ? 13.828 -19.781 -8.227 1 98.94 280 ALA B O 1
ATOM 5900 N N . ALA B 1 281 ? 12.461 -20.312 -6.496 1 98.94 281 ALA B N 1
ATOM 5901 C CA . ALA B 1 281 ? 11.688 -21.266 -7.289 1 98.94 281 ALA B CA 1
ATOM 5902 C C . ALA B 1 281 ? 11.055 -20.578 -8.5 1 98.94 281 ALA B C 1
ATOM 5904 O O . ALA B 1 281 ? 11 -21.156 -9.586 1 98.94 281 ALA B O 1
ATOM 5905 N N . SER B 1 282 ? 10.562 -19.375 -8.305 1 98.88 282 SER B N 1
ATOM 5906 C CA . SER B 1 282 ? 9.883 -18.656 -9.383 1 98.88 282 SER B CA 1
ATOM 5907 C C . SER B 1 282 ? 10.844 -18.312 -10.508 1 98.88 282 SER B C 1
ATOM 5909 O O . SER B 1 282 ? 10.508 -18.453 -11.688 1 98.88 282 SER B O 1
ATOM 5911 N N . VAL B 1 283 ? 12.055 -17.828 -10.188 1 98.94 283 VAL B N 1
ATOM 5912 C CA . VAL B 1 283 ? 12.969 -17.453 -11.266 1 98.94 283 VAL B CA 1
ATOM 5913 C C . VAL B 1 283 ? 13.508 -18.703 -11.945 1 98.94 283 VAL B C 1
ATOM 5915 O O . VAL B 1 283 ? 13.75 -18.703 -13.156 1 98.94 283 VAL B O 1
ATOM 5918 N N . ILE B 1 284 ? 13.703 -19.812 -11.164 1 98.94 284 ILE B N 1
ATOM 5919 C CA . ILE B 1 284 ? 14.094 -21.094 -11.766 1 98.94 284 ILE B CA 1
ATOM 5920 C C . ILE B 1 284 ? 13.008 -21.562 -12.727 1 98.94 284 ILE B C 1
ATOM 5922 O O . ILE B 1 284 ? 13.297 -21.922 -13.875 1 98.94 284 ILE B O 1
ATOM 5926 N N . GLY B 1 285 ? 11.758 -21.547 -12.258 1 98.94 285 GLY B N 1
ATOM 5927 C CA . GLY B 1 285 ? 10.641 -21.891 -13.125 1 98.94 285 GLY B CA 1
ATOM 5928 C C . GLY B 1 285 ? 10.547 -21.016 -14.359 1 98.94 285 GLY B C 1
ATOM 5929 O O . GLY B 1 285 ? 10.297 -21.516 -15.461 1 98.94 285 GLY B O 1
ATOM 5930 N N . ALA B 1 286 ? 10.758 -19.734 -14.188 1 98.94 286 ALA B N 1
ATOM 5931 C CA . ALA B 1 286 ? 10.719 -18.812 -15.32 1 98.94 286 ALA B CA 1
ATOM 5932 C C . ALA B 1 286 ? 11.797 -19.172 -16.344 1 98.94 286 ALA B C 1
ATOM 5934 O O . ALA B 1 286 ? 11.555 -19.125 -17.547 1 98.94 286 ALA B O 1
ATOM 5935 N N . MET B 1 287 ? 13.008 -19.5 -15.883 1 98.94 287 MET B N 1
ATOM 5936 C CA . MET B 1 287 ? 14.094 -19.875 -16.781 1 98.94 287 MET B CA 1
ATOM 5937 C C . MET B 1 287 ? 13.719 -21.125 -17.594 1 98.94 287 MET B C 1
ATOM 5939 O O . MET B 1 287 ? 14.016 -21.203 -18.781 1 98.94 287 MET B O 1
ATOM 5943 N N . CYS B 1 288 ? 13.062 -22.109 -16.906 1 98.94 288 CYS B N 1
ATOM 5944 C CA . CYS B 1 288 ? 12.594 -23.297 -17.609 1 98.94 288 CYS B CA 1
ATOM 5945 C C . CYS B 1 288 ? 11.656 -22.922 -18.75 1 98.94 288 CYS B C 1
ATOM 5947 O O . CYS B 1 288 ? 11.828 -23.391 -19.875 1 98.94 288 CYS B O 1
ATOM 5949 N N . ALA B 1 289 ? 10.68 -22.062 -18.5 1 98.88 289 ALA B N 1
ATOM 5950 C CA . ALA B 1 289 ? 9.688 -21.672 -19.5 1 98.88 289 ALA B CA 1
ATOM 5951 C C . ALA B 1 289 ? 10.336 -20.891 -20.641 1 98.88 289 ALA B C 1
ATOM 5953 O O . ALA B 1 289 ? 10.055 -21.141 -21.812 1 98.88 289 ALA B O 1
ATOM 5954 N N . ILE B 1 290 ? 11.18 -19.938 -20.281 1 98.88 290 ILE B N 1
ATOM 5955 C CA . ILE B 1 290 ? 11.82 -19.047 -21.25 1 98.88 290 ILE B CA 1
ATOM 5956 C C . ILE B 1 290 ? 12.688 -19.859 -22.203 1 98.88 290 ILE B C 1
ATOM 5958 O O . ILE B 1 290 ? 12.578 -19.703 -23.422 1 98.88 290 ILE B O 1
ATOM 5962 N N . SER B 1 291 ? 13.492 -20.734 -21.656 1 98.81 291 SER B N 1
ATOM 5963 C CA . SER B 1 291 ? 14.406 -21.531 -22.453 1 98.81 291 SER B CA 1
ATOM 5964 C C . SER B 1 291 ? 13.648 -22.562 -23.297 1 98.81 291 SER B C 1
ATOM 5966 O O . SER B 1 291 ? 13.93 -22.719 -24.484 1 98.81 291 SER B O 1
ATOM 5968 N N . GLN B 1 292 ? 12.711 -23.234 -22.688 1 98.56 292 GLN B N 1
ATOM 5969 C CA . GLN B 1 292 ? 11.93 -24.219 -23.406 1 98.56 292 GLN B CA 1
ATOM 5970 C C . GLN B 1 292 ? 11.195 -23.594 -24.594 1 98.56 292 GLN B C 1
ATOM 5972 O O . GLN B 1 292 ? 11.039 -24.219 -25.641 1 98.56 292 GLN B O 1
ATOM 5977 N N . SER B 1 293 ? 10.758 -22.344 -24.469 1 98.44 293 SER B N 1
ATOM 5978 C CA . SER B 1 293 ? 10.023 -21.641 -25.5 1 98.44 293 SER B CA 1
ATOM 5979 C C . SER B 1 293 ? 10.969 -21.031 -26.531 1 98.44 293 SER B C 1
ATOM 5981 O O . SER B 1 293 ? 10.523 -20.453 -27.531 1 98.44 293 SER B O 1
ATOM 5983 N N . LYS B 1 294 ? 12.258 -21.094 -26.297 1 98.12 294 LYS B N 1
ATOM 5984 C CA . LYS B 1 294 ? 13.281 -20.562 -27.188 1 98.12 294 LYS B CA 1
ATOM 5985 C C . LYS B 1 294 ? 13.023 -19.094 -27.5 1 98.12 294 LYS B C 1
ATOM 5987 O O . LYS B 1 294 ? 13.062 -18.688 -28.656 1 98.12 294 LYS B O 1
ATOM 5992 N N . LEU B 1 295 ? 12.633 -18.344 -26.453 1 98.25 295 LEU B N 1
ATOM 5993 C CA . LEU B 1 295 ? 12.406 -16.906 -26.641 1 98.25 295 LEU B CA 1
ATOM 5994 C C . LEU B 1 295 ? 13.648 -16.234 -27.203 1 98.25 295 LEU B C 1
ATOM 5996 O O . LEU B 1 295 ? 14.773 -16.562 -26.812 1 98.25 295 LEU B O 1
ATOM 6000 N N . LYS B 1 296 ? 13.453 -15.312 -28.125 1 98.25 296 LYS B N 1
ATOM 6001 C CA . LYS B 1 296 ? 14.562 -14.523 -28.656 1 98.25 296 LYS B CA 1
ATOM 6002 C C . LYS B 1 296 ? 14.953 -13.406 -27.703 1 98.25 296 LYS B C 1
ATOM 6004 O O . LYS B 1 296 ? 14.859 -12.227 -28.047 1 98.25 296 LYS B O 1
ATOM 6009 N N . LYS B 1 297 ? 15.406 -13.773 -26.5 1 98.44 297 LYS B N 1
ATOM 6010 C CA . LYS B 1 297 ? 15.797 -12.883 -25.406 1 98.44 297 LYS B CA 1
ATOM 6011 C C . LYS B 1 297 ? 17.016 -13.438 -24.672 1 98.44 297 LYS B C 1
ATOM 6013 O O . LYS B 1 297 ? 17.266 -14.641 -24.688 1 98.44 297 LYS B O 1
ATOM 6018 N N . ASN B 1 298 ? 17.797 -12.547 -24.172 1 98.81 298 ASN B N 1
ATOM 6019 C CA . ASN B 1 298 ? 18.859 -12.93 -23.234 1 98.81 298 ASN B CA 1
ATOM 6020 C C . ASN B 1 298 ? 18.422 -12.727 -21.781 1 98.81 298 ASN B C 1
ATOM 6022 O O . ASN B 1 298 ? 17.984 -11.641 -21.406 1 98.81 298 ASN B O 1
ATOM 6026 N N . VAL B 1 299 ? 18.5 -13.844 -21.016 1 98.94 299 VAL B N 1
ATOM 6027 C CA . VAL B 1 299 ? 18.062 -13.781 -19.625 1 98.94 299 VAL B CA 1
ATOM 6028 C C . VAL B 1 299 ? 19.109 -14.445 -18.719 1 98.94 299 VAL B C 1
ATOM 6030 O O . VAL B 1 299 ? 19.609 -15.531 -19.031 1 98.94 299 VAL B O 1
ATOM 6033 N N . ILE B 1 300 ? 19.531 -13.766 -17.688 1 98.94 300 ILE B N 1
ATOM 6034 C CA . ILE B 1 300 ? 20.375 -14.336 -16.641 1 98.94 300 ILE B CA 1
ATOM 6035 C C . ILE B 1 300 ? 19.641 -14.289 -15.297 1 98.94 300 ILE B C 1
ATOM 6037 O O . ILE B 1 300 ? 19.047 -13.273 -14.945 1 98.94 300 ILE B O 1
ATOM 6041 N N . ALA B 1 301 ? 19.594 -15.406 -14.609 1 98.94 301 ALA B N 1
ATOM 6042 C CA . ALA B 1 301 ? 18.969 -15.484 -13.289 1 98.94 301 ALA B CA 1
ATOM 6043 C C . ALA B 1 301 ? 19.969 -15.953 -12.234 1 98.94 301 ALA B C 1
ATOM 6045 O O . ALA B 1 301 ? 20.859 -16.75 -12.516 1 98.94 301 ALA B O 1
ATOM 6046 N N . VAL B 1 302 ? 19.844 -15.406 -11.031 1 98.94 302 VAL B N 1
ATOM 6047 C CA . VAL B 1 302 ? 20.719 -15.859 -9.953 1 98.94 302 VAL B CA 1
ATOM 6048 C C . VAL B 1 302 ? 19.906 -16.109 -8.688 1 98.94 302 VAL B C 1
ATOM 6050 O O . VAL B 1 302 ? 18.844 -15.508 -8.492 1 98.94 302 VAL B O 1
ATOM 6053 N N . VAL B 1 303 ? 20.328 -17.062 -7.895 1 98.94 303 VAL B N 1
ATOM 6054 C CA . VAL B 1 303 ? 19.75 -17.422 -6.605 1 98.94 303 VAL B CA 1
ATOM 6055 C C . VAL B 1 303 ? 20.859 -17.531 -5.555 1 98.94 303 VAL B C 1
ATOM 6057 O O . VAL B 1 303 ? 21.828 -18.266 -5.738 1 98.94 303 VAL B O 1
ATOM 6060 N N . ALA B 1 304 ? 20.766 -16.719 -4.543 1 98.81 304 ALA B N 1
ATOM 6061 C CA . ALA B 1 304 ? 21.609 -16.906 -3.365 1 98.81 304 ALA B CA 1
ATOM 6062 C C . ALA B 1 304 ? 20.984 -17.875 -2.373 1 98.81 304 ALA B C 1
ATOM 6064 O O . ALA B 1 304 ? 20.281 -17.453 -1.451 1 98.81 304 ALA B O 1
ATOM 6065 N N . ALA B 1 305 ? 21.281 -19.141 -2.539 1 98.88 305 ALA B N 1
ATOM 6066 C CA . ALA B 1 305 ? 20.641 -20.188 -1.756 1 98.88 305 ALA B CA 1
ATOM 6067 C C . ALA B 1 305 ? 21.359 -20.406 -0.429 1 98.88 305 ALA B C 1
ATOM 6069 O O . ALA B 1 305 ? 22.578 -20.641 -0.405 1 98.88 305 ALA B O 1
ATOM 6070 N N . CYS B 1 306 ? 20.641 -20.297 0.662 1 98.62 306 CYS B N 1
ATOM 6071 C CA . CYS B 1 306 ? 21.203 -20.562 1.984 1 98.62 306 CYS B CA 1
ATOM 6072 C C . CYS B 1 306 ? 20.094 -20.797 3.006 1 98.62 306 CYS B C 1
ATOM 6074 O O . CYS B 1 306 ? 18.922 -20.828 2.652 1 98.62 306 CYS B O 1
ATOM 6076 N N . GLU B 1 307 ? 20.453 -21.109 4.207 1 97.88 307 GLU B N 1
ATOM 6077 C CA . GLU B 1 307 ? 19.562 -21.172 5.367 1 97.88 307 GLU B CA 1
ATOM 6078 C C . GLU B 1 307 ? 19.953 -20.125 6.41 1 97.88 307 GLU B C 1
ATOM 6080 O O . GLU B 1 307 ? 21.125 -19.844 6.621 1 97.88 307 GLU B O 1
ATOM 6085 N N . ASN B 1 308 ? 18.922 -19.469 6.914 1 97.88 308 ASN B N 1
ATOM 6086 C CA . ASN B 1 308 ? 19.125 -18.656 8.102 1 97.88 308 ASN B CA 1
ATOM 6087 C C . ASN B 1 308 ? 18.891 -19.453 9.383 1 97.88 308 ASN B C 1
ATOM 6089 O O . ASN B 1 308 ? 17.766 -19.484 9.898 1 97.88 308 ASN B O 1
ATOM 6093 N N . ALA B 1 309 ? 19.938 -20.016 9.828 1 94.94 309 ALA B N 1
ATOM 6094 C CA . ALA B 1 309 ? 19.891 -20.906 10.984 1 94.94 309 ALA B CA 1
ATOM 6095 C C . ALA B 1 309 ? 20.641 -20.312 12.172 1 94.94 309 ALA B C 1
ATOM 6097 O O . ALA B 1 309 ? 21.469 -19.406 11.992 1 94.94 309 ALA B O 1
ATOM 6098 N N . LEU B 1 310 ? 20.281 -20.797 13.312 1 92.38 310 LEU B N 1
ATOM 6099 C CA . LEU B 1 310 ? 20.922 -20.344 14.539 1 92.38 310 LEU B CA 1
ATOM 6100 C C . LEU B 1 310 ? 22.094 -21.25 14.914 1 92.38 310 LEU B C 1
ATOM 6102 O O . LEU B 1 310 ? 21.969 -22.484 14.875 1 92.38 310 LEU B O 1
ATOM 6106 N N . SER B 1 311 ? 23.234 -20.688 15.141 1 92.94 311 SER B N 1
ATOM 6107 C CA . SER B 1 311 ? 24.406 -21.359 15.656 1 92.94 311 SER B CA 1
ATOM 6108 C C . SER B 1 311 ? 25.406 -20.375 16.25 1 92.94 311 SER B C 1
ATOM 6110 O O . SER B 1 311 ? 25.109 -19.188 16.344 1 92.94 311 SER B O 1
ATOM 6112 N N . GLY B 1 312 ? 26.547 -20.906 16.766 1 88.25 312 GLY B N 1
ATOM 6113 C CA . GLY B 1 312 ? 27.594 -20.047 17.297 1 88.25 312 GLY B CA 1
ATOM 6114 C C . GLY B 1 312 ? 28.219 -19.141 16.266 1 88.25 312 GLY B C 1
ATOM 6115 O O . GLY B 1 312 ? 28.766 -18.094 16.594 1 88.25 312 GLY B O 1
ATOM 6116 N N . GLY B 1 313 ? 28.062 -19.453 15.016 1 90.88 313 GLY B N 1
ATOM 6117 C CA . GLY B 1 313 ? 28.656 -18.688 13.938 1 90.88 313 GLY B CA 1
ATOM 6118 C C . GLY B 1 313 ? 27.672 -17.734 13.273 1 90.88 313 GLY B C 1
ATOM 6119 O O . GLY B 1 313 ? 28.047 -16.969 12.383 1 90.88 313 GLY B O 1
ATOM 6120 N N . SER B 1 314 ? 26.469 -17.703 13.781 1 93.81 314 SER B N 1
ATOM 6121 C CA . SER B 1 314 ? 25.422 -16.891 13.18 1 93.81 314 SER B CA 1
ATOM 6122 C C . SER B 1 314 ? 25.688 -15.406 13.422 1 93.81 314 SER B C 1
ATOM 6124 O O . SER B 1 314 ? 26.281 -15.031 14.43 1 93.81 314 SER B O 1
ATOM 6126 N N . TYR B 1 315 ? 25.344 -14.562 12.438 1 93.94 315 TYR B N 1
ATOM 6127 C CA . TYR B 1 315 ? 25.359 -13.125 12.688 1 93.94 315 TYR B CA 1
ATOM 6128 C C . TYR B 1 315 ? 24.297 -12.734 13.711 1 93.94 315 TYR B C 1
ATOM 6130 O O . TYR B 1 315 ? 23.359 -13.492 13.953 1 93.94 315 TYR B O 1
ATOM 6138 N N . LYS B 1 316 ? 24.562 -11.594 14.398 1 94.38 316 LYS B N 1
ATOM 6139 C CA . LYS B 1 316 ? 23.734 -11.172 15.531 1 94.38 316 LYS B CA 1
ATOM 6140 C C . LYS B 1 316 ? 23.266 -9.727 15.359 1 94.38 316 LYS B C 1
ATOM 6142 O O . LYS B 1 316 ? 23.938 -8.922 14.711 1 94.38 316 LYS B O 1
ATOM 6147 N N . PRO B 1 317 ? 22.047 -9.523 15.961 1 94.06 317 PRO B N 1
ATOM 6148 C CA . PRO B 1 317 ? 21.719 -8.102 16.062 1 94.06 317 PRO B CA 1
ATOM 6149 C C . PRO B 1 317 ? 22.844 -7.289 16.719 1 94.06 317 PRO B C 1
ATOM 6151 O O . PRO B 1 317 ? 23.422 -7.711 17.719 1 94.06 317 PRO B O 1
ATOM 6154 N N . GLY B 1 318 ? 23.219 -6.188 16.062 1 93.81 318 GLY B N 1
ATOM 6155 C CA . GLY B 1 318 ? 24.312 -5.367 16.547 1 93.81 318 GLY B CA 1
ATOM 6156 C C . GLY B 1 318 ? 25.578 -5.492 15.727 1 93.81 318 GLY B C 1
ATOM 6157 O O . GLY B 1 318 ? 26.469 -4.645 15.812 1 93.81 318 GLY B O 1
ATOM 6158 N N . ASP B 1 319 ? 25.672 -6.566 14.953 1 94.94 319 ASP B N 1
ATOM 6159 C CA . ASP B 1 319 ? 26.812 -6.727 14.062 1 94.94 319 ASP B CA 1
ATOM 6160 C C . ASP B 1 319 ? 26.812 -5.656 12.977 1 94.94 319 ASP B C 1
ATOM 6162 O O . ASP B 1 319 ? 25.766 -5.105 12.641 1 94.94 319 ASP B O 1
ATOM 6166 N N . ILE B 1 320 ? 27.906 -5.23 12.562 1 97.25 320 ILE B N 1
ATOM 6167 C CA . ILE B 1 320 ? 28.094 -4.492 11.32 1 97.25 320 ILE B CA 1
ATOM 6168 C C . ILE B 1 320 ? 28.797 -5.383 10.297 1 97.25 320 ILE B C 1
ATOM 6170 O O . ILE B 1 320 ? 29.891 -5.895 10.547 1 97.25 320 ILE B O 1
ATOM 6174 N N . ILE B 1 321 ? 28.156 -5.625 9.203 1 97.81 321 ILE B N 1
ATOM 6175 C CA . ILE B 1 321 ? 28.719 -6.5 8.18 1 97.81 321 ILE B CA 1
ATOM 6176 C C . ILE B 1 321 ? 28.969 -5.703 6.902 1 97.81 321 ILE B C 1
ATOM 6178 O O . ILE B 1 321 ? 28.484 -4.582 6.754 1 97.81 321 ILE B O 1
ATOM 6182 N N . SER B 1 322 ? 29.766 -6.262 6.055 1 98 322 SER B N 1
ATOM 6183 C CA . SER B 1 322 ? 30.031 -5.672 4.742 1 98 322 SER B CA 1
ATOM 6184 C C . SER B 1 322 ? 29.141 -6.293 3.672 1 98 322 SER B C 1
ATOM 6186 O O . SER B 1 322 ? 28.203 -7.039 3.986 1 98 322 SER B O 1
ATOM 6188 N N . SER B 1 323 ? 29.266 -5.891 2.424 1 98.5 323 SER B N 1
ATOM 6189 C CA . SER B 1 323 ? 28.578 -6.402 1.242 1 98.5 323 SER B CA 1
ATOM 6190 C C . SER B 1 323 ? 29.516 -6.461 0.041 1 98.5 323 SER B C 1
ATOM 6192 O O . SER B 1 323 ? 30.625 -5.941 0.093 1 98.5 323 SER B O 1
ATOM 6194 N N . MET B 1 324 ? 29.031 -7.117 -0.936 1 98.62 324 MET B N 1
ATOM 6195 C CA . MET B 1 324 ? 29.812 -7.18 -2.162 1 98.62 324 MET B CA 1
ATOM 6196 C C . MET B 1 324 ? 30.062 -5.785 -2.723 1 98.62 324 MET B C 1
ATOM 6198 O O . MET B 1 324 ? 31.109 -5.531 -3.336 1 98.62 324 MET B O 1
ATOM 6202 N N . ALA B 1 325 ? 29.172 -4.875 -2.545 1 98.31 325 ALA B N 1
ATOM 6203 C CA . ALA B 1 325 ? 29.281 -3.496 -3.012 1 98.31 325 ALA B CA 1
ATOM 6204 C C . ALA B 1 325 ? 30.141 -2.664 -2.072 1 98.31 325 ALA B C 1
ATOM 6206 O O . ALA B 1 325 ? 30.312 -1.461 -2.281 1 98.31 325 ALA B O 1
ATOM 6207 N N . LYS B 1 326 ? 30.641 -3.227 -1.004 1 97.75 326 LYS B N 1
ATOM 6208 C CA . LYS B 1 326 ? 31.516 -2.611 -0.008 1 97.75 326 LYS B CA 1
ATOM 6209 C C . LYS B 1 326 ? 30.75 -1.63 0.868 1 97.75 326 LYS B C 1
ATOM 6211 O O . LYS B 1 326 ? 31.344 -0.841 1.603 1 97.75 326 LYS B O 1
ATOM 6216 N N . LYS B 1 327 ? 29.422 -1.627 0.82 1 97.88 327 LYS B N 1
ATOM 6217 C CA . LYS B 1 327 ? 28.594 -0.899 1.777 1 97.88 327 LYS B CA 1
ATOM 6218 C C . LYS B 1 327 ? 28.5 -1.653 3.1 1 97.88 327 LYS B C 1
ATOM 6220 O O . LYS B 1 327 ? 28.328 -2.875 3.113 1 97.88 327 LYS B O 1
ATOM 6225 N N . THR B 1 328 ? 28.656 -0.903 4.168 1 97.88 328 THR B N 1
ATOM 6226 C CA . THR B 1 328 ? 28.531 -1.506 5.492 1 97.88 328 THR B CA 1
ATOM 6227 C C . THR B 1 328 ? 27.094 -1.437 5.988 1 97.88 328 THR B C 1
ATOM 6229 O O . THR B 1 328 ? 26.359 -0.488 5.68 1 97.88 328 THR B O 1
ATOM 6232 N N . ILE B 1 329 ? 26.703 -2.523 6.715 1 98.38 329 ILE B N 1
ATOM 6233 C CA . ILE B 1 329 ? 25.297 -2.668 7.102 1 98.38 329 ILE B CA 1
ATOM 6234 C C . ILE B 1 329 ? 25.219 -2.992 8.594 1 98.38 329 ILE B C 1
ATOM 6236 O O . ILE B 1 329 ? 25.781 -3.979 9.055 1 98.38 329 ILE B O 1
ATOM 6240 N N . GLU B 1 330 ? 24.516 -2.152 9.344 1 98 330 GLU B N 1
ATOM 6241 C CA . GLU B 1 330 ? 24.125 -2.512 10.703 1 98 330 GLU B CA 1
ATOM 6242 C C . GLU B 1 330 ? 23.016 -3.559 10.695 1 98 330 GLU B C 1
ATOM 6244 O O . GLU B 1 330 ? 21.953 -3.357 10.086 1 98 330 GLU B O 1
ATOM 6249 N N . VAL B 1 331 ? 23.281 -4.652 11.391 1 97 331 VAL B N 1
ATOM 6250 C CA . VAL B 1 331 ? 22.266 -5.68 11.523 1 97 331 VAL B CA 1
ATOM 6251 C C . VAL B 1 331 ? 21.406 -5.398 12.758 1 97 331 VAL B C 1
ATOM 6253 O O . VAL B 1 331 ? 21.859 -5.605 13.891 1 97 331 VAL B O 1
ATOM 6256 N N . LEU B 1 332 ? 20.188 -5.02 12.547 1 96.69 332 LEU B N 1
ATOM 6257 C CA . LEU B 1 332 ? 19.297 -4.734 13.664 1 96.69 332 LEU B CA 1
ATOM 6258 C C . LEU B 1 332 ? 18.328 -5.895 13.891 1 96.69 332 LEU B C 1
ATOM 6260 O O . LEU B 1 332 ? 17.781 -6.043 14.984 1 96.69 332 LEU B O 1
ATOM 6264 N N . ASN B 1 333 ? 18.062 -6.68 12.883 1 96.94 333 ASN B N 1
ATOM 6265 C CA . ASN B 1 333 ? 17.125 -7.809 12.906 1 96.94 333 ASN B CA 1
ATOM 6266 C C . ASN B 1 333 ? 17.609 -8.945 12.008 1 96.94 333 ASN B C 1
ATOM 6268 O O . ASN B 1 333 ? 17.625 -8.805 10.781 1 96.94 333 ASN B O 1
ATOM 6272 N N . THR B 1 334 ? 17.953 -10.102 12.555 1 96.81 334 THR B N 1
ATOM 6273 C CA . THR B 1 334 ? 18.484 -11.211 11.781 1 96.81 334 THR B CA 1
ATOM 6274 C C . THR B 1 334 ? 17.375 -11.945 11.039 1 96.81 334 THR B C 1
ATOM 6276 O O . THR B 1 334 ? 17.641 -12.828 10.219 1 96.81 334 THR B O 1
ATOM 6279 N N . ASP B 1 335 ? 16.047 -11.578 11.344 1 96 335 ASP B N 1
ATOM 6280 C CA . ASP B 1 335 ? 14.914 -12.094 10.586 1 96 335 ASP B CA 1
ATOM 6281 C C . ASP B 1 335 ? 14.648 -11.242 9.344 1 96 335 ASP B C 1
ATOM 6283 O O . ASP B 1 335 ? 13.68 -11.484 8.617 1 96 335 ASP B O 1
ATOM 6287 N N . ALA B 1 336 ? 15.43 -10.234 9.148 1 97.25 336 ALA B N 1
ATOM 6288 C CA . ALA B 1 336 ? 15.469 -9.484 7.895 1 97.25 336 ALA B CA 1
ATOM 6289 C C . ALA B 1 336 ? 16.641 -9.93 7.027 1 97.25 336 ALA B C 1
ATOM 6291 O O . ALA B 1 336 ? 17.422 -9.094 6.559 1 97.25 336 ALA B O 1
ATOM 6292 N N . GLU B 1 337 ? 16.781 -11.219 6.805 1 97.06 337 GLU B N 1
ATOM 6293 C CA . GLU B 1 337 ? 17.922 -11.867 6.176 1 97.06 337 GLU B CA 1
ATOM 6294 C C . GLU B 1 337 ? 17.844 -11.789 4.652 1 97.06 337 GLU B C 1
ATOM 6296 O O . GLU B 1 337 ? 18.859 -11.734 3.967 1 97.06 337 GLU B O 1
ATOM 6301 N N . GLY B 1 338 ? 16.609 -11.875 4.051 1 98.06 338 GLY B N 1
ATOM 6302 C CA . GLY B 1 338 ? 16.422 -11.93 2.609 1 98.06 338 GLY B CA 1
ATOM 6303 C C . GLY B 1 338 ? 17.031 -10.75 1.878 1 98.06 338 GLY B C 1
ATOM 6304 O O . GLY B 1 338 ? 17.672 -10.922 0.834 1 98.06 338 GLY B O 1
ATOM 6305 N N . ARG B 1 339 ? 16.781 -9.523 2.449 1 98.12 339 ARG B N 1
ATOM 6306 C CA . ARG B 1 339 ? 17.297 -8.336 1.775 1 98.12 339 ARG B CA 1
ATOM 6307 C C . ARG B 1 339 ? 18.828 -8.312 1.787 1 98.12 339 ARG B C 1
ATOM 6309 O O . ARG B 1 339 ? 19.453 -7.758 0.883 1 98.12 339 ARG B O 1
ATOM 6316 N N . LEU B 1 340 ? 19.516 -8.969 2.768 1 98.56 340 LEU B N 1
ATOM 6317 C CA . LEU B 1 340 ? 20.969 -9.07 2.805 1 98.56 340 LEU B CA 1
ATOM 6318 C C . LEU B 1 340 ? 21.484 -9.984 1.696 1 98.56 340 LEU B C 1
ATOM 6320 O O . LEU B 1 340 ? 22.453 -9.648 1.006 1 98.56 340 LEU B O 1
ATOM 6324 N N . THR B 1 341 ? 20.812 -11.148 1.524 1 98.81 341 THR B N 1
ATOM 6325 C CA . THR B 1 341 ? 21.219 -12.055 0.454 1 98.81 341 THR B CA 1
ATOM 6326 C C . THR B 1 341 ? 20.969 -11.414 -0.912 1 98.81 341 THR B C 1
ATOM 6328 O O . THR B 1 341 ? 21.797 -11.539 -1.817 1 98.81 341 THR B O 1
ATOM 6331 N N . LEU B 1 342 ? 19.859 -10.727 -1.056 1 98.88 342 LEU B N 1
ATOM 6332 C CA . LEU B 1 342 ? 19.516 -10.094 -2.322 1 98.88 342 LEU B CA 1
ATOM 6333 C C . LEU B 1 342 ? 20.469 -8.945 -2.645 1 98.88 342 LEU B C 1
ATOM 6335 O O . LEU B 1 342 ? 20.766 -8.695 -3.814 1 98.88 342 LEU B O 1
ATOM 6339 N N . ALA B 1 343 ? 20.984 -8.25 -1.591 1 98.75 343 ALA B N 1
ATOM 6340 C CA . ALA B 1 343 ? 21.938 -7.164 -1.803 1 98.75 343 ALA B CA 1
ATOM 6341 C C . ALA B 1 343 ? 23.141 -7.633 -2.633 1 98.75 343 ALA B C 1
ATOM 6343 O O . ALA B 1 343 ? 23.469 -7.02 -3.65 1 98.75 343 ALA B O 1
ATOM 6344 N N . ASP B 1 344 ? 23.734 -8.719 -2.221 1 98.88 344 ASP B N 1
ATOM 6345 C CA . ASP B 1 344 ? 24.906 -9.227 -2.916 1 98.88 344 ASP B CA 1
ATOM 6346 C C . ASP B 1 344 ? 24.531 -9.852 -4.258 1 98.88 344 ASP B C 1
ATOM 6348 O O . ASP B 1 344 ? 25.25 -9.703 -5.242 1 98.88 344 ASP B O 1
ATOM 6352 N N . ALA B 1 345 ? 23.406 -10.57 -4.32 1 98.94 345 ALA B N 1
ATOM 6353 C CA . ALA B 1 345 ? 22.969 -11.203 -5.562 1 98.94 345 ALA B CA 1
ATOM 6354 C C . ALA B 1 345 ? 22.688 -10.164 -6.641 1 98.94 345 ALA B C 1
ATOM 6356 O O . ALA B 1 345 ? 23.078 -10.336 -7.797 1 98.94 345 ALA B O 1
ATOM 6357 N N . ILE B 1 346 ? 22.016 -9.094 -6.262 1 98.88 346 ILE B N 1
ATOM 6358 C CA . ILE B 1 346 ? 21.656 -8.031 -7.199 1 98.88 346 ILE B CA 1
ATOM 6359 C C . ILE B 1 346 ? 22.922 -7.32 -7.672 1 98.88 346 ILE B C 1
ATOM 6361 O O . ILE B 1 346 ? 23.078 -7.039 -8.867 1 98.88 346 ILE B O 1
ATOM 6365 N N . TYR B 1 347 ? 23.766 -7.016 -6.738 1 98.88 347 TYR B N 1
ATOM 6366 C CA . TYR B 1 347 ? 25.016 -6.367 -7.113 1 98.88 347 TYR B CA 1
ATOM 6367 C C . TYR B 1 347 ? 25.812 -7.234 -8.086 1 98.88 347 TYR B C 1
ATOM 6369 O O . TYR B 1 347 ? 26.328 -6.734 -9.086 1 98.88 347 TYR B O 1
ATOM 6377 N N . TYR B 1 348 ? 25.938 -8.516 -7.84 1 98.88 348 TYR B N 1
ATOM 6378 C CA . TYR B 1 348 ? 26.656 -9.453 -8.695 1 98.88 348 TYR B CA 1
ATOM 6379 C C . TYR B 1 348 ? 26.094 -9.461 -10.102 1 98.88 348 TYR B C 1
ATOM 6381 O O . TYR B 1 348 ? 26.828 -9.344 -11.086 1 98.88 348 TYR B O 1
ATOM 6389 N N . ILE B 1 349 ? 24.75 -9.617 -10.18 1 98.94 349 ILE B N 1
ATOM 6390 C CA . ILE B 1 349 ? 24.156 -9.859 -11.492 1 98.94 349 ILE B CA 1
ATOM 6391 C C . ILE B 1 349 ? 24.312 -8.609 -12.359 1 98.94 349 ILE B C 1
ATOM 6393 O O . ILE B 1 349 ? 24.484 -8.711 -13.578 1 98.94 349 ILE B O 1
ATOM 6397 N N . ILE B 1 350 ? 24.281 -7.461 -11.758 1 98.88 350 ILE B N 1
ATOM 6398 C CA . ILE B 1 350 ? 24.438 -6.203 -12.484 1 98.88 350 ILE B CA 1
ATOM 6399 C C . ILE B 1 350 ? 25.906 -6.004 -12.867 1 98.88 350 ILE B C 1
ATOM 6401 O O . ILE B 1 350 ? 26.219 -5.695 -14.016 1 98.88 350 ILE B O 1
ATOM 6405 N N . ASN B 1 351 ? 26.828 -6.234 -11.945 1 98.69 351 ASN B N 1
ATOM 6406 C CA . ASN B 1 351 ? 28.203 -5.812 -12.148 1 98.69 351 ASN B CA 1
ATOM 6407 C C . ASN B 1 351 ? 29.047 -6.93 -12.758 1 98.69 351 ASN B C 1
ATOM 6409 O O . ASN B 1 351 ? 30.016 -6.664 -13.477 1 98.69 351 ASN B O 1
ATOM 6413 N N . ASN B 1 352 ? 28.766 -8.148 -12.422 1 98.69 352 ASN B N 1
ATOM 6414 C CA . ASN B 1 352 ? 29.547 -9.266 -12.938 1 98.69 352 ASN B CA 1
ATOM 6415 C C . ASN B 1 352 ? 28.938 -9.836 -14.211 1 98.69 352 ASN B C 1
ATOM 6417 O O . ASN B 1 352 ? 29.656 -10.195 -15.141 1 98.69 352 ASN B O 1
ATOM 6421 N N . GLU B 1 353 ? 27.562 -9.883 -14.281 1 98.69 353 GLU B N 1
ATOM 6422 C CA . GLU B 1 353 ? 26.891 -10.469 -15.438 1 98.69 353 GLU B CA 1
ATOM 6423 C C . GLU B 1 353 ? 26.422 -9.383 -16.406 1 98.69 353 GLU B C 1
ATOM 6425 O O . GLU B 1 353 ? 25.984 -9.688 -17.516 1 98.69 353 GLU B O 1
ATOM 6430 N N . LYS B 1 354 ? 26.453 -8.148 -16.031 1 98.31 354 LYS B N 1
ATOM 6431 C CA . LYS B 1 354 ? 26.219 -6.969 -16.859 1 98.31 354 LYS B CA 1
ATOM 6432 C C . LYS B 1 354 ? 24.797 -6.965 -17.422 1 98.31 354 LYS B C 1
ATOM 6434 O O . LYS B 1 354 ? 24.594 -6.684 -18.609 1 98.31 354 LYS B O 1
ATOM 6439 N N . VAL B 1 355 ? 23.797 -7.391 -16.625 1 98.81 355 VAL B N 1
ATOM 6440 C CA . VAL B 1 355 ? 22.406 -7.312 -17.047 1 98.81 355 VAL B CA 1
ATOM 6441 C C . VAL B 1 355 ? 22 -5.848 -17.234 1 98.81 355 VAL B C 1
ATOM 6443 O O . VAL B 1 355 ? 22.531 -4.965 -16.562 1 98.81 355 VAL B O 1
ATOM 6446 N N . THR B 1 356 ? 21.062 -5.598 -18.125 1 98.69 356 THR B N 1
ATOM 6447 C CA . THR B 1 356 ? 20.719 -4.227 -18.469 1 98.69 356 THR B CA 1
ATOM 6448 C C . THR B 1 356 ? 19.469 -3.773 -17.719 1 98.69 356 THR B C 1
ATOM 6450 O O . THR B 1 356 ? 19.188 -2.574 -17.625 1 98.69 356 THR B O 1
ATOM 6453 N N . LYS B 1 357 ? 18.656 -4.629 -17.234 1 98.69 357 LYS B N 1
ATOM 6454 C CA . LYS B 1 357 ? 17.547 -4.445 -16.312 1 98.69 357 LYS B CA 1
ATOM 6455 C C . LYS B 1 357 ? 17.375 -5.66 -15.398 1 98.69 357 LYS B C 1
ATOM 6457 O O . LYS B 1 357 ? 17.75 -6.773 -15.773 1 98.69 357 LYS B O 1
ATOM 6462 N N . VAL B 1 358 ? 16.828 -5.445 -14.227 1 98.88 358 VAL B N 1
ATOM 6463 C CA . VAL B 1 358 ? 16.812 -6.566 -13.297 1 98.88 358 VAL B CA 1
ATOM 6464 C C . VAL B 1 358 ? 15.516 -6.555 -12.484 1 98.88 358 VAL B C 1
ATOM 6466 O O . VAL B 1 358 ? 15.008 -5.484 -12.125 1 98.88 358 VAL B O 1
ATOM 6469 N N . VAL B 1 359 ? 14.914 -7.75 -12.289 1 98.94 359 VAL B N 1
ATOM 6470 C CA . VAL B 1 359 ? 13.781 -7.996 -11.406 1 98.94 359 VAL B CA 1
ATOM 6471 C C . VAL B 1 359 ? 14.211 -8.93 -10.273 1 98.94 359 VAL B C 1
ATOM 6473 O O . VAL B 1 359 ? 14.789 -9.992 -10.516 1 98.94 359 VAL B O 1
ATOM 6476 N N . ASP B 1 360 ? 14.008 -8.508 -9.086 1 98.88 360 ASP B N 1
ATOM 6477 C CA . ASP B 1 360 ? 14.164 -9.484 -8.008 1 98.88 360 ASP B CA 1
ATOM 6478 C C . ASP B 1 360 ? 12.82 -9.852 -7.402 1 98.88 360 ASP B C 1
ATOM 6480 O O . ASP B 1 360 ? 11.914 -9.016 -7.324 1 98.88 360 ASP B O 1
ATOM 6484 N N . VAL B 1 361 ? 12.672 -11.117 -7.074 1 98.88 361 VAL B N 1
ATOM 6485 C CA . VAL B 1 361 ? 11.461 -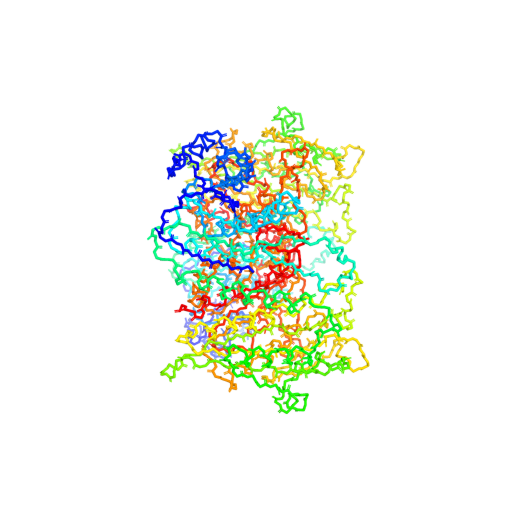11.727 -6.535 1 98.88 361 VAL B CA 1
ATOM 6486 C C . VAL B 1 361 ? 11.758 -12.344 -5.172 1 98.88 361 VAL B C 1
ATOM 6488 O O . VAL B 1 361 ? 12.695 -13.133 -5.035 1 98.88 361 VAL B O 1
ATOM 6491 N N . ALA B 1 362 ? 10.914 -11.938 -4.156 1 98.81 362 ALA B N 1
ATOM 6492 C CA . ALA B 1 362 ? 11.258 -12.43 -2.822 1 98.81 362 ALA B CA 1
ATOM 6493 C C . ALA B 1 362 ? 10.016 -12.477 -1.928 1 98.81 362 ALA B C 1
ATOM 6495 O O . ALA B 1 362 ? 9.164 -11.594 -1.984 1 98.81 362 ALA B O 1
ATOM 6496 N N . THR B 1 363 ? 9.883 -13.578 -1.182 1 98.31 363 THR B N 1
ATOM 6497 C CA . THR B 1 363 ? 9.07 -13.5 0.027 1 98.31 363 THR B CA 1
ATOM 6498 C C . THR B 1 363 ? 9.773 -12.664 1.096 1 98.31 363 THR B C 1
ATOM 6500 O O . THR B 1 363 ? 10.43 -13.211 1.985 1 98.31 363 THR B O 1
ATOM 6503 N N . LEU B 1 364 ? 9.586 -11.375 1.04 1 97.62 364 LEU B N 1
ATOM 6504 C CA . LEU B 1 364 ? 10.523 -10.508 1.737 1 97.62 364 LEU B CA 1
ATOM 6505 C C . LEU B 1 364 ? 9.938 -10.023 3.059 1 97.62 364 LEU B C 1
ATOM 6507 O O . LEU B 1 364 ? 10.641 -9.953 4.07 1 97.62 364 LEU B O 1
ATOM 6511 N N . THR B 1 365 ? 8.68 -9.641 3.045 1 96.12 365 THR B N 1
ATOM 6512 C CA . THR B 1 365 ? 8.188 -8.992 4.254 1 96.12 365 THR B CA 1
ATOM 6513 C C . THR B 1 365 ? 6.77 -9.445 4.574 1 96.12 365 THR B C 1
ATOM 6515 O O . THR B 1 365 ? 5.949 -9.625 3.672 1 96.12 365 THR B O 1
ATOM 6518 N N . GLY B 1 366 ? 6.535 -9.703 5.895 1 93.88 366 GLY B N 1
ATOM 6519 C CA . GLY B 1 366 ? 5.16 -9.859 6.34 1 93.88 366 GLY B CA 1
ATOM 6520 C C . GLY B 1 366 ? 4.297 -8.648 6.035 1 93.88 366 GLY B C 1
ATOM 6521 O O . GLY B 1 366 ? 3.09 -8.773 5.828 1 93.88 366 GLY B O 1
ATOM 6522 N N . ALA B 1 367 ? 4.898 -7.527 5.93 1 94.31 367 ALA B N 1
ATOM 6523 C CA . ALA B 1 367 ? 4.203 -6.277 5.637 1 94.31 367 ALA B CA 1
ATOM 6524 C C . ALA B 1 367 ? 3.484 -6.352 4.293 1 94.31 367 ALA B C 1
ATOM 6526 O O . ALA B 1 367 ? 2.461 -5.691 4.09 1 94.31 367 ALA B O 1
ATOM 6527 N N . ALA B 1 368 ? 3.975 -7.117 3.361 1 96.06 368 ALA B N 1
ATOM 6528 C CA . ALA B 1 368 ? 3.32 -7.277 2.064 1 96.06 368 ALA B CA 1
ATOM 6529 C C . ALA B 1 368 ? 1.905 -7.828 2.23 1 96.06 368 ALA B C 1
ATOM 6531 O O . ALA B 1 368 ? 0.996 -7.449 1.487 1 96.06 368 ALA B O 1
ATOM 6532 N N . LEU B 1 369 ? 1.702 -8.727 3.154 1 94.88 369 LEU B N 1
ATOM 6533 C CA . LEU B 1 369 ? 0.381 -9.281 3.428 1 94.88 369 LEU B CA 1
ATOM 6534 C C . LEU B 1 369 ? -0.542 -8.227 4.023 1 94.88 369 LEU B C 1
ATOM 6536 O O . LEU B 1 369 ? -1.727 -8.172 3.688 1 94.88 369 LEU B O 1
ATOM 6540 N N . THR B 1 370 ? 0.014 -7.453 4.918 1 93.56 370 THR B N 1
ATOM 6541 C CA . THR B 1 370 ? -0.766 -6.379 5.52 1 93.56 370 THR B CA 1
ATOM 6542 C C . THR B 1 370 ? -1.19 -5.359 4.465 1 93.56 370 THR B C 1
ATOM 6544 O O . THR B 1 370 ? -2.256 -4.75 4.574 1 93.56 370 THR B O 1
ATOM 6547 N N . LEU B 1 371 ? -0.386 -5.223 3.467 1 94.12 371 LEU B N 1
ATOM 6548 C CA . LEU B 1 371 ? -0.627 -4.254 2.402 1 94.12 371 LEU B CA 1
ATOM 6549 C C . LEU B 1 371 ? -1.725 -4.742 1.462 1 94.12 371 LEU B C 1
ATOM 6551 O O . LEU B 1 371 ? -2.732 -4.059 1.271 1 94.12 371 LEU B O 1
ATOM 6555 N N . LEU B 1 372 ? -1.456 -5.941 0.852 1 96.44 372 LEU B N 1
ATOM 6556 C CA . LEU B 1 372 ? -2.301 -6.336 -0.271 1 96.44 372 LEU B CA 1
ATOM 6557 C C . LEU B 1 372 ? -2.816 -7.762 -0.088 1 96.44 372 LEU B C 1
ATOM 6559 O O . LEU B 1 372 ? -3.461 -8.312 -0.983 1 96.44 372 LEU B O 1
ATOM 6563 N N . GLY B 1 373 ? -2.564 -8.367 1.079 1 95.62 373 GLY B N 1
ATOM 6564 C CA . GLY B 1 373 ? -2.971 -9.75 1.268 1 95.62 373 GLY B CA 1
ATOM 6565 C C . GLY B 1 373 ? -2.393 -10.688 0.225 1 95.62 373 GLY B C 1
ATOM 6566 O O . GLY B 1 373 ? -1.224 -10.57 -0.146 1 95.62 373 GLY B O 1
ATOM 6567 N N . ASN B 1 374 ? -3.176 -11.68 -0.155 1 95.44 374 ASN B N 1
ATOM 6568 C CA . ASN B 1 374 ? -2.76 -12.617 -1.194 1 95.44 374 ASN B CA 1
ATOM 6569 C C . ASN B 1 374 ? -3.344 -12.242 -2.553 1 95.44 374 ASN B C 1
ATOM 6571 O O . ASN B 1 374 ? -3.406 -13.078 -3.459 1 95.44 374 ASN B O 1
ATOM 6575 N N . VAL B 1 375 ? -3.801 -11.016 -2.664 1 95.38 375 VAL B N 1
ATOM 6576 C CA . VAL B 1 375 ? -4.586 -10.594 -3.818 1 95.38 375 VAL B CA 1
ATOM 6577 C C . VAL B 1 375 ? -3.664 -10.023 -4.895 1 95.38 375 VAL B C 1
ATOM 6579 O O . VAL B 1 375 ? -3.895 -10.227 -6.09 1 95.38 375 VAL B O 1
ATOM 6582 N N . ALA B 1 376 ? -2.627 -9.297 -4.461 1 97.56 376 ALA B N 1
ATOM 6583 C CA . ALA B 1 376 ? -1.702 -8.664 -5.398 1 97.56 376 ALA B CA 1
ATOM 6584 C C . ALA B 1 376 ? -0.292 -8.602 -4.82 1 97.56 376 ALA B C 1
ATOM 6586 O O . ALA B 1 376 ? -0.102 -8.781 -3.613 1 97.56 376 ALA B O 1
ATOM 6587 N N . THR B 1 377 ? 0.66 -8.43 -5.691 1 98.62 377 THR B N 1
ATOM 6588 C CA . THR B 1 377 ? 2.062 -8.32 -5.309 1 98.62 377 THR B CA 1
ATOM 6589 C C . THR B 1 377 ? 2.51 -6.863 -5.293 1 98.62 377 THR B C 1
ATOM 6591 O O . THR B 1 377 ? 2.441 -6.176 -6.316 1 98.62 377 THR B O 1
ATOM 6594 N N . PRO B 1 378 ? 2.908 -6.344 -4.09 1 98.56 378 PRO B N 1
ATOM 6595 C CA . PRO B 1 378 ? 3.449 -4.984 -4.09 1 98.56 378 PRO B CA 1
ATOM 6596 C C . PRO B 1 378 ? 4.789 -4.879 -4.816 1 98.56 378 PRO B C 1
ATOM 6598 O O . PRO B 1 378 ? 5.621 -5.781 -4.715 1 98.56 378 PRO B O 1
ATOM 6601 N N . ILE B 1 379 ? 4.996 -3.723 -5.559 1 98.75 379 ILE B N 1
ATOM 6602 C CA . ILE B 1 379 ? 6.172 -3.496 -6.387 1 98.75 379 ILE B CA 1
ATOM 6603 C C . ILE B 1 379 ? 6.887 -2.225 -5.934 1 98.75 379 ILE B C 1
ATOM 6605 O O . ILE B 1 379 ? 6.258 -1.182 -5.75 1 98.75 379 ILE B O 1
ATOM 6609 N N . VAL B 1 380 ? 8.141 -2.326 -5.684 1 98.56 380 VAL B N 1
ATOM 6610 C CA . VAL B 1 380 ? 9.008 -1.167 -5.531 1 98.56 380 VAL B CA 1
ATOM 6611 C C . VAL B 1 380 ? 9.961 -1.078 -6.723 1 98.56 380 VAL B C 1
ATOM 6613 O O . VAL B 1 380 ? 10.578 -2.074 -7.109 1 98.56 380 VAL B O 1
ATOM 6616 N N . THR B 1 381 ? 10.07 0.104 -7.383 1 98.69 381 THR B N 1
ATOM 6617 C CA . THR B 1 381 ? 10.859 0.21 -8.602 1 98.69 381 THR B CA 1
ATOM 6618 C C . THR B 1 381 ? 11.484 1.597 -8.727 1 98.69 381 THR B C 1
ATOM 6620 O O . THR B 1 381 ? 11.031 2.545 -8.078 1 98.69 381 THR B O 1
ATOM 6623 N N . ASN B 1 382 ? 12.594 1.689 -9.422 1 98.06 382 ASN B N 1
ATOM 6624 C CA . ASN B 1 382 ? 13.219 2.975 -9.727 1 98.06 382 ASN B CA 1
ATOM 6625 C C . ASN B 1 382 ? 12.945 3.4 -11.164 1 98.06 382 ASN B C 1
ATOM 6627 O O . ASN B 1 382 ? 13.531 4.363 -11.656 1 98.06 382 ASN B O 1
ATOM 6631 N N . ASN B 1 383 ? 12.078 2.596 -11.867 1 98.5 383 ASN B N 1
ATOM 6632 C CA . ASN B 1 383 ? 11.906 2.842 -13.297 1 98.5 383 ASN B CA 1
ATOM 6633 C C . ASN B 1 383 ? 10.461 2.621 -13.734 1 98.5 383 ASN B C 1
ATOM 6635 O O . ASN B 1 383 ? 10.016 1.479 -13.852 1 98.5 383 ASN B O 1
ATOM 6639 N N . ASP B 1 384 ? 9.734 3.713 -14.102 1 97.56 384 ASP B N 1
ATOM 6640 C CA . ASP B 1 384 ? 8.312 3.664 -14.438 1 97.56 384 ASP B CA 1
ATOM 6641 C C . ASP B 1 384 ? 8.078 2.908 -15.742 1 97.56 384 ASP B C 1
ATOM 6643 O O . ASP B 1 384 ? 7.082 2.203 -15.883 1 97.56 384 ASP B O 1
ATOM 6647 N N . ASP B 1 385 ? 8.977 3.086 -16.703 1 98.25 385 ASP B N 1
ATOM 6648 C CA . ASP B 1 385 ? 8.82 2.395 -17.984 1 98.25 385 ASP B CA 1
ATOM 6649 C C . ASP B 1 385 ? 8.938 0.883 -17.812 1 98.25 385 ASP B C 1
ATOM 6651 O O . ASP B 1 385 ? 8.172 0.121 -18.391 1 98.25 385 ASP B O 1
ATOM 6655 N N . PHE B 1 386 ? 9.969 0.482 -17.094 1 98.62 386 PHE B N 1
ATOM 6656 C CA . PHE B 1 386 ? 10.141 -0.938 -16.812 1 98.62 386 PHE B CA 1
ATOM 6657 C C . PHE B 1 386 ? 8.938 -1.498 -16.062 1 98.62 386 PHE B C 1
ATOM 6659 O O . PHE B 1 386 ? 8.508 -2.621 -16.328 1 98.62 386 PHE B O 1
ATOM 6666 N N . TYR B 1 387 ? 8.336 -0.702 -15.125 1 98.56 387 TYR B N 1
ATOM 6667 C CA . TYR B 1 387 ? 7.125 -1.112 -14.43 1 98.56 387 TYR B CA 1
ATOM 6668 C C . TYR B 1 387 ? 5.969 -1.296 -15.406 1 98.56 387 TYR B C 1
ATOM 6670 O O . TYR B 1 387 ? 5.16 -2.217 -15.258 1 98.56 387 TYR B O 1
ATOM 6678 N N . CYS B 1 388 ? 5.816 -0.415 -16.359 1 98.56 388 CYS B N 1
ATOM 6679 C CA . CYS B 1 388 ? 4.754 -0.539 -17.344 1 98.56 388 CYS B CA 1
ATOM 6680 C C . CYS B 1 388 ? 4.855 -1.863 -18.094 1 98.56 388 CYS B C 1
ATOM 6682 O O . CYS B 1 388 ? 3.842 -2.502 -18.375 1 98.56 388 CYS B O 1
ATOM 6684 N N . GLU B 1 389 ? 6.074 -2.289 -18.406 1 98.62 389 GLU B N 1
ATOM 6685 C CA . GLU B 1 389 ? 6.277 -3.594 -19.031 1 98.62 389 GLU B CA 1
ATOM 6686 C C . GLU B 1 389 ? 5.824 -4.723 -18.094 1 98.62 389 GLU B C 1
ATOM 6688 O O . GLU B 1 389 ? 5.18 -5.676 -18.547 1 98.62 389 GLU B O 1
ATOM 6693 N N . LEU B 1 390 ? 6.188 -4.57 -16.812 1 98.75 390 LEU B N 1
ATOM 6694 C CA . LEU B 1 390 ? 5.781 -5.582 -15.836 1 98.75 390 LEU B CA 1
ATOM 6695 C C . LEU B 1 390 ? 4.266 -5.641 -15.719 1 98.75 390 LEU B C 1
ATOM 6697 O O . LEU B 1 390 ? 3.688 -6.727 -15.602 1 98.75 390 LEU B O 1
ATOM 6701 N N . GLU B 1 391 ? 3.646 -4.512 -15.648 1 98.12 391 GLU B N 1
ATOM 6702 C CA . GLU B 1 391 ? 2.193 -4.453 -15.531 1 98.12 391 GLU B CA 1
ATOM 6703 C C . GLU B 1 391 ? 1.513 -5.141 -16.703 1 98.12 391 GLU B C 1
ATOM 6705 O O . GLU B 1 391 ? 0.512 -5.84 -16.531 1 98.12 391 GLU B O 1
ATOM 6710 N N . LYS B 1 392 ? 2.033 -4.898 -17.906 1 97.94 392 LYS B N 1
ATOM 6711 C CA . LYS B 1 392 ? 1.52 -5.586 -19.094 1 97.94 392 LYS B CA 1
ATOM 6712 C C . LYS B 1 392 ? 1.687 -7.094 -18.969 1 97.94 392 LYS B C 1
ATOM 6714 O O . LYS B 1 392 ? 0.764 -7.855 -19.266 1 97.94 392 LYS B O 1
ATOM 6719 N N . ALA B 1 393 ? 2.84 -7.523 -18.516 1 98.62 393 ALA B N 1
ATOM 6720 C CA . ALA B 1 393 ? 3.109 -8.945 -18.328 1 98.62 393 ALA B CA 1
ATOM 6721 C C . ALA B 1 393 ? 2.16 -9.547 -17.297 1 98.62 393 ALA B C 1
ATOM 6723 O O . ALA B 1 393 ? 1.646 -10.648 -17.484 1 98.62 393 ALA B O 1
ATOM 6724 N N . ALA B 1 394 ? 1.944 -8.828 -16.203 1 98.25 394 ALA B N 1
ATOM 6725 C CA . ALA B 1 394 ? 1.055 -9.273 -15.133 1 98.25 394 ALA B CA 1
ATOM 6726 C C . ALA B 1 394 ? -0.382 -9.398 -15.625 1 98.25 394 ALA B C 1
ATOM 6728 O O . ALA B 1 394 ? -1.111 -10.305 -15.219 1 98.25 394 ALA B O 1
ATOM 6729 N N . THR B 1 395 ? -0.772 -8.492 -16.5 1 96.5 395 THR B N 1
ATOM 6730 C CA . THR B 1 395 ? -2.105 -8.547 -17.094 1 96.5 395 THR B CA 1
ATOM 6731 C C . THR B 1 395 ? -2.27 -9.812 -17.938 1 96.5 395 THR B C 1
ATOM 6733 O O . THR B 1 395 ? -3.314 -10.469 -17.875 1 96.5 395 THR B O 1
ATOM 6736 N N . LEU B 1 396 ? -1.258 -10.188 -18.641 1 96.5 396 LEU B N 1
ATOM 6737 C CA . LEU B 1 396 ? -1.301 -11.375 -19.484 1 96.5 396 LEU B CA 1
ATOM 6738 C C . LEU B 1 396 ? -1.35 -12.641 -18.625 1 96.5 396 LEU B C 1
ATOM 6740 O O . LEU B 1 396 ? -2.047 -13.602 -18.969 1 96.5 396 LEU B O 1
ATOM 6744 N N . SER B 1 397 ? -0.658 -12.633 -17.531 1 97.31 397 SER B N 1
ATOM 6745 C CA . SER B 1 397 ? -0.583 -13.82 -16.688 1 97.31 397 SER B CA 1
ATOM 6746 C C . SER B 1 397 ? -1.776 -13.898 -15.742 1 97.31 397 SER B C 1
ATOM 6748 O O . SER B 1 397 ? -2.102 -14.977 -15.234 1 97.31 397 SER B O 1
ATOM 6750 N N . GLY B 1 398 ? -2.396 -12.781 -15.461 1 95.81 398 GLY B N 1
ATOM 6751 C CA . GLY B 1 398 ? -3.467 -12.727 -14.477 1 95.81 398 GLY B CA 1
ATOM 6752 C C . GLY B 1 398 ? -2.965 -12.57 -13.055 1 95.81 398 GLY B C 1
ATOM 6753 O O . GLY B 1 398 ? -3.748 -12.641 -12.102 1 95.81 398 GLY B O 1
ATOM 6754 N N . GLU B 1 399 ? -1.638 -12.406 -12.828 1 97.44 399 GLU B N 1
ATOM 6755 C CA . GLU B 1 399 ? -1.021 -12.211 -11.516 1 97.44 399 GLU B CA 1
ATOM 6756 C C . GLU B 1 399 ? -0.854 -10.727 -11.203 1 97.44 399 GLU B C 1
ATOM 6758 O O . GLU B 1 399 ? 0.091 -10.086 -11.672 1 97.44 399 GLU B O 1
ATOM 6763 N N . ARG B 1 400 ? -1.684 -10.18 -10.328 1 96.94 400 ARG B N 1
ATOM 6764 C CA . ARG B 1 400 ? -1.829 -8.742 -10.125 1 96.94 400 ARG B CA 1
ATOM 6765 C C . ARG B 1 400 ? -0.617 -8.164 -9.406 1 96.94 400 ARG B C 1
ATOM 6767 O O . ARG B 1 400 ? -0.091 -8.773 -8.477 1 96.94 400 ARG B O 1
ATOM 6774 N N . VAL B 1 401 ? -0.176 -7.016 -9.867 1 98.44 401 VAL B N 1
ATOM 6775 C CA . VAL B 1 401 ? 0.897 -6.254 -9.234 1 98.44 401 VAL B CA 1
ATOM 6776 C C . VAL B 1 401 ? 0.404 -4.852 -8.891 1 98.44 401 VAL B C 1
ATOM 6778 O O . VAL B 1 401 ? -0.539 -4.348 -9.508 1 98.44 401 VAL B O 1
ATOM 6781 N N . TRP B 1 402 ? 0.947 -4.246 -7.875 1 98.19 402 TRP B N 1
ATOM 6782 C CA . TRP B 1 402 ? 0.583 -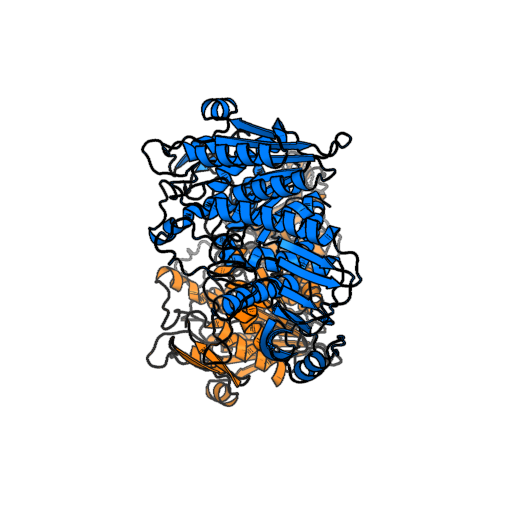2.887 -7.496 1 98.19 402 TRP B CA 1
ATOM 6783 C C . TRP B 1 402 ? 1.816 -2.088 -7.086 1 98.19 402 TRP B C 1
ATOM 6785 O O . TRP B 1 402 ? 2.531 -2.471 -6.156 1 98.19 402 TRP B O 1
ATOM 6795 N N . LYS B 1 403 ? 2.068 -0.93 -7.758 1 97.88 403 LYS B N 1
ATOM 6796 C CA . LYS B 1 403 ? 3.256 -0.112 -7.523 1 97.88 403 LYS B CA 1
ATOM 6797 C C . LYS B 1 403 ? 3.133 0.678 -6.223 1 97.88 403 LYS B C 1
ATOM 6799 O O . LYS B 1 403 ? 2.107 1.315 -5.973 1 97.88 403 LYS B O 1
ATOM 6804 N N . MET B 1 404 ? 4.141 0.585 -5.379 1 97.94 404 MET B N 1
ATOM 6805 C CA . MET B 1 404 ? 4.25 1.372 -4.152 1 97.94 404 MET B CA 1
ATOM 6806 C C . MET B 1 404 ? 5.156 2.58 -4.359 1 97.94 404 MET B C 1
ATOM 6808 O O . MET B 1 404 ? 6.066 2.543 -5.191 1 97.94 404 MET B O 1
ATOM 6812 N N . PRO B 1 405 ? 4.926 3.672 -3.553 1 94.88 405 PRO B N 1
ATOM 6813 C CA . PRO B 1 405 ? 5.812 4.828 -3.674 1 94.88 405 PRO B CA 1
ATOM 6814 C C . PRO B 1 405 ? 7.172 4.602 -3.016 1 94.88 405 PRO B C 1
ATOM 6816 O O . PRO B 1 405 ? 7.281 3.816 -2.07 1 94.88 405 PRO B O 1
ATOM 6819 N N . ILE B 1 406 ? 8.156 5.211 -3.504 1 94.06 406 ILE B N 1
ATOM 6820 C CA . ILE B 1 406 ? 9.469 5.215 -2.861 1 94.06 406 ILE B CA 1
ATOM 6821 C C . ILE B 1 406 ? 9.984 6.648 -2.744 1 94.06 406 ILE B C 1
ATOM 6823 O O . ILE B 1 406 ? 10.75 7.105 -3.59 1 94.06 406 ILE B O 1
ATOM 6827 N N . TYR B 1 407 ? 9.648 7.359 -1.646 1 93.81 407 TYR B N 1
ATOM 6828 C CA . TYR B 1 407 ? 10.078 8.727 -1.359 1 93.81 407 TYR B CA 1
ATOM 6829 C C . TYR B 1 407 ? 11.398 8.727 -0.599 1 93.81 407 TYR B C 1
ATOM 6831 O O . TYR B 1 407 ? 11.797 7.711 -0.034 1 93.81 407 TYR B O 1
ATOM 6839 N N . ASP B 1 408 ? 12.07 9.875 -0.572 1 92.62 408 ASP B N 1
ATOM 6840 C CA . ASP B 1 408 ? 13.359 10.008 0.097 1 92.62 408 ASP B CA 1
ATOM 6841 C C . ASP B 1 408 ? 13.242 9.695 1.587 1 92.62 408 ASP B C 1
ATOM 6843 O O . ASP B 1 408 ? 14.172 9.156 2.188 1 92.62 408 ASP B O 1
ATOM 6847 N N . GLU B 1 409 ? 12.125 10.016 2.133 1 93.12 409 GLU B N 1
ATOM 6848 C CA . GLU B 1 409 ? 11.906 9.758 3.553 1 93.12 409 GLU B CA 1
ATOM 6849 C C . GLU B 1 409 ? 12.031 8.273 3.871 1 93.12 409 GLU B C 1
ATOM 6851 O O . GLU B 1 409 ? 12.523 7.902 4.941 1 93.12 409 GLU B O 1
ATOM 6856 N N . PHE B 1 410 ? 11.586 7.414 2.975 1 95.69 410 PHE B N 1
ATOM 6857 C CA . PHE B 1 410 ? 11.695 5.977 3.191 1 95.69 410 PHE B CA 1
ATOM 6858 C C . PHE B 1 410 ? 13.148 5.527 3.146 1 95.69 410 PHE B C 1
ATOM 6860 O O . PHE B 1 410 ? 13.555 4.641 3.904 1 95.69 410 PHE B O 1
ATOM 6867 N N . LYS B 1 411 ? 13.93 6.129 2.236 1 94.88 411 LYS B N 1
ATOM 6868 C CA . LYS B 1 411 ? 15.359 5.832 2.17 1 94.88 411 LYS B CA 1
ATOM 6869 C C . LYS B 1 411 ? 16.062 6.262 3.449 1 94.88 411 LYS B C 1
ATOM 6871 O O . LYS B 1 411 ? 16.969 5.574 3.924 1 94.88 411 LYS B O 1
ATOM 6876 N N . ASP B 1 412 ? 15.617 7.34 4.027 1 94.19 412 ASP B N 1
ATOM 6877 C CA . ASP B 1 412 ? 16.203 7.848 5.262 1 94.19 412 ASP B CA 1
ATOM 6878 C C . ASP B 1 412 ? 15.984 6.871 6.414 1 94.19 412 ASP B C 1
ATOM 6880 O O . ASP B 1 412 ? 16.797 6.797 7.336 1 94.19 412 ASP B O 1
ATOM 6884 N N . MET B 1 413 ? 14.961 6.133 6.352 1 95.44 413 MET B N 1
ATOM 6885 C CA . MET B 1 413 ? 14.609 5.203 7.422 1 95.44 413 MET B CA 1
ATOM 6886 C C . MET B 1 413 ? 15.609 4.055 7.492 1 95.44 413 MET B C 1
ATOM 6888 O O . MET B 1 413 ? 15.703 3.365 8.508 1 95.44 413 MET B O 1
ATOM 6892 N N . ILE B 1 414 ? 16.406 3.807 6.414 1 96.81 414 ILE B N 1
ATOM 6893 C CA . ILE B 1 414 ? 17.328 2.676 6.414 1 96.81 414 ILE B CA 1
ATOM 6894 C C . ILE B 1 414 ? 18.766 3.184 6.457 1 96.81 414 ILE B C 1
ATOM 6896 O O . ILE B 1 414 ? 19.703 2.41 6.273 1 96.81 414 ILE B O 1
ATOM 6900 N N . LYS B 1 415 ? 18.938 4.48 6.641 1 96.06 415 LYS B N 1
ATOM 6901 C CA . LYS B 1 415 ? 20.281 5.02 6.824 1 96.06 415 LYS B CA 1
ATOM 6902 C C . LYS B 1 415 ? 20.875 4.574 8.164 1 96.06 415 LYS B C 1
ATOM 6904 O O . LYS B 1 415 ? 20.188 4.598 9.188 1 96.06 415 LYS B O 1
ATOM 6909 N N . GLY B 1 416 ? 22.172 4.141 8.031 1 93.81 416 GLY B N 1
ATOM 6910 C CA . GLY B 1 416 ? 22.828 3.682 9.242 1 93.81 416 GLY B CA 1
ATOM 6911 C C . GLY B 1 416 ? 23.25 4.816 10.156 1 93.81 416 GLY B C 1
ATOM 6912 O O . GLY B 1 416 ? 23.344 5.965 9.727 1 93.81 416 GLY B O 1
ATOM 6913 N N . GLU B 1 417 ? 23.391 4.484 11.398 1 90.81 417 GLU B N 1
ATOM 6914 C CA . GLU B 1 417 ? 23.953 5.418 12.367 1 90.81 417 GLU B CA 1
ATOM 6915 C C . GLU B 1 417 ? 25.469 5.281 12.438 1 90.81 417 GLU B C 1
ATOM 6917 O O . GLU B 1 417 ? 26.188 6.285 12.477 1 90.81 417 GLU B O 1
ATOM 6922 N N . GLU B 1 418 ? 25.922 4.043 12.477 1 93.5 418 GLU B N 1
ATOM 6923 C CA . GLU B 1 418 ? 27.344 3.738 12.586 1 93.5 418 GLU B CA 1
ATOM 6924 C C . GLU B 1 418 ? 27.875 3.123 11.305 1 93.5 418 GLU B C 1
ATOM 6926 O O . GLU B 1 418 ? 29.078 2.834 11.195 1 93.5 418 GLU B O 1
ATOM 6931 N N . ALA B 1 419 ? 27.047 2.721 10.391 1 95.06 419 ALA B N 1
ATOM 6932 C CA . ALA B 1 419 ? 27.359 2.137 9.094 1 95.06 419 ALA B CA 1
ATOM 6933 C C . ALA B 1 419 ? 26.609 2.859 7.973 1 95.06 419 ALA B C 1
ATOM 6935 O O . ALA B 1 419 ? 25.906 3.832 8.219 1 95.06 419 ALA B O 1
ATOM 6936 N N . ASP B 1 420 ? 26.844 2.387 6.77 1 96.88 420 ASP B N 1
ATOM 6937 C CA . ASP B 1 420 ? 26.172 3.031 5.645 1 96.88 420 ASP B CA 1
ATOM 6938 C C . ASP B 1 420 ? 24.672 2.82 5.707 1 96.88 420 ASP B C 1
ATOM 6940 O O . ASP B 1 420 ? 23.891 3.744 5.441 1 96.88 420 ASP B O 1
ATOM 6944 N N . LEU B 1 421 ? 24.266 1.639 6.047 1 98.19 421 LEU B N 1
ATOM 6945 C CA . LEU B 1 421 ? 22.859 1.256 6.047 1 98.19 421 LEU B CA 1
ATOM 6946 C C . LEU B 1 421 ? 22.5 0.466 7.301 1 98.19 421 LEU B C 1
ATOM 6948 O O . LEU B 1 421 ? 23.391 -0.016 8.008 1 98.19 421 LEU B O 1
ATOM 6952 N N . LYS B 1 422 ? 21.328 0.397 7.641 1 97.19 422 LYS B N 1
ATOM 6953 C CA . LYS B 1 422 ? 20.781 -0.614 8.547 1 97.19 422 LYS B CA 1
ATOM 6954 C C . LYS B 1 422 ? 19.781 -1.518 7.832 1 97.19 422 LYS B C 1
ATOM 6956 O O . LYS B 1 422 ? 19.062 -1.069 6.938 1 97.19 422 LYS B O 1
ATOM 6961 N N . ASN B 1 423 ? 19.672 -2.783 8.211 1 96.94 423 ASN B N 1
ATOM 6962 C CA . ASN B 1 423 ? 18.953 -3.752 7.383 1 96.94 423 ASN B CA 1
ATOM 6963 C C . ASN B 1 423 ? 17.453 -3.727 7.656 1 96.94 423 ASN B C 1
ATOM 6965 O O . ASN B 1 423 ? 16.703 -4.543 7.117 1 96.94 423 ASN B O 1
ATOM 6969 N N . THR B 1 424 ? 16.984 -2.834 8.5 1 95.62 424 THR B N 1
ATOM 6970 C CA . THR B 1 424 ? 15.555 -2.635 8.688 1 95.62 424 THR B CA 1
ATOM 6971 C C . THR B 1 424 ? 15.258 -1.19 9.078 1 95.62 424 THR B C 1
ATOM 6973 O O . THR B 1 424 ? 16.016 -0.574 9.828 1 95.62 424 THR B O 1
ATOM 6976 N N . GLY B 1 425 ? 14.188 -0.692 8.5 1 92.94 425 GLY B N 1
ATOM 6977 C CA . GLY B 1 425 ? 13.758 0.663 8.805 1 92.94 425 GLY B CA 1
ATOM 6978 C C . GLY B 1 425 ? 12.773 0.731 9.953 1 92.94 425 GLY B C 1
ATOM 6979 O O . GLY B 1 425 ? 12.258 1.804 10.273 1 92.94 425 GLY B O 1
ATOM 6980 N N . GLY B 1 426 ? 12.508 -0.418 10.609 1 91.06 426 GLY B N 1
ATOM 6981 C CA . GLY B 1 426 ? 11.531 -0.44 11.688 1 91.06 426 GLY B CA 1
ATOM 6982 C C . GLY B 1 426 ? 10.18 -0.988 11.25 1 91.06 426 GLY B C 1
ATOM 6983 O O . GLY B 1 426 ? 10.086 -1.655 10.219 1 91.06 426 GLY B O 1
ATOM 6984 N N . LYS B 1 427 ? 9.125 -0.729 12.078 1 88.56 427 LYS B N 1
ATOM 6985 C CA . LYS B 1 427 ? 7.816 -1.355 11.914 1 88.56 427 LYS B CA 1
ATOM 6986 C C . LYS B 1 427 ? 7.016 -0.674 10.812 1 88.56 427 LYS B C 1
ATOM 6988 O O . LYS B 1 427 ? 6.156 -1.3 10.188 1 88.56 427 LYS B O 1
ATOM 6993 N N . ASN B 1 428 ? 7.289 0.506 10.602 1 93.31 428 ASN B N 1
ATOM 6994 C CA . ASN B 1 428 ? 6.48 1.272 9.656 1 93.31 428 ASN B CA 1
ATOM 6995 C C . ASN B 1 428 ? 7.023 1.166 8.234 1 93.31 428 ASN B C 1
ATOM 6997 O O . ASN B 1 428 ? 8.234 1.123 8.031 1 93.31 428 ASN B O 1
ATOM 7001 N N . ALA B 1 429 ? 6.105 1.146 7.223 1 95.88 429 ALA B N 1
ATOM 7002 C CA . ALA B 1 429 ? 6.434 1.112 5.801 1 95.88 429 ALA B CA 1
ATOM 7003 C C . ALA B 1 429 ? 7.414 -0.018 5.488 1 95.88 429 ALA B C 1
ATOM 7005 O O . ALA B 1 429 ? 8.336 0.154 4.695 1 95.88 429 ALA B O 1
ATOM 7006 N N . GLY B 1 430 ? 7.215 -1.164 6.133 1 96.12 430 GLY B N 1
ATOM 7007 C CA . GLY B 1 430 ? 8.172 -2.258 6.094 1 96.12 430 GLY B CA 1
ATOM 7008 C C . GLY B 1 430 ? 8.445 -2.762 4.691 1 96.12 430 GLY B C 1
ATOM 7009 O O . GLY B 1 430 ? 9.594 -3.025 4.332 1 96.12 430 GLY B O 1
ATOM 7010 N N . CYS B 1 431 ? 7.422 -2.943 3.883 1 96.88 431 CYS B N 1
ATOM 7011 C CA . CYS B 1 431 ? 7.574 -3.443 2.521 1 96.88 431 CYS B CA 1
ATOM 7012 C C . CYS B 1 431 ? 8.375 -2.469 1.668 1 96.88 431 CYS B C 1
ATOM 7014 O O . CYS B 1 431 ? 9.273 -2.877 0.931 1 96.88 431 CYS B O 1
ATOM 7016 N N . ILE B 1 432 ? 8.102 -1.196 1.821 1 98 432 ILE B N 1
ATOM 7017 C CA . ILE B 1 432 ? 8.734 -0.157 1.015 1 98 432 ILE B CA 1
ATOM 7018 C C . ILE B 1 432 ? 10.195 -0.006 1.42 1 98 432 ILE B C 1
ATOM 7020 O O . ILE B 1 432 ? 11.078 0.07 0.562 1 98 432 ILE B O 1
ATOM 7024 N N . THR B 1 433 ? 10.477 0.027 2.729 1 97.75 433 THR B N 1
ATOM 7025 C CA . THR B 1 433 ? 11.844 0.223 3.193 1 97.75 433 THR B CA 1
ATOM 7026 C C . THR B 1 433 ? 12.703 -0.988 2.855 1 97.75 433 THR B C 1
ATOM 7028 O O . THR B 1 433 ? 13.898 -0.849 2.586 1 97.75 433 THR B O 1
ATOM 7031 N N . ALA B 1 434 ? 12.102 -2.184 2.889 1 98.19 434 ALA B N 1
ATOM 7032 C CA . ALA B 1 434 ? 12.836 -3.371 2.465 1 98.19 434 ALA B CA 1
ATOM 7033 C C . ALA B 1 434 ? 13.242 -3.268 0.999 1 98.19 434 ALA B C 1
ATOM 7035 O O . ALA B 1 434 ? 14.391 -3.572 0.643 1 98.19 434 ALA B O 1
ATOM 7036 N N . GLY B 1 435 ? 12.312 -2.869 0.156 1 98.19 435 GLY B N 1
ATOM 7037 C CA . GLY B 1 435 ? 12.648 -2.623 -1.238 1 98.19 435 GLY B CA 1
ATOM 7038 C C . GLY B 1 435 ? 13.695 -1.54 -1.421 1 98.19 435 GLY B C 1
ATOM 7039 O O . GLY B 1 435 ? 14.602 -1.683 -2.236 1 98.19 435 GLY B O 1
ATOM 7040 N N . ALA B 1 436 ? 13.539 -0.457 -0.629 1 97.88 436 ALA B N 1
ATOM 7041 C CA . ALA B 1 436 ? 14.508 0.637 -0.702 1 97.88 436 ALA B CA 1
ATOM 7042 C C . ALA B 1 436 ? 15.914 0.151 -0.366 1 97.88 436 ALA B C 1
ATOM 7044 O O . ALA B 1 436 ? 16.891 0.602 -0.967 1 97.88 436 ALA B O 1
ATOM 7045 N N . PHE B 1 437 ? 16.031 -0.7 0.607 1 98.5 437 PHE B N 1
ATOM 7046 C CA . PHE B 1 437 ? 17.312 -1.28 0.98 1 98.5 437 PHE B CA 1
ATOM 7047 C C . PHE B 1 437 ? 17.953 -1.981 -0.21 1 98.5 437 PHE B C 1
ATOM 7049 O O . PHE B 1 437 ? 19.125 -1.755 -0.51 1 98.5 437 PHE B O 1
ATOM 7056 N N . ILE B 1 438 ? 17.172 -2.857 -0.904 1 98.62 438 ILE B N 1
ATOM 7057 C CA . ILE B 1 438 ? 17.688 -3.564 -2.074 1 98.62 438 ILE B CA 1
ATOM 7058 C C . ILE B 1 438 ? 18.094 -2.557 -3.146 1 98.62 438 ILE B C 1
ATOM 7060 O O . ILE B 1 438 ? 19.125 -2.725 -3.803 1 98.62 438 ILE B O 1
ATOM 7064 N N . GLY B 1 439 ? 17.312 -1.508 -3.262 1 98.31 439 GLY B N 1
ATOM 7065 C CA . GLY B 1 439 ? 17.562 -0.47 -4.25 1 98.31 439 GLY B CA 1
ATOM 7066 C C . GLY B 1 439 ? 18.922 0.17 -4.105 1 98.31 439 GLY B C 1
ATOM 7067 O O . GLY B 1 439 ? 19.484 0.673 -5.078 1 98.31 439 GLY B O 1
ATOM 7068 N N . GLU B 1 440 ? 19.484 0.146 -2.918 1 97.94 440 GLU B N 1
ATOM 7069 C CA . GLU B 1 440 ? 20.781 0.746 -2.648 1 97.94 440 GLU B CA 1
ATOM 7070 C C . GLU B 1 440 ? 21.906 0.001 -3.381 1 97.94 440 GLU B C 1
ATOM 7072 O O . GLU B 1 440 ? 23.016 0.509 -3.506 1 97.94 440 GLU B O 1
ATOM 7077 N N . PHE B 1 441 ? 21.609 -1.133 -3.926 1 98.62 441 PHE B N 1
ATOM 7078 C CA . PHE B 1 441 ? 22.656 -1.971 -4.508 1 98.62 441 PHE B CA 1
ATOM 7079 C C . PHE B 1 441 ? 22.453 -2.109 -6.012 1 98.62 441 PHE B C 1
ATOM 7081 O O . PHE B 1 441 ? 23.141 -2.906 -6.66 1 98.62 441 PHE B O 1
ATOM 7088 N N . VAL B 1 442 ? 21.531 -1.367 -6.641 1 98.38 442 VAL B N 1
ATOM 7089 C CA . VAL B 1 442 ? 21.156 -1.539 -8.039 1 98.38 442 VAL B CA 1
ATOM 7090 C C . VAL B 1 442 ? 21.859 -0.489 -8.898 1 98.38 442 VAL B C 1
ATOM 7092 O O . VAL B 1 442 ? 21.984 -0.647 -10.117 1 98.38 442 VAL B O 1
ATOM 7095 N N . GLY B 1 443 ? 22.391 0.644 -8.266 1 96.75 443 GLY B N 1
ATOM 7096 C CA . GLY B 1 443 ? 22.922 1.752 -9.039 1 96.75 443 GLY B CA 1
ATOM 7097 C C . GLY B 1 443 ? 21.891 2.41 -9.938 1 96.75 443 GLY B C 1
ATOM 7098 O O . GLY B 1 443 ? 20.797 2.758 -9.484 1 96.75 443 GLY B O 1
ATOM 7099 N N . ASN B 1 444 ? 22.172 2.611 -11.172 1 96.81 444 ASN B N 1
ATOM 7100 C CA . ASN B 1 444 ? 21.266 3.277 -12.102 1 96.81 444 ASN B CA 1
ATOM 7101 C C . ASN B 1 444 ? 20.547 2.273 -13 1 96.81 444 ASN B C 1
ATOM 7103 O O . ASN B 1 444 ? 19.812 2.66 -13.906 1 96.81 444 ASN B O 1
ATOM 7107 N N . THR B 1 445 ? 20.719 1.005 -12.789 1 98.62 445 THR B N 1
ATOM 7108 C CA . THR B 1 445 ? 20.094 -0.035 -13.602 1 98.62 445 THR B CA 1
ATOM 7109 C C . THR B 1 445 ? 18.578 -0.065 -13.375 1 98.62 445 THR B C 1
ATOM 7111 O O . THR B 1 445 ? 18.125 -0.033 -12.234 1 98.62 445 THR B O 1
ATOM 7114 N N . PRO B 1 446 ? 17.75 -0.067 -14.469 1 98.81 446 PRO B N 1
ATOM 7115 C CA . PRO B 1 446 ? 16.312 -0.272 -14.266 1 98.81 446 PRO B CA 1
ATOM 7116 C C . PRO B 1 446 ? 16.016 -1.508 -13.414 1 98.81 446 PRO B C 1
ATOM 7118 O O . PRO B 1 446 ? 16.531 -2.592 -13.695 1 98.81 446 PRO B O 1
ATOM 7121 N N . TRP B 1 447 ? 15.188 -1.254 -12.406 1 98.81 447 TRP B N 1
ATOM 7122 C CA . TRP B 1 447 ? 15.055 -2.281 -11.375 1 98.81 447 TRP B CA 1
ATOM 7123 C C . TRP B 1 447 ? 13.609 -2.369 -10.883 1 98.81 447 TRP B C 1
ATOM 7125 O O . TRP B 1 447 ? 12.922 -1.351 -10.773 1 98.81 447 TRP B O 1
ATOM 7135 N N . ILE B 1 448 ? 13.141 -3.645 -10.633 1 98.88 448 ILE B N 1
ATOM 7136 C CA . ILE B 1 448 ? 11.852 -3.936 -10.016 1 98.88 448 ILE B CA 1
ATOM 7137 C C . ILE B 1 448 ? 12.039 -4.938 -8.875 1 98.88 448 ILE B C 1
ATOM 7139 O O . ILE B 1 448 ? 12.695 -5.965 -9.047 1 98.88 448 ILE B O 1
ATOM 7143 N N . HIS B 1 449 ? 11.555 -4.582 -7.738 1 98.88 449 HIS B N 1
ATOM 7144 C CA . HIS B 1 449 ? 11.43 -5.527 -6.637 1 98.88 449 HIS B CA 1
ATOM 7145 C C . HIS B 1 449 ? 9.984 -6.004 -6.477 1 98.88 449 HIS B C 1
ATOM 7147 O O . HIS B 1 449 ? 9.07 -5.188 -6.332 1 98.88 449 HIS B O 1
ATOM 7153 N N . MET B 1 450 ? 9.805 -7.324 -6.52 1 98.88 450 MET B N 1
ATOM 7154 C CA . MET B 1 450 ? 8.508 -7.957 -6.289 1 98.88 450 MET B CA 1
ATOM 7155 C C . MET B 1 450 ? 8.477 -8.656 -4.934 1 98.88 450 MET B C 1
ATOM 7157 O O . MET B 1 450 ? 9.148 -9.672 -4.738 1 98.88 450 MET B O 1
ATOM 7161 N N . ASP B 1 451 ? 7.727 -8.172 -4.012 1 98.75 451 ASP B N 1
ATOM 7162 C CA . ASP B 1 451 ? 7.52 -8.867 -2.746 1 98.75 451 ASP B CA 1
ATOM 7163 C C . ASP B 1 451 ? 6.336 -9.82 -2.834 1 98.75 451 ASP B C 1
ATOM 7165 O O . ASP B 1 451 ? 5.188 -9.414 -2.641 1 98.75 451 ASP B O 1
ATOM 7169 N N . ILE B 1 452 ? 6.613 -11.102 -2.965 1 98.75 452 ILE B N 1
ATOM 7170 C CA . ILE B 1 452 ? 5.559 -12.07 -3.26 1 98.75 452 ILE B CA 1
ATOM 7171 C C . ILE B 1 452 ? 5.164 -12.805 -1.982 1 98.75 452 ILE B C 1
ATOM 7173 O O . ILE B 1 452 ? 4.602 -13.906 -2.041 1 98.75 452 ILE B O 1
ATOM 7177 N N . ALA B 1 453 ? 5.5 -12.242 -0.808 1 97.88 453 ALA B N 1
ATOM 7178 C CA . ALA B 1 453 ? 5.176 -12.898 0.457 1 97.88 453 ALA B CA 1
ATOM 7179 C C . ALA B 1 453 ? 3.695 -13.258 0.527 1 97.88 453 ALA B C 1
ATOM 7181 O O . ALA B 1 453 ? 3.33 -14.312 1.047 1 97.88 453 ALA B O 1
ATOM 7182 N N . GLY B 1 454 ? 2.855 -12.453 0.022 1 97.06 454 GLY B N 1
ATOM 7183 C CA . GLY B 1 454 ? 1.423 -12.695 0.073 1 97.06 454 GLY B CA 1
ATOM 7184 C C . GLY B 1 454 ? 0.932 -13.617 -1.027 1 97.06 454 GLY B C 1
ATOM 7185 O O . GLY B 1 454 ? 0.023 -14.422 -0.812 1 97.06 454 GLY B O 1
ATOM 7186 N N . THR B 1 455 ? 1.552 -13.602 -2.197 1 97.81 455 THR B N 1
ATOM 7187 C CA . THR B 1 455 ? 0.98 -14.234 -3.379 1 97.81 455 THR B CA 1
ATOM 7188 C C . THR B 1 455 ? 1.687 -15.555 -3.674 1 97.81 455 THR B C 1
ATOM 7190 O O . THR B 1 455 ? 1.238 -16.328 -4.523 1 97.81 455 THR B O 1
ATOM 7193 N N . SER B 1 456 ? 2.709 -15.891 -2.955 1 98.06 456 SER B N 1
ATOM 7194 C CA . SER B 1 456 ? 3.521 -17.062 -3.271 1 98.06 456 SER B CA 1
ATOM 7195 C C . SER B 1 456 ? 2.908 -18.328 -2.693 1 98.06 456 SER B C 1
ATOM 7197 O O . SER B 1 456 ? 3.299 -19.438 -3.064 1 98.06 456 SER B O 1
ATOM 7199 N N . THR B 1 457 ? 1.925 -18.219 -1.793 1 96.81 457 THR B N 1
ATOM 7200 C CA . THR B 1 457 ? 1.255 -19.375 -1.209 1 96.81 457 THR B CA 1
ATOM 7201 C C . THR B 1 457 ? -0.245 -19.125 -1.083 1 96.81 457 THR B C 1
ATOM 7203 O O . THR B 1 457 ? -0.688 -17.984 -1.057 1 96.81 457 THR B O 1
ATOM 7206 N N . SER B 1 458 ? -0.938 -20.172 -1.137 1 95.31 458 SER B N 1
ATOM 7207 C CA . SER B 1 458 ? -2.375 -20.141 -0.884 1 95.31 458 SER B CA 1
ATOM 7208 C C . SER B 1 458 ? -2.75 -21 0.319 1 95.31 458 SER B C 1
ATOM 7210 O O . SER B 1 458 ? -2.27 -22.125 0.456 1 95.31 458 SER B O 1
ATOM 7212 N N . SER B 1 459 ? -3.602 -20.484 1.178 1 91.56 459 SER B N 1
ATOM 7213 C CA . SER B 1 459 ? -3.99 -21.219 2.383 1 91.56 459 SER B CA 1
ATOM 7214 C C . SER B 1 459 ? -5.059 -22.25 2.078 1 91.56 459 SER B C 1
ATOM 7216 O O . SER B 1 459 ? -5.289 -23.172 2.873 1 91.56 459 SER B O 1
ATOM 7218 N N . LYS B 1 460 ? -5.766 -22.094 0.982 1 91.12 460 LYS B N 1
ATOM 7219 C CA . LYS B 1 460 ? -6.793 -23.031 0.539 1 91.12 460 LYS B CA 1
ATOM 7220 C C . LYS B 1 460 ? -6.766 -23.203 -0.977 1 91.12 460 LYS B C 1
ATOM 7222 O O . LYS B 1 460 ? -6.051 -22.484 -1.675 1 91.12 460 LYS B O 1
ATOM 7227 N N . SER B 1 461 ? -7.41 -24.25 -1.41 1 91.94 461 SER B N 1
ATOM 7228 C CA . SER B 1 461 ? -7.547 -24.469 -2.846 1 91.94 461 SER B CA 1
ATOM 7229 C C . SER B 1 461 ? -8.586 -23.547 -3.457 1 91.94 461 SER B C 1
ATOM 7231 O O . SER B 1 461 ? -9.734 -23.5 -3.014 1 91.94 461 SER B O 1
ATOM 7233 N N . ILE B 1 462 ? -8.133 -22.766 -4.449 1 90.25 462 ILE B N 1
ATOM 7234 C CA . ILE B 1 462 ? -9.023 -21.828 -5.129 1 90.25 462 ILE B CA 1
ATOM 7235 C C . ILE B 1 462 ? -8.711 -21.812 -6.621 1 90.25 462 ILE B C 1
ATOM 7237 O O . ILE B 1 462 ? -7.609 -21.438 -7.027 1 90.25 462 ILE B O 1
ATOM 7241 N N . GLY B 1 463 ? -9.742 -22.188 -7.441 1 94.62 463 GLY B N 1
ATOM 7242 C CA . GLY B 1 463 ? -9.5 -22.234 -8.875 1 94.62 463 GLY B CA 1
ATOM 7243 C C . GLY B 1 463 ? -8.398 -23.203 -9.266 1 94.62 463 GLY B C 1
ATOM 7244 O O . GLY B 1 463 ? -8.469 -24.391 -8.953 1 94.62 463 GLY B O 1
ATOM 7245 N N . TYR B 1 464 ? -7.359 -22.562 -9.891 1 96.94 464 TYR B N 1
ATOM 7246 C CA . TYR B 1 464 ? -6.258 -23.406 -10.336 1 96.94 464 TYR B CA 1
ATOM 7247 C C . TYR B 1 464 ? -5.125 -23.406 -9.312 1 96.94 464 TYR B C 1
ATOM 7249 O O . TYR B 1 464 ? -4.09 -24.047 -9.523 1 96.94 464 TYR B O 1
ATOM 7257 N N . LYS B 1 465 ? -5.301 -22.703 -8.211 1 95.56 465 LYS B N 1
ATOM 7258 C CA . LYS B 1 465 ? -4.312 -22.688 -7.133 1 95.56 465 LYS B CA 1
ATOM 7259 C C . LYS B 1 465 ? -4.613 -23.766 -6.09 1 95.56 465 LYS B C 1
ATOM 7261 O O . LYS B 1 465 ? -5.75 -23.891 -5.633 1 95.56 465 LYS B O 1
ATOM 7266 N N . ALA B 1 466 ? -3.652 -24.562 -5.801 1 93.56 466 ALA B N 1
ATOM 7267 C CA . ALA B 1 466 ? -3.742 -25.547 -4.727 1 93.56 466 ALA B CA 1
ATOM 7268 C C . ALA B 1 466 ? -3.205 -24.984 -3.418 1 93.56 466 ALA B C 1
ATOM 7270 O O . ALA B 1 466 ? -2.463 -24 -3.42 1 93.56 466 ALA B O 1
ATOM 7271 N N . LYS B 1 467 ? -3.68 -25.609 -2.305 1 94.44 467 LYS B N 1
ATOM 7272 C CA . LYS B 1 467 ? -3.051 -25.234 -1.041 1 94.44 467 LYS B CA 1
ATOM 7273 C C . LYS B 1 467 ? -1.537 -25.422 -1.105 1 94.44 467 LYS B C 1
ATOM 7275 O O . LYS B 1 467 ? -1.049 -26.406 -1.642 1 94.44 467 LYS B O 1
ATOM 7280 N N . GLY B 1 468 ? -0.799 -24.422 -0.583 1 96.25 468 GLY B N 1
ATOM 7281 C CA . GLY B 1 468 ? 0.651 -24.438 -0.684 1 96.25 468 GLY B CA 1
ATOM 7282 C C . GLY B 1 468 ? 1.194 -23.453 -1.696 1 96.25 468 GLY B C 1
ATOM 7283 O O . GLY B 1 468 ? 0.641 -22.359 -1.866 1 96.25 468 GLY B O 1
ATOM 7284 N N . ALA B 1 469 ? 2.25 -23.781 -2.309 1 98.06 469 ALA B N 1
ATOM 7285 C CA . ALA B 1 469 ? 2.949 -22.891 -3.223 1 98.06 469 ALA B CA 1
ATOM 7286 C C . ALA B 1 469 ? 2.098 -22.578 -4.453 1 98.06 469 ALA B C 1
ATOM 7288 O O . ALA B 1 469 ? 1.498 -23.484 -5.039 1 98.06 469 ALA B O 1
ATOM 7289 N N . THR B 1 470 ? 2.064 -21.344 -4.867 1 98 470 THR B N 1
ATOM 7290 C CA . THR B 1 470 ? 1.257 -20.938 -6.012 1 98 470 THR B CA 1
ATOM 7291 C C . THR B 1 470 ? 2.074 -21 -7.301 1 98 470 THR B C 1
ATOM 7293 O O . THR B 1 470 ? 1.515 -21.125 -8.391 1 98 470 THR B O 1
ATOM 7296 N N . GLY B 1 471 ? 3.375 -20.844 -7.168 1 98.38 471 GLY B N 1
ATOM 7297 C CA . GLY B 1 471 ? 4.238 -20.766 -8.336 1 98.38 471 GLY B CA 1
ATOM 7298 C C . GLY B 1 471 ? 4.355 -19.344 -8.883 1 98.38 471 GLY B C 1
ATOM 7299 O O . GLY B 1 471 ? 5.102 -19.109 -9.836 1 98.38 471 GLY B O 1
ATOM 7300 N N . GLU B 1 472 ? 3.58 -18.375 -8.312 1 97.94 472 GLU B N 1
ATOM 7301 C CA . GLU B 1 472 ? 3.756 -16.984 -8.703 1 97.94 472 GLU B CA 1
ATOM 7302 C C . GLU B 1 472 ? 5.156 -16.484 -8.344 1 97.94 472 GLU B C 1
ATOM 7304 O O . GLU B 1 472 ? 5.73 -16.906 -7.34 1 97.94 472 GLU B O 1
ATOM 7309 N N . PRO B 1 473 ? 5.82 -15.688 -9.281 1 98.75 473 PRO B N 1
ATOM 7310 C CA . PRO B 1 473 ? 5.266 -15.133 -10.523 1 98.75 473 PRO B CA 1
ATOM 7311 C C . PRO B 1 473 ? 5.93 -15.711 -11.773 1 98.75 473 PRO B C 1
ATOM 7313 O O . PRO B 1 473 ? 6.277 -14.961 -12.688 1 98.75 473 PRO B O 1
ATOM 7316 N N . VAL B 1 474 ? 6.043 -17.047 -11.875 1 98.94 474 VAL B N 1
ATOM 7317 C CA . VAL B 1 474 ? 6.688 -17.703 -13 1 98.94 474 VAL B CA 1
ATOM 7318 C C . VAL B 1 474 ? 6.109 -17.172 -14.312 1 98.94 474 VAL B C 1
ATOM 7320 O O . VAL B 1 474 ? 6.859 -16.766 -15.203 1 98.94 474 VAL B O 1
ATOM 7323 N N . ARG B 1 475 ? 4.816 -17.172 -14.484 1 98.81 475 ARG B N 1
ATOM 7324 C CA . ARG B 1 475 ? 4.172 -16.797 -15.734 1 98.81 475 ARG B CA 1
ATOM 7325 C C . ARG B 1 475 ? 4.371 -15.312 -16.031 1 98.81 475 ARG B C 1
ATOM 7327 O O . ARG B 1 475 ? 4.602 -14.922 -17.172 1 98.81 475 ARG B O 1
ATOM 7334 N N . THR B 1 476 ? 4.262 -14.5 -14.961 1 98.88 476 THR B N 1
ATOM 7335 C CA . THR B 1 476 ? 4.516 -13.07 -15.141 1 98.88 476 THR B CA 1
ATOM 7336 C C . THR B 1 476 ? 5.938 -12.836 -15.641 1 98.88 476 THR B C 1
ATOM 7338 O O . THR B 1 476 ? 6.16 -12.023 -16.547 1 98.88 476 THR B O 1
ATOM 7341 N N . LEU B 1 477 ? 6.906 -13.5 -15.07 1 98.94 477 LEU B N 1
ATOM 7342 C CA . LEU B 1 477 ? 8.297 -13.336 -15.477 1 98.94 477 LEU B CA 1
ATOM 7343 C C . LEU B 1 477 ? 8.508 -13.805 -16.906 1 98.94 477 LEU B C 1
ATOM 7345 O O . LEU B 1 477 ? 9.273 -13.195 -17.656 1 98.94 477 LEU B O 1
ATOM 7349 N N . TYR B 1 478 ? 7.859 -14.852 -17.328 1 98.81 478 TYR B N 1
ATOM 7350 C CA . TYR B 1 478 ? 7.918 -15.312 -18.719 1 98.81 478 TYR B CA 1
ATOM 7351 C C . TYR B 1 478 ? 7.426 -14.242 -19.672 1 98.81 478 TYR B C 1
ATOM 7353 O O . TYR B 1 478 ? 8.094 -13.922 -20.656 1 98.81 478 TYR B O 1
ATOM 7361 N N . TYR B 1 479 ? 6.211 -13.711 -19.359 1 98.75 479 TYR B N 1
ATOM 7362 C CA . TYR B 1 479 ? 5.633 -12.703 -20.234 1 98.75 479 TYR B CA 1
ATOM 7363 C C . TYR B 1 479 ? 6.496 -11.445 -20.281 1 98.75 479 TYR B C 1
ATOM 7365 O O . TYR B 1 479 ? 6.586 -10.781 -21.312 1 98.75 479 TYR B O 1
ATOM 7373 N N . LEU B 1 480 ? 7.07 -11.148 -19.109 1 98.81 480 LEU B N 1
ATOM 7374 C CA . LEU B 1 480 ? 7.965 -9.992 -19.078 1 98.81 480 LEU B CA 1
ATOM 7375 C C . LEU B 1 480 ? 9.148 -10.195 -20.031 1 98.81 480 LEU B C 1
ATOM 7377 O O . LEU B 1 480 ? 9.547 -9.273 -20.734 1 98.81 480 LEU B O 1
ATOM 7381 N N . ALA B 1 481 ? 9.727 -11.383 -20.031 1 98.69 481 ALA B N 1
ATOM 7382 C CA . ALA B 1 481 ? 10.82 -11.703 -20.953 1 98.69 481 ALA B CA 1
ATOM 7383 C C . ALA B 1 481 ? 10.344 -11.641 -22.406 1 98.69 481 ALA B C 1
ATOM 7385 O O . ALA B 1 481 ? 11.086 -11.211 -23.281 1 98.69 481 ALA B O 1
ATOM 7386 N N . GLU B 1 482 ? 9.141 -12.055 -22.609 1 97.38 482 GLU B N 1
ATOM 7387 C CA . GLU B 1 482 ? 8.594 -12.102 -23.969 1 97.38 482 GLU B CA 1
ATOM 7388 C C . GLU B 1 482 ? 8.375 -10.703 -24.516 1 97.38 482 GLU B C 1
ATOM 7390 O O . GLU B 1 482 ? 8.516 -10.477 -25.719 1 97.38 482 GLU B O 1
ATOM 7395 N N . ILE B 1 483 ? 8.008 -9.742 -23.703 1 95.19 483 ILE B N 1
ATOM 7396 C CA . ILE B 1 483 ? 7.75 -8.352 -24.078 1 95.19 483 ILE B CA 1
ATOM 7397 C C . ILE B 1 483 ? 9.062 -7.672 -24.453 1 95.19 483 ILE B C 1
ATOM 7399 O O . ILE B 1 483 ? 9.125 -6.93 -25.438 1 95.19 483 ILE B O 1
#

Organism: Clostridioides difficile (strain 630) (NCBI:txid272563)

Solvent-accessible surface area (backbone atoms only — not comparable to full-atom values): 47315 Å² total; per-residue (Å²): 114,46,80,50,73,37,72,60,78,85,86,67,67,72,73,27,38,35,35,37,45,37,40,49,96,53,85,73,86,66,95,44,67,67,59,43,57,57,53,73,78,50,75,23,44,62,68,33,71,49,77,46,79,42,79,52,97,91,34,84,29,46,35,35,42,35,13,57,12,47,72,91,76,55,48,61,49,58,38,16,29,42,20,2,43,47,34,47,49,49,41,57,56,38,56,44,79,82,56,89,45,48,30,32,39,36,36,59,64,89,60,55,50,68,47,47,14,30,26,50,25,9,27,56,35,21,64,58,76,90,59,86,83,58,78,80,55,65,76,65,74,69,46,57,62,45,36,39,36,38,41,43,85,66,85,38,66,70,33,45,51,49,20,50,42,46,32,51,20,24,47,52,12,20,50,57,25,62,37,53,45,92,68,35,30,22,60,48,46,48,51,52,47,43,52,46,19,68,73,34,61,34,49,62,47,75,37,44,58,68,56,42,58,72,65,35,29,40,29,34,45,42,45,18,50,17,29,87,55,52,36,26,40,36,40,36,43,36,80,48,29,88,86,53,83,62,22,45,27,34,36,12,30,19,29,22,31,47,42,15,24,77,46,56,53,54,74,82,66,39,72,61,19,30,44,36,17,33,15,24,24,13,45,54,15,18,48,39,32,38,37,62,64,61,43,77,38,26,39,37,35,38,25,49,20,17,26,30,29,70,46,96,61,31,57,44,63,73,40,72,44,46,27,48,86,67,49,34,31,30,30,72,48,42,58,45,42,56,55,35,29,44,30,25,47,48,34,41,43,42,71,75,67,54,35,56,32,39,38,36,31,23,49,64,37,75,41,30,22,36,54,40,17,63,69,30,27,48,28,38,62,82,29,71,69,63,46,52,49,45,52,53,12,16,62,74,53,51,52,47,68,43,82,50,80,84,57,70,70,48,51,57,44,25,50,31,90,91,35,65,23,28,65,57,48,59,78,44,17,35,43,49,29,49,39,45,56,40,52,73,40,49,76,86,48,45,34,37,36,37,34,31,46,20,39,29,45,31,94,51,70,51,46,28,36,39,59,42,40,51,16,46,54,12,54,28,50,35,40,40,64,70,103,114,46,77,50,72,36,71,61,78,84,85,67,66,73,73,27,38,34,34,37,44,36,39,47,96,54,84,75,86,67,96,44,66,68,59,42,58,57,53,71,76,50,73,23,45,62,67,32,71,49,77,46,79,43,78,53,98,91,32,84,29,46,35,34,43,35,13,57,13,46,73,92,76,54,47,60,48,59,39,17,29,40,20,2,44,48,36,47,51,50,40,58,55,39,54,45,79,81,56,90,44,49,30,33,37,37,36,59,65,89,60,56,49,69,47,46,14,30,27,48,25,9,27,59,37,22,64,58,77,92,60,87,81,58,79,82,54,67,73,67,75,68,46,57,62,44,38,39,37,38,44,41,84,66,84,37,66,70,33,46,53,50,20,49,41,46,30,50,22,24,48,52,13,19,51,58,25,63,37,54,45,91,67,35,31,23,60,49,47,50,51,52,48,43,52,46,18,69,71,34,60,34,48,62,47,76,38,44,59,69,54,41,56,73,64,35,29,40,28,33,46,42,46,18,51,17,28,88,57,52,36,27,40,36,40,36,42,38,78,48,28,87,85,54,83,61,24,44,28,34,35,11,30,18,28,22,30,46,42,15,26,76,45,57,54,53,74,82,64,38,72,62,18,30,43,36,18,33,15,22,24,12,46,52,15,19,49,40,33,38,36,62,64,61,42,76,39,25,39,39,34,40,25,48,20,17,26,31,30,71,47,95,61,31,57,45,62,73,40,72,43,48,27,48,85,68,49,33,31,30,31,72,48,41,58,47,42,57,54,35,28,44,31,26,46,49,34,42,43,43,72,74,66,54,34,56,32,38,37,36,32,22,50,66,34,76,41,30,22,35,54,41,17,63,70,30,25,48,28,39,61,84,28,71,67,62,45,52,48,45,52,54,13,15,61,74,54,50,53,48,68,43,84,51,82,84,55,71,68,47,50,57,42,26,50,30,90,90,36,64,24,29,66,57,47,59,78,45,16,36,44,49,28,49,41,45,58,39,50,73,41,49,77,87,47,45,34,39,35,37,34,32,44,19,39,30,45,31,94,51,69,51,46,30,37,38,58,41,40,50,15,48,54,12,53,27,52,34,38,41,64,71,104

Foldseek 3Di:
DAEAEDQDADDDLPQAEEEEQDEPPDADDHPDVVCNVVLVVDDQAQLDWDWDWDADPNDTGIYIYHHRYHPVPHALLSLLLSLLSVLVVLLVVQLPVPRPHLEYEYPHPVDDLLSVLSSLLSNLLSNDDDDPPPPPPPPSVSRHRDYYYYHDNDDNVVSNVLSVLLSVLLSQLQVQLPDALVCDAQVNVLVVLCVLCVVQPKDKDKDWDVVCVVLVQWLLQLQFQFDPRTKIKIKIWDALAPPDPAEEEEEFEAACAEQQEVLGDDPVVRPSRNNQRSRVSLVSSLSSSQRNVSFNHIYMYIYTHHHRDYDPSHDDQQDWIAGSVRFIEHEHTSSQSRLSNLLRVLLCCCPVVVHQAYEYEGLGDPVQCVVQAQQAWEKEWPDVVLVVLLCVLCSSVVHHYDYDDADVVLLVLQQDPVTRGYSASDDPPGVNNSVSSSVVRNPPGTYMYTNNNRNQADCDDGRSAHGGGRSPPSSSSNSSRND/DAEAEDQDADDDLPQAEEEEEDEVPDADDHPDVVCSVVLVVDDLAQLDWDWDWDADPNDTGIYIYHHRYHPVPHALLSLLLSLLSVLVVLLVVQLPVPHPHLEYEYPHNPDDLLSVLSSLLSNLLSNDDDDPPPDPPPPSVSRHRDYYYYHDNDDNVVSNVLSVLLSVLLSQLQVQLPDALVCDAQVNVLVVLCVLCVVQPKDKDKDWDVVCVVLVQWLLQLQFFFDPRTKIKIKIWDALAPPDPAEEEEEFEAACAEQQEVLGDDPVVRPSRNNQRSRVSQVSSLSSSQSNVSFNHIYMYIYTHHHRDYDPSHDDQQDWIAGSVRFIEHEHTSSQSRLSSLLRVLLCCCPVVVHQAYEYEGLGDPVQCVVQAQQAWEKEWPDVVLVVLLCVLCSSVVHHYDYDDADVVLLVLQQDPVTRGYSASDDPPGVNNSVSSSVVRNPPGTYMYTNNNRNQADCDDGRSAHGGGRSPPSSSSNSSRND

Radius of gyration: 32.33 Å; Cα contacts (8 Å, |Δi|>4): 2390; chains: 2; bounding box: 71×99×72 Å

Nearest PDB structures (foldseek):
  7y1s-assembly1_A  TM=9.229E-01  e=1.342E-49  Bacillus amyloliquefaciens
  6ome-assembly1_A  TM=9.140E-01  e=1.084E-44  Chlamydia trachomatis D/UW-3/CX
  7srv-assembly1_E  TM=8.917E-01  e=6.353E-41  Plasmodium falciparum
  5ntf-assembly1_A  TM=8.322E-01  e=1.421E-32  Trypanosoma cruzi
  5ntd-assembly1_G-2  TM=8.029E-01  e=3.008E-32  Trypanosoma brucei brucei

InterPro domains:
  IPR000819 Peptidase M17, leucyl aminopeptidase, C-terminal [PF00883] (172-477)
  IPR000819 Peptidase M17, leucyl aminopeptidase, C-terminal [PS00631] (333-340)
  IPR008283 Peptidase M17, leucyl aminopeptidase, N-terminal [PF02789] (41-136)
  IPR011356 Peptidase M17, leucine aminopeptidase/peptidase B [PR00481] (248-265)
  IPR011356 Peptidase M17, leucine aminopeptidase/peptidase B [PR00481] (270-291)
  IPR011356 Peptidase M17, leucine aminopeptidase/peptidase B [PR00481] (307-328)
  IPR011356 Peptidase M17, leucine aminopeptidase/peptidase B [PR00481] (329-349)
  IPR011356 Peptidase M17, leucine aminopeptidase/peptidase B [PR00481] (358-373)
  IPR011356 Peptidase M17, leucine aminopeptidase/peptidase B [PTHR11963] (57-479)
  IPR011356 Peptidase M17, leucine aminopeptidase/peptidase B [cd00433] (65-481)
  IPR023042 Peptidase M17, leucine aminopeptidase [MF_00181] (3-482)
  IPR043472 Macro domain-like [G3DSA:3.40.220.10] (1-176)
  IPR043472 Macro domain-like [SSF52949] (1-169)

Sequence (966 aa):
MNIKYSKEILKSLENAITVVALFEGEDVSTTFDKINMISRNFNSKENSIDTVTLIENNNLVNVCLVGFGKRELLNREKIRIIGGNLCKKLKNILKNEAYKSSDVNVLNLNLNSDEIGCFVEGILLGNYKFDKYKTKSKDFERKEVDTITIFTEKEVECQIEKAKILANSTIIARNLVNEPSNVIYPKTLAVETVKLGAEFGFNVDVYEEEKIKALGMDAFFAVSRGSINKPRFIVMRYFGDKESTDILGLVGKGLTYDTGGYSLKSNASMLDMKTDMAGAASVIGAMCAISQSKLKKNVIAVVAACENALSGGSYKPGDIISSMAKKTIEVLNTDAEGRLTLADAIYYIINNEKVTKVVDVATLTGAALTLLGNVATPIVTNNDDFYCELEKAATLSGERVWKMPIYDEFKDMIKGEEADLKNTGGKNAGCITAGAFIGEFVGNTPWIHMDIAGTSTSSKSIGYKAKGATGEPVRTLYYLAEIMNIKYSKEILKSLENAITVVALFEGEDVSTTFDKINMISRNFNSKENSIDTVTLIENNNLVNVCLVGFGKRELLNREKIRIIGGNLCKKLKNILKNEAYKSSDVNVLNLNLNSDEIGCFVEGILLGNYKFDKYKTKSKDFERKEVDTITIFTEKEVECQIEKAKILANSTIIARNLVNEPSNVIYPKTLAVETVKLGAEFGFNVDVYEEEKIKALGMDAFFAVSRGSINKPRFIVMRYFGDKESTDILGLVGKGLTYDTGGYSLKSNASMLDMKTDMAGAASVIGAMCAISQSKLKKNVIAVVAACENALSGGSYKPGDIISSMAKKTIEVLNTDAEGRLTLADAIYYIINNEKVTKVVDVATLTGAALTLLGNVATPIVTNNDDFYCELEKAATLSGERVWKMPIYDEFKDMIKGEEADLKNTGGKNAGCITAGAFIGEFVGNTPWIHMDIAGTSTSSKSIGYKAKGATGEPVRTLYYLAEI